Protein AF-A0A7C6X9T3-F1 (afdb_monomer_lite)

pLDDT: mean 78.81, std 21.97, range [22.09, 98.31]

Foldseek 3Di:
DDDDDPPCPVVVVVVVVPPPVPPPDDPPQPQPDDDVVAADEPVNDAFQFKKWWWADFAFFDIWIWIKTFQGKFACLQVRHIKTKIFGPGDPCVVVVFADAAQQFQTWIDTPNHTFFGFWKAFFLDPTNITIGQGVSVLCVQVRPVFDLDFDPVLLVVLPDPPPLQQPSDQDKDATPDWTDDPPATAGIEGEHSERDPPPPDDDDDGSYTYMYTRQFEWAKELFDPVLQVVVQVLCRSQSHHHDHADEEDEDPDDRDQARRGKKWWWFKHFSMTTITIHHWNHDDPQKTWTGQAFRRQSFFFWTFMFGKGFHRWDHDSRHIYTHIYTYDRQWTFTGGHGGTTMIGGPHHGQWAKEWEWEAEPVVRDIDITIMTGGPRLSSVLVVNLSSNLSRQCVVPVFFAWKKKWKKKWWAWDPQGIQIAIFIFIDGGDCSVGNCVLVSVVSCLQSVDPPDHIGTRYMYMYIYMYRDAFAKEFPEWDWPDQEDAAQDWIWIWTWIHTPPDDIDTDIWTFTHHLLAFWWKWKKKKFFLQPPQDHPVRQVVPDPPPPPPDRPDQPDAPDSNLSSVSSRPRGHQQKTKIKIFGPDKWKAANNDTRPSDFPLRVVLLPDVVDVRIDIDTDITMTIDGHSHRYGDMYMDMHTHDDDDPVVPPDDDDDDDDDDDDDDDDDDDDDDDDDDDDDDDDDDDDDDYDDDDDDDDDDDDDDDDDDDDDDDDDDDDDDDDDDDDDDDDDDDDDDDDDDDDDDDDDDDDDDDDDDDDPPDDDDPPFDDWDKDKDFAQVQQVLFDWFQWWAKRRQKIWRFQDWFFLDFDPALWFQEWEDDPQFIWTFGFDQGFIWTHHHNDTHTLDGPSAGTFNEWDAAPQGWIWTAGAQQRWIWIAHPVSDIDGLETDPHGTQQEWDADNQGWIWTQGFQFQWIWTAHPNRDIDTLEGDSARGQNYWDDAPQWIWTWHRHQIAIWIAHNNSDIDGQEHPDDPKGFRYWEAAPVRWIKTFIPAFGWIWTADPNNDIQTQGGGDPGGWQEWYAANVGWIWTFGAQWIWIWDDDSVDIIIIIGHDPDGGRWRYWYADNVGWIWTIHSGSTIITRHLFPPQKIKIKGQKDFPVAFKQWFWKFWDKDADPQKAKWKWKKAAADNDDDPRIDDTHPTHRDGGDTHPYDTHRIMIMMMMIGGPGSVGMMITRMIMIIMGHDDDPDD

Structure (mmCIF, N/CA/C/O backbone):
data_AF-A0A7C6X9T3-F1
#
_entry.id   AF-A0A7C6X9T3-F1
#
loop_
_atom_site.group_PDB
_atom_site.id
_atom_site.type_symbol
_atom_site.label_atom_id
_atom_site.label_alt_id
_atom_site.label_comp_id
_atom_site.label_asym_id
_atom_site.label_entity_id
_atom_site.label_seq_id
_atom_site.pdbx_PDB_ins_code
_atom_site.Cartn_x
_atom_site.Cartn_y
_atom_site.Cartn_z
_atom_site.occupancy
_atom_site.B_iso_or_equiv
_atom_site.auth_seq_id
_atom_site.auth_comp_id
_atom_site.auth_asym_id
_atom_site.auth_atom_id
_atom_site.pdbx_PDB_model_num
ATOM 1 N N . MET A 1 1 ? 21.124 -14.397 39.366 1.00 37.47 1 MET A N 1
ATOM 2 C CA . MET A 1 1 ? 20.935 -15.820 39.734 1.00 37.47 1 MET A CA 1
ATOM 3 C C . MET A 1 1 ? 19.451 -16.144 39.727 1.00 37.47 1 MET A C 1
ATOM 5 O O . MET A 1 1 ? 18.722 -15.409 40.372 1.00 37.47 1 MET A O 1
ATOM 9 N N . ILE A 1 2 ? 19.035 -17.207 39.030 1.00 24.42 2 ILE A N 1
ATOM 10 C CA . ILE A 1 2 ? 17.889 -18.097 39.329 1.00 24.42 2 ILE A CA 1
ATOM 11 C C . ILE A 1 2 ? 17.949 -19.259 38.314 1.00 24.42 2 ILE A C 1
ATOM 13 O O . ILE A 1 2 ? 18.332 -19.046 37.165 1.00 24.42 2 ILE A O 1
ATOM 17 N N . HIS A 1 3 ? 17.640 -20.487 38.740 1.00 34.50 3 HIS A N 1
ATOM 18 C CA . HIS A 1 3 ? 17.719 -21.693 37.902 1.00 34.50 3 HIS A CA 1
ATOM 19 C C . HIS A 1 3 ? 16.406 -21.992 37.165 1.00 34.50 3 HIS A C 1
ATOM 21 O O . HIS A 1 3 ? 15.387 -22.193 37.814 1.00 34.50 3 HIS A O 1
ATOM 27 N N . LEU A 1 4 ? 16.471 -22.189 35.845 1.00 25.55 4 LEU A N 1
ATOM 28 C CA . LEU A 1 4 ? 15.533 -22.978 35.027 1.00 25.55 4 LEU A CA 1
ATOM 29 C C . LEU A 1 4 ? 16.275 -23.375 33.727 1.00 25.55 4 LEU A C 1
ATOM 31 O O . LEU A 1 4 ? 16.999 -22.553 33.183 1.00 25.55 4 LEU A O 1
ATOM 35 N N . SER A 1 5 ? 16.168 -24.573 33.144 1.00 28.72 5 SER A N 1
ATOM 36 C CA . SER A 1 5 ? 15.685 -25.870 33.643 1.00 28.72 5 SER A CA 1
ATOM 37 C C . SER A 1 5 ? 16.402 -26.991 32.862 1.00 28.72 5 SER A C 1
ATOM 39 O O . SER A 1 5 ? 16.480 -26.950 31.633 1.00 28.72 5 SER A O 1
ATOM 41 N N . TRP A 1 6 ? 16.957 -27.992 33.552 1.00 28.02 6 TRP A N 1
ATOM 42 C CA . TRP A 1 6 ? 17.929 -28.955 32.996 1.00 28.02 6 TRP A CA 1
ATOM 43 C C . TRP A 1 6 ? 17.277 -30.129 32.221 1.00 28.02 6 TRP A C 1
ATOM 45 O O . TRP A 1 6 ? 17.536 -31.298 32.503 1.00 28.02 6 TRP A O 1
ATOM 55 N N . ARG A 1 7 ? 16.384 -29.841 31.256 1.00 30.86 7 ARG A N 1
ATOM 56 C CA . ARG A 1 7 ? 15.609 -30.886 30.538 1.00 30.86 7 ARG A CA 1
ATOM 57 C C . ARG A 1 7 ? 15.587 -30.861 29.002 1.00 30.86 7 ARG A C 1
ATOM 59 O O . ARG A 1 7 ? 15.277 -31.899 28.425 1.00 30.86 7 ARG A O 1
ATOM 66 N N . ASN A 1 8 ? 15.977 -29.776 28.324 1.00 31.20 8 ASN A N 1
ATOM 67 C CA . ASN A 1 8 ? 15.923 -29.721 26.846 1.00 31.20 8 ASN A CA 1
ATOM 68 C C . ASN A 1 8 ? 17.229 -30.117 26.123 1.00 31.20 8 ASN A C 1
ATOM 70 O O . ASN A 1 8 ? 17.196 -30.441 24.934 1.00 31.20 8 ASN A O 1
ATOM 74 N N . THR A 1 9 ? 18.370 -30.175 26.816 1.00 34.12 9 THR A N 1
ATOM 75 C CA . THR A 1 9 ? 19.698 -30.390 26.202 1.00 34.12 9 THR A CA 1
ATOM 76 C C . THR A 1 9 ? 19.836 -31.729 25.460 1.00 34.12 9 THR A C 1
ATOM 78 O O . THR A 1 9 ? 20.600 -31.827 24.502 1.00 34.12 9 THR A O 1
ATOM 81 N N . ARG A 1 10 ? 19.058 -32.757 25.837 1.00 31.66 10 ARG A N 1
ATOM 82 C CA . ARG A 1 10 ? 19.070 -34.077 25.172 1.00 31.66 10 ARG A CA 1
ATOM 83 C C . ARG A 1 10 ? 18.304 -34.149 23.842 1.00 31.66 10 ARG A C 1
ATOM 85 O O . ARG A 1 10 ? 18.486 -35.129 23.130 1.00 31.66 10 ARG A O 1
ATOM 92 N N . ARG A 1 11 ? 17.500 -33.142 23.462 1.00 34.78 11 ARG A N 1
ATOM 93 C CA . ARG A 1 11 ? 16.894 -33.083 22.110 1.00 34.78 11 ARG A CA 1
ATOM 94 C C . ARG A 1 11 ? 17.725 -32.289 21.098 1.00 34.78 11 ARG A C 1
ATOM 96 O O . ARG A 1 11 ? 17.656 -32.599 19.917 1.00 34.78 11 ARG A O 1
ATOM 103 N N . PHE A 1 12 ? 18.560 -31.346 21.541 1.00 33.19 12 PHE A N 1
ATOM 104 C CA . PHE A 1 12 ? 19.438 -30.589 20.635 1.00 33.19 12 PHE A CA 1
ATOM 105 C C . PHE A 1 12 ? 20.653 -31.397 20.146 1.00 33.19 12 PHE A C 1
ATOM 107 O O . PHE A 1 12 ? 21.012 -31.312 18.976 1.00 33.19 12 PHE A O 1
ATOM 114 N N . LEU A 1 13 ? 21.247 -32.241 20.998 1.00 33.00 13 LEU A N 1
ATOM 115 C CA . LEU A 1 13 ? 22.399 -33.073 20.613 1.00 33.00 13 LEU A CA 1
ATOM 116 C C . LEU A 1 13 ? 22.033 -34.286 19.733 1.00 33.00 13 LEU A C 1
ATOM 118 O O . LEU A 1 13 ? 22.874 -34.760 18.974 1.00 33.00 13 LEU A O 1
ATOM 122 N N . ALA A 1 14 ? 20.781 -34.754 19.770 1.00 32.44 14 ALA A N 1
ATOM 123 C CA . ALA A 1 14 ? 20.310 -35.854 18.921 1.00 32.44 14 ALA A CA 1
ATOM 124 C C . ALA A 1 14 ? 20.206 -35.479 17.427 1.00 32.44 14 ALA A C 1
ATOM 126 O O . ALA A 1 14 ? 20.376 -36.342 16.572 1.00 32.44 14 ALA A O 1
ATOM 127 N N . ILE A 1 15 ? 19.967 -34.202 17.102 1.00 38.25 15 ILE A N 1
ATOM 128 C CA . ILE A 1 15 ? 19.846 -33.736 15.707 1.00 38.25 15 ILE A CA 1
ATOM 129 C C . ILE A 1 15 ? 21.229 -33.568 15.052 1.00 38.25 15 ILE A C 1
ATOM 131 O O . ILE A 1 15 ? 21.379 -33.802 13.857 1.00 38.25 15 ILE A O 1
ATOM 135 N N . ILE A 1 16 ? 22.261 -33.241 15.836 1.00 40.09 16 ILE A N 1
ATOM 136 C CA . ILE A 1 16 ? 23.638 -33.065 15.342 1.00 40.09 16 ILE A CA 1
ATOM 137 C C . ILE A 1 16 ? 24.306 -34.420 15.027 1.00 40.09 16 ILE A C 1
ATOM 139 O O . ILE A 1 16 ? 25.123 -34.505 14.116 1.00 40.09 16 ILE A O 1
ATOM 143 N N . ALA A 1 17 ? 23.922 -35.499 15.719 1.00 39.16 17 ALA A N 1
ATOM 144 C CA . ALA A 1 17 ? 24.487 -36.839 15.516 1.00 39.16 17 ALA A CA 1
ATOM 145 C C . ALA A 1 17 ? 23.869 -37.638 14.344 1.00 39.16 17 ALA A C 1
ATOM 147 O O . ALA A 1 17 ? 24.432 -38.651 13.937 1.00 39.16 17 ALA A O 1
ATOM 148 N N . ALA A 1 18 ? 22.729 -37.203 13.793 1.00 35.31 18 ALA A N 1
ATOM 149 C CA . ALA A 1 18 ? 21.997 -37.922 12.740 1.00 35.31 18 ALA A CA 1
ATOM 150 C C . ALA A 1 18 ? 22.284 -37.419 11.306 1.00 35.31 18 ALA A C 1
ATOM 152 O O . ALA A 1 18 ? 21.714 -37.932 10.345 1.00 35.31 18 ALA A O 1
ATOM 153 N N . LEU A 1 19 ? 23.164 -36.423 11.147 1.00 33.22 19 LEU A N 1
ATOM 154 C CA . LEU A 1 19 ? 23.389 -35.717 9.879 1.00 33.22 19 LEU A CA 1
ATOM 155 C C . LEU A 1 19 ? 24.524 -36.191 8.931 1.00 33.22 19 LEU A C 1
ATOM 157 O O . LEU A 1 19 ? 24.615 -35.603 7.854 1.00 33.22 19 LEU A O 1
ATOM 161 N N . PRO A 1 20 ? 25.339 -37.242 9.187 1.00 35.22 20 PRO A N 1
ATOM 162 C CA . PRO A 1 20 ? 26.249 -37.765 8.157 1.00 35.22 20 PRO A CA 1
ATOM 163 C C . PRO A 1 20 ? 25.567 -38.747 7.180 1.00 35.22 20 PRO A C 1
ATOM 165 O O . PRO A 1 20 ? 26.128 -39.057 6.135 1.00 35.22 20 PRO A O 1
ATOM 168 N N . ALA A 1 21 ? 24.363 -39.245 7.495 1.00 36.28 21 ALA A N 1
ATOM 169 C CA . ALA A 1 21 ? 23.744 -40.380 6.796 1.00 36.28 21 ALA A CA 1
ATOM 170 C C . ALA A 1 21 ? 22.861 -40.019 5.580 1.00 36.28 21 ALA A C 1
ATOM 172 O O . ALA A 1 21 ? 22.471 -40.917 4.839 1.00 36.28 21 ALA A O 1
ATOM 173 N N . LEU A 1 22 ? 22.556 -38.734 5.347 1.00 34.53 22 LEU A N 1
ATOM 174 C CA . LEU A 1 22 ? 21.835 -38.264 4.147 1.00 34.53 22 LEU A CA 1
ATOM 175 C C . LEU A 1 22 ? 22.702 -37.409 3.199 1.00 34.53 22 LEU A C 1
ATOM 177 O O . LEU A 1 22 ? 22.199 -36.854 2.228 1.00 34.53 22 LEU A O 1
ATOM 181 N N . ALA A 1 23 ? 24.015 -37.346 3.439 1.00 38.06 23 ALA A N 1
ATOM 182 C CA . ALA A 1 23 ? 24.992 -36.643 2.601 1.00 38.06 23 ALA A CA 1
ATOM 183 C C . ALA A 1 23 ? 25.675 -37.573 1.568 1.00 38.06 23 ALA A C 1
ATOM 185 O O . ALA A 1 23 ? 26.838 -37.381 1.224 1.00 38.06 23 ALA A O 1
ATOM 186 N N . ALA A 1 24 ? 24.961 -38.601 1.092 1.00 36.75 24 ALA A N 1
ATOM 187 C CA . ALA A 1 24 ? 25.487 -39.656 0.213 1.00 36.75 24 ALA A CA 1
ATOM 188 C C . ALA A 1 24 ? 24.600 -39.924 -1.023 1.00 36.75 24 ALA A C 1
ATOM 190 O O . ALA A 1 24 ? 24.601 -41.019 -1.579 1.00 36.75 24 ALA A O 1
ATOM 191 N N . ALA A 1 25 ? 23.837 -38.916 -1.456 1.00 33.06 25 ALA A N 1
ATOM 192 C CA . ALA A 1 25 ? 23.031 -38.949 -2.677 1.00 33.06 25 ALA A CA 1
ATOM 193 C C . ALA A 1 25 ? 23.130 -37.619 -3.445 1.00 33.06 25 ALA A C 1
ATOM 195 O O . ALA A 1 25 ? 22.125 -37.054 -3.873 1.00 33.06 25 ALA A O 1
ATOM 196 N N . SER A 1 26 ? 24.354 -37.107 -3.621 1.00 30.89 26 SER A N 1
ATOM 197 C CA . SER A 1 26 ? 24.606 -36.093 -4.649 1.00 30.89 26 SER A CA 1
ATOM 198 C C . SER A 1 26 ? 24.112 -36.645 -5.990 1.00 30.89 26 SER A C 1
ATOM 200 O O . SER A 1 26 ? 24.543 -37.744 -6.357 1.00 30.89 26 SER A O 1
ATOM 202 N N . PRO A 1 27 ? 23.248 -35.938 -6.744 1.00 32.28 27 PRO A N 1
ATOM 203 C CA . PRO A 1 27 ? 22.988 -36.323 -8.121 1.00 32.28 27 PRO A CA 1
ATOM 204 C C . PRO A 1 27 ? 24.330 -36.264 -8.847 1.00 32.28 27 PRO A C 1
ATOM 206 O O . PRO A 1 27 ? 24.961 -35.208 -8.890 1.00 32.28 27 PRO A O 1
ATOM 209 N N . ALA A 1 28 ? 24.809 -37.408 -9.336 1.00 30.17 28 ALA A N 1
ATOM 210 C CA . ALA A 1 28 ? 26.098 -37.477 -10.004 1.00 30.17 28 ALA A CA 1
ATOM 211 C C . ALA A 1 28 ? 26.044 -36.567 -11.233 1.00 30.17 28 ALA A C 1
ATOM 213 O O . ALA A 1 28 ? 25.337 -36.875 -12.195 1.00 30.17 28 ALA A O 1
ATOM 214 N N . THR A 1 29 ? 26.749 -35.433 -11.177 1.00 36.72 29 THR A N 1
ATOM 215 C CA . THR A 1 29 ? 26.784 -34.456 -12.265 1.00 36.72 29 THR A CA 1
ATOM 216 C C . THR A 1 29 ? 27.199 -35.201 -13.521 1.00 36.72 29 THR A C 1
ATOM 218 O O . THR A 1 29 ? 28.261 -35.828 -13.545 1.00 36.72 29 THR A O 1
ATOM 221 N N . ALA A 1 30 ? 26.338 -35.198 -14.540 1.00 39.47 30 ALA A N 1
ATOM 222 C CA . ALA A 1 30 ? 26.537 -35.976 -15.755 1.00 39.47 30 ALA A CA 1
ATOM 223 C C . ALA A 1 30 ? 27.613 -35.305 -16.618 1.00 39.47 30 ALA A C 1
ATOM 225 O O . ALA A 1 30 ? 27.309 -34.687 -17.638 1.00 39.47 30 ALA A O 1
ATOM 226 N N . ALA A 1 31 ? 28.866 -35.402 -16.157 1.00 51.22 31 ALA A N 1
ATOM 227 C CA . ALA A 1 31 ? 30.029 -34.718 -16.697 1.00 51.22 31 ALA A CA 1
ATOM 228 C C . ALA A 1 31 ? 30.037 -34.846 -18.218 1.00 51.22 31 ALA A C 1
ATOM 230 O O . ALA A 1 31 ? 30.021 -35.957 -18.763 1.00 51.22 31 ALA A O 1
ATOM 231 N N . ILE A 1 32 ? 29.990 -33.694 -18.890 1.00 62.97 32 ILE A N 1
ATOM 232 C CA . ILE A 1 32 ? 29.745 -33.621 -20.326 1.00 62.97 32 ILE A CA 1
ATOM 233 C C . ILE A 1 32 ? 30.852 -34.404 -21.026 1.00 62.97 32 ILE A C 1
ATOM 235 O O . ILE A 1 32 ? 32.020 -34.022 -20.984 1.00 62.97 32 ILE A O 1
ATOM 239 N N . LYS A 1 33 ? 30.482 -35.540 -21.628 1.00 67.50 33 LYS A N 1
ATOM 240 C CA . LYS A 1 33 ? 31.435 -36.460 -22.253 1.00 67.50 33 LYS A CA 1
ATOM 241 C C . LYS A 1 33 ? 32.127 -35.767 -23.424 1.00 67.50 33 LYS A C 1
ATOM 243 O O . LYS A 1 33 ? 31.554 -35.653 -24.505 1.00 67.50 33 LYS A O 1
ATOM 248 N N . ILE A 1 34 ? 33.354 -35.321 -23.179 1.00 76.38 34 ILE A N 1
ATOM 249 C CA . ILE A 1 34 ? 34.287 -34.836 -24.192 1.00 76.38 34 ILE A CA 1
ATOM 250 C C . ILE A 1 34 ? 34.716 -36.043 -25.034 1.00 76.38 34 ILE A C 1
ATOM 252 O O . ILE A 1 34 ? 35.292 -36.984 -24.488 1.00 76.38 34 ILE A O 1
ATOM 256 N N . ASP A 1 35 ? 34.451 -36.027 -26.342 1.00 82.62 35 ASP A N 1
ATOM 257 C CA . ASP A 1 35 ? 35.047 -37.002 -27.261 1.00 82.62 35 ASP A CA 1
ATOM 258 C C . ASP A 1 35 ? 36.475 -36.539 -27.616 1.00 82.62 35 ASP A C 1
ATOM 260 O O . ASP A 1 35 ? 36.626 -35.488 -28.250 1.00 82.62 35 ASP A O 1
ATOM 264 N N . PRO A 1 36 ? 37.532 -37.288 -27.241 1.00 79.44 36 PRO A N 1
ATOM 265 C CA . PRO A 1 36 ? 38.916 -36.912 -27.530 1.00 79.44 36 PRO A CA 1
ATOM 266 C C . PRO A 1 36 ? 39.268 -36.950 -29.027 1.00 79.44 36 PRO A C 1
ATOM 268 O O . PRO A 1 36 ? 40.367 -36.539 -29.393 1.00 79.44 36 PRO A O 1
ATOM 271 N N . LYS A 1 37 ? 38.373 -37.436 -29.903 1.00 84.50 37 LYS A N 1
ATOM 272 C CA . LYS A 1 37 ? 38.506 -37.359 -31.367 1.00 84.50 37 LYS A CA 1
ATOM 273 C C . LYS A 1 37 ? 37.967 -36.054 -31.950 1.00 84.50 37 LYS A C 1
ATOM 275 O O . LYS A 1 37 ? 38.460 -35.628 -32.988 1.00 84.50 37 LYS A O 1
ATOM 280 N N . GLU A 1 38 ? 36.975 -35.430 -31.312 1.00 87.56 38 GLU A N 1
ATOM 281 C CA . GLU A 1 38 ? 36.412 -34.143 -31.755 1.00 87.56 38 GLU A CA 1
ATOM 282 C C . GLU A 1 38 ? 37.070 -32.952 -31.052 1.00 87.56 38 GLU A C 1
ATOM 284 O O . GLU A 1 38 ? 37.218 -31.885 -31.651 1.00 87.56 38 GLU A O 1
ATOM 289 N N . ILE A 1 39 ? 37.472 -33.129 -29.791 1.00 93.38 39 ILE A N 1
ATOM 290 C CA . ILE A 1 39 ? 37.970 -32.072 -28.909 1.00 93.38 39 ILE A CA 1
ATOM 291 C C . ILE A 1 39 ? 39.413 -32.354 -28.475 1.00 93.38 39 ILE A C 1
ATOM 293 O O . ILE A 1 39 ? 39.796 -33.489 -28.185 1.00 93.38 39 ILE A O 1
ATOM 297 N N . MET A 1 40 ? 40.215 -31.290 -28.431 1.00 94.62 40 MET A N 1
ATOM 298 C CA . MET A 1 40 ? 41.521 -31.248 -27.782 1.00 94.62 40 MET A CA 1
ATOM 299 C C . MET A 1 40 ? 41.365 -30.544 -26.439 1.00 94.62 40 MET A C 1
ATOM 301 O O . MET A 1 40 ? 40.822 -29.440 -26.385 1.00 94.62 40 MET A O 1
ATOM 305 N N . ARG A 1 41 ? 41.850 -31.172 -25.367 1.00 92.31 41 ARG A N 1
ATOM 306 C CA . ARG A 1 41 ? 41.853 -30.558 -24.038 1.00 92.31 41 ARG A CA 1
ATOM 307 C C . ARG A 1 41 ? 42.961 -29.524 -23.909 1.00 92.31 41 ARG A C 1
ATOM 309 O O . ARG A 1 41 ? 44.028 -29.671 -24.506 1.00 92.31 41 ARG A O 1
ATOM 316 N N . VAL A 1 42 ? 42.763 -28.527 -23.053 1.00 91.31 42 VAL A N 1
ATOM 317 C CA . VAL A 1 42 ? 43.761 -27.478 -22.793 1.00 91.31 42 VAL A CA 1
ATOM 318 C C . VAL A 1 42 ? 45.081 -28.038 -22.240 1.00 91.31 42 VAL A C 1
ATOM 320 O O . VAL A 1 42 ? 46.151 -27.516 -22.547 1.00 91.31 42 VAL A O 1
ATOM 323 N N . GLU A 1 43 ? 45.035 -29.159 -21.512 1.00 90.69 43 GLU A N 1
ATOM 324 C CA . GLU A 1 43 ? 46.220 -29.861 -20.995 1.00 90.69 43 GLU A CA 1
ATOM 325 C C . GLU A 1 43 ? 47.120 -30.465 -22.092 1.00 90.69 43 GLU A C 1
ATOM 327 O O . GLU A 1 43 ? 48.304 -30.711 -21.847 1.00 90.69 43 GLU A O 1
ATOM 332 N N . GLU A 1 44 ? 46.607 -30.649 -23.313 1.00 92.94 44 GLU A N 1
ATOM 333 C CA . GLU A 1 44 ? 47.366 -31.127 -24.479 1.00 92.94 44 GLU A CA 1
ATOM 334 C C . GLU A 1 44 ? 48.098 -29.988 -25.216 1.00 92.94 44 GLU A C 1
ATOM 336 O O . GLU A 1 44 ? 49.048 -30.234 -25.959 1.00 92.94 44 GLU A O 1
ATOM 341 N N . VAL A 1 45 ? 47.674 -28.736 -25.013 1.00 94.31 45 VAL A N 1
ATOM 342 C CA . VAL A 1 45 ? 48.094 -27.574 -25.812 1.00 94.31 45 VAL A CA 1
ATOM 343 C C . VAL A 1 45 ? 49.497 -27.101 -25.432 1.00 94.31 45 VAL A C 1
ATOM 345 O O . VAL A 1 45 ? 49.813 -26.929 -24.254 1.00 94.31 45 VAL A O 1
ATOM 348 N N . ARG A 1 46 ? 50.360 -26.849 -26.422 1.00 92.44 46 ARG A N 1
ATOM 349 C CA . ARG A 1 46 ? 51.742 -26.376 -26.216 1.00 92.44 46 ARG A CA 1
ATOM 350 C C . ARG A 1 46 ? 52.070 -25.166 -27.107 1.00 92.44 46 ARG A C 1
ATOM 352 O O . ARG A 1 46 ? 51.514 -25.065 -28.204 1.00 92.44 46 ARG A O 1
ATOM 359 N N . PRO A 1 47 ? 52.981 -24.267 -26.679 1.00 91.62 47 PRO A N 1
ATOM 360 C CA . PRO A 1 47 ? 53.519 -23.210 -27.536 1.00 91.62 47 PRO A CA 1
ATOM 361 C C . PRO A 1 47 ? 54.055 -23.755 -28.867 1.00 91.62 47 PRO A C 1
ATOM 363 O O . PRO A 1 47 ? 54.592 -24.860 -28.924 1.00 91.62 47 PRO A O 1
ATOM 366 N N . GLY A 1 48 ? 53.908 -22.983 -29.943 1.00 90.81 48 GLY A N 1
ATOM 367 C CA . GLY A 1 48 ? 54.348 -23.351 -31.291 1.00 90.81 48 GLY A CA 1
ATOM 368 C C . GLY A 1 48 ? 53.411 -24.299 -32.052 1.00 90.81 48 GLY A C 1
ATOM 369 O O . GLY A 1 48 ? 53.601 -24.484 -33.255 1.00 90.81 48 GLY A O 1
ATOM 370 N N . MET A 1 49 ? 52.377 -24.864 -31.413 1.00 96.75 49 MET A N 1
ATOM 371 C CA . MET A 1 49 ? 51.335 -25.614 -32.125 1.00 96.75 49 MET A CA 1
ATOM 372 C C . MET A 1 49 ? 50.601 -24.711 -33.123 1.00 96.75 49 MET A C 1
ATOM 374 O O . MET A 1 49 ? 50.198 -23.598 -32.782 1.00 96.75 49 MET A O 1
ATOM 378 N N . LYS A 1 50 ? 50.391 -25.213 -34.343 1.00 96.62 50 LYS A N 1
ATOM 379 C CA . LYS A 1 50 ? 49.617 -24.535 -35.390 1.00 96.62 50 LYS A CA 1
ATOM 380 C C . LYS A 1 50 ? 48.200 -25.088 -35.478 1.00 96.62 50 LYS A C 1
ATOM 382 O O . LYS A 1 50 ? 47.977 -26.282 -35.282 1.00 96.62 50 LYS A O 1
ATOM 387 N N . GLY A 1 51 ? 47.254 -24.222 -35.813 1.00 96.25 51 GLY A N 1
ATOM 388 C CA . GLY A 1 51 ? 45.848 -24.561 -35.973 1.00 96.25 51 GLY A CA 1
ATOM 389 C C . GLY A 1 51 ? 45.146 -23.687 -37.005 1.00 96.25 51 GLY A C 1
ATOM 390 O O . GLY A 1 51 ? 45.741 -22.790 -37.599 1.00 96.25 51 GLY A O 1
ATOM 391 N N . VAL A 1 52 ? 43.855 -23.950 -37.197 1.00 97.44 52 VAL A N 1
ATOM 392 C CA . VAL A 1 52 ? 42.983 -23.209 -38.114 1.00 97.44 52 VAL A CA 1
ATOM 393 C C . VAL A 1 52 ? 41.738 -22.756 -37.361 1.00 97.44 52 VAL A C 1
ATOM 395 O O . VAL A 1 52 ? 40.982 -23.578 -36.840 1.00 97.44 52 VAL A O 1
ATOM 398 N N . GLY A 1 53 ? 41.515 -21.447 -37.313 1.00 97.06 53 GLY A N 1
ATOM 399 C CA . GLY A 1 53 ? 40.252 -20.841 -36.907 1.00 97.06 53 GLY A CA 1
ATOM 400 C C . GLY A 1 53 ? 39.259 -20.750 -38.067 1.00 97.06 53 GLY A C 1
ATOM 401 O O . GLY A 1 53 ? 39.653 -20.787 -39.232 1.00 97.06 53 GLY A O 1
ATOM 402 N N . ARG A 1 54 ? 37.959 -20.633 -37.775 1.00 97.44 54 ARG A N 1
ATOM 403 C CA . ARG A 1 54 ? 36.901 -20.460 -38.793 1.00 97.44 54 ARG A CA 1
ATOM 404 C C . ARG A 1 54 ? 35.937 -19.339 -38.424 1.00 97.44 54 ARG A C 1
ATOM 406 O O . ARG A 1 54 ? 35.454 -19.295 -37.297 1.00 97.44 54 ARG A O 1
ATOM 413 N N . THR A 1 55 ? 35.618 -18.451 -39.365 1.00 95.88 55 THR A N 1
ATOM 414 C CA . THR A 1 55 ? 34.606 -17.397 -39.162 1.00 95.88 55 THR A CA 1
ATOM 415 C C . THR A 1 55 ? 34.047 -16.885 -40.492 1.00 95.88 55 THR A C 1
ATOM 417 O O . THR A 1 55 ? 34.665 -17.067 -41.540 1.00 95.88 55 THR A O 1
ATOM 420 N N . VAL A 1 56 ? 32.889 -16.222 -40.472 1.00 96.19 56 VAL A N 1
ATOM 421 C CA . VAL A 1 56 ? 32.375 -15.476 -41.636 1.00 96.19 56 VAL A CA 1
ATOM 422 C C . VAL A 1 56 ? 32.982 -14.072 -41.663 1.00 96.19 56 VAL A C 1
ATOM 424 O O . VAL A 1 56 ? 32.769 -13.304 -40.720 1.00 96.19 56 VAL A O 1
ATOM 427 N N . PHE A 1 57 ? 33.689 -13.733 -42.745 1.00 94.44 57 PHE A N 1
ATOM 428 C CA . PHE A 1 57 ? 34.168 -12.370 -43.033 1.00 94.44 57 PHE A CA 1
ATOM 429 C C . PHE A 1 57 ? 33.203 -11.588 -43.936 1.00 94.44 57 PHE A C 1
ATOM 431 O O . PHE A 1 57 ? 33.092 -10.376 -43.785 1.00 94.44 57 PHE A O 1
ATOM 438 N N . GLN A 1 58 ? 32.491 -12.269 -44.843 1.00 94.62 58 GLN A N 1
ATOM 439 C CA . GLN A 1 58 ? 31.534 -11.656 -45.768 1.00 94.62 58 GLN A CA 1
ATOM 440 C C . GLN A 1 58 ? 30.426 -12.638 -46.190 1.00 94.62 58 GLN A C 1
ATOM 442 O O . GLN A 1 58 ? 30.636 -13.849 -46.317 1.00 94.62 58 GLN A O 1
ATOM 447 N N . GLY A 1 59 ? 29.226 -12.103 -46.401 1.00 95.25 59 GLY A N 1
ATOM 448 C CA . GLY A 1 59 ? 27.998 -12.837 -46.671 1.00 95.25 59 GLY A CA 1
ATOM 449 C C . GLY A 1 59 ? 27.664 -13.823 -45.555 1.00 95.25 59 GLY A C 1
ATOM 450 O O . GLY A 1 59 ? 27.475 -13.451 -44.398 1.00 95.25 59 GLY A O 1
ATOM 451 N N . VAL A 1 60 ? 27.611 -15.102 -45.926 1.00 95.19 60 VAL A N 1
ATOM 452 C CA . VAL A 1 60 ? 27.427 -16.255 -45.023 1.00 95.19 60 VAL A CA 1
ATOM 453 C C . VAL A 1 60 ? 28.525 -17.309 -45.214 1.00 95.19 60 VAL A C 1
ATOM 455 O O . VAL A 1 60 ? 28.410 -18.435 -44.733 1.00 95.19 60 VAL A O 1
ATOM 458 N N . LYS A 1 61 ? 29.589 -16.969 -45.954 1.00 95.44 61 LYS A N 1
ATOM 459 C CA . LYS A 1 61 ? 30.678 -17.889 -46.289 1.00 95.44 61 LYS A CA 1
ATOM 460 C C . LYS A 1 61 ? 31.611 -18.025 -45.087 1.00 95.44 61 LYS A C 1
ATOM 462 O O . LYS A 1 61 ? 32.240 -17.053 -44.680 1.00 95.44 61 LYS A O 1
ATOM 467 N N . ILE A 1 62 ? 31.716 -19.233 -44.541 1.00 96.81 62 ILE A N 1
ATOM 468 C CA . ILE A 1 62 ? 32.708 -19.553 -43.509 1.00 96.81 62 ILE A CA 1
ATOM 469 C C . ILE A 1 62 ? 34.073 -19.677 -44.190 1.00 96.81 62 ILE A C 1
ATOM 471 O O . ILE A 1 62 ? 34.223 -20.453 -45.134 1.00 96.81 62 ILE A O 1
ATOM 475 N N . GLU A 1 63 ? 35.065 -18.933 -43.709 1.00 96.38 63 GLU A N 1
ATOM 476 C CA . GLU A 1 63 ? 36.433 -18.957 -44.227 1.00 96.38 63 GLU A CA 1
ATOM 477 C C . GLU A 1 63 ? 37.442 -19.284 -43.110 1.00 96.38 63 GLU A C 1
ATOM 479 O O . GLU A 1 63 ? 37.216 -18.925 -41.946 1.00 96.38 63 GLU A O 1
ATOM 484 N N . PRO A 1 64 ? 38.543 -19.990 -43.430 1.00 96.31 64 PRO A N 1
ATOM 485 C CA . PRO A 1 64 ? 39.588 -20.310 -42.467 1.00 96.31 64 PRO A CA 1
ATOM 486 C C . PRO A 1 64 ? 40.531 -19.123 -42.228 1.00 96.31 64 PRO A C 1
ATOM 488 O O . PRO A 1 64 ? 40.776 -18.325 -43.131 1.00 96.31 64 PRO A O 1
ATOM 491 N N . PHE A 1 65 ? 41.118 -19.053 -41.036 1.00 95.69 65 PHE A N 1
ATOM 492 C CA . PHE A 1 65 ? 42.282 -18.220 -40.728 1.00 95.69 65 PHE A CA 1
ATOM 493 C C . PHE A 1 65 ? 43.308 -19.037 -39.938 1.00 95.69 65 PHE A C 1
ATOM 495 O O . PHE A 1 65 ? 42.937 -19.874 -39.116 1.00 95.69 65 PHE A O 1
ATOM 502 N N . ASP A 1 66 ? 44.592 -18.824 -40.200 1.00 96.25 66 ASP A N 1
ATOM 503 C CA . ASP A 1 66 ? 45.668 -19.628 -39.611 1.00 96.25 66 ASP A CA 1
ATOM 504 C C . ASP A 1 66 ? 46.054 -19.075 -38.236 1.00 96.25 66 ASP A C 1
ATOM 506 O O . ASP A 1 66 ? 46.073 -17.856 -38.046 1.00 96.25 66 ASP A O 1
ATOM 510 N N . VAL A 1 67 ? 46.373 -19.948 -37.275 1.00 96.06 67 VAL A N 1
ATOM 511 C CA . VAL A 1 67 ? 46.810 -19.540 -35.930 1.00 96.06 67 VAL A CA 1
ATOM 512 C C . VAL A 1 67 ? 48.024 -20.319 -35.432 1.00 96.06 67 VAL A C 1
ATOM 514 O O . VAL A 1 67 ? 48.158 -21.515 -35.698 1.00 96.06 67 VAL A O 1
ATOM 517 N N . THR A 1 68 ? 48.853 -19.663 -34.621 1.00 95.75 68 THR A N 1
ATOM 518 C CA . THR A 1 68 ? 49.914 -20.292 -33.821 1.00 95.75 68 THR A CA 1
ATOM 519 C C . THR A 1 68 ? 49.670 -20.026 -32.338 1.00 95.75 68 THR A C 1
ATOM 521 O O . THR A 1 68 ? 49.409 -18.892 -31.928 1.00 95.75 68 THR A O 1
ATOM 524 N N . VAL A 1 69 ? 49.777 -21.072 -31.518 1.00 95.12 69 VAL A N 1
ATOM 525 C CA . VAL A 1 69 ? 49.727 -20.983 -30.054 1.00 95.12 69 VAL A CA 1
ATOM 526 C C . VAL A 1 69 ? 50.998 -20.314 -29.539 1.00 95.12 69 VAL A C 1
ATOM 528 O O . VAL A 1 69 ? 52.102 -20.814 -29.751 1.00 95.12 69 VAL A O 1
ATOM 531 N N . LEU A 1 70 ? 50.839 -19.202 -28.823 1.00 91.00 70 LEU A N 1
ATOM 532 C CA . LEU A 1 70 ? 51.925 -18.514 -28.122 1.00 91.00 70 LEU A CA 1
ATOM 533 C C . LEU A 1 70 ? 52.127 -19.085 -26.711 1.00 91.00 70 LEU A C 1
ATOM 535 O O . LEU A 1 70 ? 53.255 -19.167 -26.236 1.00 91.00 70 LEU A O 1
ATOM 539 N N . GLY A 1 71 ? 51.048 -19.521 -26.053 1.00 88.44 71 GLY A N 1
ATOM 540 C CA . GLY A 1 71 ? 51.111 -20.157 -24.738 1.00 88.44 71 GLY A CA 1
ATOM 541 C C . GLY A 1 71 ? 49.746 -20.522 -24.162 1.00 88.44 71 GLY A C 1
ATOM 542 O O . GLY A 1 71 ? 48.707 -20.248 -24.760 1.00 88.44 71 GLY A O 1
ATOM 543 N N . VAL A 1 72 ? 49.762 -21.130 -22.978 1.00 88.44 72 VAL A N 1
ATOM 544 C CA . VAL A 1 72 ? 48.577 -21.366 -22.143 1.00 88.44 72 VAL A CA 1
ATOM 545 C C . VAL A 1 72 ? 48.795 -20.614 -20.836 1.00 88.44 72 VAL A C 1
ATOM 547 O O . VAL A 1 72 ? 49.844 -20.763 -20.215 1.00 88.44 72 VAL A O 1
ATOM 550 N N . LEU A 1 73 ? 47.829 -19.788 -20.442 1.00 83.38 73 LEU A N 1
ATOM 551 C CA . LEU A 1 73 ? 47.878 -18.970 -19.234 1.00 83.38 73 LEU A CA 1
ATOM 552 C C . LEU A 1 73 ? 47.045 -19.667 -18.147 1.00 83.38 73 LEU A C 1
ATOM 554 O O . LEU A 1 73 ? 45.816 -19.682 -18.261 1.00 83.38 73 LEU A O 1
ATOM 558 N N . PRO A 1 74 ? 47.664 -20.306 -17.138 1.00 77.75 74 PRO A N 1
ATOM 559 C CA . PRO A 1 74 ? 46.942 -21.043 -16.106 1.00 77.75 74 PRO A CA 1
ATOM 560 C C . PRO A 1 74 ? 46.204 -20.093 -15.158 1.00 77.75 74 PRO A C 1
ATOM 562 O O . PRO A 1 74 ? 46.680 -19.004 -14.864 1.00 77.75 74 PRO A O 1
ATOM 565 N N . LYS A 1 75 ? 45.043 -20.524 -14.649 1.00 72.19 75 LYS A N 1
ATOM 566 C CA . LYS A 1 75 ? 44.219 -19.839 -13.628 1.00 72.19 75 LYS A CA 1
ATOM 567 C C . LYS A 1 75 ? 43.684 -18.439 -13.972 1.00 72.19 75 LYS A C 1
ATOM 569 O O . LYS A 1 75 ? 42.846 -17.920 -13.230 1.00 72.19 75 LYS A O 1
ATOM 574 N N . GLU A 1 76 ? 44.099 -17.840 -15.084 1.00 67.69 76 GLU A N 1
ATOM 575 C CA . GLU A 1 76 ? 43.759 -16.459 -15.429 1.00 67.69 76 GLU A CA 1
ATOM 576 C C . GLU A 1 76 ? 42.272 -16.199 -15.706 1.00 67.69 76 GLU A C 1
ATOM 578 O O . GLU A 1 76 ? 41.856 -15.045 -15.711 1.00 67.69 76 GLU A O 1
ATOM 583 N N . ASN A 1 77 ? 41.446 -17.240 -15.833 1.00 66.19 77 ASN A N 1
ATOM 584 C CA . ASN A 1 77 ? 40.018 -17.147 -16.121 1.00 66.19 77 ASN A CA 1
ATOM 585 C C . ASN A 1 77 ? 39.162 -17.719 -14.973 1.00 66.19 77 ASN A C 1
ATOM 587 O O . ASN A 1 77 ? 38.711 -18.859 -15.027 1.00 66.19 77 ASN A O 1
ATOM 591 N N . LEU A 1 78 ? 38.996 -16.967 -13.876 1.00 65.62 78 LEU A N 1
ATOM 592 C CA . LEU A 1 78 ? 38.391 -17.447 -12.610 1.00 65.62 78 LEU A CA 1
ATOM 593 C C . LEU A 1 78 ? 38.997 -18.766 -12.076 1.00 65.62 78 LEU A C 1
ATOM 595 O O . LEU A 1 78 ? 38.286 -19.624 -11.555 1.00 65.62 78 LEU A O 1
ATOM 599 N N . GLY A 1 79 ? 40.311 -18.958 -12.208 1.00 69.12 79 GLY A N 1
ATOM 600 C CA . GLY A 1 79 ? 40.974 -20.213 -11.836 1.00 69.12 79 GLY A CA 1
ATOM 601 C C . GLY A 1 79 ? 41.044 -21.249 -12.963 1.00 69.12 79 GLY A C 1
ATOM 602 O O . GLY A 1 79 ? 41.717 -22.264 -12.796 1.00 69.12 79 GLY A O 1
ATOM 603 N N . ARG A 1 80 ? 40.448 -20.974 -14.130 1.00 80.56 80 ARG A N 1
ATOM 604 C CA . ARG A 1 80 ? 40.567 -21.777 -15.359 1.00 80.56 80 ARG A CA 1
ATOM 605 C C . ARG A 1 80 ? 41.598 -21.181 -16.333 1.00 80.56 80 ARG A C 1
ATOM 607 O O . ARG A 1 80 ? 41.979 -20.020 -16.159 1.00 80.56 80 ARG A O 1
ATOM 614 N N . PRO A 1 81 ? 42.123 -21.949 -17.304 1.00 86.62 81 PRO A N 1
ATOM 615 C CA . PRO A 1 81 ? 43.160 -21.466 -18.213 1.00 86.62 81 PRO A CA 1
ATOM 616 C C . PRO A 1 81 ? 42.616 -20.702 -19.433 1.00 86.62 81 PRO A C 1
ATOM 618 O O . PRO A 1 81 ? 41.451 -20.820 -19.800 1.00 86.62 81 PRO A O 1
ATOM 621 N N . LEU A 1 82 ? 43.494 -19.956 -20.109 1.00 88.56 82 LEU A N 1
ATOM 622 C CA . LEU A 1 82 ? 43.250 -19.354 -21.429 1.00 88.56 82 LEU A CA 1
ATOM 623 C C . LEU A 1 82 ? 44.360 -19.735 -22.406 1.00 88.56 82 LEU A C 1
ATOM 625 O O . LEU A 1 82 ? 45.519 -19.852 -22.014 1.00 88.56 82 LEU A O 1
ATOM 629 N N . ILE A 1 83 ? 44.030 -19.895 -23.688 1.00 92.81 83 ILE A N 1
ATOM 630 C CA . ILE A 1 83 ? 45.021 -20.221 -24.726 1.00 92.81 83 ILE A CA 1
ATOM 631 C C . ILE A 1 83 ? 45.351 -18.947 -25.499 1.00 92.81 83 ILE A C 1
ATOM 633 O O . ILE A 1 83 ? 44.496 -18.414 -26.201 1.00 92.81 83 ILE A O 1
ATOM 637 N N . LEU A 1 84 ? 46.582 -18.456 -25.391 1.00 91.94 84 LEU A N 1
ATOM 638 C CA . LEU A 1 84 ? 47.049 -17.280 -26.121 1.00 91.94 84 LEU A CA 1
ATOM 639 C C . LEU A 1 84 ? 47.504 -17.685 -27.529 1.00 91.94 84 LEU A C 1
ATOM 641 O O . LEU A 1 84 ? 48.341 -18.576 -27.686 1.00 91.94 84 LEU A O 1
ATOM 645 N N . VAL A 1 85 ? 46.982 -17.010 -28.553 1.00 93.75 85 VAL A N 1
ATOM 646 C CA . VAL A 1 85 ? 47.279 -17.271 -29.969 1.00 93.75 85 VAL A CA 1
ATOM 647 C C . VAL A 1 85 ? 47.569 -15.982 -30.734 1.00 93.75 85 VAL A C 1
ATOM 649 O O . VAL A 1 85 ? 47.062 -14.911 -30.396 1.00 93.75 85 VAL A O 1
ATOM 652 N N . ARG A 1 86 ? 48.322 -16.103 -31.828 1.00 92.12 86 ARG A N 1
ATOM 653 C CA . ARG A 1 86 ? 48.370 -15.101 -32.901 1.00 92.12 86 ARG A CA 1
ATOM 654 C C . ARG A 1 86 ? 47.709 -15.664 -34.154 1.00 92.12 86 ARG A C 1
ATOM 656 O O . ARG A 1 86 ? 47.752 -16.871 -34.376 1.00 92.12 86 ARG A O 1
ATOM 663 N N . MET A 1 87 ? 47.100 -14.794 -34.955 1.00 92.19 87 MET A N 1
ATOM 664 C CA . MET A 1 87 ? 46.504 -15.147 -36.246 1.00 92.19 87 MET A CA 1
ATOM 665 C C . MET A 1 87 ? 47.494 -14.832 -37.374 1.00 92.19 87 MET A C 1
ATOM 667 O O . MET A 1 87 ? 47.688 -13.674 -37.729 1.00 92.19 87 MET A O 1
ATOM 671 N N . ASP A 1 88 ? 48.163 -15.854 -37.905 1.00 87.94 88 ASP A N 1
ATOM 672 C CA . ASP A 1 88 ? 49.294 -15.696 -38.833 1.00 87.94 88 ASP A CA 1
ATOM 673 C C . ASP A 1 88 ? 48.879 -15.628 -40.316 1.00 87.94 88 ASP A C 1
ATOM 675 O O . ASP A 1 88 ? 49.706 -15.304 -41.167 1.00 87.94 88 ASP A O 1
ATOM 679 N N . GLY A 1 89 ? 47.620 -15.934 -40.655 1.00 87.25 89 GLY A N 1
ATOM 680 C CA . GLY A 1 89 ? 47.192 -16.035 -42.054 1.00 87.25 89 GLY A CA 1
ATOM 681 C C . GLY A 1 89 ? 45.682 -15.986 -42.295 1.00 87.25 89 GLY A C 1
ATOM 682 O O . GLY A 1 89 ? 44.869 -15.861 -41.379 1.00 87.25 89 GLY A O 1
ATOM 683 N N . GLY A 1 90 ? 45.298 -16.060 -43.571 1.00 90.31 90 GLY A N 1
ATOM 684 C CA . GLY A 1 90 ? 43.902 -16.014 -44.019 1.00 90.31 90 GLY A CA 1
ATOM 685 C C . GLY A 1 90 ? 43.310 -14.601 -44.216 1.00 90.31 90 GLY A C 1
ATOM 686 O O . GLY A 1 90 ? 44.047 -13.619 -44.352 1.00 90.31 90 GLY A O 1
ATOM 687 N N . PRO A 1 91 ? 41.967 -14.477 -44.286 1.00 90.06 91 PRO A N 1
ATOM 688 C CA . PRO A 1 91 ? 41.270 -13.240 -44.659 1.00 90.06 91 PRO A CA 1
ATOM 689 C C . PRO A 1 91 ? 41.382 -12.078 -43.662 1.00 90.06 91 PRO A C 1
ATOM 691 O O . PRO A 1 91 ? 41.015 -10.961 -44.028 1.00 90.06 91 PRO A O 1
ATOM 694 N N . ILE A 1 92 ? 41.865 -12.329 -42.436 1.00 87.88 92 ILE A N 1
ATOM 695 C CA . ILE A 1 92 ? 42.132 -11.302 -41.416 1.00 87.88 92 ILE A CA 1
ATOM 696 C C . ILE A 1 92 ? 43.418 -10.526 -41.734 1.00 87.88 92 ILE A C 1
ATOM 698 O O . ILE A 1 92 ? 43.369 -9.314 -41.932 1.00 87.88 92 ILE A O 1
ATOM 702 N N . VAL A 1 93 ? 44.542 -11.232 -41.904 1.00 87.06 93 VAL A N 1
ATOM 703 C CA . VAL A 1 93 ? 45.846 -10.629 -42.239 1.00 87.06 93 VAL A CA 1
ATOM 704 C C . VAL A 1 93 ? 45.787 -9.924 -43.597 1.00 87.06 93 VAL A C 1
ATOM 706 O O . VAL A 1 93 ? 46.264 -8.804 -43.733 1.00 87.06 93 VAL A O 1
ATOM 709 N N . LYS A 1 94 ? 45.099 -10.520 -44.583 1.00 86.81 94 LYS A N 1
ATOM 710 C CA . LYS A 1 94 ? 44.880 -9.924 -45.918 1.00 86.81 94 LYS A CA 1
ATOM 711 C C . LYS A 1 94 ? 44.051 -8.629 -45.930 1.00 86.81 94 LYS A C 1
ATOM 713 O O . LYS A 1 94 ? 43.989 -7.984 -46.970 1.00 86.81 94 LYS A O 1
ATOM 718 N N . ARG A 1 95 ? 43.383 -8.279 -44.826 1.00 84.25 95 ARG A N 1
ATOM 719 C CA . ARG A 1 95 ? 42.619 -7.029 -44.652 1.00 84.25 95 ARG A CA 1
ATOM 720 C C . ARG A 1 95 ? 43.338 -6.014 -43.753 1.00 84.25 95 ARG A C 1
ATOM 722 O O . ARG A 1 95 ? 42.731 -5.009 -43.401 1.00 84.25 95 ARG A O 1
ATOM 729 N N . GLU A 1 96 ? 44.565 -6.316 -43.315 1.00 85.62 96 GLU A N 1
ATOM 730 C CA . GLU A 1 96 ? 45.289 -5.566 -42.271 1.00 85.62 96 GLU A CA 1
ATOM 731 C C . GLU A 1 96 ? 44.448 -5.379 -40.987 1.00 85.62 96 GLU A C 1
ATOM 733 O O . GLU A 1 96 ? 44.602 -4.424 -40.225 1.00 85.62 96 GLU A O 1
ATOM 738 N N . ALA A 1 97 ? 43.524 -6.314 -40.742 1.00 81.81 97 ALA A N 1
ATOM 739 C CA . ALA A 1 97 ? 42.587 -6.241 -39.638 1.00 81.81 97 ALA A CA 1
ATOM 740 C C . ALA A 1 97 ? 43.214 -6.814 -38.361 1.00 81.81 97 ALA A C 1
ATOM 742 O O . ALA A 1 97 ? 43.647 -7.966 -38.310 1.00 81.81 97 ALA A O 1
ATOM 743 N N . ASN A 1 98 ? 43.187 -6.013 -37.298 1.00 84.81 98 ASN A N 1
ATOM 744 C CA . ASN A 1 98 ? 43.359 -6.495 -35.930 1.00 84.81 98 ASN A CA 1
ATOM 745 C C . ASN A 1 98 ? 42.138 -7.339 -35.501 1.00 84.81 98 ASN A C 1
ATOM 747 O O . ASN A 1 98 ? 41.188 -7.512 -36.265 1.00 84.81 98 ASN A O 1
ATOM 751 N N . ILE A 1 99 ? 42.143 -7.858 -34.267 1.00 87.12 99 ILE A N 1
ATOM 752 C CA . ILE A 1 99 ? 41.038 -8.668 -33.721 1.00 87.12 99 ILE A CA 1
ATOM 753 C C . ILE A 1 99 ? 39.679 -7.977 -33.925 1.00 87.12 99 ILE A C 1
ATOM 755 O O . ILE A 1 99 ? 39.501 -6.801 -33.607 1.00 87.12 99 ILE A O 1
ATOM 759 N N . ILE A 1 100 ? 38.728 -8.728 -34.487 1.00 86.88 100 ILE A N 1
ATOM 760 C CA . ILE A 1 100 ? 37.512 -8.192 -35.100 1.00 86.88 100 ILE A CA 1
ATOM 761 C C . ILE A 1 100 ? 36.314 -8.349 -34.151 1.00 86.88 100 ILE A C 1
ATOM 763 O O . ILE A 1 100 ? 35.897 -9.468 -33.843 1.00 86.88 100 ILE A O 1
ATOM 767 N N . GLY A 1 101 ? 35.685 -7.241 -33.753 1.00 85.44 101 GLY A N 1
ATOM 768 C CA . GLY A 1 101 ? 34.385 -7.241 -33.071 1.00 85.44 101 GLY A CA 1
ATOM 769 C C . GLY A 1 101 ? 33.346 -8.058 -33.851 1.00 85.44 101 GLY A C 1
ATOM 770 O O . GLY A 1 101 ? 33.135 -7.827 -35.042 1.00 85.44 101 GLY A O 1
ATOM 771 N N . GLY A 1 102 ? 32.734 -9.051 -33.201 1.00 84.00 102 GLY A N 1
ATOM 772 C CA . GLY A 1 102 ? 31.848 -10.036 -33.843 1.00 84.00 102 GLY A CA 1
ATOM 773 C C . GLY A 1 102 ? 32.534 -11.294 -34.410 1.00 84.00 102 GLY A C 1
ATOM 774 O O . GLY A 1 102 ? 31.867 -12.159 -34.983 1.00 84.00 102 GLY A O 1
ATOM 775 N N . MET A 1 103 ? 33.852 -11.461 -34.229 1.00 90.88 103 MET A N 1
ATOM 776 C CA . MET A 1 103 ? 34.515 -12.775 -34.353 1.00 90.88 103 MET A CA 1
ATOM 777 C C . MET A 1 103 ? 34.501 -13.586 -33.045 1.00 90.88 103 MET A C 1
ATOM 779 O O . MET A 1 103 ? 34.972 -14.722 -33.033 1.00 90.88 103 MET A O 1
ATOM 783 N N . SER A 1 104 ? 33.950 -13.036 -31.958 1.00 91.75 104 SER A N 1
ATOM 784 C CA . SER A 1 104 ? 33.756 -13.758 -30.695 1.00 91.75 104 SER A CA 1
ATOM 785 C C . SER A 1 104 ? 33.004 -15.073 -30.926 1.00 91.75 104 SER A C 1
ATOM 787 O O . SER A 1 104 ? 31.968 -15.085 -31.592 1.00 91.75 104 SER A O 1
ATOM 789 N N . GLY A 1 105 ? 33.536 -16.181 -30.409 1.00 93.88 105 GLY A N 1
ATOM 790 C CA . GLY A 1 105 ? 33.004 -17.527 -30.639 1.00 93.88 105 GLY A CA 1
ATOM 791 C C . GLY A 1 105 ? 33.512 -18.207 -31.919 1.00 93.88 105 GLY A C 1
ATOM 792 O O . GLY A 1 105 ? 32.995 -19.250 -32.297 1.00 93.88 105 GLY A O 1
ATOM 793 N N . SER A 1 106 ? 34.507 -17.646 -32.618 1.00 97.06 106 SER A N 1
ATOM 794 C CA . SER A 1 106 ? 35.105 -18.318 -33.786 1.00 97.06 106 SER A CA 1
ATOM 795 C C . SER A 1 106 ? 35.900 -19.552 -33.335 1.00 97.06 106 SER A C 1
ATOM 797 O O . SER A 1 106 ? 36.883 -19.373 -32.609 1.00 97.06 106 SER A O 1
ATOM 799 N N . PRO A 1 107 ? 35.510 -20.781 -33.726 1.00 97.88 107 PRO A N 1
ATOM 800 C CA . PRO A 1 107 ? 36.153 -22.005 -33.261 1.00 97.88 107 PRO A CA 1
ATOM 801 C C . PRO A 1 107 ? 37.540 -22.178 -33.874 1.00 97.88 107 PRO A C 1
ATOM 803 O O . PRO A 1 107 ? 37.743 -21.894 -35.058 1.00 97.88 107 PRO A O 1
ATOM 806 N N . VAL A 1 108 ? 38.471 -22.686 -33.068 1.00 98.00 108 VAL A N 1
ATOM 807 C CA . VAL A 1 108 ? 39.856 -22.982 -33.448 1.00 98.00 108 VAL A CA 1
ATOM 808 C C . VAL A 1 108 ? 40.135 -24.474 -33.317 1.00 98.00 108 VAL A C 1
ATOM 810 O O . VAL A 1 108 ? 39.821 -25.091 -32.299 1.00 98.00 108 VAL A O 1
ATOM 813 N N . TYR A 1 109 ? 40.766 -25.036 -34.346 1.00 97.69 109 TYR A N 1
ATOM 814 C CA . TYR A 1 109 ? 41.095 -26.452 -34.442 1.00 97.69 109 TYR A CA 1
ATOM 815 C C . TYR A 1 109 ? 42.610 -26.662 -34.496 1.00 97.69 109 TYR A C 1
ATOM 817 O O . TYR A 1 109 ? 43.282 -26.054 -35.328 1.00 97.69 109 TYR A O 1
ATOM 825 N N . ILE A 1 110 ? 43.140 -27.563 -33.668 1.00 97.00 110 ILE A N 1
ATOM 826 C CA . ILE A 1 110 ? 44.539 -28.022 -33.703 1.00 97.00 110 ILE A CA 1
ATOM 827 C C . ILE A 1 110 ? 44.517 -29.523 -33.999 1.00 97.00 110 ILE A C 1
ATOM 829 O O . ILE A 1 110 ? 43.776 -30.276 -33.370 1.00 97.00 110 ILE A O 1
ATOM 833 N N . ASN A 1 111 ? 45.289 -29.971 -34.995 1.00 93.88 111 ASN A N 1
ATOM 834 C CA . ASN A 1 111 ? 45.278 -31.361 -35.484 1.00 93.88 111 ASN A CA 1
ATOM 835 C C . ASN A 1 111 ? 43.855 -31.890 -35.791 1.00 93.88 111 ASN A C 1
ATOM 837 O O . ASN A 1 111 ? 43.530 -33.039 -35.507 1.00 93.88 111 ASN A O 1
ATOM 841 N N . GLY A 1 112 ? 42.986 -31.023 -36.327 1.00 93.62 112 GLY A N 1
ATOM 842 C CA . GLY A 1 112 ? 41.582 -31.325 -36.640 1.00 93.62 112 GLY A CA 1
ATOM 843 C C . GLY A 1 112 ? 40.610 -31.281 -35.452 1.00 93.62 112 GLY A C 1
ATOM 844 O O . GLY A 1 112 ? 39.404 -31.249 -35.680 1.00 93.62 112 GLY A O 1
ATOM 845 N N . ARG A 1 113 ? 41.103 -31.216 -34.210 1.00 96.50 113 ARG A N 1
ATOM 846 C CA . ARG A 1 113 ? 40.292 -31.226 -32.984 1.00 96.50 113 ARG A CA 1
ATOM 847 C C . ARG A 1 113 ? 40.013 -29.815 -32.473 1.00 96.50 113 ARG A C 1
ATOM 849 O O . ARG A 1 113 ? 40.911 -28.976 -32.459 1.00 96.50 113 ARG A O 1
ATOM 856 N N . LEU A 1 114 ? 38.777 -29.552 -32.056 1.00 97.19 114 LEU A N 1
ATOM 857 C CA . LEU A 1 114 ? 38.339 -28.269 -31.501 1.00 97.19 114 LEU A CA 1
ATOM 858 C C . LEU A 1 114 ? 39.008 -28.037 -30.141 1.00 97.19 114 LEU A C 1
ATOM 860 O O . LEU A 1 114 ? 38.881 -28.877 -29.257 1.00 97.19 114 LEU A O 1
ATOM 864 N N . VAL A 1 115 ? 39.699 -26.909 -29.972 1.00 96.81 115 VAL A N 1
ATOM 865 C CA . VAL A 1 115 ? 40.425 -26.583 -28.727 1.00 96.81 115 VAL A CA 1
ATOM 866 C C . VAL A 1 115 ? 39.760 -25.459 -27.922 1.00 96.81 115 VAL A C 1
ATOM 868 O O . VAL A 1 115 ? 39.866 -25.395 -26.699 1.00 96.81 115 VAL A O 1
ATOM 871 N N . GLY A 1 116 ? 39.032 -24.568 -28.594 1.00 96.25 116 GLY A N 1
ATOM 872 C CA . GLY A 1 116 ? 38.403 -23.406 -27.975 1.00 96.25 116 GLY A CA 1
ATOM 873 C C . GLY A 1 116 ? 37.890 -22.405 -29.001 1.00 96.25 116 GLY A C 1
ATOM 874 O O . GLY A 1 116 ? 37.895 -22.678 -30.206 1.00 96.25 116 GLY A O 1
ATOM 875 N N . ALA A 1 117 ? 37.460 -21.238 -28.524 1.00 96.75 117 ALA A N 1
ATOM 876 C CA . ALA A 1 117 ? 36.931 -20.169 -29.364 1.00 96.75 117 ALA A CA 1
ATOM 877 C C . ALA A 1 117 ? 37.564 -18.813 -29.067 1.00 96.75 117 ALA A C 1
ATOM 879 O O . ALA A 1 117 ? 37.796 -18.472 -27.909 1.00 96.75 117 ALA A O 1
ATOM 880 N N . VAL A 1 118 ? 37.782 -18.014 -30.115 1.00 94.94 118 VAL A N 1
ATOM 881 C CA . VAL A 1 118 ? 38.295 -16.639 -30.007 1.00 94.94 118 VAL A CA 1
ATOM 882 C C . VAL A 1 118 ? 37.375 -15.803 -29.110 1.00 94.94 118 VAL A C 1
ATOM 884 O O . VAL A 1 118 ? 36.176 -15.712 -29.378 1.00 94.94 118 VAL A O 1
ATOM 887 N N . ALA A 1 119 ? 37.935 -15.206 -28.052 1.00 88.81 119 ALA A N 1
ATOM 888 C CA . ALA A 1 119 ? 37.166 -14.599 -26.962 1.00 88.81 119 ALA A CA 1
ATOM 889 C C . ALA A 1 119 ? 37.697 -13.231 -26.496 1.00 88.81 119 ALA A C 1
ATOM 891 O O . ALA A 1 119 ? 36.915 -12.300 -26.308 1.00 88.81 119 ALA A O 1
ATOM 892 N N . TYR A 1 120 ? 39.016 -13.085 -26.348 1.00 86.44 120 TYR A N 1
ATOM 893 C CA . TYR A 1 120 ? 39.653 -11.856 -25.855 1.00 86.44 120 TYR A CA 1
ATOM 894 C C . TYR A 1 120 ? 40.639 -11.314 -26.889 1.00 86.44 120 TYR A C 1
ATOM 896 O O . TYR A 1 120 ? 41.270 -12.092 -27.603 1.00 86.44 120 TYR A O 1
ATOM 904 N N . GLY A 1 121 ? 40.802 -9.994 -26.942 1.00 84.75 121 GLY A N 1
ATOM 905 C CA . GLY A 1 121 ? 41.761 -9.306 -27.808 1.00 84.75 121 GLY A CA 1
ATOM 906 C C . GLY A 1 121 ? 42.608 -8.300 -27.031 1.00 84.75 121 GLY A C 1
ATOM 907 O O . GLY A 1 121 ? 42.228 -7.865 -25.942 1.00 84.75 121 GLY A O 1
ATOM 908 N N . GLN A 1 122 ? 43.760 -7.938 -27.593 1.00 76.38 122 GLN A N 1
ATOM 909 C CA . GLN A 1 122 ? 44.612 -6.877 -27.055 1.00 76.38 122 GLN A CA 1
ATOM 910 C C . GLN A 1 122 ? 44.016 -5.485 -27.340 1.00 76.38 122 GLN A C 1
ATOM 912 O O . GLN A 1 122 ? 43.449 -5.250 -28.408 1.00 76.38 122 GLN A O 1
ATOM 917 N N . THR A 1 123 ? 44.188 -4.535 -26.418 1.00 67.62 123 THR A N 1
ATOM 918 C CA . THR A 1 123 ? 43.854 -3.119 -26.660 1.00 67.62 123 THR A CA 1
ATOM 919 C C . THR A 1 123 ? 45.009 -2.425 -27.402 1.00 67.62 123 THR A C 1
ATOM 921 O O . THR A 1 123 ? 46.151 -2.475 -26.951 1.00 67.62 123 THR A O 1
ATOM 924 N N . PHE A 1 124 ? 44.721 -1.784 -28.543 1.00 69.56 124 PHE A N 1
ATOM 925 C CA . PHE A 1 124 ? 45.703 -1.220 -29.497 1.00 69.56 124 PHE A CA 1
ATOM 926 C C . PHE A 1 124 ? 46.827 -2.196 -29.952 1.00 69.56 124 PHE A C 1
ATOM 928 O O . PHE A 1 124 ? 48.012 -1.901 -29.764 1.00 69.56 124 PHE A O 1
ATOM 935 N N . PRO A 1 125 ? 46.500 -3.354 -30.570 1.00 70.81 125 PRO A N 1
ATOM 936 C CA . PRO A 1 125 ? 47.507 -4.306 -31.042 1.00 70.81 125 PRO A CA 1
ATOM 937 C C . PRO A 1 125 ? 48.299 -3.804 -32.260 1.00 70.81 125 PRO A C 1
ATOM 939 O O . PRO A 1 125 ? 47.782 -3.066 -33.101 1.00 70.81 125 PRO A O 1
ATOM 942 N N . ARG A 1 126 ? 49.537 -4.301 -32.399 1.00 71.38 126 ARG A N 1
ATOM 943 C CA . ARG A 1 126 ? 50.315 -4.271 -33.659 1.00 71.38 126 ARG A CA 1
ATOM 944 C C . ARG A 1 126 ? 50.266 -5.590 -34.441 1.00 71.38 126 ARG A C 1
ATOM 946 O O . ARG A 1 126 ? 50.600 -5.603 -35.618 1.00 71.38 126 ARG A O 1
ATOM 953 N N . GLU A 1 127 ? 49.883 -6.679 -33.782 1.00 78.50 127 GLU A N 1
ATOM 954 C CA . GLU A 1 127 ? 49.715 -8.020 -34.349 1.00 78.50 127 GLU A CA 1
ATOM 955 C C . GLU A 1 127 ? 48.339 -8.551 -33.901 1.00 78.50 127 GLU A C 1
ATOM 957 O O . GLU A 1 127 ? 47.920 -8.246 -32.779 1.00 78.50 127 GLU A O 1
ATOM 962 N N . PRO A 1 128 ? 47.633 -9.365 -34.709 1.00 86.88 128 PRO A N 1
ATOM 963 C CA . PRO A 1 128 ? 46.333 -9.935 -34.347 1.00 86.88 128 PRO A CA 1
ATOM 964 C C . PRO A 1 128 ? 46.488 -11.049 -33.293 1.00 86.88 128 PRO A C 1
ATOM 966 O O . PRO A 1 128 ? 46.455 -12.245 -33.593 1.00 86.88 128 PRO A O 1
ATOM 969 N N . ILE A 1 129 ? 46.675 -10.632 -32.040 1.00 88.50 129 ILE A N 1
ATOM 970 C CA . ILE A 1 129 ? 46.846 -11.477 -30.854 1.00 88.50 129 ILE A CA 1
ATOM 971 C C . ILE A 1 129 ? 45.514 -11.581 -30.106 1.00 88.50 129 ILE A C 1
ATOM 973 O O . ILE A 1 129 ? 44.888 -10.569 -29.777 1.00 88.50 129 ILE A O 1
ATOM 977 N N . ALA A 1 130 ? 45.099 -12.809 -29.805 1.00 90.81 130 ALA A N 1
ATOM 978 C CA . ALA A 1 130 ? 43.865 -13.112 -29.090 1.00 90.81 130 ALA A CA 1
ATOM 979 C C . ALA A 1 130 ? 44.087 -14.179 -28.014 1.00 90.81 130 ALA A C 1
ATOM 981 O O . ALA A 1 130 ? 45.050 -14.942 -28.070 1.00 90.81 130 ALA A O 1
ATOM 982 N N . MET A 1 131 ? 43.150 -14.287 -27.072 1.00 90.88 131 MET A N 1
ATOM 983 C CA . MET A 1 131 ? 43.006 -15.502 -26.266 1.00 90.88 131 MET A CA 1
ATOM 984 C C . MET A 1 131 ? 41.735 -16.252 -26.636 1.00 90.88 131 MET A C 1
ATOM 986 O O . MET A 1 131 ? 40.694 -15.652 -26.935 1.00 90.88 131 MET A O 1
ATOM 990 N N . LEU A 1 132 ? 41.847 -17.576 -26.592 1.00 94.81 132 LEU A N 1
ATOM 991 C CA . LEU A 1 132 ? 40.746 -18.509 -26.726 1.00 94.81 132 LEU A CA 1
ATOM 992 C C . LEU A 1 132 ? 40.250 -18.922 -25.342 1.00 94.81 132 LEU A C 1
ATOM 994 O O . LEU A 1 132 ? 41.057 -19.289 -24.483 1.00 94.81 132 LEU A O 1
ATOM 998 N N . THR A 1 133 ? 38.932 -18.954 -25.182 1.00 93.06 133 THR A N 1
ATOM 999 C CA . THR A 1 133 ? 38.283 -19.699 -24.099 1.00 93.06 133 THR A CA 1
ATOM 1000 C C . THR A 1 133 ? 38.301 -21.187 -24.468 1.00 93.06 133 THR A C 1
ATOM 1002 O O . THR A 1 133 ? 37.875 -21.516 -25.585 1.00 93.06 133 THR A O 1
ATOM 1005 N N . PRO A 1 134 ? 38.808 -22.090 -23.605 1.00 95.00 134 PRO A N 1
ATOM 1006 C CA . PRO A 1 134 ? 38.832 -23.527 -23.876 1.00 95.00 134 PRO A CA 1
ATOM 1007 C C . PRO A 1 134 ? 37.431 -24.096 -24.131 1.00 95.00 134 PRO A C 1
ATOM 1009 O O . PRO A 1 134 ? 36.469 -23.727 -23.460 1.00 95.00 134 PRO A O 1
ATOM 1012 N N . ILE A 1 135 ? 37.293 -25.029 -25.078 1.00 94.31 135 ILE A N 1
ATOM 1013 C CA . ILE A 1 135 ? 35.978 -25.623 -25.397 1.00 94.31 135 ILE A CA 1
ATOM 1014 C C . ILE A 1 135 ? 35.390 -26.397 -24.207 1.00 94.31 135 ILE A C 1
ATOM 1016 O O . ILE A 1 135 ? 34.180 -26.378 -24.002 1.00 94.31 135 ILE A O 1
ATOM 1020 N N . GLU A 1 136 ? 36.246 -27.016 -23.392 1.00 90.44 136 GLU A N 1
ATOM 1021 C CA . GLU A 1 136 ? 35.882 -27.681 -22.135 1.00 90.44 136 GLU A CA 1
ATOM 1022 C C . GLU A 1 136 ? 35.162 -26.753 -21.141 1.00 90.44 136 GLU A C 1
ATOM 1024 O O . GLU A 1 136 ? 34.238 -27.202 -20.465 1.00 90.44 136 GLU A O 1
ATOM 1029 N N . ASP A 1 137 ? 35.486 -25.456 -21.136 1.00 90.69 137 ASP A N 1
ATOM 1030 C CA . ASP A 1 137 ? 34.792 -24.448 -20.331 1.00 90.69 137 ASP A CA 1
ATOM 1031 C C . ASP A 1 137 ? 33.473 -24.015 -20.968 1.00 90.69 137 ASP A C 1
ATOM 1033 O O . ASP A 1 137 ? 32.439 -23.955 -20.302 1.00 90.69 137 ASP A O 1
ATOM 1037 N N . MET A 1 138 ? 33.474 -23.764 -22.280 1.00 92.50 138 MET A N 1
ATOM 1038 C CA . MET A 1 138 ? 32.263 -23.355 -23.001 1.00 92.50 138 MET A CA 1
ATOM 1039 C C . MET A 1 138 ? 31.153 -24.416 -22.935 1.00 92.50 138 MET A C 1
ATOM 1041 O O . MET A 1 138 ? 29.970 -24.068 -22.923 1.00 92.50 138 MET A O 1
ATOM 1045 N N . LEU A 1 139 ? 31.518 -25.704 -22.867 1.00 92.75 139 LEU A N 1
ATOM 1046 C CA . LEU A 1 139 ? 30.576 -26.818 -22.726 1.00 92.75 139 LEU A CA 1
ATOM 1047 C C . LEU A 1 139 ? 29.696 -26.719 -21.473 1.00 92.75 139 LEU A C 1
ATOM 1049 O O . LEU A 1 139 ? 28.573 -27.211 -21.519 1.00 92.75 139 LEU A O 1
ATOM 1053 N N . GLU A 1 140 ? 30.131 -26.043 -20.405 1.00 90.00 140 GLU A N 1
ATOM 1054 C CA . GLU A 1 140 ? 29.339 -25.835 -19.181 1.00 90.00 140 GLU A CA 1
ATOM 1055 C C . GLU A 1 140 ? 27.959 -25.222 -19.468 1.00 90.00 140 GLU A C 1
ATOM 1057 O O . GLU A 1 140 ? 26.966 -25.613 -18.860 1.00 90.00 140 GLU A O 1
ATOM 1062 N N . ALA A 1 141 ? 27.849 -24.331 -20.460 1.00 90.88 141 ALA A N 1
ATOM 1063 C CA . ALA A 1 141 ? 26.573 -23.727 -20.845 1.00 90.88 141 ALA A CA 1
ATOM 1064 C C . ALA A 1 141 ? 25.587 -24.712 -21.524 1.00 90.88 141 ALA A C 1
ATOM 1066 O O . ALA A 1 141 ? 24.457 -24.324 -21.825 1.00 90.88 141 ALA A O 1
ATOM 1067 N N . LEU A 1 142 ? 25.987 -25.970 -21.763 1.00 91.56 142 LEU A N 1
ATOM 1068 C CA . LEU A 1 142 ? 25.135 -27.078 -22.221 1.00 91.56 142 LEU A CA 1
ATOM 1069 C C . LEU A 1 142 ? 24.778 -28.088 -21.113 1.00 91.56 142 LEU A C 1
ATOM 1071 O O . LEU A 1 142 ? 24.147 -29.100 -21.423 1.00 91.56 142 LEU A O 1
ATOM 1075 N N . ASP A 1 143 ? 25.176 -27.865 -19.855 1.00 89.25 143 ASP A N 1
ATOM 1076 C CA . ASP A 1 143 ? 24.826 -28.765 -18.748 1.00 89.25 143 ASP A CA 1
ATOM 1077 C C . ASP A 1 143 ? 23.300 -28.737 -18.487 1.00 89.25 143 ASP A C 1
ATOM 1079 O O . ASP A 1 143 ? 22.757 -27.679 -18.149 1.00 89.25 143 ASP A O 1
ATOM 1083 N N . PRO A 1 144 ? 22.581 -29.874 -18.623 1.00 84.81 144 PRO A N 1
ATOM 1084 C CA . PRO A 1 144 ? 21.138 -29.947 -18.382 1.00 84.81 144 PRO A CA 1
ATOM 1085 C C . PRO A 1 144 ? 20.735 -29.760 -16.908 1.00 84.81 144 PRO A C 1
ATOM 1087 O O . PRO A 1 144 ? 19.543 -29.715 -16.616 1.00 84.81 144 PRO A O 1
ATOM 1090 N N . ALA A 1 145 ? 21.687 -29.657 -15.973 1.00 87.44 145 ALA A N 1
ATOM 1091 C CA . ALA A 1 145 ? 21.425 -29.255 -14.591 1.00 87.44 145 ALA A CA 1
ATOM 1092 C C . ALA A 1 145 ? 21.294 -27.725 -14.408 1.00 87.44 145 ALA A C 1
ATOM 1094 O O . ALA A 1 145 ? 20.911 -27.270 -13.326 1.00 87.44 145 ALA A O 1
ATOM 1095 N N . LEU A 1 146 ? 21.603 -26.910 -15.428 1.00 87.00 146 LEU A N 1
ATOM 1096 C CA . LEU A 1 146 ? 21.435 -25.456 -15.352 1.00 87.00 146 LEU A CA 1
ATOM 1097 C C . LEU A 1 146 ? 19.947 -25.044 -15.371 1.00 87.00 146 LEU A C 1
ATOM 1099 O O . LEU A 1 146 ? 19.162 -25.612 -16.125 1.00 87.00 146 LEU A O 1
ATOM 1103 N N . PRO A 1 147 ? 19.538 -23.999 -14.621 1.00 85.75 147 PRO A N 1
ATOM 1104 C CA . PRO A 1 147 ? 18.168 -23.489 -14.683 1.00 85.75 147 PRO A CA 1
ATOM 1105 C C . PRO A 1 147 ? 17.793 -22.960 -16.076 1.00 85.75 147 PRO A C 1
ATOM 1107 O O . PRO A 1 147 ? 18.494 -22.109 -16.620 1.00 85.75 147 PRO A O 1
ATOM 1110 N N . ASP A 1 148 ? 16.644 -23.377 -16.614 1.00 80.75 148 ASP A N 1
ATOM 1111 C CA . ASP A 1 148 ? 16.108 -22.911 -17.911 1.00 80.75 148 ASP A CA 1
ATOM 1112 C C . ASP A 1 148 ? 15.469 -21.508 -17.884 1.00 80.75 148 ASP A C 1
ATOM 1114 O O . ASP A 1 148 ? 15.070 -20.974 -18.928 1.00 80.75 148 ASP A O 1
ATOM 1118 N N . LYS A 1 149 ? 15.309 -20.918 -16.692 1.00 75.56 149 LYS A N 1
ATOM 1119 C CA . LYS A 1 149 ? 14.657 -19.617 -16.471 1.00 75.56 149 LYS A CA 1
ATOM 1120 C C . LYS A 1 149 ? 15.421 -18.784 -15.432 1.00 75.56 149 LYS A C 1
ATOM 1122 O O . LYS A 1 149 ? 15.940 -19.363 -14.473 1.00 75.56 149 LYS A O 1
ATOM 1127 N N . PRO A 1 150 ? 15.477 -17.445 -15.579 1.00 69.75 150 PRO A N 1
ATOM 1128 C CA . PRO A 1 150 ? 16.107 -16.564 -14.598 1.00 69.75 150 PRO A CA 1
ATOM 1129 C C . PRO A 1 150 ? 15.423 -16.658 -13.229 1.00 69.75 150 PRO A C 1
ATOM 1131 O O . PRO A 1 150 ? 14.205 -16.815 -13.128 1.00 69.75 150 PRO A O 1
ATOM 1134 N N . SER A 1 151 ? 16.212 -16.532 -12.160 1.00 64.62 151 SER A N 1
ATOM 1135 C CA . SER A 1 151 ? 15.696 -16.518 -10.789 1.00 64.62 151 SER A CA 1
ATOM 1136 C C . SER A 1 151 ? 15.406 -15.092 -10.309 1.00 64.62 151 SER A C 1
ATOM 1138 O O . SER A 1 151 ? 16.137 -14.151 -10.626 1.00 64.62 151 SER A O 1
ATOM 1140 N N . TRP A 1 152 ? 14.396 -14.944 -9.447 1.00 58.88 152 TRP A N 1
ATOM 1141 C CA . TRP A 1 152 ? 14.044 -13.671 -8.799 1.00 58.88 152 TRP A CA 1
ATOM 1142 C C . TRP A 1 152 ? 15.232 -12.990 -8.095 1.00 58.88 152 TRP A C 1
ATOM 1144 O O . TRP A 1 152 ? 15.306 -11.760 -8.045 1.00 58.88 152 TRP A O 1
ATOM 1154 N N . ALA A 1 153 ? 16.160 -13.786 -7.552 1.00 54.44 153 ALA A N 1
ATOM 1155 C CA . ALA A 1 153 ? 17.356 -13.296 -6.878 1.00 54.44 153 ALA A CA 1
ATOM 1156 C C . ALA A 1 153 ? 18.459 -12.883 -7.866 1.00 54.44 153 ALA A C 1
ATOM 1158 O O . ALA A 1 153 ? 19.047 -11.817 -7.688 1.00 54.44 153 ALA A O 1
ATOM 1159 N N . SER A 1 154 ? 18.733 -13.672 -8.912 1.00 55.09 154 SER A N 1
ATOM 1160 C CA . SER A 1 154 ? 19.785 -13.357 -9.893 1.00 55.09 154 SER A CA 1
ATOM 1161 C C . SER A 1 154 ? 19.478 -12.074 -10.671 1.00 55.09 154 SER A C 1
ATOM 1163 O O . SER A 1 154 ? 20.355 -11.225 -10.808 1.00 55.09 154 SER A O 1
ATOM 1165 N N . GLU A 1 155 ? 18.216 -11.863 -11.069 1.00 54.75 155 GLU A N 1
ATOM 1166 C CA . GLU A 1 155 ? 17.780 -10.617 -11.723 1.00 54.75 155 GLU A CA 1
ATOM 1167 C C . GLU A 1 155 ? 17.991 -9.365 -10.843 1.00 54.75 155 GLU A C 1
ATOM 1169 O O . GLU A 1 155 ? 18.233 -8.282 -11.368 1.00 54.75 155 GLU A O 1
ATOM 1174 N N . ARG A 1 156 ? 17.924 -9.494 -9.506 1.00 51.22 156 ARG A N 1
ATOM 1175 C CA . ARG A 1 156 ? 18.157 -8.384 -8.559 1.00 51.22 156 ARG A CA 1
ATOM 1176 C C . ARG A 1 156 ? 19.636 -8.114 -8.258 1.00 51.22 156 ARG A C 1
ATOM 1178 O O . ARG A 1 156 ? 19.958 -7.010 -7.836 1.00 51.22 156 ARG A O 1
ATOM 1185 N N . HIS A 1 157 ? 20.535 -9.079 -8.459 1.00 48.53 157 HIS A N 1
ATOM 1186 C CA . HIS A 1 157 ? 21.975 -8.864 -8.245 1.00 48.53 157 HIS A CA 1
ATOM 1187 C C . HIS A 1 157 ? 22.661 -8.239 -9.467 1.00 48.53 157 HIS A C 1
ATOM 1189 O O . HIS A 1 157 ? 23.633 -7.503 -9.306 1.00 48.53 157 HIS A O 1
ATOM 1195 N N . ALA A 1 158 ? 22.104 -8.429 -10.669 1.00 47.50 158 ALA A N 1
ATOM 1196 C CA . ALA A 1 158 ? 22.559 -7.765 -11.893 1.00 47.50 158 ALA A CA 1
ATOM 1197 C C . ALA A 1 158 ? 22.473 -6.222 -11.840 1.00 47.50 158 ALA A C 1
ATOM 1199 O O . ALA A 1 158 ? 23.081 -5.549 -12.663 1.00 47.50 158 ALA A O 1
ATOM 1200 N N . THR A 1 159 ? 21.749 -5.637 -10.877 1.00 42.97 159 THR A N 1
ATOM 1201 C CA . THR A 1 159 ? 21.606 -4.176 -10.733 1.00 42.97 159 THR A CA 1
ATOM 1202 C C . THR A 1 159 ? 22.542 -3.550 -9.694 1.00 42.97 159 THR A C 1
ATOM 1204 O O . THR A 1 159 ? 22.381 -2.375 -9.372 1.00 42.97 159 THR A O 1
ATOM 1207 N N . ALA A 1 160 ? 23.486 -4.307 -9.124 1.00 40.06 160 ALA A N 1
ATOM 1208 C CA . ALA A 1 160 ? 24.398 -3.821 -8.089 1.00 40.06 160 ALA A CA 1
ATOM 1209 C C . ALA A 1 160 ? 25.675 -3.192 -8.699 1.00 40.06 160 ALA A C 1
ATOM 1211 O O . ALA A 1 160 ? 26.472 -3.911 -9.313 1.00 40.06 160 ALA A O 1
ATOM 1212 N N . PRO A 1 161 ? 25.930 -1.877 -8.519 1.00 33.00 161 PRO A N 1
ATOM 1213 C CA . PRO A 1 161 ? 27.136 -1.238 -9.044 1.00 33.00 161 PRO A CA 1
ATOM 1214 C C . PRO A 1 161 ? 28.408 -1.876 -8.466 1.00 33.00 161 PRO A C 1
ATOM 1216 O O . PRO A 1 161 ? 28.592 -1.913 -7.252 1.00 33.00 161 PRO A O 1
ATOM 1219 N N . GLY A 1 162 ? 29.282 -2.376 -9.343 1.00 37.81 162 GLY A N 1
ATOM 1220 C CA . GLY A 1 162 ? 30.545 -3.041 -8.990 1.00 37.81 162 GLY A CA 1
ATOM 1221 C C . GLY A 1 162 ? 30.555 -4.565 -9.183 1.00 37.81 162 GLY A C 1
ATOM 1222 O O . GLY A 1 162 ? 31.613 -5.116 -9.484 1.00 37.81 162 GLY A O 1
ATOM 1223 N N . LEU A 1 163 ? 29.399 -5.239 -9.110 1.00 36.75 163 LEU A N 1
ATOM 1224 C CA . LEU A 1 163 ? 29.297 -6.698 -9.313 1.00 36.75 163 LEU A CA 1
ATOM 1225 C C . LEU A 1 163 ? 29.329 -7.124 -10.791 1.00 36.75 163 LEU A C 1
ATOM 1227 O O . LEU A 1 163 ? 29.654 -8.269 -11.080 1.00 36.75 163 LEU A O 1
ATOM 1231 N N . LEU A 1 164 ? 29.054 -6.198 -11.716 1.00 41.56 164 LEU A N 1
ATOM 1232 C CA . LEU A 1 164 ? 29.236 -6.376 -13.166 1.00 41.56 164 LEU A CA 1
ATOM 1233 C C . LEU A 1 164 ? 30.650 -6.002 -13.658 1.00 41.56 164 LEU A C 1
ATOM 1235 O O . LEU A 1 164 ? 30.856 -5.746 -14.840 1.00 41.56 164 LEU A O 1
ATOM 1239 N N . THR A 1 165 ? 31.651 -5.932 -12.775 1.00 42.53 165 THR A N 1
ATOM 1240 C CA . THR A 1 165 ? 33.040 -5.879 -13.257 1.00 42.53 165 THR A CA 1
ATOM 1241 C C . THR A 1 165 ? 33.414 -7.223 -13.889 1.00 42.53 165 THR A C 1
ATOM 1243 O O . THR A 1 165 ? 32.928 -8.267 -13.453 1.00 42.53 165 THR A O 1
ATOM 1246 N N . SER A 1 166 ? 34.265 -7.213 -14.927 1.00 45.09 166 SER A N 1
ATOM 1247 C CA . SER A 1 166 ? 34.774 -8.459 -15.526 1.00 45.09 166 SER A CA 1
ATOM 1248 C C . SER A 1 166 ? 35.304 -9.375 -14.418 1.00 45.09 166 SER A C 1
ATOM 1250 O O . SER A 1 166 ? 36.043 -8.870 -13.563 1.00 45.09 166 SER A O 1
ATOM 1252 N N . PRO A 1 167 ? 34.987 -10.687 -14.415 1.00 43.47 167 PRO A N 1
ATOM 1253 C CA . PRO A 1 167 ? 35.220 -11.551 -13.252 1.00 43.47 167 PRO A CA 1
ATOM 1254 C C . PRO A 1 167 ? 36.689 -11.676 -12.817 1.00 43.47 167 PRO A C 1
ATOM 1256 O O . PRO A 1 167 ? 36.995 -12.210 -11.755 1.00 43.47 167 PRO A O 1
ATOM 1259 N N . LEU A 1 168 ? 37.611 -11.194 -13.648 1.00 48.81 168 LEU A N 1
ATOM 1260 C CA . LEU A 1 168 ? 39.057 -11.258 -13.457 1.00 48.81 168 LEU A CA 1
ATOM 1261 C C . LEU A 1 168 ? 39.590 -10.054 -12.650 1.00 48.81 168 LEU A C 1
ATOM 1263 O O . LEU A 1 168 ? 40.693 -10.119 -12.100 1.00 48.81 168 LEU A O 1
ATOM 1267 N N . GLY A 1 169 ? 38.769 -9.007 -12.507 1.00 46.97 169 GLY A N 1
ATOM 1268 C CA . GLY A 1 169 ? 39.042 -7.791 -11.743 1.00 46.97 169 GLY A CA 1
ATOM 1269 C C . GLY A 1 169 ? 39.990 -6.808 -12.452 1.00 46.97 169 GLY A C 1
ATOM 1270 O O . GLY A 1 169 ? 40.816 -7.216 -13.268 1.00 46.97 169 GLY A O 1
ATOM 1271 N N . PRO A 1 170 ? 39.914 -5.497 -12.146 1.00 48.69 170 PRO A N 1
ATOM 1272 C CA . PRO A 1 170 ? 40.827 -4.492 -12.691 1.00 48.69 170 PRO A CA 1
ATOM 1273 C C . PRO A 1 170 ? 42.193 -4.549 -11.979 1.00 48.69 170 PRO A C 1
ATOM 1275 O O . PRO A 1 170 ? 42.519 -3.684 -11.165 1.00 48.69 170 PRO A O 1
ATOM 1278 N N . GLY A 1 171 ? 42.987 -5.581 -12.269 1.00 56.94 171 GLY A N 1
ATOM 1279 C CA . GLY A 1 171 ? 44.300 -5.808 -11.661 1.00 56.94 171 GLY A CA 1
ATOM 1280 C C . GLY A 1 171 ? 45.340 -6.337 -12.648 1.00 56.94 171 GLY A C 1
ATOM 1281 O O . GLY A 1 171 ? 45.034 -7.155 -13.512 1.00 56.94 171 GLY A O 1
ATOM 1282 N N . GLU A 1 172 ? 46.582 -5.875 -12.495 1.00 68.31 172 GLU A N 1
ATOM 1283 C CA . GLU A 1 172 ? 47.751 -6.516 -13.104 1.00 68.31 172 GLU A CA 1
ATOM 1284 C C . GLU A 1 172 ? 48.156 -7.743 -12.276 1.00 68.31 172 GLU A C 1
ATOM 1286 O O . GLU A 1 172 ? 48.300 -7.640 -11.055 1.00 68.31 172 GLU A O 1
ATOM 1291 N N . ARG A 1 173 ? 48.413 -8.868 -12.939 1.00 71.56 173 ARG A N 1
ATOM 1292 C CA . ARG A 1 173 ? 48.915 -10.116 -12.349 1.00 71.56 173 ARG A CA 1
ATOM 1293 C C . ARG A 1 173 ? 50.254 -10.489 -12.972 1.00 71.56 173 ARG A C 1
ATOM 1295 O O . ARG A 1 173 ? 50.539 -10.083 -14.096 1.00 71.56 173 ARG A O 1
ATOM 1302 N N . GLU A 1 174 ? 51.067 -11.245 -12.247 1.00 77.25 174 GLU A N 1
ATOM 1303 C CA . GLU A 1 174 ? 52.317 -11.823 -12.758 1.00 77.25 174 GLU A CA 1
ATOM 1304 C C . GLU A 1 174 ? 52.024 -13.184 -13.389 1.00 77.25 174 GLU A C 1
ATOM 1306 O O . GLU A 1 174 ? 51.240 -13.964 -12.853 1.00 77.25 174 GLU A O 1
ATOM 1311 N N . LEU A 1 175 ? 52.619 -13.445 -14.551 1.00 74.00 175 LEU A N 1
ATOM 1312 C CA . LEU A 1 175 ? 52.425 -14.693 -15.280 1.00 74.00 175 LEU A CA 1
ATOM 1313 C C . LEU A 1 175 ? 53.298 -15.800 -14.676 1.00 74.00 175 LEU A C 1
ATOM 1315 O O . LEU A 1 175 ? 54.488 -15.590 -14.459 1.00 74.00 175 LEU A O 1
ATOM 1319 N N . GLU A 1 176 ? 52.743 -17.007 -14.501 1.00 70.88 176 GLU A N 1
ATOM 1320 C CA . GLU A 1 176 ? 53.503 -18.189 -14.034 1.00 70.88 176 GLU A CA 1
ATOM 1321 C C . GLU A 1 176 ? 54.687 -18.552 -14.962 1.00 70.88 176 GLU A C 1
ATOM 1323 O O . GLU A 1 176 ? 55.581 -19.304 -14.578 1.00 70.88 176 GLU A O 1
ATOM 1328 N N . SER A 1 177 ? 54.725 -18.017 -16.187 1.00 74.50 177 SER A N 1
ATOM 1329 C CA . SER A 1 177 ? 55.905 -17.995 -17.060 1.00 74.50 177 SER A CA 1
ATOM 1330 C C . SER A 1 177 ? 55.831 -16.804 -18.032 1.00 74.50 177 SER A C 1
ATOM 1332 O O . SER A 1 177 ? 54.762 -16.580 -18.607 1.00 74.50 177 SER A O 1
ATOM 1334 N N . PRO A 1 178 ? 56.925 -16.049 -18.265 1.00 80.81 178 PRO A N 1
ATOM 1335 C CA . PRO A 1 178 ? 56.916 -14.930 -19.205 1.00 80.81 178 PRO A CA 1
ATOM 1336 C C . PRO A 1 178 ? 56.644 -15.362 -20.652 1.00 80.81 178 PRO A C 1
ATOM 1338 O O . PRO A 1 178 ? 57.205 -16.342 -21.143 1.00 80.81 178 PRO A O 1
ATOM 1341 N N . VAL A 1 179 ? 55.825 -14.590 -21.364 1.00 80.88 179 VAL A N 1
ATOM 1342 C CA . VAL A 1 179 ? 55.457 -14.840 -22.765 1.00 80.88 179 VAL A CA 1
ATOM 1343 C C . VAL A 1 179 ? 56.246 -13.910 -23.681 1.00 80.88 179 VAL A C 1
ATOM 1345 O O . VAL A 1 179 ? 56.188 -12.692 -23.526 1.00 80.88 179 VAL A O 1
ATOM 1348 N N . ARG A 1 180 ? 56.939 -14.454 -24.688 1.00 80.44 180 ARG A N 1
ATOM 1349 C CA . ARG A 1 180 ? 57.574 -13.644 -25.739 1.00 80.44 180 ARG A CA 1
ATOM 1350 C C . ARG A 1 180 ? 56.639 -13.466 -26.937 1.00 80.44 180 ARG A C 1
ATOM 1352 O O . ARG A 1 180 ? 56.140 -14.446 -27.483 1.00 80.44 180 ARG A O 1
ATOM 1359 N N . ILE A 1 181 ? 56.461 -12.222 -27.380 1.00 76.94 181 ILE A N 1
ATOM 1360 C CA . ILE A 1 181 ? 55.740 -11.863 -28.606 1.00 76.94 181 ILE A CA 1
ATOM 1361 C C . ILE A 1 181 ? 56.615 -10.888 -29.403 1.00 76.94 181 ILE A C 1
ATOM 1363 O O . ILE A 1 181 ? 56.936 -9.795 -28.930 1.00 76.94 181 ILE A O 1
ATOM 1367 N N . GLY A 1 182 ? 57.063 -11.316 -30.587 1.00 76.56 182 GLY A N 1
ATOM 1368 C CA . GLY A 1 182 ? 58.089 -10.608 -31.357 1.00 76.56 182 GLY A CA 1
ATOM 1369 C C . GLY A 1 182 ? 59.364 -10.404 -30.529 1.00 76.56 182 GLY A C 1
ATOM 1370 O O . GLY A 1 182 ? 59.905 -11.351 -29.951 1.00 76.56 182 GLY A O 1
ATOM 1371 N N . ASP A 1 183 ? 59.810 -9.153 -30.421 1.00 77.81 183 ASP A N 1
ATOM 1372 C CA . ASP A 1 183 ? 60.981 -8.757 -29.625 1.00 77.81 183 ASP A CA 1
ATOM 1373 C C . ASP A 1 183 ? 60.675 -8.376 -28.173 1.00 77.81 183 ASP A C 1
ATOM 1375 O O . ASP A 1 183 ? 61.556 -7.903 -27.455 1.00 77.81 183 ASP A O 1
ATOM 1379 N N . ARG A 1 184 ? 59.434 -8.572 -27.713 1.00 80.56 184 ARG A N 1
ATOM 1380 C CA . ARG A 1 184 ? 59.000 -8.180 -26.369 1.00 80.56 184 ARG A CA 1
ATOM 1381 C C . ARG A 1 184 ? 58.679 -9.393 -25.511 1.00 80.56 184 ARG A C 1
ATOM 1383 O O . ARG A 1 184 ? 57.908 -10.261 -25.911 1.00 80.56 184 ARG A O 1
ATOM 1390 N N . THR A 1 185 ? 59.232 -9.407 -24.305 1.00 84.38 185 THR A N 1
ATOM 1391 C CA . THR A 1 185 ? 58.808 -10.306 -23.230 1.00 84.38 185 THR A CA 1
ATOM 1392 C C . THR A 1 185 ? 57.721 -9.621 -22.406 1.00 84.38 185 THR A C 1
ATOM 1394 O O . THR A 1 185 ? 57.819 -8.432 -22.095 1.00 84.38 185 THR A O 1
ATOM 1397 N N . TYR A 1 186 ? 56.687 -10.380 -22.064 1.00 84.25 186 TYR A N 1
ATOM 1398 C CA . TYR A 1 186 ? 55.585 -9.981 -21.206 1.00 84.25 186 TYR A CA 1
ATOM 1399 C C . TYR A 1 186 ? 55.601 -10.857 -19.954 1.00 84.25 186 TYR A C 1
ATOM 1401 O O . TYR A 1 186 ? 55.482 -12.076 -20.037 1.00 84.25 186 TYR A O 1
ATOM 1409 N N . GLU A 1 187 ? 55.772 -10.226 -18.799 1.00 86.31 187 GLU A N 1
ATOM 1410 C CA . GLU A 1 187 ? 55.882 -10.876 -17.482 1.00 86.31 187 GLU A CA 1
ATOM 1411 C C . GLU A 1 187 ? 54.585 -10.730 -16.674 1.00 86.31 187 GLU A C 1
ATOM 1413 O O . GLU A 1 187 ? 54.387 -11.389 -15.654 1.00 86.31 187 GLU A O 1
ATOM 1418 N N . ARG A 1 188 ? 53.686 -9.851 -17.132 1.00 83.62 188 ARG A N 1
ATOM 1419 C CA . ARG A 1 188 ? 52.429 -9.505 -16.468 1.00 83.62 188 ARG A CA 1
ATOM 1420 C C . ARG A 1 188 ? 51.269 -9.541 -17.456 1.00 83.62 188 ARG A C 1
ATOM 1422 O O . ARG A 1 188 ? 51.454 -9.274 -18.643 1.00 83.62 188 ARG A O 1
ATOM 1429 N N . ILE A 1 189 ? 50.062 -9.784 -16.960 1.00 79.44 189 ILE A N 1
ATOM 1430 C CA . ILE A 1 189 ? 48.807 -9.634 -17.709 1.00 79.44 189 ILE A CA 1
ATOM 1431 C C . ILE A 1 189 ? 47.845 -8.722 -16.946 1.00 79.44 189 ILE A C 1
ATOM 1433 O O . ILE A 1 189 ? 47.836 -8.707 -15.716 1.00 79.44 189 ILE A O 1
ATOM 1437 N N . ALA A 1 190 ? 47.045 -7.942 -17.667 1.00 76.88 190 ALA A N 1
ATOM 1438 C CA . ALA A 1 190 ? 45.994 -7.110 -17.095 1.00 76.88 190 ALA A CA 1
ATOM 1439 C C . ALA A 1 190 ? 44.697 -7.282 -17.887 1.00 76.88 190 ALA A C 1
ATOM 1441 O O . ALA A 1 190 ? 44.651 -7.010 -19.090 1.00 76.88 190 ALA A O 1
ATOM 1442 N N . PHE A 1 191 ? 43.635 -7.697 -17.198 1.00 72.81 191 PHE A N 1
ATOM 1443 C CA . PHE A 1 191 ? 42.304 -7.818 -17.784 1.00 72.81 191 PHE A CA 1
ATOM 1444 C C . PHE A 1 191 ? 41.509 -6.530 -17.574 1.00 72.81 191 PHE A C 1
ATOM 1446 O O . PHE A 1 191 ? 41.163 -6.159 -16.452 1.00 72.81 191 PHE A O 1
ATOM 1453 N N . ARG A 1 192 ? 41.189 -5.836 -18.668 1.00 66.19 192 ARG A N 1
ATOM 1454 C CA . ARG A 1 192 ? 40.313 -4.661 -18.632 1.00 66.19 192 ARG A CA 1
ATOM 1455 C C . ARG A 1 192 ? 38.853 -5.105 -18.698 1.00 66.19 192 ARG A C 1
ATOM 1457 O O . ARG A 1 192 ? 38.456 -5.830 -19.606 1.00 66.19 192 ARG A O 1
ATOM 1464 N N . ALA A 1 193 ? 38.040 -4.635 -17.749 1.00 54.53 193 ALA A N 1
ATOM 1465 C CA . ALA A 1 193 ? 36.604 -4.927 -17.718 1.00 54.53 193 ALA A CA 1
ATOM 1466 C C . ALA A 1 193 ? 35.822 -4.284 -18.876 1.00 54.53 193 ALA A C 1
ATOM 1468 O O . ALA A 1 193 ? 34.782 -4.793 -19.274 1.00 54.53 193 ALA A O 1
ATOM 1469 N N . GLN A 1 194 ? 36.343 -3.187 -19.426 1.00 56.81 194 GLN A N 1
ATOM 1470 C CA . GLN A 1 194 ? 35.836 -2.501 -20.611 1.00 56.81 194 GLN A CA 1
ATOM 1471 C C . GLN A 1 194 ? 37.037 -2.080 -21.469 1.00 56.81 194 GLN A C 1
ATOM 1473 O O . GLN A 1 194 ? 38.033 -1.610 -20.906 1.00 56.81 194 GLN A O 1
ATOM 1478 N N . PRO A 1 195 ? 36.978 -2.193 -22.805 1.00 49.66 195 PRO A N 1
ATOM 1479 C CA . PRO A 1 195 ? 38.165 -1.990 -23.633 1.00 49.66 195 PRO A CA 1
ATOM 1480 C C . PRO A 1 195 ? 38.607 -0.522 -23.814 1.00 49.66 195 PRO A C 1
ATOM 1482 O O . PRO A 1 195 ? 39.777 -0.314 -24.128 1.00 49.66 195 PRO A O 1
ATOM 1485 N N . TYR A 1 196 ? 37.742 0.490 -23.592 1.00 52.47 196 TYR A N 1
ATOM 1486 C CA . TYR A 1 196 ? 38.032 1.892 -23.988 1.00 52.47 196 TYR A CA 1
ATOM 1487 C C . TYR A 1 196 ? 37.716 3.025 -22.979 1.00 52.47 196 TYR A C 1
ATOM 1489 O O . TYR A 1 196 ? 37.859 4.192 -23.340 1.00 52.47 196 TYR A O 1
ATOM 1497 N N . HIS A 1 197 ? 37.347 2.770 -21.717 1.00 51.16 197 HIS A N 1
ATOM 1498 C CA . HIS A 1 197 ? 37.247 3.862 -20.723 1.00 51.16 197 HIS A CA 1
ATOM 1499 C C . HIS A 1 197 ? 38.637 4.270 -20.195 1.00 51.16 197 HIS A C 1
ATOM 1501 O O . HIS A 1 197 ? 39.156 3.718 -19.225 1.00 51.16 197 HIS A O 1
ATOM 1507 N N . VAL A 1 198 ? 39.252 5.249 -20.870 1.00 43.12 198 VAL A N 1
ATOM 1508 C CA . VAL A 1 198 ? 40.628 5.715 -20.607 1.00 43.12 198 VAL A CA 1
ATOM 1509 C C . VAL A 1 198 ? 40.730 6.627 -19.375 1.00 43.12 198 VAL A C 1
ATOM 1511 O O . VAL A 1 198 ? 41.714 6.551 -18.643 1.00 43.12 198 VAL A O 1
ATOM 1514 N N . GLU A 1 199 ? 39.722 7.462 -19.106 1.00 41.72 199 GLU A N 1
ATOM 1515 C CA . GLU A 1 199 ? 39.846 8.673 -18.265 1.00 41.72 199 GLU A CA 1
ATOM 1516 C C . GLU A 1 199 ? 40.212 8.465 -16.783 1.00 41.72 199 GLU A C 1
ATOM 1518 O O . GLU A 1 199 ? 40.598 9.420 -16.111 1.00 41.72 199 GLU A O 1
ATOM 1523 N N . LYS A 1 200 ? 40.091 7.245 -16.243 1.00 42.91 200 LYS A N 1
ATOM 1524 C CA . LYS A 1 200 ? 40.410 6.941 -14.829 1.00 42.91 200 LYS A CA 1
ATOM 1525 C C . LYS A 1 200 ? 41.326 5.732 -14.630 1.00 42.91 200 LYS A C 1
ATOM 1527 O O . LYS A 1 200 ? 41.626 5.376 -13.491 1.00 42.91 200 LYS A O 1
ATOM 1532 N N . ALA A 1 201 ? 41.789 5.096 -15.705 1.00 49.97 201 ALA A N 1
ATOM 1533 C CA . ALA A 1 201 ? 42.690 3.955 -15.598 1.00 49.97 201 ALA A CA 1
ATOM 1534 C C . ALA A 1 201 ? 44.149 4.417 -15.452 1.00 49.97 201 ALA A C 1
ATOM 1536 O O . ALA A 1 201 ? 44.623 5.261 -16.212 1.00 49.97 201 ALA A O 1
ATOM 1537 N N . ARG A 1 202 ? 44.904 3.806 -14.528 1.00 55.44 202 ARG A N 1
ATOM 1538 C CA . ARG A 1 202 ? 46.372 3.900 -14.573 1.00 55.44 202 ARG A CA 1
ATOM 1539 C C . ARG A 1 202 ? 46.872 3.323 -15.905 1.00 55.44 202 ARG A C 1
ATOM 1541 O O . ARG A 1 202 ? 46.306 2.354 -16.417 1.00 55.44 202 ARG A O 1
ATOM 1548 N N . ARG A 1 203 ? 47.948 3.903 -16.447 1.00 61.78 203 ARG A N 1
ATOM 1549 C CA . ARG A 1 203 ? 48.731 3.246 -17.505 1.00 61.78 203 ARG A CA 1
ATOM 1550 C C . ARG A 1 203 ? 49.336 1.953 -16.930 1.00 61.78 203 ARG A C 1
ATOM 1552 O O . ARG A 1 203 ? 49.780 1.997 -15.779 1.00 61.78 203 ARG A O 1
ATOM 1559 N N . PRO A 1 204 ? 49.360 0.847 -17.690 1.00 66.75 204 PRO A N 1
ATOM 1560 C CA . PRO A 1 204 ? 49.969 -0.399 -17.236 1.00 66.75 204 PRO A CA 1
ATOM 1561 C C . PRO A 1 204 ? 51.477 -0.238 -17.040 1.00 66.75 204 PRO A C 1
ATOM 1563 O O . PRO A 1 204 ? 52.119 0.603 -17.680 1.00 66.75 204 PRO A O 1
ATOM 1566 N N . ARG A 1 205 ? 52.067 -1.091 -16.200 1.00 77.12 205 ARG A N 1
ATOM 1567 C CA . ARG A 1 205 ? 53.525 -1.239 -16.126 1.00 77.12 205 ARG A CA 1
ATOM 1568 C C . ARG A 1 205 ? 54.093 -1.746 -17.464 1.00 77.12 205 ARG A C 1
ATOM 1570 O O . ARG A 1 205 ? 53.453 -2.580 -18.114 1.00 77.12 205 ARG A O 1
ATOM 1577 N N . PRO A 1 206 ? 55.306 -1.320 -17.870 1.00 78.44 206 PRO A N 1
ATOM 1578 C CA . PRO A 1 206 ? 56.054 -1.980 -18.942 1.00 78.44 206 PRO A CA 1
ATOM 1579 C C . PRO A 1 206 ? 56.133 -3.499 -18.715 1.00 78.44 206 PRO A C 1
ATOM 1581 O O . PRO A 1 206 ? 56.176 -3.946 -17.572 1.00 78.44 206 PRO A O 1
ATOM 1584 N N . GLY A 1 207 ? 56.111 -4.290 -19.792 1.00 82.31 207 GLY A N 1
ATOM 1585 C CA . GLY A 1 207 ? 56.061 -5.758 -19.705 1.00 82.31 207 GLY A CA 1
ATOM 1586 C C . GLY A 1 207 ? 54.675 -6.349 -19.393 1.00 82.31 207 GLY A C 1
ATOM 1587 O O . GLY A 1 207 ? 54.562 -7.564 -19.244 1.00 82.31 207 GLY A O 1
ATOM 1588 N N . THR A 1 208 ? 53.615 -5.532 -19.325 1.00 82.62 208 THR A N 1
ATOM 1589 C CA . THR A 1 208 ? 52.231 -6.008 -19.132 1.00 82.62 208 THR A CA 1
ATOM 1590 C C . THR A 1 208 ? 51.497 -6.190 -20.460 1.00 82.62 208 THR A C 1
ATOM 1592 O O . THR A 1 208 ? 51.464 -5.281 -21.292 1.00 82.62 208 THR A O 1
ATOM 1595 N N . LEU A 1 209 ? 50.881 -7.357 -20.652 1.00 80.69 209 LEU A N 1
ATOM 1596 C CA . LEU A 1 209 ? 49.959 -7.645 -21.746 1.00 80.69 209 LEU A CA 1
ATOM 1597 C C . LEU A 1 209 ? 48.545 -7.206 -21.333 1.00 80.69 209 LEU A C 1
ATOM 1599 O O . LEU A 1 209 ? 47.952 -7.792 -20.430 1.00 80.69 209 LEU A O 1
ATOM 1603 N N . GLU A 1 210 ? 48.000 -6.167 -21.967 1.00 79.88 210 GLU A N 1
ATOM 1604 C CA . GLU A 1 210 ? 46.618 -5.735 -21.717 1.00 79.88 210 GLU A CA 1
ATOM 1605 C C . GLU A 1 210 ? 45.634 -6.454 -22.638 1.00 79.88 210 GLU A C 1
ATOM 1607 O O . GLU A 1 210 ? 45.730 -6.336 -23.860 1.00 79.88 210 GLU A O 1
ATOM 1612 N N . MET A 1 211 ? 44.661 -7.147 -22.044 1.00 79.50 211 MET A N 1
ATOM 1613 C CA . MET A 1 211 ? 43.625 -7.893 -22.757 1.00 79.50 211 MET A CA 1
ATOM 1614 C C . MET A 1 211 ? 42.230 -7.486 -22.272 1.00 79.50 211 MET A C 1
ATOM 1616 O O . MET A 1 211 ? 42.023 -7.177 -21.097 1.00 79.50 211 MET A O 1
ATOM 1620 N N . ALA A 1 212 ? 41.251 -7.528 -23.169 1.00 76.38 212 ALA A N 1
ATOM 1621 C CA . ALA A 1 212 ? 39.840 -7.306 -22.864 1.00 76.38 212 ALA A CA 1
ATOM 1622 C C . ALA A 1 212 ? 38.969 -8.346 -23.592 1.00 76.38 212 ALA A C 1
ATOM 1624 O O . ALA A 1 212 ? 39.402 -8.883 -24.619 1.00 76.38 212 ALA A O 1
ATOM 1625 N N . PRO A 1 213 ? 37.743 -8.638 -23.113 1.00 76.19 213 PRO A N 1
ATOM 1626 C CA . PRO A 1 213 ? 36.747 -9.335 -23.922 1.00 76.19 213 PRO A CA 1
ATOM 1627 C C . PRO A 1 213 ? 36.570 -8.610 -25.260 1.00 76.19 213 PRO A C 1
ATOM 1629 O O . PRO A 1 213 ? 36.599 -7.376 -25.309 1.00 76.19 213 PRO A O 1
ATOM 1632 N N . ILE A 1 214 ? 36.406 -9.357 -26.352 1.00 77.38 214 ILE A N 1
ATOM 1633 C CA . ILE A 1 214 ? 36.182 -8.749 -27.666 1.00 77.38 214 ILE A CA 1
ATOM 1634 C C . ILE A 1 214 ? 34.855 -7.991 -27.618 1.00 77.38 214 ILE A C 1
ATOM 1636 O O . ILE A 1 214 ? 33.796 -8.596 -27.451 1.00 77.38 214 ILE A O 1
ATOM 1640 N N . ALA A 1 215 ? 34.922 -6.664 -27.773 1.00 70.31 215 ALA A N 1
ATOM 1641 C CA . ALA A 1 215 ? 33.746 -5.800 -27.770 1.00 70.31 215 ALA A CA 1
ATOM 1642 C C . ALA A 1 215 ? 32.678 -6.381 -28.701 1.00 70.31 215 ALA A C 1
ATOM 1644 O O . ALA A 1 215 ? 32.947 -6.670 -29.873 1.00 70.31 215 ALA A O 1
ATOM 1645 N N . THR A 1 216 ? 31.481 -6.586 -28.158 1.00 76.00 216 THR A N 1
ATOM 1646 C CA . THR A 1 216 ? 30.357 -7.157 -28.894 1.00 76.00 216 THR A CA 1
ATOM 1647 C C . THR A 1 216 ? 29.544 -6.015 -29.486 1.00 76.00 216 THR A C 1
ATOM 1649 O O . THR A 1 216 ? 28.830 -5.343 -28.735 1.00 76.00 216 THR A O 1
ATOM 1652 N N . PRO A 1 217 ? 29.648 -5.755 -30.805 1.00 80.56 217 PRO A N 1
ATOM 1653 C CA . PRO A 1 217 ? 28.870 -4.702 -31.422 1.00 80.56 217 PRO A CA 1
ATOM 1654 C C . PRO A 1 217 ? 27.407 -5.148 -31.487 1.00 80.56 217 PRO A C 1
ATOM 1656 O O . PRO A 1 217 ? 27.059 -6.110 -32.179 1.00 80.56 217 PRO A O 1
ATOM 1659 N N . ALA A 1 218 ? 26.547 -4.447 -30.756 1.00 89.38 218 ALA A N 1
ATOM 1660 C CA . ALA A 1 218 ? 25.110 -4.538 -30.933 1.00 89.38 218 ALA A CA 1
ATOM 1661 C C . ALA A 1 218 ? 24.731 -3.603 -32.081 1.00 89.38 218 ALA A C 1
ATOM 1663 O O . ALA A 1 218 ? 24.737 -2.385 -31.923 1.00 89.38 218 ALA A O 1
ATOM 1664 N N . MET A 1 219 ? 24.429 -4.178 -33.243 1.00 90.94 219 MET A N 1
ATOM 1665 C CA . MET A 1 219 ? 23.948 -3.437 -34.405 1.00 90.94 219 MET A CA 1
ATOM 1666 C C . MET A 1 219 ? 22.567 -2.884 -34.075 1.00 90.94 219 MET A C 1
ATOM 1668 O O . MET A 1 219 ? 21.630 -3.658 -33.854 1.00 90.94 219 MET A O 1
ATOM 1672 N N . VAL A 1 220 ? 22.462 -1.558 -34.011 1.00 93.44 220 VAL A N 1
ATOM 1673 C CA . VAL A 1 220 ? 21.212 -0.842 -33.765 1.00 93.44 220 VAL A CA 1
ATOM 1674 C C . VAL A 1 220 ? 20.799 -0.105 -35.026 1.00 93.44 220 VAL A C 1
ATOM 1676 O O . VAL A 1 220 ? 21.585 0.646 -35.604 1.00 93.44 220 VAL A O 1
ATOM 1679 N N . SER A 1 221 ? 19.548 -0.290 -35.431 1.00 92.94 221 SER A N 1
ATOM 1680 C CA . SER A 1 221 ? 18.949 0.423 -36.558 1.00 92.94 221 SER A CA 1
ATOM 1681 C C . SER A 1 221 ? 17.635 1.078 -36.137 1.00 92.94 221 SER A C 1
ATOM 1683 O O . SER A 1 221 ? 16.948 0.597 -35.234 1.00 92.94 221 SER A O 1
ATOM 1685 N N . GLY A 1 222 ? 17.280 2.193 -36.781 1.00 89.00 222 GLY A N 1
ATOM 1686 C CA . GLY A 1 222 ? 16.068 2.936 -36.435 1.00 89.00 222 GLY A CA 1
ATOM 1687 C C . GLY A 1 222 ? 16.182 3.753 -35.141 1.00 89.00 222 GLY A C 1
ATOM 1688 O O . GLY A 1 222 ? 15.161 4.062 -34.533 1.00 89.00 222 GLY A O 1
ATOM 1689 N N . VAL A 1 223 ? 17.389 4.123 -34.717 1.00 89.19 223 VAL A N 1
ATOM 1690 C CA . VAL A 1 223 ? 17.599 5.042 -33.589 1.00 89.19 223 VAL A CA 1
ATOM 1691 C C . VAL A 1 223 ? 18.327 6.304 -34.038 1.00 89.19 223 VAL A C 1
ATOM 1693 O O . VAL A 1 223 ? 19.171 6.264 -34.932 1.00 89.19 223 VAL A O 1
ATOM 1696 N N . SER A 1 224 ? 18.011 7.425 -33.400 1.00 86.38 224 SER A N 1
ATOM 1697 C CA . SER A 1 224 ? 18.788 8.662 -33.478 1.00 86.38 224 SER A CA 1
ATOM 1698 C C . SER A 1 224 ? 20.106 8.553 -32.698 1.00 86.38 224 SER A C 1
ATOM 1700 O O . SER A 1 224 ? 20.220 7.747 -31.773 1.00 86.38 224 SER A O 1
ATOM 1702 N N . SER A 1 225 ? 21.097 9.398 -33.010 1.00 83.81 225 SER A N 1
ATOM 1703 C CA . SER A 1 225 ? 22.392 9.412 -32.300 1.00 83.81 225 SER A CA 1
ATOM 1704 C C . SER A 1 225 ? 22.233 9.609 -30.788 1.00 83.81 225 SER A C 1
ATOM 1706 O O . SER A 1 225 ? 22.842 8.886 -30.012 1.00 83.81 225 SER A O 1
ATOM 1708 N N . ARG A 1 226 ? 21.315 10.491 -30.366 1.00 80.19 226 ARG A N 1
ATOM 1709 C CA . ARG A 1 226 ? 20.983 10.750 -28.952 1.00 80.19 226 ARG A CA 1
ATOM 1710 C C . ARG A 1 226 ? 20.395 9.518 -28.250 1.00 80.19 226 ARG A C 1
ATOM 1712 O O . ARG A 1 226 ? 20.642 9.299 -27.066 1.00 80.19 226 ARG A O 1
ATOM 1719 N N . SER A 1 227 ? 19.614 8.707 -28.967 1.00 82.88 227 SER A N 1
ATOM 1720 C CA . SER A 1 227 ? 19.117 7.416 -28.471 1.00 82.88 227 SER A CA 1
ATOM 1721 C C . SER A 1 227 ? 20.234 6.365 -28.412 1.00 82.88 227 SER A C 1
ATOM 1723 O O . SER A 1 227 ? 20.276 5.575 -27.470 1.00 82.88 227 SER A O 1
ATOM 1725 N N . LEU A 1 228 ? 21.161 6.374 -29.378 1.00 86.75 228 LEU A N 1
ATOM 1726 C CA . LEU A 1 228 ? 22.316 5.472 -29.430 1.00 86.75 228 LEU A CA 1
ATOM 1727 C C . LEU A 1 228 ? 23.354 5.768 -28.331 1.00 86.75 228 LEU A C 1
ATOM 1729 O O . LEU A 1 228 ? 23.877 4.839 -27.726 1.00 86.75 228 LEU A O 1
ATOM 1733 N N . GLU A 1 229 ? 23.606 7.040 -28.023 1.00 83.94 229 GLU A N 1
ATOM 1734 C CA . GLU A 1 229 ? 24.470 7.489 -26.921 1.00 83.94 229 GLU A CA 1
ATOM 1735 C C . GLU A 1 229 ? 23.931 7.001 -25.567 1.00 83.94 229 GLU A C 1
ATOM 1737 O O . GLU A 1 229 ? 24.637 6.317 -24.828 1.00 83.94 229 GLU A O 1
ATOM 1742 N N . ARG A 1 230 ? 22.641 7.239 -25.288 1.00 80.31 230 ARG A N 1
ATOM 1743 C CA . ARG A 1 230 ? 21.955 6.730 -24.082 1.00 80.31 230 ARG A CA 1
ATOM 1744 C C . ARG A 1 230 ? 21.979 5.201 -23.986 1.00 80.31 230 ARG A C 1
ATOM 1746 O O . ARG A 1 230 ? 22.101 4.646 -22.893 1.00 80.31 230 ARG A O 1
ATOM 1753 N N . LEU A 1 231 ? 21.859 4.503 -25.119 1.00 83.31 231 LEU A N 1
ATOM 1754 C CA . LEU A 1 231 ? 22.047 3.052 -25.181 1.00 83.31 231 LEU A CA 1
ATOM 1755 C C . LEU A 1 231 ? 23.481 2.661 -24.809 1.00 83.31 231 LEU A C 1
ATOM 1757 O O . LEU A 1 231 ? 23.658 1.747 -24.009 1.00 83.31 231 LEU A O 1
ATOM 1761 N N . ALA A 1 232 ? 24.494 3.336 -25.355 1.00 83.62 232 ALA A N 1
ATOM 1762 C CA . ALA A 1 232 ? 25.893 3.049 -25.056 1.00 83.62 232 ALA A CA 1
ATOM 1763 C C . ALA A 1 232 ? 26.210 3.253 -23.565 1.00 83.62 232 ALA A C 1
ATOM 1765 O O . ALA A 1 232 ? 26.810 2.371 -22.958 1.00 83.62 232 ALA A O 1
ATOM 1766 N N . GLU A 1 233 ? 25.718 4.329 -22.942 1.00 79.69 233 GLU A N 1
ATOM 1767 C CA . GLU A 1 233 ? 25.792 4.531 -21.484 1.00 79.69 233 GLU A CA 1
ATOM 1768 C C . GLU A 1 233 ? 25.127 3.383 -20.698 1.00 79.69 233 GLU A C 1
ATOM 1770 O O . GLU A 1 233 ? 25.677 2.895 -19.711 1.00 79.69 233 GLU A O 1
ATOM 1775 N N . THR A 1 234 ? 23.953 2.927 -21.152 1.00 78.25 234 THR A N 1
ATOM 1776 C CA . THR A 1 234 ? 23.157 1.876 -20.491 1.00 78.25 234 THR A CA 1
ATOM 1777 C C . THR A 1 234 ? 23.804 0.488 -20.597 1.00 78.25 234 THR A C 1
ATOM 1779 O O . THR A 1 234 ? 23.750 -0.292 -19.646 1.00 78.25 234 THR A O 1
ATOM 1782 N N . PHE A 1 235 ? 24.426 0.175 -21.738 1.00 79.12 235 PHE A N 1
ATOM 1783 C CA . PHE A 1 235 ? 25.010 -1.139 -22.034 1.00 79.12 235 PHE A CA 1
ATOM 1784 C C . PHE A 1 235 ? 26.515 -1.247 -21.739 1.00 79.12 235 PHE A C 1
ATOM 1786 O O . PHE A 1 235 ? 27.012 -2.364 -21.576 1.00 79.12 235 PHE A O 1
ATOM 1793 N N . ALA A 1 236 ? 27.230 -0.129 -21.566 1.00 74.06 236 ALA A N 1
ATOM 1794 C CA . ALA A 1 236 ? 28.648 -0.118 -21.200 1.00 74.06 236 ALA A CA 1
ATOM 1795 C C . ALA A 1 236 ? 29.010 -1.012 -19.990 1.00 74.06 236 ALA A C 1
ATOM 1797 O O . ALA A 1 236 ? 30.053 -1.672 -20.062 1.00 74.06 236 ALA A O 1
ATOM 1798 N N . PRO A 1 237 ? 28.208 -1.120 -18.903 1.00 71.12 237 PRO A N 1
ATOM 1799 C CA . PRO A 1 237 ? 28.502 -2.028 -17.786 1.00 71.12 237 PRO A CA 1
ATOM 1800 C C . PRO A 1 237 ? 28.598 -3.514 -18.165 1.00 71.12 237 PRO A C 1
ATOM 1802 O O . P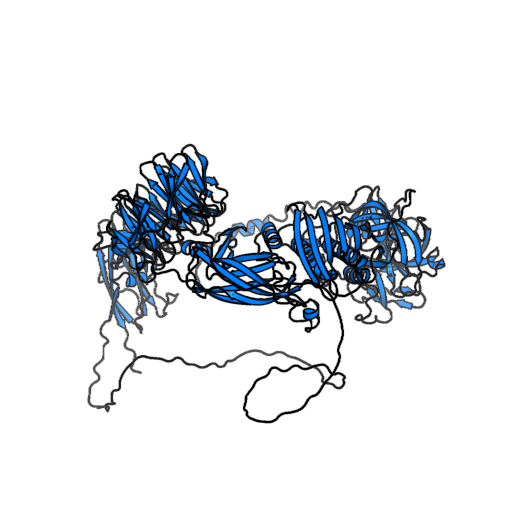RO A 1 237 ? 29.173 -4.284 -17.407 1.00 71.12 237 PRO A O 1
ATOM 1805 N N . PHE A 1 238 ? 28.064 -3.913 -19.322 1.00 72.88 238 PHE A N 1
ATOM 1806 C CA . PHE A 1 238 ? 28.041 -5.298 -19.806 1.00 72.88 238 PHE A CA 1
ATOM 1807 C C . PHE A 1 238 ? 29.102 -5.582 -20.884 1.00 72.88 238 PHE A C 1
ATOM 1809 O O . PHE A 1 238 ? 29.186 -6.700 -21.379 1.00 72.88 238 PHE A O 1
ATOM 1816 N N . GLY A 1 239 ? 29.893 -4.583 -21.299 1.00 70.88 239 GLY A N 1
ATOM 1817 C CA . GLY A 1 239 ? 30.850 -4.723 -22.410 1.00 70.88 239 GLY A CA 1
ATOM 1818 C C . GLY A 1 239 ? 30.204 -4.846 -23.802 1.00 70.88 239 GLY A C 1
ATOM 1819 O O . GLY A 1 239 ? 30.901 -5.081 -24.793 1.00 70.88 239 GLY A O 1
ATOM 1820 N N . VAL A 1 240 ? 28.883 -4.665 -23.886 1.00 79.62 240 VAL A N 1
ATOM 1821 C CA . VAL A 1 240 ? 28.124 -4.578 -25.137 1.00 79.62 240 VAL A CA 1
ATOM 1822 C C . VAL A 1 240 ? 28.201 -3.153 -25.661 1.00 79.62 240 VAL A C 1
ATOM 1824 O O . VAL A 1 240 ? 28.006 -2.200 -24.909 1.00 79.62 240 VAL A O 1
ATOM 1827 N N . GLU A 1 241 ? 28.459 -3.005 -26.958 1.00 80.25 241 GLU A N 1
ATOM 1828 C CA . GLU A 1 241 ? 28.635 -1.702 -27.593 1.00 80.25 241 GLU A CA 1
ATOM 1829 C C . GLU A 1 241 ? 27.562 -1.472 -28.670 1.00 80.25 241 GLU A C 1
ATOM 1831 O O . GLU A 1 241 ? 27.679 -1.991 -29.783 1.00 80.25 241 GLU A O 1
ATOM 1836 N N . PRO A 1 242 ? 26.494 -0.722 -28.351 1.00 88.06 242 PRO A N 1
ATOM 1837 C CA . PRO A 1 242 ? 25.526 -0.229 -29.323 1.00 88.06 242 PRO A CA 1
ATOM 1838 C C . PRO A 1 242 ? 26.213 0.611 -30.405 1.00 88.06 242 PRO A C 1
ATOM 1840 O O . PRO A 1 242 ? 26.782 1.664 -30.122 1.00 88.06 242 PRO A O 1
ATOM 1843 N N . VAL A 1 243 ? 26.139 0.157 -31.655 1.00 86.44 243 VAL A N 1
ATOM 1844 C CA . VAL A 1 243 ? 26.677 0.857 -32.829 1.00 86.44 243 VAL A CA 1
ATOM 1845 C C . VAL A 1 243 ? 25.589 1.030 -33.882 1.00 86.44 243 VAL A C 1
ATOM 1847 O O . VAL A 1 243 ? 24.744 0.153 -34.062 1.00 86.44 243 VAL A O 1
ATOM 1850 N N . SER A 1 244 ? 25.615 2.154 -34.601 1.00 86.31 244 SER A N 1
ATOM 1851 C CA . SER A 1 244 ? 24.722 2.363 -35.745 1.00 86.31 244 SER A CA 1
ATOM 1852 C C . SER A 1 244 ? 25.042 1.332 -36.828 1.00 86.31 244 SER A C 1
ATOM 1854 O O . SER A 1 244 ? 26.193 1.213 -37.251 1.00 86.31 244 SER A O 1
ATOM 1856 N N . GLY A 1 245 ? 24.038 0.564 -37.246 1.00 85.69 245 GLY A N 1
ATOM 1857 C CA . GLY A 1 245 ? 24.213 -0.566 -38.150 1.00 85.69 245 GLY A CA 1
ATOM 1858 C C . GLY A 1 245 ? 22.970 -0.868 -38.989 1.00 85.69 245 GLY A C 1
ATOM 1859 O O . GLY A 1 245 ? 21.893 -0.316 -38.749 1.00 85.69 245 GLY A O 1
ATOM 1860 N N . PRO A 1 246 ? 23.102 -1.738 -40.003 1.00 85.88 246 PRO A N 1
ATOM 1861 C CA . PRO A 1 246 ? 21.980 -2.137 -40.837 1.00 85.88 246 PRO A CA 1
ATOM 1862 C C . PRO A 1 246 ? 21.015 -3.029 -40.042 1.00 85.88 246 PRO A C 1
ATOM 1864 O O . PRO A 1 246 ? 21.433 -3.940 -39.327 1.00 85.88 246 PRO A O 1
ATOM 1867 N N . GLY A 1 247 ? 19.714 -2.769 -40.182 1.00 88.56 247 GLY A N 1
ATOM 1868 C CA . GLY A 1 247 ? 18.657 -3.541 -39.521 1.00 88.56 247 GLY A CA 1
ATOM 1869 C C . GLY A 1 247 ? 18.476 -4.948 -40.090 1.00 88.56 247 GLY A C 1
ATOM 1870 O O . GLY A 1 247 ? 19.309 -5.451 -40.854 1.00 88.56 247 GLY A O 1
ATOM 1871 N N . ALA A 1 248 ? 17.365 -5.585 -39.730 1.00 89.81 248 ALA A N 1
ATOM 1872 C CA . ALA A 1 248 ? 16.991 -6.892 -40.244 1.00 89.81 248 ALA A CA 1
ATOM 1873 C C . ALA A 1 248 ? 16.814 -6.873 -41.771 1.00 89.81 248 ALA A C 1
ATOM 1875 O O . ALA A 1 248 ? 16.128 -6.014 -42.328 1.00 89.81 248 ALA A O 1
ATOM 1876 N N . MET A 1 249 ? 17.413 -7.850 -42.454 1.00 91.69 249 MET A N 1
ATOM 1877 C CA . MET A 1 249 ? 17.355 -7.969 -43.913 1.00 91.69 249 MET A CA 1
ATOM 1878 C C . MET A 1 249 ? 16.683 -9.267 -44.359 1.00 91.69 249 MET A C 1
ATOM 1880 O O . MET A 1 249 ? 16.804 -10.309 -43.715 1.00 91.69 249 MET A O 1
ATOM 1884 N N . LYS A 1 250 ? 16.004 -9.226 -45.508 1.00 89.31 250 LYS A N 1
ATOM 1885 C CA . LYS A 1 250 ? 15.463 -10.432 -46.146 1.00 89.31 250 LYS A CA 1
ATOM 1886 C C . LYS A 1 250 ? 16.571 -11.171 -46.894 1.00 89.31 250 LYS A C 1
ATOM 1888 O O . LYS A 1 250 ? 17.321 -10.561 -47.652 1.00 89.31 250 LYS A O 1
ATOM 1893 N N . TYR A 1 251 ? 16.643 -12.482 -46.693 1.00 89.00 251 TYR A N 1
ATOM 1894 C CA . TYR A 1 251 ? 17.501 -13.387 -47.450 1.00 89.00 251 TYR A CA 1
ATOM 1895 C C . TYR A 1 251 ? 16.883 -14.789 -47.420 1.00 89.00 251 TYR A C 1
ATOM 1897 O O . TYR A 1 251 ? 16.809 -15.421 -46.367 1.00 89.00 251 TYR A O 1
ATOM 1905 N N . ASP A 1 252 ? 16.391 -15.257 -48.567 1.00 85.12 252 ASP A N 1
ATOM 1906 C CA . ASP A 1 252 ? 15.450 -16.388 -48.615 1.00 85.12 252 ASP A CA 1
ATOM 1907 C C . ASP A 1 252 ? 16.124 -17.772 -48.608 1.00 85.12 252 ASP A C 1
ATOM 1909 O O . ASP A 1 252 ? 15.463 -18.792 -48.403 1.00 85.12 252 ASP A O 1
ATOM 1913 N N . LYS A 1 253 ? 17.448 -17.834 -48.806 1.00 88.94 253 LYS A N 1
ATOM 1914 C CA . LYS A 1 253 ? 18.205 -19.094 -48.753 1.00 88.94 253 LYS A CA 1
ATOM 1915 C C . LYS A 1 253 ? 18.492 -19.485 -47.292 1.00 88.94 253 LYS A C 1
ATOM 1917 O O . LYS A 1 253 ? 18.930 -18.630 -46.520 1.00 88.94 253 LYS A O 1
ATOM 1922 N N . PRO A 1 254 ? 18.315 -20.761 -46.893 1.00 87.44 254 PRO A N 1
ATOM 1923 C CA . PRO A 1 254 ? 18.641 -21.211 -45.541 1.00 87.44 254 PRO A CA 1
ATOM 1924 C C . PRO A 1 254 ? 20.109 -20.954 -45.171 1.00 87.44 254 PRO A C 1
ATOM 1926 O O . PRO A 1 254 ? 21.017 -21.387 -45.877 1.00 87.44 254 PRO A O 1
ATOM 1929 N N . ILE A 1 255 ? 20.335 -20.292 -44.034 1.00 93.06 255 ILE A N 1
ATOM 1930 C CA . ILE A 1 255 ? 21.667 -20.068 -43.459 1.00 93.06 255 ILE A CA 1
ATOM 1931 C C . ILE A 1 255 ? 21.876 -21.110 -42.346 1.00 93.06 255 ILE A C 1
ATOM 1933 O O . ILE A 1 255 ? 21.219 -21.013 -41.306 1.00 93.06 255 ILE A O 1
ATOM 1937 N N . PRO A 1 256 ? 22.740 -22.125 -42.527 1.00 91.75 256 PRO A N 1
ATOM 1938 C CA . PRO A 1 256 ? 22.972 -23.132 -41.500 1.00 91.75 256 PRO A CA 1
ATOM 1939 C C . PRO A 1 256 ? 23.826 -22.563 -40.361 1.00 91.75 256 PRO A C 1
ATOM 1941 O O . PRO A 1 256 ? 24.913 -22.029 -40.582 1.00 91.75 256 PRO A O 1
ATOM 1944 N N . LEU A 1 257 ? 23.369 -22.734 -39.119 1.00 95.56 257 LEU A N 1
ATOM 1945 C CA . LEU A 1 257 ? 24.201 -22.510 -37.936 1.00 95.56 257 LEU A CA 1
ATOM 1946 C C . LEU A 1 257 ? 25.052 -23.761 -37.682 1.00 95.56 257 LEU A C 1
ATOM 1948 O O . LEU A 1 257 ? 24.533 -24.813 -37.302 1.00 95.56 257 LEU A O 1
ATOM 1952 N N . VAL A 1 258 ? 26.351 -23.652 -37.952 1.00 96.38 258 VAL A N 1
ATOM 1953 C CA . VAL A 1 258 ? 27.391 -24.679 -37.777 1.00 96.38 258 VAL A CA 1
ATOM 1954 C C . VAL A 1 258 ? 28.685 -23.993 -37.301 1.00 96.38 258 VAL A C 1
ATOM 1956 O O . VAL A 1 258 ? 28.770 -22.769 -37.402 1.00 96.38 258 VAL A O 1
ATOM 1959 N N . PRO A 1 259 ? 29.691 -24.718 -36.776 1.00 97.25 259 PRO A N 1
ATOM 1960 C CA . PRO A 1 259 ? 30.953 -24.122 -36.330 1.00 97.25 259 PRO A CA 1
ATOM 1961 C C . PRO A 1 259 ? 31.600 -23.186 -37.370 1.00 97.25 259 PRO A C 1
ATOM 1963 O O . PRO A 1 259 ? 31.957 -23.610 -38.470 1.00 97.25 259 PRO A O 1
ATOM 1966 N N . GLY A 1 260 ? 31.741 -21.908 -37.010 1.00 96.62 260 GLY A N 1
ATOM 1967 C CA . GLY A 1 260 ? 32.225 -20.818 -37.865 1.00 96.62 260 GLY A CA 1
ATOM 1968 C C . GLY A 1 260 ? 31.138 -19.925 -38.490 1.00 96.62 260 GLY A C 1
ATOM 1969 O O . GLY A 1 260 ? 31.484 -18.865 -39.012 1.00 96.62 260 GLY A O 1
ATOM 1970 N N . SER A 1 261 ? 29.849 -20.289 -38.427 1.00 97.50 261 SER A N 1
ATOM 1971 C CA . SER A 1 261 ? 28.732 -19.452 -38.913 1.00 97.50 261 SER A CA 1
ATOM 1972 C C . SER A 1 261 ? 28.546 -18.186 -38.072 1.00 97.50 261 SER A C 1
ATOM 1974 O O . SER A 1 261 ? 28.705 -18.221 -36.853 1.00 97.50 261 SER A O 1
ATOM 1976 N N . ALA A 1 262 ? 28.109 -17.090 -38.699 1.00 95.69 262 ALA A N 1
ATOM 1977 C CA . ALA A 1 262 ? 27.638 -15.906 -37.980 1.00 95.69 262 ALA A CA 1
ATOM 1978 C C . ALA A 1 262 ? 26.240 -16.146 -37.374 1.00 95.69 262 ALA A C 1
ATOM 1980 O O . ALA A 1 262 ? 25.333 -16.634 -38.054 1.00 95.69 262 ALA A O 1
ATOM 1981 N N . ALA A 1 263 ? 26.063 -15.777 -36.105 1.00 95.56 263 ALA A N 1
ATOM 1982 C CA . ALA A 1 263 ? 24.804 -15.891 -35.368 1.00 95.56 263 ALA A CA 1
ATOM 1983 C C . ALA A 1 263 ? 24.565 -14.635 -34.524 1.00 95.56 263 ALA A C 1
ATOM 1985 O O . ALA A 1 263 ? 25.513 -14.055 -33.994 1.00 95.56 263 ALA A O 1
ATOM 1986 N N . GLY A 1 264 ? 23.307 -14.221 -34.392 1.00 94.12 264 GLY A N 1
ATOM 1987 C CA . GLY A 1 264 ? 22.920 -13.051 -33.613 1.00 94.12 264 GLY A CA 1
ATOM 1988 C C . GLY A 1 264 ? 22.089 -13.385 -32.375 1.00 94.12 264 GLY A C 1
ATOM 1989 O O . GLY A 1 264 ? 21.322 -14.347 -32.372 1.00 94.12 264 GLY A O 1
ATOM 1990 N N . ALA A 1 265 ? 22.218 -12.554 -31.344 1.00 94.94 265 ALA A N 1
ATOM 1991 C CA . ALA A 1 265 ? 21.332 -12.494 -30.188 1.00 94.94 265 ALA A CA 1
ATOM 1992 C C . ALA A 1 265 ? 20.614 -11.135 -30.206 1.00 94.94 265 ALA A C 1
ATOM 1994 O O . ALA A 1 265 ? 21.246 -10.082 -30.072 1.00 94.94 265 ALA A O 1
ATOM 1995 N N . SER A 1 266 ? 19.301 -11.147 -30.440 1.00 94.94 266 SER A N 1
ATOM 1996 C CA . SER A 1 266 ? 18.499 -9.922 -30.565 1.00 94.94 266 SER A CA 1
ATOM 1997 C C . SER A 1 266 ? 17.888 -9.504 -29.226 1.00 94.94 266 SER A C 1
ATOM 1999 O O . SER A 1 266 ? 17.443 -10.347 -28.453 1.00 94.94 266 SER A O 1
ATOM 2001 N N . LEU A 1 267 ? 17.832 -8.196 -28.966 1.00 94.44 267 LEU A N 1
ATOM 2002 C CA . LEU A 1 267 ? 17.210 -7.603 -27.771 1.00 94.44 267 LEU A CA 1
ATOM 2003 C C . LEU A 1 267 ? 15.917 -6.841 -28.104 1.00 94.44 267 LEU A C 1
ATOM 2005 O O . LEU A 1 267 ? 14.968 -6.834 -27.317 1.00 94.44 267 LEU A O 1
ATOM 2009 N N . VAL A 1 268 ? 15.872 -6.233 -29.293 1.00 96.06 268 VAL A N 1
ATOM 2010 C CA . VAL A 1 268 ? 14.698 -5.564 -29.870 1.00 96.06 268 VAL A CA 1
ATOM 2011 C C . VAL A 1 268 ? 14.612 -5.940 -31.348 1.00 96.06 268 VAL A C 1
ATOM 2013 O O . VAL A 1 268 ? 15.651 -6.011 -32.008 1.00 96.06 268 VAL A O 1
ATOM 2016 N N . VAL A 1 269 ? 13.403 -6.187 -31.864 1.00 94.81 269 VAL A N 1
ATOM 2017 C CA . VAL A 1 269 ? 13.159 -6.425 -33.300 1.00 94.81 269 VAL A CA 1
ATOM 2018 C C . VAL A 1 269 ? 11.908 -5.697 -33.815 1.00 94.81 269 VAL A C 1
ATOM 2020 O O . VAL A 1 269 ? 10.866 -5.735 -33.152 1.00 94.81 269 VAL A O 1
ATOM 2023 N N . GLY A 1 270 ? 11.961 -5.093 -35.010 1.00 93.56 270 GLY A N 1
ATOM 2024 C CA . GLY A 1 270 ? 10.822 -4.399 -35.641 1.00 93.56 270 GLY A CA 1
ATOM 2025 C C . GLY A 1 270 ? 11.197 -3.104 -36.377 1.00 93.56 270 GLY A C 1
ATOM 2026 O O . GLY A 1 270 ? 12.181 -3.060 -37.100 1.00 93.56 270 GLY A O 1
ATOM 2027 N N . ASP A 1 271 ? 10.423 -2.027 -36.181 1.00 93.19 271 ASP A N 1
ATOM 2028 C CA . ASP A 1 271 ? 10.748 -0.662 -36.662 1.00 93.19 271 ASP A CA 1
ATOM 2029 C C . ASP A 1 271 ? 12.020 -0.067 -36.004 1.00 93.19 271 ASP A C 1
ATOM 2031 O O . ASP A 1 271 ? 12.490 1.016 -36.386 1.00 93.19 271 ASP A O 1
ATOM 2035 N N . ILE A 1 272 ? 12.520 -0.758 -34.976 1.00 93.44 272 ILE A N 1
ATOM 2036 C CA . ILE A 1 272 ? 13.817 -0.608 -34.320 1.00 93.44 272 ILE A CA 1
ATOM 2037 C C . ILE A 1 272 ? 14.352 -2.029 -34.122 1.00 93.44 272 ILE A C 1
ATOM 2039 O O . ILE A 1 272 ? 13.667 -2.861 -33.526 1.00 93.44 272 ILE A O 1
ATOM 2043 N N . ASP A 1 273 ? 15.572 -2.288 -34.586 1.00 93.69 273 ASP A N 1
ATOM 2044 C CA . ASP A 1 273 ? 16.282 -3.548 -34.350 1.00 93.69 273 ASP A CA 1
ATOM 2045 C C . ASP A 1 273 ? 17.519 -3.280 -33.491 1.00 93.69 273 ASP A C 1
ATOM 2047 O O . ASP A 1 273 ? 18.238 -2.311 -33.731 1.00 93.69 273 ASP A O 1
ATOM 2051 N N . MET A 1 274 ? 17.795 -4.167 -32.534 1.00 94.44 274 MET A N 1
ATOM 2052 C CA . MET A 1 274 ? 19.035 -4.203 -31.756 1.00 94.44 274 MET A CA 1
ATOM 2053 C C . MET A 1 274 ? 19.512 -5.654 -31.657 1.00 94.44 274 MET A C 1
ATOM 2055 O O . MET A 1 274 ? 18.881 -6.465 -30.975 1.00 94.44 274 MET A O 1
ATOM 2059 N N . THR A 1 275 ? 20.607 -5.997 -32.342 1.00 94.12 275 THR A N 1
ATOM 2060 C CA . THR A 1 275 ? 21.155 -7.367 -32.366 1.00 94.12 275 THR A CA 1
ATOM 2061 C C . THR A 1 275 ? 22.672 -7.382 -32.226 1.00 94.12 275 THR A C 1
ATOM 2063 O O . THR A 1 275 ? 23.387 -6.808 -33.043 1.00 94.12 275 THR A O 1
ATOM 2066 N N . ALA A 1 276 ? 23.170 -8.100 -31.222 1.00 92.44 276 ALA A N 1
ATOM 2067 C CA . ALA A 1 276 ? 24.580 -8.456 -31.117 1.00 92.44 276 ALA A CA 1
ATOM 2068 C C . ALA A 1 276 ? 24.897 -9.621 -32.056 1.00 92.44 276 ALA A C 1
ATOM 2070 O O . ALA A 1 276 ? 24.166 -10.609 -32.054 1.00 92.44 276 ALA A O 1
ATOM 2071 N N . VAL A 1 277 ? 25.979 -9.535 -32.834 1.00 91.75 277 VAL A N 1
ATOM 2072 C CA . VAL A 1 277 ? 26.394 -10.605 -33.760 1.00 91.75 277 VAL A CA 1
ATOM 2073 C C . VAL A 1 277 ? 27.737 -11.189 -33.335 1.00 91.75 277 VAL A C 1
ATOM 2075 O O . VAL A 1 277 ? 28.722 -10.469 -33.189 1.00 91.75 277 VAL A O 1
ATOM 2078 N N . GLY A 1 278 ? 27.768 -12.510 -33.172 1.00 93.06 278 GLY A N 1
ATOM 2079 C CA . GLY A 1 278 ? 28.949 -13.312 -32.871 1.00 93.06 278 GLY A CA 1
ATOM 2080 C C . GLY A 1 278 ? 29.098 -14.479 -33.849 1.00 93.06 278 GLY A C 1
ATOM 2081 O O . GLY A 1 278 ? 28.506 -14.508 -34.930 1.00 93.06 278 GLY A O 1
ATOM 2082 N N . THR A 1 279 ? 29.917 -15.458 -33.471 1.00 95.69 279 THR A N 1
ATOM 2083 C CA . THR A 1 279 ? 30.206 -16.662 -34.261 1.00 95.69 279 THR A CA 1
ATOM 2084 C C . THR A 1 279 ? 29.849 -17.922 -33.461 1.00 95.69 279 THR A C 1
ATOM 2086 O O . THR A 1 279 ? 29.990 -17.950 -32.238 1.00 95.69 279 THR A O 1
ATOM 2089 N N . VAL A 1 280 ? 29.349 -18.952 -34.149 1.00 97.88 280 VAL A N 1
ATOM 2090 C CA . VAL A 1 280 ? 29.029 -20.269 -33.576 1.00 97.88 280 VAL A CA 1
ATOM 2091 C C . VAL A 1 280 ? 30.313 -21.071 -33.365 1.00 97.88 280 VAL A C 1
ATOM 2093 O O . VAL A 1 280 ? 31.021 -21.355 -34.331 1.00 97.88 280 VAL A O 1
ATOM 2096 N N . THR A 1 281 ? 30.567 -21.502 -32.132 1.00 97.56 281 THR A N 1
ATOM 2097 C CA . THR A 1 281 ? 31.716 -22.340 -31.760 1.00 97.56 281 THR A CA 1
ATOM 2098 C C . THR A 1 281 ? 31.456 -23.815 -32.049 1.00 97.56 281 THR A C 1
ATOM 2100 O O . THR A 1 281 ? 32.243 -24.485 -32.710 1.00 97.56 281 THR A O 1
ATOM 2103 N N . TYR A 1 282 ? 30.356 -24.345 -31.514 1.00 96.06 282 TYR A N 1
ATOM 2104 C CA . TYR A 1 282 ? 30.088 -25.781 -31.433 1.00 96.06 282 TYR A CA 1
ATOM 2105 C C . TYR A 1 282 ? 28.593 -26.050 -31.609 1.00 96.06 282 TYR A C 1
ATOM 2107 O O . TYR A 1 282 ? 27.762 -25.183 -31.331 1.00 96.06 282 TYR A O 1
ATOM 2115 N N . ARG A 1 283 ? 28.243 -27.249 -32.081 1.00 94.12 283 ARG A N 1
ATOM 2116 C CA . ARG A 1 283 ? 26.856 -27.662 -32.305 1.00 94.12 283 ARG A CA 1
ATOM 2117 C C . ARG A 1 283 ? 26.657 -29.136 -31.968 1.00 94.12 283 ARG A C 1
ATOM 2119 O O . ARG A 1 283 ? 27.356 -29.989 -32.500 1.00 94.12 283 ARG A O 1
ATOM 2126 N N . LYS A 1 284 ? 25.631 -29.418 -31.166 1.00 91.56 284 LYS A N 1
ATOM 2127 C CA . LYS A 1 284 ? 25.194 -30.754 -30.752 1.00 91.56 284 LYS A CA 1
ATOM 2128 C C . LYS A 1 284 ? 23.699 -30.900 -31.045 1.00 91.56 284 LYS A C 1
ATOM 2130 O O . LYS A 1 284 ? 22.847 -30.452 -30.281 1.00 91.56 284 LYS A O 1
ATOM 2135 N N . GLY A 1 285 ? 23.368 -31.468 -32.206 1.00 91.88 285 GLY A N 1
ATOM 2136 C CA . GLY A 1 285 ? 21.983 -31.561 -32.684 1.00 91.88 285 GLY A CA 1
ATOM 2137 C C . GLY A 1 285 ? 21.357 -30.178 -32.910 1.00 91.88 285 GLY A C 1
ATOM 2138 O O . GLY A 1 285 ? 21.753 -29.464 -33.835 1.00 91.88 285 GLY A O 1
ATOM 2139 N N . ASN A 1 286 ? 20.395 -29.797 -32.064 1.00 94.25 286 ASN A N 1
ATOM 2140 C CA . ASN A 1 286 ? 19.765 -28.469 -32.074 1.00 94.25 286 ASN A CA 1
ATOM 2141 C C . ASN A 1 286 ? 20.370 -27.489 -31.056 1.00 94.25 286 ASN A C 1
ATOM 2143 O O . ASN A 1 286 ? 20.040 -26.306 -31.102 1.00 94.25 286 ASN A O 1
ATOM 2147 N N . GLN A 1 287 ? 21.251 -27.944 -30.163 1.00 94.88 287 GLN A N 1
ATOM 2148 C CA . GLN A 1 287 ? 21.978 -27.072 -29.243 1.00 94.88 287 GLN A CA 1
ATOM 2149 C C . GLN A 1 287 ? 23.216 -26.493 -29.930 1.00 94.88 287 GLN A C 1
ATOM 2151 O O . GLN A 1 287 ? 23.934 -27.215 -30.629 1.00 94.88 287 GLN A O 1
ATOM 2156 N N . ILE A 1 288 ? 23.496 -25.211 -29.706 1.00 96.06 288 ILE A N 1
ATOM 2157 C CA . ILE A 1 288 ? 24.735 -24.556 -30.134 1.00 96.06 288 ILE A CA 1
ATOM 2158 C C . ILE A 1 288 ? 25.394 -23.798 -28.984 1.00 96.06 288 ILE A C 1
ATOM 2160 O O . ILE A 1 288 ? 24.715 -23.306 -28.083 1.00 96.06 288 ILE A O 1
ATOM 2164 N N . LEU A 1 289 ? 26.714 -23.664 -29.078 1.00 97.19 289 LEU A N 1
ATOM 2165 C CA . LEU A 1 289 ? 27.506 -22.677 -28.350 1.00 97.19 289 LEU A CA 1
ATOM 2166 C C . LEU A 1 289 ? 27.950 -21.590 -29.322 1.00 97.19 289 LEU A C 1
ATOM 2168 O O . LEU A 1 289 ? 28.366 -21.891 -30.444 1.00 97.19 289 LEU A O 1
ATOM 2172 N N . ALA A 1 290 ? 27.884 -20.340 -28.887 1.00 95.12 290 ALA A N 1
ATOM 2173 C CA . ALA A 1 290 ? 28.343 -19.172 -29.628 1.00 95.12 290 ALA A CA 1
ATOM 2174 C C . ALA A 1 290 ? 28.877 -18.126 -28.641 1.00 95.12 290 ALA A C 1
ATOM 2176 O O . ALA A 1 290 ? 28.539 -18.189 -27.462 1.00 95.12 290 ALA A O 1
ATOM 2177 N N . PHE A 1 291 ? 29.647 -17.151 -29.141 1.00 92.06 291 PHE A N 1
ATOM 2178 C CA . PHE A 1 291 ? 30.374 -16.147 -28.342 1.00 92.06 291 PHE A CA 1
ATOM 2179 C C . PHE A 1 291 ? 31.419 -16.793 -27.405 1.00 92.06 291 PHE A C 1
ATOM 2181 O O . PHE A 1 291 ? 31.143 -17.752 -26.697 1.00 92.06 291 PHE A O 1
ATOM 2188 N N . GLY A 1 292 ? 32.655 -16.291 -27.399 1.00 86.25 292 GLY A N 1
ATOM 2189 C CA . GLY A 1 292 ? 33.749 -16.863 -26.593 1.00 86.25 292 GLY A CA 1
ATOM 2190 C C . GLY A 1 292 ? 33.764 -16.403 -25.128 1.00 86.25 292 GLY A C 1
ATOM 2191 O O . GLY A 1 292 ? 34.630 -16.805 -24.362 1.00 86.25 292 GLY A O 1
ATOM 2192 N N . HIS A 1 293 ? 32.856 -15.505 -24.761 1.00 85.38 293 HIS A N 1
ATOM 2193 C CA . HIS A 1 293 ? 32.770 -14.795 -23.485 1.00 85.38 293 HIS A CA 1
ATOM 2194 C C . HIS A 1 293 ? 31.286 -14.422 -23.249 1.00 85.38 293 HIS A C 1
ATOM 2196 O O . HIS A 1 293 ? 30.472 -14.629 -24.159 1.00 85.38 293 HIS A O 1
ATOM 2202 N N . PRO A 1 294 ? 30.896 -13.849 -22.095 1.00 84.62 294 PRO A N 1
ATOM 2203 C CA . PRO A 1 294 ? 29.497 -13.522 -21.815 1.00 84.62 294 PRO A CA 1
ATOM 2204 C C . PRO A 1 294 ? 28.954 -12.486 -22.796 1.00 84.62 294 PRO A C 1
ATOM 2206 O O . PRO A 1 294 ? 29.705 -11.618 -23.248 1.00 84.62 294 PRO A O 1
ATOM 2209 N N . PHE A 1 295 ? 27.651 -12.524 -23.071 1.00 85.88 295 PHE A N 1
ATOM 2210 C CA . PHE A 1 295 ? 26.979 -11.428 -23.767 1.00 85.88 295 PHE A CA 1
ATOM 2211 C C . PHE A 1 295 ? 26.511 -10.361 -22.770 1.00 85.88 295 PHE A C 1
ATOM 2213 O O . PHE A 1 295 ? 26.849 -9.194 -22.930 1.00 85.88 295 PHE A O 1
ATOM 2220 N N . LEU A 1 296 ? 25.779 -10.762 -21.726 1.00 81.62 296 LEU A N 1
ATOM 2221 C CA . LEU A 1 296 ? 25.343 -9.897 -20.619 1.00 81.62 296 LEU A CA 1
ATOM 2222 C C . LEU A 1 296 ? 25.631 -10.530 -19.238 1.00 81.62 296 LEU A C 1
ATOM 2224 O O . LEU A 1 296 ? 25.364 -9.915 -18.206 1.00 81.62 296 LEU A O 1
ATOM 2228 N N . GLN A 1 297 ? 26.171 -11.756 -19.210 1.00 82.00 297 GLN A N 1
ATOM 2229 C CA . GLN A 1 297 ? 26.429 -12.581 -18.024 1.00 82.00 297 GLN A CA 1
ATOM 2230 C C . GLN A 1 297 ? 25.195 -12.807 -17.120 1.00 82.00 297 GLN A C 1
ATOM 2232 O O . GLN A 1 297 ? 25.320 -12.983 -15.906 1.00 82.00 297 GLN A O 1
ATOM 2237 N N . MET A 1 298 ? 23.989 -12.818 -17.697 1.00 80.00 298 MET A N 1
ATOM 2238 C CA . MET A 1 298 ? 22.722 -12.867 -16.949 1.00 80.00 298 MET A CA 1
ATOM 2239 C C . MET A 1 298 ? 22.324 -14.260 -16.426 1.00 80.00 298 MET A C 1
ATOM 2241 O O . MET A 1 298 ? 21.346 -14.391 -15.685 1.00 80.00 298 MET A O 1
ATOM 2245 N N . GLY A 1 299 ? 23.074 -15.311 -16.765 1.00 87.19 299 GLY A N 1
ATOM 2246 C CA . GLY A 1 299 ? 22.797 -16.681 -16.347 1.00 87.19 299 GLY A CA 1
ATOM 2247 C C . GLY A 1 299 ? 21.784 -17.352 -17.268 1.00 87.19 299 GLY A C 1
ATOM 2248 O O . GLY A 1 299 ? 22.132 -17.739 -18.377 1.00 87.19 299 GLY A O 1
ATOM 2249 N N . ALA A 1 300 ? 20.550 -17.532 -16.802 1.00 89.19 300 ALA A N 1
ATOM 2250 C CA . ALA A 1 300 ? 19.466 -18.097 -17.605 1.00 89.19 300 ALA A CA 1
ATOM 2251 C C . ALA A 1 300 ? 18.674 -16.971 -18.284 1.00 89.19 300 ALA A C 1
ATOM 2253 O O . ALA A 1 300 ? 18.257 -16.023 -17.618 1.00 89.19 300 ALA A O 1
ATOM 2254 N N . VAL A 1 301 ? 18.468 -17.067 -19.597 1.00 89.81 301 VAL A N 1
ATOM 2255 C CA . VAL A 1 301 ? 17.907 -15.996 -20.442 1.00 89.81 301 VAL A CA 1
ATOM 2256 C C . VAL A 1 301 ? 16.902 -16.542 -21.462 1.00 89.81 301 VAL A C 1
ATOM 2258 O O . VAL A 1 301 ? 16.738 -17.753 -21.601 1.00 89.81 301 VAL A O 1
ATOM 2261 N N . ASP A 1 302 ? 16.220 -15.643 -22.173 1.00 91.38 302 ASP A N 1
ATOM 2262 C CA . ASP A 1 302 ? 15.360 -15.986 -23.308 1.00 91.38 302 ASP A CA 1
ATOM 2263 C C . ASP A 1 302 ? 15.463 -14.904 -24.398 1.00 91.38 302 ASP A C 1
ATOM 2265 O O . ASP A 1 302 ? 14.695 -13.943 -24.425 1.00 91.38 302 ASP A O 1
ATOM 2269 N N . LEU A 1 303 ? 16.491 -15.007 -25.247 1.00 93.50 303 LEU A N 1
ATOM 2270 C CA . LEU A 1 303 ? 16.796 -14.011 -26.288 1.00 93.50 303 LEU A CA 1
ATOM 2271 C C . LEU A 1 303 ? 16.669 -14.651 -27.682 1.00 93.50 303 LEU A C 1
ATOM 2273 O O . LEU A 1 303 ? 17.246 -15.720 -27.886 1.00 93.50 303 LEU A O 1
ATOM 2277 N N . PRO A 1 304 ? 16.008 -14.027 -28.674 1.00 96.19 304 PRO A N 1
ATOM 2278 C CA . PRO A 1 304 ? 15.929 -14.572 -30.027 1.00 96.19 304 PRO A CA 1
ATOM 2279 C C . PRO A 1 304 ? 17.306 -14.859 -30.640 1.00 96.19 304 PRO A C 1
ATOM 2281 O O . PRO A 1 304 ? 18.118 -13.951 -30.842 1.00 96.19 304 PRO A O 1
ATOM 2284 N N . LEU A 1 305 ? 17.536 -16.125 -30.997 1.00 96.81 305 LEU A N 1
ATOM 2285 C CA . LEU A 1 305 ? 18.677 -16.550 -31.803 1.00 96.81 305 LEU A CA 1
ATOM 2286 C C . LEU A 1 305 ? 18.367 -16.271 -33.274 1.00 96.81 305 LEU A C 1
ATOM 2288 O O . LEU A 1 305 ? 17.426 -16.841 -33.837 1.00 96.81 305 LEU A O 1
ATOM 2292 N N . THR A 1 306 ? 19.188 -15.445 -33.913 1.00 95.81 306 THR A N 1
ATOM 2293 C CA . THR A 1 306 ? 19.084 -15.121 -35.339 1.00 95.81 306 THR A CA 1
ATOM 2294 C C . THR A 1 306 ? 20.224 -15.721 -36.158 1.00 95.81 306 THR A C 1
ATOM 2296 O O . THR A 1 306 ? 21.358 -15.852 -35.697 1.00 95.81 306 THR A O 1
ATOM 2299 N N . THR A 1 307 ? 19.941 -16.065 -37.413 1.00 95.81 307 THR A N 1
ATOM 2300 C CA . THR A 1 307 ? 20.980 -16.146 -38.448 1.00 95.81 307 THR A CA 1
ATOM 2301 C C . THR A 1 307 ? 21.399 -14.733 -38.852 1.00 95.81 307 THR A C 1
ATOM 2303 O O . THR A 1 307 ? 20.564 -13.827 -38.859 1.00 95.81 307 THR A O 1
ATOM 2306 N N . ALA A 1 308 ? 22.673 -14.536 -39.196 1.00 94.75 308 ALA A N 1
ATOM 2307 C CA . ALA A 1 308 ? 23.209 -13.229 -39.572 1.00 94.75 308 ALA A CA 1
ATOM 2308 C C . ALA A 1 308 ? 23.912 -13.256 -40.939 1.00 94.75 308 ALA A C 1
ATOM 2310 O O . ALA A 1 308 ? 24.523 -14.256 -41.319 1.00 94.75 308 ALA A O 1
ATOM 2311 N N . TRP A 1 309 ? 23.838 -12.132 -41.649 1.00 95.56 309 TRP A N 1
ATOM 2312 C CA . TRP A 1 309 ? 24.581 -11.839 -42.874 1.00 95.56 309 TRP A CA 1
ATOM 2313 C C . TRP A 1 309 ? 25.643 -10.783 -42.565 1.00 95.56 309 TRP A C 1
ATOM 2315 O O . TRP A 1 309 ? 25.311 -9.718 -42.045 1.00 95.56 309 TRP A O 1
ATOM 2325 N N . VAL A 1 310 ? 26.909 -11.058 -42.876 1.00 95.06 310 VAL A N 1
ATOM 2326 C CA . VAL A 1 310 ? 28.012 -10.099 -42.711 1.00 95.06 310 VAL A CA 1
ATOM 2327 C C . VAL A 1 310 ? 28.174 -9.309 -44.008 1.00 95.06 310 VAL A C 1
ATOM 2329 O O . VAL A 1 310 ? 28.393 -9.897 -45.061 1.00 95.06 310 VAL A O 1
ATOM 2332 N N . HIS A 1 311 ? 28.082 -7.984 -43.957 1.00 93.75 311 HIS A N 1
ATOM 2333 C CA . HIS A 1 311 ? 28.251 -7.136 -45.140 1.00 93.75 311 HIS A CA 1
ATOM 2334 C C . HIS A 1 311 ? 29.733 -7.021 -45.518 1.00 93.75 311 HIS A C 1
ATOM 2336 O O . HIS A 1 311 ? 30.104 -7.376 -46.635 1.00 93.75 311 HIS A O 1
ATOM 2342 N N . ASP A 1 312 ? 30.585 -6.633 -44.565 1.00 91.50 312 ASP A N 1
ATOM 2343 C CA . ASP A 1 312 ? 32.043 -6.838 -44.600 1.00 91.50 312 ASP A CA 1
ATOM 2344 C C . ASP A 1 312 ? 32.637 -6.633 -43.190 1.00 91.50 312 ASP A C 1
ATOM 2346 O O . ASP A 1 312 ? 31.925 -6.366 -42.212 1.00 91.50 312 ASP A O 1
ATOM 2350 N N . VAL A 1 313 ? 33.959 -6.726 -43.096 1.00 89.44 313 VAL A N 1
ATOM 2351 C CA . VAL A 1 313 ? 34.764 -6.291 -41.952 1.00 89.44 313 VAL A CA 1
ATOM 2352 C C . VAL A 1 313 ? 35.294 -4.886 -42.213 1.00 89.44 313 VAL A C 1
ATOM 2354 O O . VAL A 1 313 ? 35.860 -4.628 -43.269 1.00 89.44 313 VAL A O 1
ATOM 2357 N N . PHE A 1 314 ? 35.172 -4.003 -41.225 1.00 85.44 314 PHE A N 1
ATOM 2358 C CA . PHE A 1 314 ? 35.780 -2.675 -41.219 1.00 85.44 314 PHE A CA 1
ATOM 2359 C C . PHE A 1 314 ? 37.079 -2.724 -40.397 1.00 85.44 314 PHE A C 1
ATOM 2361 O O . PHE A 1 314 ? 37.008 -2.888 -39.172 1.00 85.44 314 PHE A O 1
ATOM 2368 N N . PRO A 1 315 ? 38.266 -2.613 -41.030 1.00 83.88 315 PRO A N 1
ATOM 2369 C CA . PRO A 1 315 ? 39.534 -2.487 -40.321 1.00 83.88 315 PRO A CA 1
ATOM 2370 C C . PRO A 1 315 ? 39.628 -1.126 -39.627 1.00 83.88 315 PRO A C 1
ATOM 2372 O O . PRO A 1 315 ? 39.206 -0.103 -40.164 1.00 83.88 315 PRO A O 1
ATOM 2375 N N . SER A 1 316 ? 40.195 -1.098 -38.425 1.00 78.50 316 SER A N 1
ATOM 2376 C CA . SER A 1 316 ? 40.499 0.144 -37.710 1.00 78.50 316 SER A CA 1
ATOM 2377 C C . SER A 1 316 ? 41.561 -0.086 -36.637 1.00 78.50 316 SER A C 1
ATOM 2379 O O . SER A 1 316 ? 41.548 -1.099 -35.931 1.00 78.50 316 SER A O 1
ATOM 2381 N N . ILE A 1 317 ? 42.458 0.898 -36.518 1.00 68.75 317 ILE A N 1
ATOM 2382 C CA . ILE A 1 317 ? 43.565 0.955 -35.551 1.00 68.75 317 ILE A CA 1
ATOM 2383 C C . ILE A 1 317 ? 43.034 1.009 -34.109 1.00 68.75 317 ILE A C 1
ATOM 2385 O O . ILE A 1 317 ? 43.643 0.445 -33.202 1.00 68.75 317 ILE A O 1
ATOM 2389 N N . GLN A 1 318 ? 41.886 1.661 -33.893 1.00 68.12 318 GLN A N 1
ATOM 2390 C CA . GLN A 1 318 ? 41.234 1.708 -32.585 1.00 68.12 318 GLN A CA 1
ATOM 2391 C C . GLN A 1 318 ? 40.500 0.395 -32.291 1.00 68.12 318 GLN A C 1
ATOM 2393 O O . GLN A 1 318 ? 40.707 -0.187 -31.226 1.00 68.12 318 GLN A O 1
ATOM 2398 N N . ARG A 1 319 ? 39.659 -0.070 -33.228 1.00 74.44 319 ARG A N 1
ATOM 2399 C CA . ARG A 1 319 ? 38.920 -1.339 -33.145 1.00 74.44 319 ARG A CA 1
ATOM 2400 C C . ARG A 1 319 ? 38.391 -1.768 -34.514 1.00 74.44 319 ARG A C 1
ATOM 2402 O O . ARG A 1 319 ? 37.529 -1.094 -35.069 1.00 74.44 319 ARG A O 1
ATOM 2409 N N . SER A 1 320 ? 38.811 -2.932 -35.003 1.00 86.12 320 SER A N 1
ATOM 2410 C CA . SER A 1 320 ? 38.216 -3.555 -36.197 1.00 86.12 320 SER A CA 1
ATOM 2411 C C . SER A 1 320 ? 36.906 -4.277 -35.835 1.00 86.12 320 SER A C 1
ATOM 2413 O O . SER A 1 320 ? 36.810 -4.842 -34.745 1.00 86.12 320 SER A O 1
ATOM 2415 N N . PHE A 1 321 ? 35.883 -4.284 -36.698 1.00 87.75 321 PHE A N 1
ATOM 2416 C CA . PHE A 1 321 ? 34.609 -4.981 -36.426 1.00 87.75 321 PHE A CA 1
ATOM 2417 C C . PHE A 1 321 ? 33.859 -5.419 -37.695 1.00 87.75 321 PHE A C 1
ATOM 2419 O O . PHE A 1 321 ? 34.053 -4.860 -38.771 1.00 87.75 321 PHE A O 1
ATOM 2426 N N . LYS A 1 322 ? 33.000 -6.438 -37.576 1.00 91.00 322 LYS A N 1
ATOM 2427 C CA . LYS A 1 322 ? 32.066 -6.859 -38.634 1.00 91.00 322 LYS A CA 1
ATOM 2428 C C . LYS A 1 322 ? 30.867 -5.915 -38.668 1.00 91.00 322 LYS A C 1
ATOM 2430 O O . LYS A 1 322 ? 30.292 -5.665 -37.613 1.00 91.00 322 LYS A O 1
ATOM 2435 N N . ILE A 1 323 ? 30.424 -5.481 -39.848 1.00 90.69 323 ILE A N 1
ATOM 2436 C CA . ILE A 1 323 ? 29.074 -4.922 -40.033 1.00 90.69 323 ILE A CA 1
ATOM 2437 C C . ILE A 1 323 ? 28.158 -6.049 -40.506 1.00 90.69 323 ILE A C 1
ATOM 2439 O O . ILE A 1 323 ? 28.464 -6.723 -41.488 1.00 90.69 323 ILE A O 1
ATOM 2443 N N . ALA A 1 324 ? 27.044 -6.283 -39.810 1.00 92.19 324 ALA A N 1
ATOM 2444 C CA . ALA A 1 324 ? 26.177 -7.432 -40.063 1.00 92.19 324 ALA A CA 1
ATOM 2445 C C . ALA A 1 324 ? 24.697 -7.118 -39.805 1.00 92.19 324 ALA A C 1
ATOM 2447 O O . ALA A 1 324 ? 24.376 -6.341 -38.913 1.00 92.19 324 ALA A O 1
ATOM 2448 N N . SER A 1 325 ? 23.810 -7.767 -40.558 1.00 93.94 325 SER A N 1
ATOM 2449 C CA . SER A 1 325 ? 22.356 -7.722 -40.363 1.00 93.94 325 SER A CA 1
ATOM 2450 C C . SER A 1 325 ? 21.839 -9.054 -39.815 1.00 93.94 325 SER A C 1
ATOM 2452 O O . SER A 1 325 ? 22.261 -10.108 -40.306 1.00 93.94 325 SER A O 1
ATOM 2454 N N . PRO A 1 326 ? 20.876 -9.061 -38.874 1.00 94.44 326 PRO A N 1
ATOM 2455 C CA . PRO A 1 326 ? 20.070 -10.248 -38.619 1.00 94.44 326 PRO A CA 1
ATOM 2456 C C . PRO A 1 326 ? 19.201 -10.573 -39.844 1.00 94.44 326 PRO A C 1
ATOM 2458 O O . PRO A 1 326 ? 18.765 -9.682 -40.574 1.00 94.44 326 PRO A O 1
ATOM 2461 N N . VAL A 1 327 ? 18.946 -11.861 -40.072 1.00 94.62 327 VAL A N 1
ATOM 2462 C CA . VAL A 1 327 ? 18.181 -12.364 -41.226 1.00 94.62 327 VAL A CA 1
ATOM 2463 C C . VAL A 1 327 ? 16.883 -13.031 -40.782 1.00 94.62 327 VAL A C 1
ATOM 2465 O O . VAL A 1 327 ? 15.796 -12.637 -41.199 1.00 94.62 327 VAL A O 1
ATOM 2468 N N . LYS A 1 328 ? 16.969 -14.058 -39.928 1.00 93.12 328 LYS A N 1
ATOM 2469 C CA . LYS A 1 328 ? 15.798 -14.821 -39.475 1.00 93.12 328 LYS A CA 1
ATOM 2470 C C . LYS A 1 328 ? 15.983 -15.313 -38.047 1.00 93.12 328 LYS A C 1
ATOM 2472 O O . LYS A 1 328 ? 17.032 -15.860 -37.722 1.00 93.12 328 LYS A O 1
ATOM 2477 N N . ILE A 1 329 ? 14.948 -15.173 -37.216 1.00 95.06 329 ILE A N 1
ATOM 2478 C CA . ILE A 1 329 ? 14.885 -15.831 -35.903 1.00 95.06 329 ILE A CA 1
ATOM 2479 C C . ILE A 1 329 ? 14.699 -17.336 -36.137 1.00 95.06 329 ILE A C 1
ATOM 2481 O O . ILE A 1 329 ? 13.739 -17.760 -36.782 1.00 95.06 329 ILE A O 1
ATOM 2485 N N . VAL A 1 330 ? 15.636 -18.138 -35.637 1.00 95.31 330 VAL A N 1
ATOM 2486 C CA . VAL A 1 330 ? 15.690 -19.600 -35.822 1.00 95.31 330 VAL A CA 1
ATOM 2487 C C . VAL A 1 330 ? 15.685 -20.376 -34.505 1.00 95.31 330 VAL A C 1
ATOM 2489 O O . VAL A 1 330 ? 15.654 -21.604 -34.527 1.00 95.31 330 VAL A O 1
ATOM 2492 N N . GLY A 1 331 ? 15.712 -19.689 -33.364 1.00 95.56 331 GLY A N 1
ATOM 2493 C CA . GLY A 1 331 ? 15.753 -20.315 -32.048 1.00 95.56 331 GLY A CA 1
ATOM 2494 C C . GLY A 1 331 ? 15.758 -19.299 -30.902 1.00 95.56 331 GLY A C 1
ATOM 2495 O O . GLY A 1 331 ? 15.450 -18.123 -31.106 1.00 95.56 331 GLY A O 1
ATOM 2496 N N . SER A 1 332 ? 16.212 -19.747 -29.732 1.00 95.38 332 SER A N 1
ATOM 2497 C CA . SER A 1 332 ? 16.339 -18.946 -28.509 1.00 95.38 332 SER A CA 1
ATOM 2498 C C . SER A 1 332 ? 17.663 -19.231 -27.800 1.00 95.38 332 SER A C 1
ATOM 2500 O O . SER A 1 332 ? 17.999 -20.395 -27.560 1.00 95.38 332 SER A O 1
ATOM 2502 N N . VAL A 1 333 ? 18.391 -18.186 -27.415 1.00 95.44 333 VAL A N 1
ATOM 2503 C CA . VAL A 1 333 ? 19.469 -18.237 -26.420 1.00 95.44 333 VAL A CA 1
ATOM 2504 C C . VAL A 1 333 ? 18.842 -18.542 -25.062 1.00 95.44 333 VAL A C 1
ATOM 2506 O O . VAL A 1 333 ? 17.906 -17.852 -24.662 1.00 95.44 333 VAL A O 1
ATOM 2509 N N . ARG A 1 334 ? 19.336 -19.579 -24.375 1.00 93.19 334 ARG A N 1
ATOM 2510 C CA . ARG A 1 334 ? 18.828 -20.032 -23.065 1.00 93.19 334 ARG A CA 1
ATOM 2511 C C . ARG A 1 334 ? 19.801 -19.769 -21.921 1.00 93.19 334 ARG A C 1
ATOM 2513 O O . ARG A 1 334 ? 19.364 -19.571 -20.791 1.00 93.19 334 ARG A O 1
ATOM 2520 N N . GLN A 1 335 ? 21.103 -19.772 -22.202 1.00 93.25 335 GLN A N 1
ATOM 2521 C CA . GLN A 1 335 ? 22.150 -19.538 -21.209 1.00 93.25 335 GLN A CA 1
ATOM 2522 C C . GLN A 1 335 ? 23.116 -18.459 -21.706 1.00 93.25 335 GLN A C 1
ATOM 2524 O O . GLN A 1 335 ? 23.504 -18.460 -22.871 1.00 93.25 335 GLN A O 1
ATOM 2529 N N . ASP A 1 336 ? 23.518 -17.571 -20.805 1.00 90.25 336 ASP A N 1
ATOM 2530 C CA . ASP A 1 336 ? 24.486 -16.491 -20.994 1.00 90.25 336 ASP A CA 1
ATOM 2531 C C . ASP A 1 336 ? 25.426 -16.493 -19.781 1.00 90.25 336 ASP A C 1
ATOM 2533 O O . ASP A 1 336 ? 25.064 -16.090 -18.672 1.00 90.25 336 ASP A O 1
ATOM 2537 N N . ARG A 1 337 ? 26.597 -17.103 -19.967 1.00 87.25 337 ARG A N 1
ATOM 2538 C CA . ARG A 1 337 ? 27.460 -17.633 -18.903 1.00 87.25 337 ARG A CA 1
ATOM 2539 C C . ARG A 1 337 ? 28.875 -17.049 -19.016 1.00 87.25 337 ARG A C 1
ATOM 2541 O O . ARG A 1 337 ? 29.211 -16.502 -20.065 1.00 87.25 337 ARG A O 1
ATOM 2548 N N . PRO A 1 338 ? 29.726 -17.182 -17.974 1.00 81.25 338 PRO A N 1
ATOM 2549 C CA . PRO A 1 338 ? 31.106 -16.684 -17.986 1.00 81.25 338 PRO A CA 1
ATOM 2550 C C . PRO A 1 338 ? 31.898 -17.002 -19.269 1.00 81.25 338 PRO A C 1
ATOM 2552 O O . PRO A 1 338 ? 32.700 -16.186 -19.712 1.00 81.25 338 PRO A O 1
ATOM 2555 N N . TRP A 1 339 ? 31.641 -18.158 -19.891 1.00 86.50 339 TRP A N 1
ATOM 2556 C CA . TRP A 1 339 ? 32.431 -18.711 -20.999 1.00 86.50 339 TRP A CA 1
ATOM 2557 C C . TRP A 1 339 ? 31.771 -18.612 -22.382 1.00 86.50 339 TRP A C 1
ATOM 2559 O O . TRP A 1 339 ? 32.327 -19.124 -23.348 1.00 86.50 339 TRP A O 1
ATOM 2569 N N . GLY A 1 340 ? 30.598 -17.983 -22.499 1.00 89.62 340 GLY A N 1
ATOM 2570 C CA . GLY A 1 340 ? 29.842 -17.924 -23.755 1.00 89.62 340 GLY A CA 1
ATOM 2571 C C . GLY A 1 340 ? 28.332 -18.019 -23.560 1.00 89.62 340 GLY A C 1
ATOM 2572 O O . GLY A 1 340 ? 27.833 -18.101 -22.434 1.00 89.62 340 GLY A O 1
ATOM 2573 N N . ILE A 1 341 ? 27.598 -18.054 -24.674 1.00 94.38 341 ILE A N 1
ATOM 2574 C CA . ILE A 1 341 ? 26.152 -18.299 -24.680 1.00 94.38 341 ILE A CA 1
ATOM 2575 C C . ILE A 1 341 ? 25.825 -19.697 -25.220 1.00 94.38 341 ILE A C 1
ATOM 2577 O O . ILE A 1 341 ? 26.521 -20.220 -26.096 1.00 94.38 341 ILE A O 1
ATOM 2581 N N . SER A 1 342 ? 24.717 -20.281 -24.755 1.00 95.88 342 SER A N 1
ATOM 2582 C CA . SER A 1 342 ? 24.114 -21.460 -25.385 1.00 95.88 342 SER A CA 1
ATOM 2583 C C . SER A 1 342 ? 22.691 -21.196 -25.857 1.00 95.88 342 SER A C 1
ATOM 2585 O O . SER A 1 342 ? 21.915 -20.464 -25.232 1.00 95.88 342 SER A O 1
ATOM 2587 N N . ALA A 1 343 ? 22.348 -21.782 -27.001 1.00 95.81 343 ALA A N 1
ATOM 2588 C CA . ALA A 1 343 ? 21.080 -21.546 -27.673 1.00 95.81 343 ALA A CA 1
ATOM 2589 C C . ALA A 1 343 ? 20.500 -22.824 -28.289 1.00 95.81 343 ALA A C 1
ATOM 2591 O O . ALA A 1 343 ? 21.229 -23.728 -28.697 1.00 95.81 343 ALA A O 1
ATOM 2592 N N . HIS A 1 344 ? 19.171 -22.869 -28.369 1.00 95.44 344 HIS A N 1
ATOM 2593 C CA . HIS A 1 344 ? 18.396 -23.982 -28.908 1.00 95.44 344 HIS A CA 1
ATOM 2594 C C . HIS A 1 344 ? 17.729 -23.564 -30.222 1.00 95.44 344 HIS A C 1
ATOM 2596 O O . HIS A 1 344 ? 16.915 -22.642 -30.257 1.00 95.44 344 HIS A O 1
ATOM 2602 N N . ILE A 1 345 ? 18.072 -24.254 -31.310 1.00 95.62 345 ILE A N 1
ATOM 2603 C CA . ILE A 1 345 ? 17.453 -24.096 -32.631 1.00 95.62 345 ILE A CA 1
ATOM 2604 C C . ILE A 1 345 ? 16.051 -24.728 -32.602 1.00 95.62 345 ILE A C 1
ATOM 2606 O O . ILE A 1 345 ? 15.867 -25.834 -32.097 1.00 95.62 345 ILE A O 1
ATOM 2610 N N . GLY A 1 346 ? 15.062 -24.028 -33.161 1.00 93.25 346 GLY A N 1
ATOM 2611 C CA . GLY A 1 346 ? 13.655 -24.441 -33.231 1.00 93.25 346 GLY A CA 1
ATOM 2612 C C . GLY A 1 346 ? 12.770 -23.891 -32.105 1.00 93.25 346 GLY A C 1
ATOM 2613 O O . GLY A 1 346 ? 11.613 -23.564 -32.357 1.00 93.25 346 GLY A O 1
ATOM 2614 N N . GLN A 1 347 ? 13.308 -23.711 -30.897 1.00 91.12 347 GLN A N 1
ATOM 2615 C CA . GLN A 1 347 ? 12.592 -23.111 -29.764 1.00 91.12 347 GLN A CA 1
ATOM 2616 C C . GLN A 1 347 ? 12.536 -21.584 -29.917 1.00 91.12 347 GLN A C 1
ATOM 2618 O O . GLN A 1 347 ? 13.575 -20.947 -29.985 1.00 91.12 347 GLN A O 1
ATOM 2623 N N . GLN A 1 348 ? 11.348 -20.984 -29.998 1.00 91.00 348 GLN A N 1
ATOM 2624 C CA . GLN A 1 348 ? 11.200 -19.521 -30.083 1.00 91.00 348 GLN A CA 1
ATOM 2625 C C . GLN A 1 348 ? 11.231 -18.870 -28.689 1.00 91.00 348 GLN A C 1
ATOM 2627 O O . GLN A 1 348 ? 10.851 -19.504 -27.706 1.00 91.00 348 GLN A O 1
ATOM 2632 N N . SER A 1 349 ? 11.637 -17.598 -28.629 1.00 91.19 349 SER A N 1
ATOM 2633 C CA . SER A 1 349 ? 11.541 -16.753 -27.429 1.00 91.19 349 SER A CA 1
ATOM 2634 C C . SER A 1 349 ? 10.207 -16.007 -27.362 1.00 91.19 349 SER A C 1
ATOM 2636 O O . SER A 1 349 ? 9.770 -15.434 -28.365 1.00 91.19 349 SER A O 1
ATOM 2638 N N . ASP A 1 350 ? 9.610 -15.938 -26.170 1.00 89.06 350 ASP A N 1
ATOM 2639 C CA . ASP A 1 350 ? 8.497 -15.027 -25.877 1.00 89.06 350 ASP A CA 1
ATOM 2640 C C . ASP A 1 350 ? 9.008 -13.573 -25.907 1.00 89.06 350 ASP A C 1
ATOM 2642 O O . ASP A 1 350 ? 9.917 -13.205 -25.163 1.00 89.06 350 ASP A O 1
ATOM 2646 N N . LEU A 1 351 ? 8.416 -12.728 -26.758 1.00 93.69 351 LEU A N 1
ATOM 2647 C CA . LEU A 1 351 ? 8.738 -11.300 -26.841 1.00 93.69 351 LEU A CA 1
ATO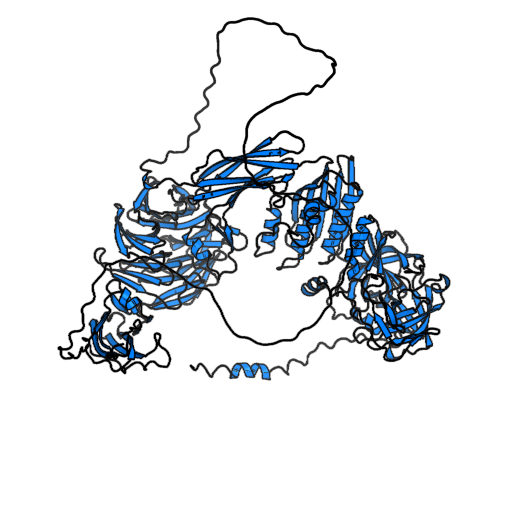M 2648 C C . LEU A 1 351 ? 7.524 -10.431 -26.521 1.00 93.69 351 LEU A C 1
ATOM 2650 O O . LEU A 1 351 ? 6.411 -10.695 -26.974 1.00 93.69 351 LEU A O 1
ATOM 2654 N N . ILE A 1 352 ? 7.774 -9.335 -25.813 1.00 96.75 352 ILE A N 1
ATOM 2655 C CA . ILE A 1 352 ? 6.783 -8.345 -25.405 1.00 96.75 352 ILE A CA 1
ATOM 2656 C C . ILE A 1 352 ? 6.519 -7.394 -26.583 1.00 96.75 352 ILE A C 1
ATOM 2658 O O . ILE A 1 352 ? 7.439 -6.679 -26.994 1.00 96.75 352 ILE A O 1
ATOM 2662 N N . PRO A 1 353 ? 5.297 -7.346 -27.146 1.00 97.62 353 PRO A N 1
ATOM 2663 C CA . PRO A 1 353 ? 4.948 -6.384 -28.183 1.00 97.62 353 PRO A CA 1
ATOM 2664 C C . PRO A 1 353 ? 4.818 -4.972 -27.601 1.00 97.62 353 PRO A C 1
ATOM 2666 O O . PRO A 1 353 ? 4.187 -4.765 -26.561 1.00 97.62 353 PRO A O 1
ATOM 2669 N N . LEU A 1 354 ? 5.385 -3.997 -28.307 1.00 97.94 354 LEU A N 1
ATOM 2670 C CA . LEU A 1 354 ? 5.304 -2.575 -27.998 1.00 97.94 354 LEU A CA 1
ATOM 2671 C C . LEU A 1 354 ? 4.843 -1.799 -29.234 1.00 97.94 354 LEU A C 1
ATOM 2673 O O . LEU A 1 354 ? 5.467 -1.875 -30.293 1.00 97.94 354 LEU A O 1
ATOM 2677 N N . GLU A 1 355 ? 3.777 -1.019 -29.077 1.00 97.94 355 GLU A N 1
ATOM 2678 C CA . GLU A 1 355 ? 3.263 -0.106 -30.097 1.00 97.94 355 GLU A CA 1
ATOM 2679 C C . GLU A 1 355 ? 3.185 1.323 -29.544 1.00 97.94 355 GLU A C 1
ATOM 2681 O O . GLU A 1 355 ? 2.444 1.600 -28.601 1.00 97.94 355 GLU A O 1
ATOM 2686 N N . ALA A 1 356 ? 3.947 2.240 -30.142 1.00 96.38 356 ALA A N 1
ATOM 2687 C CA . ALA A 1 356 ? 3.953 3.656 -29.788 1.00 96.38 356 ALA A CA 1
ATOM 2688 C C . ALA A 1 356 ? 3.407 4.481 -30.962 1.00 96.38 356 ALA A C 1
ATOM 2690 O O . ALA A 1 356 ? 4.022 4.522 -32.030 1.00 96.38 356 ALA A O 1
ATOM 2691 N N . THR A 1 357 ? 2.253 5.130 -30.784 1.00 96.19 357 THR A N 1
ATOM 2692 C CA . THR A 1 357 ? 1.622 6.005 -31.786 1.00 96.19 357 THR A CA 1
ATOM 2693 C C . THR A 1 357 ? 1.705 7.460 -31.349 1.00 96.19 357 THR A C 1
ATOM 2695 O O . THR A 1 357 ? 1.093 7.872 -30.368 1.00 96.19 357 THR A O 1
ATOM 2698 N N . ILE A 1 358 ? 2.453 8.254 -32.110 1.00 94.69 358 ILE A N 1
ATOM 2699 C CA . ILE A 1 358 ? 2.685 9.674 -31.862 1.00 94.69 358 ILE A CA 1
ATOM 2700 C C . ILE A 1 358 ? 1.976 10.473 -32.958 1.00 94.69 358 ILE A C 1
ATOM 2702 O O . ILE A 1 358 ? 2.101 10.173 -34.151 1.00 94.69 358 ILE A O 1
ATOM 2706 N N . LYS A 1 359 ? 1.234 11.502 -32.548 1.00 94.25 359 LYS A N 1
ATOM 2707 C CA . LYS A 1 359 ? 0.604 12.504 -33.415 1.00 94.25 359 LYS A CA 1
ATOM 2708 C C . LYS A 1 359 ? 1.063 13.888 -32.971 1.00 94.25 359 LYS A C 1
ATOM 2710 O O . LYS A 1 359 ? 0.988 14.186 -31.785 1.00 94.25 359 LYS A O 1
ATOM 2715 N N . ASP A 1 360 ? 1.493 14.722 -33.906 1.00 89.81 360 ASP A N 1
ATOM 2716 C CA . ASP A 1 360 ? 1.784 16.143 -33.696 1.00 89.81 360 ASP A CA 1
ATOM 2717 C C . ASP A 1 360 ? 0.811 16.951 -34.557 1.00 89.81 360 ASP A C 1
ATOM 2719 O O . ASP A 1 360 ? 0.866 16.898 -35.789 1.00 89.81 360 ASP A O 1
ATOM 2723 N N . TYR A 1 361 ? -0.113 17.660 -33.903 1.00 85.75 361 TYR A N 1
ATOM 2724 C CA . TYR A 1 361 ? -1.139 18.448 -34.585 1.00 85.75 361 TYR A CA 1
ATOM 2725 C C . TYR A 1 361 ? -0.614 19.784 -35.124 1.00 85.75 361 TYR A C 1
ATOM 2727 O O . TYR A 1 361 ? -1.197 20.315 -36.067 1.00 85.75 361 TYR A O 1
ATOM 2735 N N . GLY A 1 362 ? 0.485 20.320 -34.585 1.00 78.06 362 GLY A N 1
ATOM 2736 C CA . GLY A 1 362 ? 1.097 21.541 -35.114 1.00 78.06 362 GLY A CA 1
ATOM 2737 C C . GLY A 1 362 ? 1.889 21.277 -36.396 1.00 78.06 362 GLY A C 1
ATOM 2738 O O . GLY A 1 362 ? 1.859 22.083 -37.318 1.00 78.06 362 GLY A O 1
ATOM 2739 N N . ALA A 1 363 ? 2.541 20.116 -36.491 1.00 80.88 363 ALA A N 1
ATOM 2740 C CA . ALA A 1 363 ? 3.250 19.669 -37.689 1.00 80.88 363 ALA A CA 1
ATOM 2741 C C . ALA A 1 363 ? 2.375 18.855 -38.669 1.00 80.88 363 ALA A C 1
ATOM 2743 O O . ALA A 1 363 ? 2.851 18.506 -39.748 1.00 80.88 363 ALA A O 1
ATOM 2744 N N . GLN A 1 364 ? 1.136 18.510 -38.286 1.00 86.44 364 GLN A N 1
ATOM 2745 C CA . GLN A 1 364 ? 0.241 17.578 -38.998 1.00 86.44 364 GLN A CA 1
ATOM 2746 C C . GLN A 1 364 ? 0.899 16.215 -39.307 1.00 86.44 364 GLN A C 1
ATOM 2748 O O . GLN A 1 364 ? 0.710 15.622 -40.369 1.00 86.44 364 GLN A O 1
ATOM 2753 N N . ARG A 1 365 ? 1.692 15.694 -38.360 1.00 89.19 365 ARG A N 1
ATOM 2754 C CA . ARG A 1 365 ? 2.438 14.432 -38.510 1.00 89.19 365 ARG A CA 1
ATOM 2755 C C . ARG A 1 365 ? 1.850 13.323 -37.649 1.00 89.19 365 ARG A C 1
ATOM 2757 O O . ARG A 1 365 ? 1.465 13.544 -36.504 1.00 89.19 365 ARG A O 1
ATOM 2764 N N . ARG A 1 366 ? 1.883 12.093 -38.162 1.00 92.56 366 ARG A N 1
ATOM 2765 C CA . ARG A 1 366 ? 1.600 10.869 -37.401 1.00 92.56 366 ARG A CA 1
ATOM 2766 C C . ARG A 1 366 ? 2.640 9.805 -37.721 1.00 92.56 366 ARG A C 1
ATOM 2768 O O . ARG A 1 366 ? 2.913 9.544 -38.890 1.00 92.56 366 ARG A O 1
ATOM 2775 N N . LYS A 1 367 ? 3.150 9.129 -36.694 1.00 90.81 367 LYS A N 1
ATOM 2776 C CA . LYS A 1 367 ? 3.957 7.915 -36.838 1.00 90.81 367 LYS A CA 1
ATOM 2777 C C . LYS A 1 367 ? 3.527 6.899 -35.793 1.00 90.81 367 LYS A C 1
ATOM 2779 O O . LYS A 1 367 ? 3.291 7.242 -34.640 1.00 90.81 367 LYS A O 1
ATOM 2784 N N . THR A 1 368 ? 3.465 5.646 -36.213 1.00 94.25 368 THR A N 1
ATOM 2785 C CA . THR A 1 368 ? 3.471 4.503 -35.303 1.00 94.25 368 THR A CA 1
ATOM 2786 C C . THR A 1 368 ? 4.821 3.801 -35.436 1.00 94.25 368 THR A C 1
ATOM 2788 O O . THR A 1 368 ? 5.338 3.680 -36.551 1.00 94.25 368 THR A O 1
ATOM 2791 N N . ILE A 1 369 ? 5.393 3.396 -34.304 1.00 94.12 369 ILE A N 1
ATOM 2792 C CA . ILE A 1 369 ? 6.549 2.502 -34.201 1.00 94.12 369 ILE A CA 1
ATOM 2793 C C . ILE A 1 369 ? 6.084 1.214 -33.522 1.00 94.12 369 ILE A C 1
ATOM 2795 O O . ILE A 1 369 ? 5.428 1.262 -32.479 1.00 94.12 369 ILE A O 1
ATOM 2799 N N . ARG A 1 370 ? 6.426 0.071 -34.118 1.00 96.69 370 ARG A N 1
ATOM 2800 C CA . ARG A 1 370 ? 6.162 -1.270 -33.593 1.00 96.69 370 ARG A CA 1
ATOM 2801 C C . ARG A 1 370 ? 7.468 -2.014 -33.374 1.00 96.69 370 ARG A C 1
ATOM 2803 O O . ARG A 1 370 ? 8.244 -2.218 -34.305 1.00 96.69 370 ARG A O 1
ATOM 2810 N N . ALA A 1 371 ? 7.679 -2.460 -32.146 1.00 97.19 371 ALA A N 1
ATOM 2811 C CA . ALA A 1 371 ? 8.826 -3.264 -31.757 1.00 97.19 371 ALA A CA 1
ATOM 2812 C C . ALA A 1 371 ? 8.375 -4.477 -30.939 1.00 97.19 371 ALA A C 1
ATOM 2814 O O . ALA A 1 371 ? 7.269 -4.519 -30.397 1.00 97.19 371 ALA A O 1
ATOM 2815 N N . ARG A 1 372 ? 9.251 -5.470 -30.828 1.00 97.06 372 ARG A N 1
ATOM 2816 C CA . ARG A 1 372 ? 9.128 -6.572 -29.875 1.00 97.06 372 ARG A CA 1
ATOM 2817 C C . ARG A 1 372 ? 10.406 -6.638 -29.049 1.00 97.06 372 ARG A C 1
ATOM 2819 O O . ARG A 1 372 ? 11.496 -6.640 -29.618 1.00 97.06 372 ARG A O 1
ATOM 2826 N N . VAL A 1 373 ? 10.255 -6.650 -27.730 1.00 96.19 373 VAL A N 1
ATOM 2827 C CA . VAL A 1 373 ? 11.331 -6.520 -26.735 1.00 96.19 373 VAL A CA 1
ATOM 2828 C C . VAL A 1 373 ? 11.431 -7.815 -25.927 1.00 96.19 373 VAL A C 1
ATOM 2830 O O . VAL A 1 373 ? 10.410 -8.439 -25.648 1.00 96.19 373 VAL A O 1
ATOM 2833 N N . VAL A 1 374 ? 12.638 -8.235 -25.550 1.00 92.81 374 VAL A N 1
ATOM 2834 C CA . VAL A 1 374 ? 12.848 -9.409 -24.676 1.00 92.81 374 VAL A CA 1
ATOM 2835 C C . VAL A 1 374 ? 12.175 -9.252 -23.301 1.00 92.81 374 VAL A C 1
ATOM 2837 O O . VAL A 1 374 ? 12.169 -8.148 -22.754 1.00 92.81 374 VAL A O 1
ATOM 2840 N N . ASP A 1 375 ? 11.630 -10.336 -22.724 1.00 88.00 375 ASP A N 1
ATOM 2841 C CA . ASP A 1 375 ? 11.211 -10.372 -21.308 1.00 88.00 375 ASP A CA 1
ATOM 2842 C C . ASP A 1 375 ? 12.430 -10.614 -20.405 1.00 88.00 375 ASP A C 1
ATOM 2844 O O . ASP A 1 375 ? 12.934 -11.730 -20.269 1.00 88.00 375 ASP A O 1
ATOM 2848 N N . ASN A 1 376 ? 12.917 -9.545 -19.782 1.00 85.31 376 ASN A N 1
ATOM 2849 C CA . ASN A 1 376 ? 13.999 -9.567 -18.813 1.00 85.31 376 ASN A CA 1
ATOM 2850 C C . ASN A 1 376 ? 13.847 -8.384 -17.846 1.00 85.31 376 ASN A C 1
ATOM 2852 O O . ASN A 1 376 ? 13.792 -7.228 -18.265 1.00 85.31 376 ASN A O 1
ATOM 2856 N N . ARG A 1 377 ? 13.858 -8.659 -16.538 1.00 77.62 377 ARG A N 1
ATOM 2857 C CA . ARG A 1 377 ? 13.598 -7.668 -15.478 1.00 77.62 377 ARG A CA 1
ATOM 2858 C C . ARG A 1 377 ? 14.520 -6.435 -15.489 1.00 77.62 377 ARG A C 1
ATOM 2860 O O . ARG A 1 377 ? 14.160 -5.389 -14.958 1.00 77.62 377 ARG A O 1
ATOM 2867 N N . PHE A 1 378 ? 15.717 -6.523 -16.060 1.00 77.50 378 PHE A N 1
ATOM 2868 C CA . PHE A 1 378 ? 16.598 -5.361 -16.188 1.00 77.50 378 PHE A CA 1
ATOM 2869 C C . PHE A 1 378 ? 16.421 -4.647 -17.534 1.00 77.50 378 PHE A C 1
ATOM 2871 O O . PHE A 1 378 ? 16.276 -3.425 -17.570 1.00 77.50 378 PHE A O 1
ATOM 2878 N N . LEU A 1 379 ? 16.388 -5.406 -18.633 1.00 84.12 379 LEU A N 1
ATOM 2879 C CA . LEU A 1 379 ? 16.388 -4.853 -19.990 1.00 84.12 379 LEU A CA 1
ATOM 2880 C C . LEU A 1 379 ? 15.014 -4.325 -20.420 1.00 84.12 379 LEU A C 1
ATOM 2882 O O . LEU A 1 379 ? 14.939 -3.276 -21.055 1.00 84.12 379 LEU A O 1
ATOM 2886 N N . THR A 1 380 ? 13.918 -5.020 -20.086 1.00 89.25 380 THR A N 1
ATOM 2887 C CA . THR A 1 380 ? 12.569 -4.677 -20.567 1.00 89.25 380 THR A CA 1
ATOM 2888 C C . THR A 1 380 ? 12.181 -3.225 -20.255 1.00 89.25 380 THR A C 1
ATOM 2890 O O . THR A 1 380 ? 11.769 -2.535 -21.189 1.00 89.25 380 THR A O 1
ATOM 2893 N N . PRO A 1 381 ? 12.339 -2.694 -19.020 1.00 88.31 381 PRO A N 1
ATOM 2894 C CA . PRO A 1 381 ? 11.982 -1.303 -18.734 1.00 88.31 381 PRO A CA 1
ATOM 2895 C C . PRO A 1 381 ? 12.791 -0.291 -19.558 1.00 88.31 381 PRO A C 1
ATOM 2897 O O . PRO A 1 381 ? 12.237 0.697 -20.037 1.00 88.31 381 PRO A O 1
ATOM 2900 N N . GLN A 1 382 ? 14.087 -0.554 -19.752 1.00 85.75 382 GLN A N 1
ATOM 2901 C CA . GLN A 1 382 ? 15.012 0.324 -20.476 1.00 85.75 382 GLN A CA 1
ATOM 2902 C C . GLN A 1 382 ? 14.724 0.326 -21.980 1.00 85.75 382 GLN A C 1
ATOM 2904 O O . GLN A 1 382 ? 14.600 1.386 -22.591 1.00 85.75 382 GLN A O 1
ATOM 2909 N N . LEU A 1 383 ? 14.559 -0.858 -22.573 1.00 91.44 383 LEU A N 1
ATOM 2910 C CA . LEU A 1 383 ? 14.299 -1.026 -24.001 1.00 91.44 383 LEU A CA 1
ATOM 2911 C C . LEU A 1 383 ? 12.901 -0.520 -24.391 1.00 91.44 383 LEU A C 1
ATOM 2913 O O . LEU A 1 383 ? 12.761 0.120 -25.432 1.00 91.44 383 LEU A O 1
ATOM 2917 N N . ILE A 1 384 ? 11.879 -0.715 -23.546 1.00 93.50 384 ILE A N 1
ATOM 2918 C CA . ILE A 1 384 ? 10.546 -0.129 -23.770 1.00 93.50 384 ILE A CA 1
ATOM 2919 C C . ILE A 1 384 ? 10.608 1.405 -23.712 1.00 93.50 384 ILE A C 1
ATOM 2921 O O . ILE A 1 384 ? 10.074 2.070 -24.602 1.00 93.50 384 ILE A O 1
ATOM 2925 N N . ALA A 1 385 ? 11.299 1.975 -22.719 1.00 88.69 385 ALA A N 1
ATOM 2926 C CA . ALA A 1 385 ? 11.481 3.423 -22.613 1.00 88.69 385 ALA A CA 1
ATOM 2927 C C . ALA A 1 385 ? 12.260 4.012 -23.804 1.00 88.69 385 ALA A C 1
ATOM 2929 O O . ALA A 1 385 ? 11.882 5.063 -24.319 1.00 88.69 385 ALA A O 1
ATOM 2930 N N . MET A 1 386 ? 13.301 3.319 -24.280 1.00 88.62 386 MET A N 1
ATOM 2931 C CA . MET A 1 386 ? 14.073 3.697 -25.467 1.00 88.62 386 MET A CA 1
ATOM 2932 C C . MET A 1 386 ? 13.192 3.751 -26.723 1.00 88.62 386 MET A C 1
ATOM 2934 O O . MET A 1 386 ? 13.160 4.784 -27.390 1.00 88.62 386 MET A O 1
ATOM 2938 N N . VAL A 1 387 ? 12.454 2.676 -27.040 1.00 92.12 387 VAL A N 1
ATOM 2939 C CA . VAL A 1 387 ? 11.565 2.645 -28.219 1.00 92.12 387 VAL A CA 1
ATOM 2940 C C . VAL A 1 387 ? 10.517 3.760 -28.137 1.00 92.12 387 VAL A C 1
ATOM 2942 O O . VAL A 1 387 ? 10.258 4.432 -29.134 1.00 92.12 387 VAL A O 1
ATOM 2945 N N . ALA A 1 388 ? 9.939 3.992 -26.954 1.00 91.31 388 ALA A N 1
ATOM 2946 C CA . ALA A 1 388 ? 8.943 5.039 -26.745 1.00 91.31 388 ALA A CA 1
ATOM 2947 C C . ALA A 1 388 ? 9.515 6.460 -26.923 1.00 91.31 388 ALA A C 1
ATOM 2949 O O . ALA A 1 388 ? 8.876 7.304 -27.550 1.00 91.31 388 ALA A O 1
ATOM 2950 N N . ASN A 1 389 ? 10.726 6.728 -26.419 1.00 87.44 389 ASN A N 1
ATOM 2951 C CA . ASN A 1 389 ? 11.385 8.032 -26.549 1.00 87.44 389 ASN A CA 1
ATOM 2952 C C . ASN A 1 389 ? 11.814 8.315 -27.999 1.00 87.44 389 ASN A C 1
ATOM 2954 O O . ASN A 1 389 ? 11.542 9.397 -28.517 1.00 87.44 389 ASN A O 1
ATOM 2958 N N . GLU A 1 390 ? 12.385 7.323 -28.689 1.00 88.88 390 GLU A N 1
ATOM 2959 C CA . GLU A 1 390 ? 12.730 7.417 -30.113 1.00 88.88 390 GLU A CA 1
ATOM 2960 C C . GLU A 1 390 ? 11.481 7.663 -30.980 1.00 88.88 390 GLU A C 1
ATOM 2962 O O . GLU A 1 390 ? 11.512 8.485 -31.896 1.00 88.88 390 GLU A O 1
ATOM 2967 N N . ALA A 1 391 ? 10.348 7.027 -30.661 1.00 90.00 391 ALA A N 1
ATOM 2968 C CA . ALA A 1 391 ? 9.090 7.236 -31.376 1.00 90.00 391 ALA A CA 1
ATOM 2969 C C . ALA A 1 391 ? 8.547 8.675 -31.260 1.00 90.00 391 ALA A C 1
ATOM 2971 O O . ALA A 1 391 ? 7.976 9.183 -32.228 1.00 90.00 391 ALA A O 1
ATOM 2972 N N . ILE A 1 392 ? 8.772 9.354 -30.127 1.00 88.38 392 ILE A N 1
ATOM 2973 C CA . ILE A 1 392 ? 8.494 10.794 -29.964 1.00 88.38 392 ILE A CA 1
ATOM 2974 C C . ILE A 1 392 ? 9.503 11.622 -30.771 1.00 88.38 392 ILE A C 1
ATOM 2976 O O . ILE A 1 392 ? 9.105 12.481 -31.564 1.00 88.38 392 ILE A O 1
ATOM 2980 N N . PHE A 1 393 ? 10.799 11.331 -30.623 1.00 84.12 393 PHE A N 1
ATOM 2981 C CA . PHE A 1 393 ? 11.880 12.091 -31.253 1.00 84.12 393 PHE A CA 1
ATOM 2982 C C . PHE A 1 393 ? 11.802 12.099 -32.791 1.00 84.12 393 PHE A C 1
ATOM 2984 O O . PHE A 1 393 ? 12.004 13.146 -33.406 1.00 84.12 393 PHE A O 1
ATOM 2991 N N . ARG A 1 394 ? 11.428 10.975 -33.428 1.00 83.94 394 ARG A N 1
ATOM 2992 C CA . ARG A 1 394 ? 11.249 10.902 -34.895 1.00 83.94 394 ARG A CA 1
ATOM 2993 C C . ARG A 1 394 ? 10.130 11.804 -35.439 1.00 83.94 394 ARG A C 1
ATOM 2995 O O . ARG A 1 394 ? 10.127 12.086 -36.636 1.00 83.94 394 ARG A O 1
ATOM 3002 N N . ILE A 1 395 ? 9.173 12.232 -34.610 1.00 83.31 395 ILE A N 1
ATOM 3003 C CA . ILE A 1 395 ? 8.137 13.205 -34.999 1.00 83.31 395 ILE A CA 1
ATOM 3004 C C . ILE A 1 395 ? 8.579 14.634 -34.685 1.00 83.31 395 ILE A C 1
ATOM 3006 O O . ILE A 1 395 ? 8.506 15.501 -35.566 1.00 83.31 395 ILE A O 1
ATOM 3010 N N . ARG A 1 396 ? 9.048 14.858 -33.451 1.00 77.81 396 ARG A N 1
ATOM 3011 C CA . ARG A 1 396 ? 9.427 16.167 -32.916 1.00 77.81 396 ARG A CA 1
ATOM 3012 C C . ARG A 1 396 ? 10.865 16.131 -32.392 1.00 77.81 396 ARG A C 1
ATOM 3014 O O . ARG A 1 396 ? 11.116 15.839 -31.227 1.00 77.81 396 ARG A O 1
ATOM 3021 N N . SER A 1 397 ? 11.798 16.466 -33.279 1.00 68.62 397 SER A N 1
ATOM 3022 C CA . SER A 1 397 ? 13.243 16.517 -33.021 1.00 68.62 397 SER A CA 1
ATOM 3023 C C . SER A 1 397 ? 13.754 17.889 -32.551 1.00 68.62 397 SER A C 1
ATOM 3025 O O . SER A 1 397 ? 14.951 18.042 -32.314 1.00 68.62 397 SER A O 1
ATOM 3027 N N . VAL A 1 398 ? 12.871 18.890 -32.428 1.00 69.06 398 VAL A N 1
ATOM 3028 C CA . VAL A 1 398 ? 13.220 20.291 -32.129 1.00 69.06 398 VAL A CA 1
ATOM 3029 C C . VAL A 1 398 ? 12.667 20.710 -30.752 1.00 69.06 398 VAL A C 1
ATOM 3031 O O . VAL A 1 398 ? 11.478 20.475 -30.495 1.00 69.06 398 VAL A O 1
ATOM 3034 N N . PRO A 1 399 ? 13.491 21.330 -29.880 1.00 70.94 399 PRO A N 1
ATOM 3035 C CA . PRO A 1 399 ? 13.060 21.943 -28.618 1.00 70.94 399 PRO A CA 1
ATOM 3036 C C . PRO A 1 399 ? 11.984 23.030 -28.762 1.00 70.94 399 PRO A C 1
ATOM 3038 O O . PRO A 1 399 ? 11.804 23.603 -29.834 1.00 70.94 399 PRO A O 1
ATOM 3041 N N . GLY A 1 400 ? 11.307 23.348 -27.657 1.00 75.50 400 GLY A N 1
ATOM 3042 C CA . GLY A 1 400 ? 10.318 24.430 -27.554 1.00 75.50 400 GLY A CA 1
ATOM 3043 C C . GLY A 1 400 ? 9.012 23.980 -26.897 1.00 75.50 400 GLY A C 1
ATOM 3044 O O . GLY A 1 400 ? 8.808 22.782 -26.690 1.00 75.50 400 GLY A O 1
ATOM 3045 N N . ASP A 1 401 ? 8.118 24.933 -26.618 1.00 83.00 401 ASP A N 1
ATOM 3046 C CA . ASP A 1 401 ? 6.855 24.716 -25.901 1.00 83.00 401 ASP A CA 1
ATOM 3047 C C . ASP A 1 401 ? 6.017 23.564 -26.470 1.00 83.00 401 ASP A C 1
ATOM 3049 O O . ASP A 1 401 ? 5.688 23.503 -27.662 1.00 83.00 401 ASP A O 1
ATOM 3053 N N . ALA A 1 402 ? 5.668 22.621 -25.602 1.00 87.00 402 ALA A N 1
ATOM 3054 C CA . ALA A 1 402 ? 4.944 21.419 -25.973 1.00 87.00 402 ALA A CA 1
ATOM 3055 C C . ALA A 1 402 ? 3.933 21.048 -24.897 1.00 87.00 402 ALA A C 1
ATOM 3057 O O . ALA A 1 402 ? 4.292 20.956 -23.726 1.00 87.00 402 ALA A O 1
ATOM 3058 N N . THR A 1 403 ? 2.703 20.735 -25.300 1.00 90.75 403 THR A N 1
ATOM 3059 C CA . THR A 1 403 ? 1.753 20.010 -24.448 1.00 90.75 403 THR A CA 1
ATOM 3060 C C . THR A 1 403 ? 1.470 18.647 -25.076 1.00 90.75 403 THR A C 1
ATOM 3062 O O . THR A 1 403 ? 1.158 18.578 -26.259 1.00 90.75 403 THR A O 1
ATOM 3065 N N . ALA A 1 404 ? 1.538 17.555 -24.313 1.00 92.00 404 ALA A N 1
ATOM 3066 C CA . ALA A 1 404 ? 1.170 16.220 -24.786 1.00 92.00 404 ALA A CA 1
ATOM 3067 C C . ALA A 1 404 ? 0.124 15.559 -23.886 1.00 92.00 404 ALA A C 1
ATOM 3069 O O . ALA A 1 404 ? 0.325 15.430 -22.681 1.00 92.00 404 ALA A O 1
ATOM 3070 N N . ARG A 1 405 ? -0.971 15.078 -24.483 1.00 94.44 405 ARG A N 1
ATOM 3071 C CA . ARG A 1 405 ? -1.915 14.158 -23.833 1.00 94.44 405 ARG A CA 1
ATOM 3072 C C . ARG A 1 405 ? -1.482 12.729 -24.138 1.00 94.44 405 ARG A C 1
ATOM 3074 O O . ARG A 1 405 ? -1.457 12.331 -25.306 1.00 94.44 405 ARG A O 1
ATOM 3081 N N . VAL A 1 406 ? -1.114 11.989 -23.097 1.00 95.56 406 VAL A N 1
ATOM 3082 C CA . VAL A 1 406 ? -0.513 10.655 -23.195 1.00 95.56 406 VAL A CA 1
ATOM 3083 C C . VAL A 1 406 ? -1.427 9.628 -22.558 1.00 95.56 406 VAL A C 1
ATOM 3085 O O . VAL A 1 406 ? -1.807 9.784 -21.401 1.00 95.56 406 VAL A O 1
ATOM 3088 N N . ARG A 1 407 ? -1.714 8.548 -23.285 1.00 97.44 407 ARG A N 1
ATOM 3089 C CA . ARG A 1 407 ? -2.414 7.365 -22.781 1.00 97.44 407 ARG A CA 1
ATOM 3090 C C . ARG A 1 407 ? -1.462 6.176 -22.825 1.00 97.44 407 ARG A C 1
ATOM 3092 O O . ARG A 1 407 ? -0.982 5.808 -23.893 1.00 97.44 407 ARG A O 1
ATOM 3099 N N . THR A 1 408 ? -1.176 5.597 -21.664 1.00 96.69 408 THR A N 1
ATOM 3100 C CA . THR A 1 408 ? -0.316 4.417 -21.509 1.00 96.69 408 THR A CA 1
ATOM 3101 C C . THR A 1 408 ? -1.160 3.224 -21.089 1.00 96.69 408 THR A C 1
ATOM 3103 O O . THR A 1 408 ? -1.932 3.320 -20.135 1.00 96.69 408 THR A O 1
ATOM 3106 N N . ARG A 1 409 ? -0.978 2.090 -21.767 1.00 98.00 409 ARG A N 1
ATOM 3107 C CA . ARG A 1 409 ? -1.615 0.808 -21.460 1.00 98.00 409 ARG A CA 1
ATOM 3108 C C . ARG A 1 409 ? -0.552 -0.283 -21.349 1.00 98.00 409 ARG A C 1
ATOM 3110 O O . ARG A 1 409 ? 0.221 -0.484 -22.282 1.00 98.00 409 ARG A O 1
ATOM 3117 N N . ILE A 1 410 ? -0.534 -1.003 -20.232 1.00 97.56 410 ILE A N 1
ATOM 3118 C CA . ILE A 1 410 ? 0.358 -2.139 -19.971 1.00 97.56 410 ILE A CA 1
ATOM 3119 C C . ILE A 1 410 ? -0.505 -3.363 -19.666 1.00 97.56 410 ILE A C 1
ATOM 3121 O O . ILE A 1 410 ? -1.174 -3.424 -18.635 1.00 97.56 410 ILE A O 1
ATOM 3125 N N . THR A 1 411 ? -0.476 -4.354 -20.552 1.00 97.44 411 THR A N 1
ATOM 3126 C CA . THR A 1 411 ? -1.150 -5.640 -20.344 1.00 97.44 411 THR A CA 1
ATOM 3127 C C . THR A 1 411 ? -0.226 -6.571 -19.566 1.00 97.44 411 THR A C 1
ATOM 3129 O O . THR A 1 411 ? 0.945 -6.724 -19.918 1.00 97.44 411 THR A O 1
ATOM 3132 N N . THR A 1 412 ? -0.742 -7.216 -18.522 1.00 94.88 412 THR A N 1
ATOM 3133 C CA . THR A 1 412 ? 0.007 -8.133 -17.647 1.00 94.88 412 THR A CA 1
ATOM 3134 C C . THR A 1 412 ? -0.648 -9.511 -17.574 1.00 94.88 412 THR A C 1
ATOM 3136 O O . THR A 1 412 ? -1.812 -9.675 -17.934 1.00 94.88 412 THR A O 1
ATOM 3139 N N . ASP A 1 413 ? 0.085 -10.506 -17.078 1.00 88.81 413 ASP A N 1
ATOM 3140 C CA . ASP A 1 413 ? -0.404 -11.877 -16.896 1.00 88.81 413 ASP A CA 1
ATOM 3141 C C . ASP A 1 413 ? -1.273 -12.104 -15.641 1.00 88.81 413 ASP A C 1
ATOM 3143 O O . ASP A 1 413 ? -2.053 -13.054 -15.614 1.00 88.81 413 ASP A O 1
ATOM 3147 N N . ARG A 1 414 ? -1.164 -11.254 -14.606 1.00 83.06 414 ARG A N 1
ATOM 3148 C CA . ARG A 1 414 ? -1.837 -11.445 -13.295 1.00 83.06 414 ARG A CA 1
ATOM 3149 C C . ARG A 1 414 ? -2.695 -10.278 -12.807 1.00 83.06 414 ARG A C 1
ATOM 3151 O O . ARG A 1 414 ? -3.567 -10.469 -11.952 1.00 83.06 414 ARG A O 1
ATOM 3158 N N . LEU A 1 415 ? -2.436 -9.069 -13.299 1.00 88.50 415 LEU A N 1
ATOM 3159 C CA . LEU A 1 415 ? -3.106 -7.836 -12.868 1.00 88.50 415 LEU A CA 1
ATOM 3160 C C . LEU A 1 415 ? -4.111 -7.331 -13.916 1.00 88.50 415 LEU A C 1
ATOM 3162 O O . LEU A 1 415 ? -4.799 -6.347 -13.672 1.00 88.50 415 LEU A O 1
ATOM 3166 N N . GLY A 1 416 ? -4.207 -8.006 -15.066 1.00 92.12 416 GLY A N 1
ATOM 3167 C CA . GLY A 1 416 ? -4.980 -7.545 -16.214 1.00 92.12 416 GLY A CA 1
ATOM 3168 C C . GLY A 1 416 ? -4.287 -6.380 -16.921 1.00 92.12 416 GLY A C 1
ATOM 3169 O O . GLY A 1 416 ? -3.057 -6.349 -17.036 1.00 92.12 416 GLY A O 1
ATOM 3170 N N . THR A 1 417 ? -5.083 -5.431 -17.402 1.00 95.75 417 THR A N 1
ATOM 3171 C CA . THR A 1 417 ? -4.611 -4.250 -18.130 1.00 95.75 417 THR A CA 1
ATOM 3172 C C . THR A 1 417 ? -4.535 -3.049 -17.196 1.00 95.75 417 THR A C 1
ATOM 3174 O O . THR A 1 417 ? -5.556 -2.581 -16.702 1.00 95.75 417 THR A O 1
ATOM 3177 N N . ILE A 1 418 ? -3.328 -2.526 -16.986 1.00 96.12 418 ILE A N 1
ATOM 3178 C CA . ILE A 1 418 ? -3.093 -1.269 -16.272 1.00 96.12 418 ILE A CA 1
ATOM 3179 C C . ILE A 1 418 ? -3.141 -0.148 -17.307 1.00 96.12 418 ILE A C 1
ATOM 3181 O O . ILE A 1 418 ? -2.376 -0.168 -18.272 1.00 96.12 418 ILE A O 1
ATOM 3185 N N . GLU A 1 419 ? -4.021 0.831 -17.123 1.00 95.88 419 GLU A N 1
ATOM 3186 C CA . GLU A 1 419 ? -4.181 1.951 -18.051 1.00 95.88 419 GLU A CA 1
ATOM 3187 C C . GLU A 1 419 ? -4.199 3.285 -17.301 1.00 95.88 419 GLU A C 1
ATOM 3189 O O . GLU A 1 419 ? -4.759 3.384 -16.210 1.00 95.88 419 GLU A O 1
ATOM 3194 N N . ARG A 1 420 ? -3.564 4.310 -17.878 1.00 93.62 420 ARG A N 1
ATOM 3195 C CA . ARG A 1 420 ? -3.546 5.675 -17.342 1.00 93.62 420 ARG A CA 1
ATOM 3196 C C . ARG A 1 420 ? -3.460 6.689 -18.481 1.00 93.62 420 ARG A C 1
ATOM 3198 O O . ARG A 1 420 ? -2.669 6.509 -19.407 1.00 93.62 420 ARG A O 1
ATOM 3205 N N . GLU A 1 421 ? -4.252 7.755 -18.403 1.00 94.81 421 GLU A N 1
ATOM 3206 C CA . GLU A 1 421 ? -4.147 8.920 -19.287 1.00 94.81 421 GLU A CA 1
ATOM 3207 C C . GLU A 1 421 ? -3.784 10.163 -18.467 1.00 94.81 421 GLU A C 1
ATOM 3209 O O . GLU A 1 421 ? -4.294 10.343 -17.363 1.00 94.81 421 GLU A O 1
ATOM 3214 N N . ASN A 1 422 ? -2.888 11.006 -18.982 1.00 92.88 422 ASN A N 1
ATOM 3215 C CA . ASN A 1 422 ? -2.390 12.191 -18.286 1.00 92.88 422 ASN A CA 1
ATOM 3216 C C . ASN A 1 422 ? -1.991 13.295 -19.288 1.00 92.88 422 ASN A C 1
ATOM 3218 O O . ASN A 1 422 ? -1.782 13.029 -20.477 1.00 92.88 422 ASN A O 1
ATOM 3222 N N . LEU A 1 423 ? -1.884 14.538 -18.816 1.00 92.38 423 LEU A N 1
ATOM 3223 C CA . LEU A 1 423 ? -1.445 15.691 -19.607 1.00 92.38 423 LEU A CA 1
ATOM 3224 C C . LEU A 1 423 ? -0.040 16.121 -19.169 1.00 92.38 423 LEU A C 1
ATOM 3226 O O . LEU A 1 423 ? 0.247 16.220 -17.983 1.00 92.38 423 LEU A O 1
ATOM 3230 N N . TYR A 1 424 ? 0.849 16.412 -20.106 1.00 91.06 424 TYR A N 1
ATOM 3231 C CA . TYR A 1 424 ? 2.208 16.862 -19.815 1.00 91.06 424 TYR A CA 1
ATOM 3232 C C . TYR A 1 424 ? 2.515 18.147 -20.559 1.00 91.06 424 TYR A C 1
ATOM 3234 O O . TYR A 1 424 ? 1.998 18.372 -21.650 1.00 91.06 424 TYR A O 1
ATOM 3242 N N . TYR A 1 425 ? 3.390 18.958 -19.979 1.00 89.00 425 TYR A N 1
ATOM 3243 C CA . TYR A 1 425 ? 3.984 20.113 -20.629 1.00 89.00 425 TYR A CA 1
ATOM 3244 C C . TYR A 1 425 ? 5.477 20.153 -20.306 1.00 89.00 425 TYR A C 1
ATOM 3246 O O . TYR A 1 425 ? 5.863 19.881 -19.168 1.00 89.00 425 TYR A O 1
ATOM 3254 N N . ASP A 1 426 ? 6.289 20.515 -21.295 1.00 84.06 426 ASP A N 1
ATOM 3255 C CA . ASP A 1 426 ? 7.698 20.860 -21.118 1.00 84.06 426 ASP A CA 1
ATOM 3256 C C . ASP A 1 426 ? 8.083 21.977 -22.110 1.00 84.06 426 ASP A C 1
ATOM 3258 O O . ASP A 1 426 ? 7.509 22.075 -23.198 1.00 84.06 426 ASP A O 1
ATOM 3262 N N . ALA A 1 427 ? 9.034 22.831 -21.721 1.00 76.50 427 ALA A N 1
ATOM 3263 C CA . ALA A 1 427 ? 9.506 23.969 -22.519 1.00 76.50 427 ALA A CA 1
ATOM 3264 C C . ALA A 1 427 ? 10.722 23.630 -23.405 1.00 76.50 427 ALA A C 1
ATOM 3266 O O . ALA A 1 427 ? 11.017 24.337 -24.367 1.00 76.50 427 ALA A O 1
ATOM 3267 N N . LEU A 1 428 ? 11.462 22.574 -23.056 1.00 71.44 428 LEU A N 1
ATOM 3268 C CA . LEU A 1 428 ? 12.715 22.160 -23.688 1.00 71.44 428 LEU A CA 1
ATOM 3269 C C . LEU A 1 428 ? 12.540 20.864 -24.487 1.00 71.44 428 LEU A C 1
ATOM 3271 O O . LEU A 1 428 ? 13.116 20.732 -25.564 1.00 71.44 428 LEU A O 1
ATOM 3275 N N . GLY A 1 429 ? 11.752 19.912 -23.985 1.00 72.94 429 GLY A N 1
ATOM 3276 C CA . GLY A 1 429 ? 11.540 18.629 -24.649 1.00 72.94 429 GLY A CA 1
ATOM 3277 C C . GLY A 1 429 ? 10.449 17.785 -23.997 1.00 72.94 429 GLY A C 1
ATOM 3278 O O . GLY A 1 429 ? 10.588 17.299 -22.877 1.00 72.94 429 GLY A O 1
ATOM 3279 N N . ILE A 1 430 ? 9.367 17.538 -24.739 1.00 83.19 430 ILE A N 1
ATOM 3280 C CA . ILE A 1 430 ? 8.248 16.698 -24.282 1.00 83.19 430 ILE A CA 1
ATOM 3281 C C . ILE A 1 430 ? 8.619 15.208 -24.166 1.00 83.19 430 ILE A C 1
ATOM 3283 O O . ILE A 1 430 ? 7.867 14.427 -23.587 1.00 83.19 430 ILE A O 1
ATOM 3287 N N . ASP A 1 431 ? 9.782 14.812 -24.697 1.00 77.31 431 ASP A N 1
ATOM 3288 C CA . ASP A 1 431 ? 10.256 13.430 -24.812 1.00 77.31 431 ASP A CA 1
ATOM 3289 C C . ASP A 1 431 ? 10.538 12.759 -23.460 1.00 77.31 431 ASP A C 1
ATOM 3291 O O . ASP A 1 431 ? 10.382 11.543 -23.336 1.00 77.31 431 ASP A O 1
ATOM 3295 N N . ALA A 1 432 ? 10.924 13.542 -22.448 1.00 75.38 432 ALA A N 1
ATOM 3296 C CA . ALA A 1 432 ? 11.093 13.068 -21.077 1.00 75.38 432 ALA A CA 1
ATOM 3297 C C . ALA A 1 432 ? 9.767 13.092 -20.297 1.00 75.38 432 ALA A C 1
ATOM 3299 O O . ALA A 1 432 ? 9.376 12.085 -19.705 1.00 75.38 432 ALA A O 1
ATOM 3300 N N . ALA A 1 433 ? 9.054 14.224 -20.322 1.00 81.56 433 ALA A N 1
ATOM 3301 C CA . ALA A 1 433 ? 7.830 14.420 -19.545 1.00 81.56 433 ALA A CA 1
ATOM 3302 C C . ALA A 1 433 ? 6.711 13.441 -19.945 1.00 81.56 433 ALA A C 1
ATOM 3304 O O . ALA A 1 433 ? 6.104 12.820 -19.073 1.00 81.56 433 ALA A O 1
ATOM 3305 N N . ALA A 1 434 ? 6.491 13.230 -21.249 1.00 87.44 434 ALA A N 1
ATOM 3306 C CA . ALA A 1 434 ? 5.445 12.344 -21.766 1.00 87.44 434 ALA A CA 1
ATOM 3307 C C . ALA A 1 434 ? 5.576 10.877 -21.312 1.00 87.44 434 ALA A C 1
ATOM 3309 O O . ALA A 1 434 ? 4.587 10.149 -21.308 1.00 87.44 434 ALA A O 1
ATOM 3310 N N . LEU A 1 435 ? 6.775 10.428 -20.927 1.00 87.94 435 LEU A N 1
ATOM 3311 C CA . LEU A 1 435 ? 7.033 9.044 -20.515 1.00 87.94 435 LEU A CA 1
ATOM 3312 C C . LEU A 1 435 ? 7.001 8.849 -18.989 1.00 87.94 435 LEU A C 1
ATOM 3314 O O . LEU A 1 435 ? 7.263 7.744 -18.517 1.00 87.94 435 LEU A O 1
ATOM 3318 N N . GLY A 1 436 ? 6.666 9.886 -18.211 1.00 86.31 436 GLY A N 1
ATOM 3319 C CA . GLY A 1 436 ? 6.701 9.846 -16.745 1.00 86.31 436 GLY A CA 1
ATOM 3320 C C . GLY A 1 436 ? 5.861 8.720 -16.132 1.00 86.31 436 GLY A C 1
ATOM 3321 O O . GLY A 1 436 ? 6.377 7.934 -15.335 1.00 86.31 436 GLY A O 1
ATOM 3322 N N . ASP A 1 437 ? 4.594 8.591 -16.536 1.00 88.75 437 ASP A N 1
ATOM 3323 C CA . ASP A 1 437 ? 3.700 7.556 -15.996 1.00 88.75 437 ASP A CA 1
ATOM 3324 C C . ASP A 1 437 ? 4.084 6.146 -16.487 1.00 88.75 437 ASP A C 1
ATOM 3326 O O . ASP A 1 437 ? 4.065 5.205 -15.696 1.00 88.75 437 ASP A O 1
ATOM 3330 N N . LEU A 1 438 ? 4.556 5.999 -17.734 1.00 91.62 438 LEU A N 1
ATOM 3331 C CA . LEU A 1 438 ? 5.124 4.742 -18.247 1.00 91.62 438 LEU A CA 1
ATOM 3332 C C . LEU A 1 438 ? 6.324 4.281 -17.405 1.00 91.62 438 LEU A C 1
ATOM 3334 O O . LEU A 1 438 ? 6.371 3.131 -16.971 1.00 91.62 438 LEU A O 1
ATOM 3338 N N . LEU A 1 439 ? 7.290 5.170 -17.163 1.00 87.25 439 LEU A N 1
ATOM 3339 C CA . LEU A 1 439 ? 8.488 4.873 -16.373 1.00 87.25 439 LEU A CA 1
ATOM 3340 C C . LEU A 1 439 ? 8.136 4.548 -14.915 1.00 87.25 439 LEU A C 1
ATOM 3342 O O . LEU A 1 439 ? 8.702 3.617 -14.340 1.00 87.25 439 LEU A O 1
ATOM 3346 N N . MET A 1 440 ? 7.168 5.267 -14.336 1.00 86.81 440 MET A N 1
ATOM 3347 C CA . MET A 1 440 ? 6.644 4.993 -12.998 1.00 86.81 440 MET A CA 1
ATOM 3348 C C . MET A 1 440 ? 5.967 3.616 -12.932 1.00 86.81 440 MET A C 1
ATOM 3350 O O . MET A 1 440 ? 6.253 2.856 -12.009 1.00 86.81 440 MET A O 1
ATOM 3354 N N . ALA A 1 441 ? 5.145 3.249 -13.920 1.00 91.88 441 ALA A N 1
ATOM 3355 C CA . ALA A 1 441 ? 4.484 1.945 -13.984 1.00 91.88 441 ALA A CA 1
ATOM 3356 C C . ALA A 1 441 ? 5.477 0.789 -14.171 1.00 91.88 441 ALA A C 1
ATOM 3358 O O . ALA A 1 441 ? 5.430 -0.193 -13.430 1.00 91.88 441 ALA A O 1
ATOM 3359 N N . LEU A 1 442 ? 6.406 0.911 -15.125 1.00 90.62 442 LEU A N 1
ATOM 3360 C CA . LEU A 1 442 ? 7.442 -0.095 -15.367 1.00 90.62 442 LEU A CA 1
ATOM 3361 C C . LEU A 1 442 ? 8.321 -0.273 -14.123 1.00 90.62 442 LEU A C 1
ATOM 3363 O O . LEU A 1 442 ? 8.498 -1.397 -13.664 1.00 90.62 442 LEU A O 1
ATOM 3367 N N . GLY A 1 443 ? 8.803 0.819 -13.520 1.00 86.50 443 GLY A N 1
ATOM 3368 C CA . GLY A 1 443 ? 9.596 0.776 -12.288 1.00 86.50 443 GLY A CA 1
ATOM 3369 C C . GLY A 1 443 ? 8.837 0.176 -11.098 1.00 86.50 443 GLY A C 1
ATOM 3370 O O . GLY A 1 443 ? 9.403 -0.624 -10.353 1.00 86.50 443 GLY A O 1
ATOM 3371 N N . MET A 1 444 ? 7.550 0.504 -10.948 1.00 88.62 444 MET A N 1
ATOM 3372 C CA . MET A 1 444 ? 6.656 -0.056 -9.929 1.00 88.62 444 MET A CA 1
ATOM 3373 C C . MET A 1 444 ? 6.513 -1.575 -10.076 1.00 88.62 444 MET A C 1
ATOM 3375 O O . MET A 1 444 ? 6.775 -2.309 -9.122 1.00 88.62 444 MET A O 1
ATOM 3379 N N . LEU A 1 445 ? 6.132 -2.057 -11.265 1.00 89.81 445 LEU A N 1
ATOM 3380 C CA . LEU A 1 445 ? 5.988 -3.489 -11.543 1.00 89.81 445 LEU A CA 1
ATOM 3381 C C . LEU A 1 445 ? 7.317 -4.225 -11.326 1.00 89.81 445 LEU A C 1
ATOM 3383 O O . LEU A 1 445 ? 7.348 -5.286 -10.701 1.00 89.81 445 LEU A O 1
ATOM 3387 N N . ASN A 1 446 ? 8.421 -3.632 -11.778 1.00 83.69 446 ASN A N 1
ATOM 3388 C CA . ASN A 1 446 ? 9.736 -4.254 -11.755 1.00 83.69 446 ASN A CA 1
ATOM 3389 C C . ASN A 1 446 ? 10.338 -4.391 -10.351 1.00 83.69 446 ASN A C 1
ATOM 3391 O O . ASN A 1 446 ? 10.918 -5.426 -10.009 1.00 83.69 446 ASN A O 1
ATOM 3395 N N . ASN A 1 447 ? 10.212 -3.346 -9.532 1.00 80.25 447 ASN A N 1
ATOM 3396 C CA . ASN A 1 447 ? 10.958 -3.218 -8.278 1.00 80.25 447 ASN A CA 1
ATOM 3397 C C . ASN A 1 447 ? 10.147 -3.642 -7.043 1.00 80.25 447 ASN A C 1
ATOM 3399 O O . ASN A 1 447 ? 10.678 -3.631 -5.931 1.00 80.25 447 ASN A O 1
ATOM 3403 N N . ASN A 1 448 ? 8.889 -4.061 -7.226 1.00 86.12 448 ASN A N 1
ATOM 3404 C CA . ASN A 1 448 ? 8.017 -4.494 -6.136 1.00 86.12 448 ASN A CA 1
ATOM 3405 C C . ASN A 1 448 ? 8.632 -5.639 -5.281 1.00 86.12 448 ASN A C 1
ATOM 3407 O O . ASN A 1 448 ? 9.433 -6.438 -5.788 1.00 86.12 448 ASN A O 1
ATOM 3411 N N . PRO A 1 449 ? 8.289 -5.729 -3.980 1.00 81.38 449 PRO A N 1
ATOM 3412 C CA . PRO A 1 449 ? 8.804 -6.755 -3.072 1.00 81.38 449 PRO A CA 1
ATOM 3413 C C . PRO A 1 449 ? 8.023 -8.082 -3.059 1.00 81.38 449 PRO A C 1
ATOM 3415 O O . PRO A 1 449 ? 8.500 -9.014 -2.419 1.00 81.38 449 PRO A O 1
ATOM 3418 N N . TRP A 1 450 ? 6.863 -8.185 -3.718 1.00 84.62 450 TRP A N 1
ATOM 3419 C CA . TRP A 1 450 ? 5.917 -9.299 -3.549 1.00 84.62 450 TRP A CA 1
ATOM 3420 C C . TRP A 1 450 ? 6.044 -10.413 -4.599 1.00 84.62 450 TRP A C 1
ATOM 3422 O O . TRP A 1 450 ? 6.175 -11.576 -4.228 1.00 84.62 450 TRP A O 1
ATOM 3432 N N . GLU A 1 451 ? 5.982 -10.097 -5.898 1.00 85.19 451 GLU A N 1
ATOM 3433 C CA . GLU A 1 451 ? 5.928 -11.115 -6.967 1.00 85.19 451 GLU A CA 1
ATOM 3434 C C . GLU A 1 451 ? 6.499 -10.636 -8.316 1.00 85.19 451 GLU A C 1
ATOM 3436 O O . GLU A 1 451 ? 6.642 -9.437 -8.558 1.00 85.19 451 GLU A O 1
ATOM 3441 N N . ARG A 1 452 ? 6.827 -11.568 -9.228 1.00 83.12 452 ARG A N 1
ATOM 3442 C CA . ARG A 1 452 ? 7.158 -11.241 -10.630 1.00 83.12 452 ARG A CA 1
ATOM 3443 C C . ARG A 1 452 ? 5.863 -11.067 -11.419 1.00 83.12 452 ARG A C 1
ATOM 3445 O O . ARG A 1 452 ? 5.019 -11.957 -11.400 1.00 83.12 452 ARG A O 1
ATOM 3452 N N . VAL A 1 453 ? 5.758 -9.965 -12.156 1.00 88.25 453 VAL A N 1
ATOM 3453 C CA . VAL A 1 453 ? 4.682 -9.722 -13.127 1.00 88.25 453 VAL A CA 1
ATOM 3454 C C . VAL A 1 453 ? 5.223 -9.978 -14.527 1.00 88.25 453 VAL A C 1
ATOM 3456 O O . VAL A 1 453 ? 6.254 -9.413 -14.888 1.00 88.25 453 VAL A O 1
ATOM 3459 N N . GLY A 1 454 ? 4.542 -10.800 -15.321 1.00 88.19 454 GLY A N 1
ATOM 3460 C CA . GLY A 1 454 ? 4.825 -10.926 -16.746 1.00 88.19 454 GLY A CA 1
ATOM 3461 C C . GLY A 1 454 ? 4.126 -9.810 -17.517 1.00 88.19 454 GLY A C 1
ATOM 3462 O O . GLY A 1 454 ? 2.896 -9.771 -17.572 1.00 88.19 454 GLY A O 1
ATOM 3463 N N . ILE A 1 455 ? 4.890 -8.908 -18.134 1.00 92.94 455 ILE A N 1
ATOM 3464 C CA . ILE A 1 455 ? 4.337 -7.940 -19.090 1.00 92.94 455 ILE A CA 1
ATOM 3465 C C . ILE A 1 455 ? 4.037 -8.692 -20.394 1.00 92.94 455 ILE A C 1
ATOM 3467 O O . ILE A 1 455 ? 4.873 -9.435 -20.899 1.00 92.94 455 ILE A O 1
ATOM 3471 N N . ARG A 1 456 ? 2.827 -8.524 -20.932 1.00 95.06 456 ARG A N 1
ATOM 3472 C CA . ARG A 1 456 ? 2.336 -9.204 -22.146 1.00 95.06 456 ARG A CA 1
ATOM 3473 C C . ARG A 1 456 ? 2.105 -8.265 -23.328 1.00 95.06 456 ARG A C 1
ATOM 3475 O O . ARG A 1 456 ? 1.893 -8.733 -24.440 1.00 95.06 456 ARG A O 1
ATOM 3482 N N . GLY A 1 457 ? 2.194 -6.957 -23.108 1.00 97.00 457 GLY A N 1
ATOM 3483 C CA . GLY A 1 457 ? 2.234 -5.951 -24.165 1.00 97.00 457 GLY A CA 1
ATOM 3484 C C . GLY A 1 457 ? 2.158 -4.536 -23.605 1.00 97.00 457 GLY A C 1
ATOM 3485 O O . GLY A 1 457 ? 1.642 -4.331 -22.505 1.00 97.00 457 GLY A O 1
ATOM 3486 N N . VAL A 1 458 ? 2.667 -3.565 -24.360 1.00 98.19 458 VAL A N 1
ATOM 3487 C CA . VAL A 1 458 ? 2.599 -2.138 -24.018 1.00 98.19 458 VAL A CA 1
ATOM 3488 C C . VAL A 1 458 ? 2.108 -1.335 -25.222 1.00 98.19 458 VAL A C 1
ATOM 3490 O O . VAL A 1 458 ? 2.585 -1.518 -26.341 1.00 98.19 458 VAL A O 1
ATOM 3493 N N . GLN A 1 459 ? 1.159 -0.433 -24.990 1.00 98.31 459 GLN A N 1
ATOM 3494 C CA . GLN A 1 459 ? 0.674 0.532 -25.976 1.00 98.31 459 GLN A CA 1
ATOM 3495 C C . GLN A 1 459 ? 0.781 1.947 -25.408 1.00 98.31 459 GLN A C 1
ATOM 3497 O O . GLN A 1 459 ? 0.463 2.177 -24.238 1.00 98.31 459 GLN A O 1
ATOM 3502 N N . ILE A 1 460 ? 1.241 2.888 -26.232 1.00 97.00 460 ILE A N 1
ATOM 3503 C CA . ILE A 1 460 ? 1.421 4.292 -25.850 1.00 97.00 460 ILE A CA 1
ATOM 3504 C C . ILE A 1 460 ? 0.875 5.175 -26.973 1.00 97.00 460 ILE A C 1
ATOM 3506 O O . ILE A 1 460 ? 1.416 5.177 -28.079 1.00 97.00 460 ILE A O 1
ATOM 3510 N N . ASP A 1 461 ? -0.165 5.952 -26.685 1.00 97.06 461 ASP A N 1
ATOM 3511 C CA . ASP A 1 461 ? -0.691 6.986 -27.576 1.00 97.06 461 ASP A CA 1
ATOM 3512 C C . ASP A 1 461 ? -0.267 8.368 -27.061 1.00 97.06 461 ASP A C 1
ATOM 3514 O O . ASP A 1 461 ? -0.653 8.772 -25.963 1.00 97.06 461 ASP A O 1
ATOM 3518 N N . VAL A 1 462 ? 0.503 9.112 -27.859 1.00 95.50 462 VAL A N 1
ATOM 3519 C CA . VAL A 1 462 ? 0.985 10.466 -27.542 1.00 95.50 462 VAL A CA 1
ATOM 3520 C C . VAL A 1 462 ? 0.372 11.459 -28.528 1.00 95.50 462 VAL A C 1
ATOM 3522 O O . VAL A 1 462 ? 0.626 11.399 -29.731 1.00 95.50 462 VAL A O 1
ATOM 3525 N N . ASN A 1 463 ? -0.427 12.392 -28.018 1.00 94.75 463 ASN A N 1
ATOM 3526 C CA . ASN A 1 463 ? -1.074 13.442 -28.801 1.00 94.75 463 ASN A CA 1
ATOM 3527 C C . ASN A 1 463 ? -0.438 14.796 -28.437 1.00 94.75 463 ASN A C 1
ATOM 3529 O O . ASN A 1 463 ? -0.725 15.331 -27.366 1.00 94.75 463 ASN A O 1
ATOM 3533 N N . ILE A 1 464 ? 0.441 15.311 -29.301 1.00 92.06 464 ILE A N 1
ATOM 3534 C CA . ILE A 1 464 ? 1.255 16.520 -29.102 1.00 92.06 464 ILE A CA 1
ATOM 3535 C C . ILE A 1 464 ? 0.578 17.742 -29.736 1.00 92.06 464 ILE A C 1
ATOM 3537 O O . ILE A 1 464 ? 0.102 17.704 -30.873 1.00 92.06 464 ILE A O 1
ATOM 3541 N N . ASP A 1 465 ? 0.592 18.836 -28.986 1.00 88.56 465 ASP A N 1
ATOM 3542 C CA . ASP A 1 465 ? 0.182 20.183 -29.356 1.00 88.56 465 ASP A CA 1
ATOM 3543 C C . ASP A 1 465 ? 1.379 21.135 -29.150 1.00 88.56 465 ASP A C 1
ATOM 3545 O O . ASP A 1 465 ? 2.133 21.010 -28.178 1.00 88.56 465 ASP A O 1
ATOM 3549 N N . ASN A 1 466 ? 1.563 22.084 -30.070 1.00 84.12 466 ASN A N 1
ATOM 3550 C CA . ASN A 1 466 ? 2.701 23.012 -30.085 1.00 84.12 466 ASN A CA 1
ATOM 3551 C C . ASN A 1 466 ? 2.385 24.346 -29.374 1.00 84.12 466 ASN A C 1
ATOM 3553 O O . ASN A 1 466 ? 3.037 25.355 -29.620 1.00 84.12 466 ASN A O 1
ATOM 3557 N N . SER A 1 467 ? 1.382 24.345 -28.490 1.00 85.44 467 SER A N 1
ATOM 3558 C CA . SER A 1 467 ? 1.043 25.436 -27.576 1.00 85.44 467 SER A CA 1
ATOM 3559 C C . SER A 1 467 ? 1.350 25.084 -26.118 1.00 85.44 467 SER A C 1
ATOM 3561 O O . SER A 1 467 ? 1.258 23.930 -25.685 1.00 85.44 467 SER A O 1
ATOM 3563 N N . ARG A 1 468 ? 1.661 26.112 -25.324 1.00 89.12 468 ARG A N 1
ATOM 3564 C CA . ARG A 1 468 ? 1.818 26.020 -23.871 1.00 89.12 468 ARG A CA 1
ATOM 3565 C C . ARG A 1 468 ? 0.458 26.046 -23.171 1.00 89.12 468 ARG A C 1
ATOM 3567 O O . ARG A 1 468 ? -0.128 27.105 -22.957 1.00 89.12 468 ARG A O 1
ATOM 3574 N N . ARG A 1 469 ? -0.040 24.881 -22.752 1.00 91.00 469 ARG A N 1
ATOM 3575 C CA . ARG A 1 469 ? -1.293 24.758 -21.991 1.00 91.00 469 ARG A CA 1
ATOM 3576 C C . ARG A 1 469 ? -1.004 24.581 -20.499 1.00 91.00 469 ARG A C 1
ATOM 3578 O O . ARG A 1 469 ? -1.245 23.518 -19.941 1.00 91.00 469 ARG A O 1
ATOM 3585 N N . THR A 1 470 ? -0.489 25.621 -19.844 1.00 92.38 470 THR A N 1
ATOM 3586 C CA . THR A 1 470 ? -0.219 25.630 -18.388 1.00 92.38 470 THR A CA 1
ATOM 3587 C C . THR A 1 470 ? -1.044 26.685 -17.665 1.00 92.38 470 THR A C 1
ATOM 3589 O O . THR A 1 470 ? -1.195 27.785 -18.202 1.00 92.38 470 THR A O 1
ATOM 3592 N N . ALA A 1 471 ? -1.477 26.409 -16.433 1.00 93.56 471 ALA A N 1
ATOM 3593 C CA . ALA A 1 471 ? -2.057 27.413 -15.542 1.00 93.56 471 ALA A CA 1
ATOM 3594 C C . ALA A 1 471 ? -1.511 27.301 -14.110 1.00 93.56 471 ALA A C 1
ATOM 3596 O O . ALA A 1 471 ? -1.315 26.203 -13.591 1.00 93.56 471 ALA A O 1
ATOM 3597 N N . VAL A 1 472 ? -1.277 28.450 -13.474 1.00 92.81 472 VAL A N 1
ATOM 3598 C CA . VAL A 1 472 ? -0.786 28.556 -12.092 1.00 92.81 472 VAL A CA 1
ATOM 3599 C C . VAL A 1 472 ? -1.949 28.900 -11.164 1.00 92.81 472 VAL A C 1
ATOM 3601 O O . VAL A 1 472 ? -2.764 29.761 -11.490 1.00 92.81 472 VAL A O 1
ATOM 3604 N N . ILE A 1 473 ? -2.024 28.264 -9.996 1.00 93.69 473 ILE A N 1
ATOM 3605 C CA . ILE A 1 473 ? -2.944 28.664 -8.922 1.00 93.69 473 ILE A CA 1
ATOM 3606 C C . ILE A 1 473 ? -2.428 29.970 -8.298 1.00 93.69 473 ILE A C 1
ATOM 3608 O O . ILE A 1 473 ? -1.403 29.959 -7.622 1.00 93.69 473 ILE A O 1
ATOM 3612 N N . GLU A 1 474 ? -3.133 31.089 -8.503 1.00 93.62 474 GLU A N 1
ATOM 3613 C CA . GLU A 1 474 ? -2.808 32.370 -7.849 1.00 93.62 474 GLU A CA 1
ATOM 3614 C C . GLU A 1 474 ? -3.297 32.393 -6.395 1.00 93.62 474 GLU A C 1
ATOM 3616 O O . GLU A 1 474 ? -2.606 32.879 -5.503 1.00 93.62 474 GLU A O 1
ATOM 3621 N N . ARG A 1 475 ? -4.517 31.892 -6.157 1.00 92.94 475 ARG A N 1
ATOM 3622 C CA . ARG A 1 475 ? -5.173 31.852 -4.840 1.00 92.94 475 ARG A CA 1
ATOM 3623 C C . ARG A 1 475 ? -6.368 30.905 -4.833 1.00 92.94 475 ARG A C 1
ATOM 3625 O O . ARG A 1 475 ? -6.992 30.677 -5.868 1.00 92.94 475 ARG A O 1
ATOM 3632 N N . ALA A 1 476 ? -6.732 30.446 -3.642 1.00 95.69 476 ALA A N 1
ATOM 3633 C CA . ALA A 1 476 ? -8.027 29.846 -3.344 1.00 95.69 476 ALA A CA 1
ATOM 3634 C C . ALA A 1 476 ? -8.694 30.641 -2.213 1.00 95.69 476 ALA A C 1
ATOM 3636 O O . ALA A 1 476 ? -8.011 31.104 -1.300 1.00 95.69 476 ALA A O 1
ATOM 3637 N N . VAL A 1 477 ? -10.010 30.816 -2.294 1.00 95.69 477 VAL A N 1
ATOM 3638 C CA . VAL A 1 477 ? -10.850 31.513 -1.306 1.00 95.69 477 VAL A CA 1
ATOM 3639 C C . VAL A 1 477 ? -12.060 30.624 -1.004 1.00 95.69 477 VAL A C 1
ATOM 3641 O O . VAL A 1 477 ? -12.422 29.792 -1.830 1.00 95.69 477 VAL A O 1
ATOM 3644 N N . VAL A 1 478 ? -12.672 30.764 0.170 1.00 96.00 478 VAL A N 1
ATOM 3645 C CA . VAL A 1 478 ? -13.867 30.004 0.579 1.00 96.00 478 VAL A CA 1
ATOM 3646 C C . VAL A 1 478 ? -15.030 30.938 0.908 1.00 96.00 478 VAL A C 1
ATOM 3648 O O . VAL A 1 478 ? -14.805 32.114 1.190 1.00 96.00 478 VAL A O 1
ATOM 3651 N N . ASP A 1 479 ? -16.266 30.430 0.878 1.00 88.81 479 ASP A N 1
ATOM 3652 C CA . ASP A 1 479 ? -17.478 31.224 1.137 1.00 88.81 479 ASP A CA 1
ATOM 3653 C C . ASP A 1 479 ? -17.568 31.789 2.570 1.00 88.81 479 ASP A C 1
ATOM 3655 O O . ASP A 1 479 ? -18.188 32.832 2.780 1.00 88.81 479 ASP A O 1
ATOM 3659 N N . ARG A 1 480 ? -16.939 31.130 3.553 1.00 92.00 480 ARG A N 1
ATOM 3660 C CA . ARG A 1 480 ? -16.919 31.520 4.976 1.00 92.00 480 ARG A CA 1
ATOM 3661 C C . ARG A 1 480 ? -15.794 30.807 5.727 1.00 92.00 480 ARG A C 1
ATOM 3663 O O . ARG A 1 480 ? -15.243 29.829 5.245 1.00 92.00 480 ARG A O 1
ATOM 3670 N N . GLU A 1 481 ? -15.464 31.252 6.938 1.00 88.19 481 GLU A N 1
ATOM 3671 C CA . GLU A 1 481 ? -14.430 30.591 7.759 1.00 88.19 481 GLU A CA 1
ATOM 3672 C C . GLU A 1 481 ? -14.969 29.450 8.641 1.00 88.19 481 GLU A C 1
ATOM 3674 O O . GLU A 1 481 ? -14.192 28.612 9.104 1.00 88.19 481 GLU A O 1
ATOM 3679 N N . LYS A 1 482 ? -16.286 29.411 8.894 1.00 93.94 482 LYS A N 1
ATOM 3680 C CA . LYS A 1 482 ? -16.936 28.475 9.826 1.00 93.94 482 LYS A CA 1
ATOM 3681 C C . LYS A 1 482 ? -17.981 27.592 9.145 1.00 93.94 482 LYS A C 1
ATOM 3683 O O . LYS A 1 482 ? -18.900 28.088 8.484 1.00 93.94 482 LYS A O 1
ATOM 3688 N N . TYR A 1 483 ? -17.880 26.288 9.391 1.00 94.44 483 TYR A N 1
ATOM 3689 C CA . TYR A 1 483 ? -18.756 25.261 8.828 1.00 94.44 483 TYR A CA 1
ATOM 3690 C C . TYR A 1 483 ? -19.194 24.244 9.888 1.00 94.44 483 TYR A C 1
ATOM 3692 O O . TYR A 1 483 ? -18.513 24.037 10.891 1.00 94.44 483 TYR A O 1
ATOM 3700 N N . GLN A 1 484 ? -20.318 23.572 9.647 1.00 91.56 484 GLN A N 1
ATOM 3701 C CA . GLN A 1 484 ? -20.757 22.407 10.422 1.00 91.56 484 GLN A CA 1
ATOM 3702 C C . GLN A 1 484 ? -20.393 21.098 9.691 1.00 91.56 484 GLN A C 1
ATOM 3704 O O . GLN A 1 484 ? -20.290 21.091 8.463 1.00 91.56 484 GLN A O 1
ATOM 3709 N N . PRO A 1 485 ? -20.236 19.965 10.402 1.00 89.38 485 PRO A N 1
ATOM 3710 C CA . PRO A 1 485 ? -20.194 18.644 9.771 1.00 89.38 485 PRO A CA 1
ATOM 3711 C C . PRO A 1 485 ? -21.419 18.433 8.866 1.00 89.38 485 PRO A C 1
ATOM 3713 O O . PRO A 1 485 ? -22.544 18.703 9.284 1.00 89.38 485 PRO A O 1
ATOM 3716 N N . GLY A 1 486 ? -21.207 17.969 7.633 1.00 89.25 486 GLY A N 1
ATOM 3717 C CA . GLY A 1 486 ? -22.244 17.839 6.603 1.00 89.25 486 GLY A CA 1
ATOM 3718 C C . GLY A 1 486 ? -22.340 19.011 5.612 1.00 89.25 486 GLY A C 1
ATOM 3719 O O . GLY A 1 486 ? -22.838 18.792 4.502 1.00 89.25 486 GLY A O 1
ATOM 3720 N N . ASP A 1 487 ? -21.844 20.210 5.964 1.00 93.62 487 ASP A N 1
ATOM 3721 C CA . ASP A 1 487 ? -21.812 21.385 5.075 1.00 93.62 487 ASP A CA 1
ATOM 3722 C C . ASP A 1 487 ? -20.963 21.126 3.817 1.00 93.62 487 ASP A C 1
ATOM 3724 O O . ASP A 1 487 ? -20.030 20.324 3.817 1.00 93.62 487 ASP A O 1
ATOM 3728 N N . THR A 1 488 ? -21.227 21.874 2.743 1.00 95.25 488 THR A N 1
ATOM 3729 C CA . THR A 1 488 ? -20.329 21.949 1.579 1.00 95.25 488 THR A CA 1
ATOM 3730 C C . THR A 1 488 ? -19.554 23.262 1.599 1.00 95.25 488 THR A C 1
ATOM 3732 O O . THR A 1 488 ? -20.157 24.331 1.660 1.00 95.25 488 THR A O 1
ATOM 3735 N N . VAL A 1 489 ? -18.226 23.168 1.534 1.00 95.38 489 VAL A N 1
ATOM 3736 C CA . VAL A 1 489 ? -17.308 24.293 1.319 1.00 95.38 489 VAL A CA 1
ATOM 3737 C C . VAL A 1 489 ? -17.278 24.599 -0.173 1.00 95.38 489 VAL A C 1
ATOM 3739 O O . VAL A 1 489 ? -17.006 23.695 -0.967 1.00 95.38 489 VAL A O 1
ATOM 3742 N N . GLN A 1 490 ? -17.520 25.852 -0.561 1.00 96.19 490 GLN A N 1
ATOM 3743 C CA . GLN A 1 490 ? -17.306 26.297 -1.937 1.00 96.19 490 GLN A CA 1
ATOM 3744 C C . GLN A 1 490 ? -15.944 26.978 -2.042 1.00 96.19 490 GLN A C 1
ATOM 3746 O O . GLN A 1 490 ? -15.703 27.999 -1.402 1.00 96.19 490 GLN A O 1
ATOM 3751 N N . VAL A 1 491 ? -15.042 26.388 -2.826 1.00 96.31 491 VAL A N 1
ATOM 3752 C CA . VAL A 1 491 ? -13.644 26.816 -2.946 1.00 96.31 491 VAL A CA 1
ATOM 3753 C C . VAL A 1 491 ? -13.444 27.538 -4.274 1.00 96.31 491 VAL A C 1
ATOM 3755 O O . VAL A 1 491 ? -13.272 26.904 -5.313 1.00 96.31 491 VAL A O 1
ATOM 3758 N N . ASP A 1 492 ? -13.455 28.866 -4.234 1.00 96.62 492 ASP A N 1
ATOM 3759 C CA . ASP A 1 492 ? -13.259 29.753 -5.379 1.00 96.62 492 ASP A CA 1
ATOM 3760 C C . ASP A 1 492 ? -11.753 29.892 -5.678 1.00 96.62 492 ASP A C 1
ATOM 3762 O O . ASP A 1 492 ? -11.017 30.658 -5.047 1.00 96.62 492 ASP A O 1
ATOM 3766 N N . VAL A 1 493 ? -11.272 29.109 -6.642 1.00 97.12 493 VAL A N 1
ATOM 3767 C CA . VAL A 1 493 ? -9.877 29.075 -7.089 1.00 97.12 493 VAL A CA 1
ATOM 3768 C C . VAL A 1 493 ? -9.686 30.028 -8.263 1.00 97.12 493 VAL A C 1
ATOM 3770 O O . VAL A 1 493 ? -10.413 29.979 -9.254 1.00 97.12 493 VAL A O 1
ATOM 3773 N N . THR A 1 494 ? -8.678 30.892 -8.171 1.00 97.06 494 THR A N 1
ATOM 3774 C CA . THR A 1 494 ? -8.240 31.753 -9.275 1.00 97.06 494 THR A CA 1
ATOM 3775 C C . THR A 1 494 ? -7.018 31.125 -9.936 1.00 97.06 494 THR A C 1
ATOM 3777 O O . THR A 1 494 ? -5.960 31.007 -9.312 1.00 97.06 494 THR A O 1
ATOM 3780 N N . LEU A 1 495 ? -7.173 30.707 -11.192 1.00 96.56 495 LEU A N 1
ATOM 3781 C CA . LEU A 1 495 ? -6.095 30.199 -12.035 1.00 96.56 495 LEU A CA 1
ATOM 3782 C C . LEU A 1 495 ? -5.617 31.305 -12.978 1.00 96.56 495 LEU A C 1
ATOM 3784 O O . LEU A 1 495 ? -6.444 31.978 -13.588 1.00 96.56 495 LEU A O 1
ATOM 3788 N N . ARG A 1 496 ? -4.304 31.434 -13.173 1.00 96.12 496 ARG A N 1
ATOM 3789 C CA . ARG A 1 496 ? -3.693 32.216 -14.256 1.00 96.12 496 ARG A CA 1
ATOM 3790 C C . ARG A 1 496 ? -3.196 31.262 -15.343 1.00 96.12 496 ARG A C 1
ATOM 3792 O O . ARG A 1 496 ? -2.143 30.647 -15.151 1.00 96.12 496 ARG A O 1
ATOM 3799 N N . PRO A 1 497 ? -3.907 31.099 -16.472 1.00 95.81 497 PRO A N 1
ATOM 3800 C CA . PRO A 1 497 ? -3.344 30.439 -17.642 1.00 95.81 497 PRO A CA 1
ATOM 3801 C C . PRO A 1 497 ? -2.205 31.284 -18.225 1.00 95.81 497 PRO A C 1
ATOM 3803 O O . PRO A 1 497 ? -2.190 32.506 -18.077 1.00 95.81 497 PRO A O 1
ATOM 3806 N N . TRP A 1 498 ? -1.251 30.641 -18.898 1.00 91.00 498 TRP A N 1
ATOM 3807 C CA . TRP A 1 498 ? -0.162 31.352 -19.573 1.00 91.00 498 TRP A CA 1
ATOM 3808 C C . TRP A 1 498 ? -0.701 32.355 -20.608 1.00 91.00 498 TRP A C 1
ATOM 3810 O O . TRP A 1 498 ? -1.574 31.999 -21.399 1.00 91.00 498 TRP A O 1
ATOM 3820 N N . GLU A 1 499 ? -0.184 33.591 -20.570 1.00 90.88 499 GLU A N 1
ATOM 3821 C CA . GLU A 1 499 ? -0.539 34.709 -21.469 1.00 90.88 499 GLU A CA 1
ATOM 3822 C C . GLU A 1 499 ? -2.054 34.985 -21.593 1.00 90.88 499 GLU A C 1
ATOM 3824 O O . GLU A 1 499 ? -2.549 35.377 -22.649 1.00 90.88 499 GLU A O 1
ATOM 3829 N N . ARG A 1 500 ? -2.820 34.772 -20.511 1.00 92.75 500 ARG A N 1
ATOM 3830 C CA . ARG A 1 500 ? -4.269 35.037 -20.464 1.00 92.75 500 ARG A CA 1
ATOM 3831 C C . ARG A 1 500 ? -4.707 35.648 -19.133 1.00 92.75 500 ARG A C 1
ATOM 3833 O O . ARG A 1 500 ? -4.012 35.564 -18.118 1.00 92.75 500 ARG A O 1
ATOM 3840 N N . GLU A 1 501 ? -5.902 36.231 -19.144 1.00 94.50 501 GLU A N 1
ATOM 3841 C CA . GLU A 1 501 ? -6.568 36.717 -17.936 1.00 94.50 501 GLU A CA 1
ATOM 3842 C C . GLU A 1 501 ? -6.947 35.582 -16.966 1.00 94.50 501 GLU A C 1
ATOM 3844 O O . GLU A 1 501 ? -7.076 34.424 -17.389 1.00 94.50 501 GLU A O 1
ATOM 3849 N N . PRO A 1 502 ? -7.124 35.878 -15.660 1.00 96.38 502 PRO A N 1
ATOM 3850 C CA . PRO A 1 502 ? -7.467 34.873 -14.670 1.00 96.38 502 PRO A CA 1
ATOM 3851 C C . PRO A 1 502 ? -8.808 34.210 -14.961 1.00 96.38 502 PRO A C 1
ATOM 3853 O O . PRO A 1 502 ? -9.808 34.868 -15.247 1.00 96.38 502 PRO A O 1
ATOM 3856 N N . VAL A 1 503 ? -8.851 32.895 -14.783 1.00 96.81 503 VAL A N 1
ATOM 3857 C CA . VAL A 1 503 ? -10.072 32.100 -14.884 1.00 96.81 503 VAL A CA 1
ATOM 3858 C C . VAL A 1 503 ? -10.419 31.564 -13.502 1.00 96.81 503 VAL A C 1
ATOM 3860 O O . VAL A 1 503 ? -9.591 30.941 -12.834 1.00 96.81 503 VAL A O 1
ATOM 3863 N N . LYS A 1 504 ? -11.664 31.781 -13.070 1.00 95.62 504 LYS A N 1
ATOM 3864 C CA . LYS A 1 504 ? -12.191 31.162 -11.852 1.00 95.62 504 LYS A CA 1
ATOM 3865 C C . LYS A 1 504 ? -12.605 29.706 -12.086 1.00 95.62 504 LYS A C 1
ATOM 3867 O O . LYS A 1 504 ? -13.131 29.345 -13.146 1.00 95.62 504 LYS A O 1
ATOM 3872 N N . ARG A 1 505 ? -12.412 28.883 -11.058 1.00 95.94 505 ARG A N 1
ATOM 3873 C CA . ARG A 1 505 ? -12.989 27.543 -10.902 1.00 95.94 505 ARG A CA 1
ATOM 3874 C C . ARG A 1 505 ? -13.461 27.372 -9.468 1.00 95.94 505 ARG A C 1
ATOM 3876 O O . ARG A 1 505 ? -12.725 27.723 -8.554 1.00 95.94 505 ARG A O 1
ATOM 3883 N N . THR A 1 506 ? -14.654 26.823 -9.280 1.00 95.44 506 THR A N 1
ATOM 3884 C CA . THR A 1 506 ? -15.234 26.607 -7.951 1.00 95.44 506 THR A CA 1
ATOM 3885 C C . THR A 1 506 ? -15.298 25.107 -7.683 1.00 95.44 506 THR A C 1
ATOM 3887 O O . THR A 1 506 ? -15.944 24.380 -8.434 1.00 95.44 506 THR A O 1
ATOM 3890 N N . LEU A 1 507 ? -14.612 24.635 -6.640 1.00 95.69 507 LEU A N 1
ATOM 3891 C CA . LEU A 1 507 ? -14.660 23.235 -6.202 1.00 95.69 507 LEU A CA 1
ATOM 3892 C C . LEU A 1 507 ? -15.573 23.098 -4.981 1.00 95.69 507 LEU A C 1
ATOM 3894 O O . LEU A 1 507 ? -15.389 23.801 -3.989 1.00 95.69 507 LEU A O 1
ATOM 3898 N N . SER A 1 508 ? -16.521 22.163 -5.032 1.00 95.75 508 SER A N 1
ATOM 3899 C CA . SER A 1 508 ? -17.421 21.854 -3.916 1.00 95.75 508 SER A CA 1
ATOM 3900 C C . SER A 1 508 ? -16.867 20.698 -3.075 1.00 95.75 508 SER A C 1
ATOM 3902 O O . SER A 1 508 ? -16.886 19.549 -3.511 1.00 95.75 508 SER A O 1
ATOM 3904 N N . VAL A 1 509 ? -16.397 20.978 -1.856 1.00 95.44 509 VAL A N 1
ATOM 3905 C CA . VAL A 1 509 ? -15.888 19.956 -0.921 1.00 95.44 509 VAL A CA 1
ATOM 3906 C C . VAL A 1 509 ? -16.902 19.740 0.202 1.00 95.44 509 VAL A C 1
ATOM 3908 O O . VAL A 1 509 ? -17.080 20.608 1.056 1.00 95.44 509 VAL A O 1
ATOM 3911 N N . ARG A 1 510 ? -17.574 18.581 0.228 1.00 94.44 510 ARG A N 1
ATOM 3912 C CA . ARG A 1 510 ? -18.522 18.242 1.303 1.00 94.44 510 ARG A CA 1
ATOM 3913 C C . ARG A 1 510 ? -17.781 17.765 2.554 1.00 94.44 510 ARG A C 1
ATOM 3915 O O . ARG A 1 510 ? -17.100 16.744 2.524 1.00 94.44 510 ARG A O 1
ATOM 3922 N N . ILE A 1 511 ? -17.944 18.483 3.661 1.00 92.81 511 ILE A N 1
ATOM 3923 C CA . ILE A 1 511 ? -17.443 18.087 4.979 1.00 92.81 511 ILE A CA 1
ATOM 3924 C C . ILE A 1 511 ? -18.255 16.874 5.456 1.00 92.81 511 ILE A C 1
ATOM 3926 O O . ILE A 1 511 ? -19.486 16.941 5.443 1.00 92.81 511 ILE A O 1
ATOM 3930 N N . PRO A 1 512 ? -17.634 15.772 5.906 1.00 90.12 512 PRO A N 1
ATOM 3931 C CA . PRO A 1 512 ? -18.395 14.610 6.345 1.00 90.12 512 PRO A CA 1
ATOM 3932 C C . PRO A 1 512 ? -19.174 14.859 7.641 1.00 90.12 512 PRO A C 1
ATOM 3934 O O . PRO A 1 512 ? -18.733 15.610 8.509 1.00 90.12 512 PRO A O 1
ATOM 3937 N N . GLU A 1 513 ? -20.304 14.172 7.819 1.00 84.81 513 GLU A N 1
ATOM 3938 C CA . GLU A 1 513 ? -21.140 14.267 9.034 1.00 84.81 513 GLU A CA 1
ATOM 3939 C C . GLU A 1 513 ? -20.418 13.741 10.296 1.00 84.81 513 GLU A C 1
ATOM 3941 O O . GLU A 1 513 ? -20.738 14.143 11.418 1.00 84.81 513 GLU A O 1
ATOM 3946 N N . TYR A 1 514 ? -19.376 12.921 10.115 1.00 84.81 514 TYR A N 1
ATOM 3947 C CA . TYR A 1 514 ? -18.486 12.428 11.170 1.00 84.81 514 TYR A CA 1
ATOM 3948 C C . TYR A 1 514 ? -17.290 13.341 11.490 1.00 84.81 514 TYR A C 1
ATOM 3950 O O . TYR A 1 514 ? -16.492 13.007 12.368 1.00 84.81 514 TYR A O 1
ATOM 3958 N N . ALA A 1 515 ? -17.133 14.478 10.800 1.00 87.75 515 ALA A N 1
ATOM 3959 C CA . ALA A 1 515 ? -15.977 15.346 11.001 1.00 87.75 515 ALA A CA 1
ATOM 3960 C C . ALA A 1 515 ? -15.898 15.871 12.457 1.00 87.75 515 ALA A C 1
ATOM 3962 O O . ALA A 1 515 ? -16.917 16.312 13.009 1.00 87.75 515 ALA A O 1
ATOM 3963 N N . PRO A 1 516 ? -14.709 15.827 13.090 1.00 82.88 516 PRO A N 1
ATOM 3964 C CA . PRO A 1 516 ? -14.498 16.355 14.435 1.00 82.88 516 PRO A CA 1
ATOM 3965 C C . PRO A 1 516 ? -14.474 17.890 14.444 1.00 82.88 516 PRO A C 1
ATOM 3967 O O . PRO A 1 516 ? -14.156 18.528 13.440 1.00 82.88 516 PRO A O 1
ATOM 3970 N N . ASN A 1 517 ? -14.752 18.482 15.608 1.00 85.38 517 ASN A N 1
ATOM 3971 C CA . ASN A 1 517 ? -14.593 19.922 15.814 1.00 85.38 517 ASN A CA 1
ATOM 3972 C C . ASN A 1 517 ? -13.113 20.328 15.773 1.00 85.38 517 ASN A C 1
ATOM 3974 O O . ASN A 1 517 ? -12.254 19.610 16.288 1.00 85.38 517 ASN A O 1
ATOM 3978 N N . GLY A 1 518 ? -12.827 21.515 15.238 1.00 89.00 518 GLY A N 1
ATOM 3979 C CA . GLY A 1 518 ? -11.492 22.113 15.259 1.00 89.00 518 GLY A CA 1
ATOM 3980 C C . GLY A 1 518 ? -11.125 22.855 13.977 1.00 89.00 518 GLY A C 1
ATOM 3981 O O . GLY A 1 518 ? -11.902 22.933 13.026 1.00 89.00 518 GLY A O 1
ATOM 3982 N N . ARG A 1 519 ? -9.910 23.412 13.957 1.00 91.94 519 ARG A N 1
ATOM 3983 C CA . ARG A 1 519 ? -9.337 24.057 12.771 1.00 91.94 519 ARG A CA 1
ATOM 3984 C C . ARG A 1 519 ? -8.758 22.998 11.834 1.00 91.94 519 ARG A C 1
ATOM 3986 O O . ARG A 1 519 ? -8.012 22.129 12.280 1.00 91.94 519 ARG A O 1
ATOM 3993 N N . VAL A 1 520 ? -9.077 23.097 10.550 1.00 93.56 520 VAL A N 1
ATOM 3994 C CA . VAL A 1 520 ? -8.656 22.163 9.499 1.00 93.56 520 VAL A CA 1
ATOM 3995 C C . VAL A 1 520 ? -8.109 22.920 8.290 1.00 93.56 520 VAL A C 1
ATOM 3997 O O . VAL A 1 520 ? -8.391 24.107 8.105 1.00 93.56 520 VAL A O 1
ATOM 4000 N N . THR A 1 521 ? -7.325 22.229 7.463 1.00 92.50 521 THR A N 1
ATOM 4001 C CA . THR A 1 521 ? -6.669 22.820 6.290 1.00 92.50 521 THR A CA 1
ATOM 4002 C C . THR A 1 521 ? -7.248 22.235 5.011 1.00 92.50 521 THR A C 1
ATOM 4004 O O . THR A 1 521 ? -7.220 21.022 4.802 1.00 92.50 521 THR A O 1
ATOM 4007 N N . LEU A 1 522 ? -7.720 23.115 4.131 1.00 94.12 522 LEU A N 1
ATOM 4008 C CA . LEU A 1 522 ? -8.097 22.799 2.762 1.00 94.12 522 LEU A CA 1
ATOM 4009 C C . LEU A 1 522 ? -6.962 23.233 1.827 1.00 94.12 522 LEU A C 1
ATOM 4011 O O . LEU A 1 522 ? -6.618 24.411 1.747 1.00 94.12 522 LEU A O 1
ATOM 4015 N N . ARG A 1 523 ? -6.360 22.271 1.130 1.00 94.69 523 ARG A N 1
ATOM 4016 C CA . ARG A 1 523 ? -5.193 22.434 0.256 1.00 94.69 523 ARG A CA 1
ATOM 4017 C C . ARG A 1 523 ? -5.608 22.252 -1.202 1.00 94.69 523 ARG A C 1
ATOM 4019 O O . ARG A 1 523 ? -6.025 21.162 -1.586 1.00 94.69 523 ARG A O 1
ATOM 4026 N N . VAL A 1 524 ? -5.466 23.296 -2.013 1.00 93.38 524 VAL A N 1
ATOM 4027 C CA . VAL A 1 524 ? -5.730 23.280 -3.460 1.00 93.38 524 VAL A CA 1
ATOM 4028 C C . VAL A 1 524 ? -4.415 23.141 -4.220 1.00 93.38 524 VAL A C 1
ATOM 4030 O O . VAL A 1 524 ? -3.476 23.892 -3.960 1.00 93.38 524 VAL A O 1
ATOM 4033 N N . HIS A 1 525 ? -4.327 22.197 -5.154 1.00 90.38 525 HIS A N 1
ATOM 4034 C CA . HIS A 1 525 ? -3.126 21.926 -5.949 1.00 90.38 525 HIS A CA 1
ATOM 4035 C C . HIS A 1 525 ? -3.464 21.320 -7.320 1.00 90.38 525 HIS A C 1
ATOM 4037 O O . HIS A 1 525 ? -4.580 20.857 -7.538 1.00 90.38 525 HIS A O 1
ATOM 4043 N N . GLY A 1 526 ? -2.492 21.293 -8.235 1.00 85.00 526 GLY A N 1
ATOM 4044 C CA . GLY A 1 526 ? -2.539 20.405 -9.404 1.00 85.00 526 GLY A CA 1
ATOM 4045 C C . GLY A 1 526 ? -2.096 18.981 -9.050 1.00 85.00 526 GLY A C 1
ATOM 4046 O O . GLY A 1 526 ? -1.385 18.787 -8.057 1.00 85.00 526 GLY A O 1
ATOM 4047 N N . GLY A 1 527 ? -2.455 17.977 -9.857 1.00 72.19 527 GLY A N 1
ATOM 4048 C CA . GLY A 1 527 ? -2.010 16.591 -9.624 1.00 72.19 527 GLY A CA 1
ATOM 4049 C C . GLY A 1 527 ? -0.486 16.395 -9.679 1.00 72.19 527 GLY A C 1
ATOM 4050 O O . GLY A 1 527 ? 0.057 15.522 -8.999 1.00 72.19 527 GLY A O 1
ATOM 4051 N N . SER A 1 528 ? 0.240 17.280 -10.374 1.00 63.34 528 SER A N 1
ATOM 4052 C CA . SER A 1 528 ? 1.693 17.390 -10.213 1.00 63.34 528 SER A CA 1
ATOM 4053 C C . SER A 1 528 ? 2.038 18.077 -8.886 1.00 63.34 528 SER A C 1
ATOM 4055 O O . SER A 1 528 ? 2.275 19.285 -8.816 1.00 63.34 528 SER A O 1
ATOM 4057 N N . ALA A 1 529 ? 2.140 17.285 -7.816 1.00 44.75 529 ALA A N 1
ATOM 4058 C CA . ALA A 1 529 ? 2.610 17.711 -6.491 1.00 44.75 529 ALA A CA 1
ATOM 4059 C C . ALA A 1 529 ? 4.123 18.061 -6.451 1.00 44.75 529 ALA A C 1
ATOM 4061 O O . ALA A 1 529 ? 4.796 17.882 -5.437 1.00 44.75 529 ALA A O 1
ATOM 4062 N N . SER A 1 530 ? 4.702 18.495 -7.572 1.00 40.88 530 SER A N 1
ATOM 4063 C CA . SER A 1 530 ? 6.130 18.774 -7.761 1.00 40.88 530 SER A CA 1
ATOM 4064 C C . SER A 1 530 ? 6.309 19.836 -8.853 1.00 40.88 530 SER A C 1
ATOM 4066 O O . SER A 1 530 ? 6.895 19.583 -9.901 1.00 40.88 530 SER A O 1
ATOM 4068 N N . GLY A 1 531 ? 5.762 21.033 -8.616 1.00 35.34 531 GLY A N 1
ATOM 4069 C CA . GLY A 1 531 ? 5.697 22.151 -9.570 1.00 35.34 531 GLY A CA 1
ATOM 4070 C C . GLY A 1 531 ? 7.024 22.857 -9.891 1.00 35.34 531 GLY A C 1
ATOM 4071 O O . GLY A 1 531 ? 7.047 24.082 -9.961 1.00 35.34 531 GLY A O 1
ATOM 4072 N N . LEU A 1 532 ? 8.117 22.113 -10.081 1.00 37.03 532 LEU A N 1
ATOM 4073 C CA . LEU A 1 532 ? 9.404 22.611 -10.574 1.00 37.03 532 LEU A CA 1
ATOM 4074 C C . LEU A 1 532 ? 9.784 21.859 -11.863 1.00 37.03 532 LEU A C 1
ATOM 4076 O O . LEU A 1 532 ? 9.782 20.628 -11.848 1.00 37.03 532 LEU A O 1
ATOM 4080 N N . PRO A 1 533 ? 10.144 22.554 -12.961 1.00 39.12 533 PRO A N 1
ATOM 4081 C CA . PRO A 1 533 ? 10.649 21.906 -14.171 1.00 39.12 533 PRO A CA 1
ATOM 4082 C C . PRO A 1 533 ? 11.888 21.050 -13.887 1.00 39.12 533 PRO A C 1
ATOM 4084 O O . PRO A 1 533 ? 12.712 21.408 -13.044 1.00 39.12 533 PRO A O 1
ATOM 4087 N N . MET A 1 534 ? 12.086 19.966 -14.642 1.00 38.88 534 MET A N 1
ATOM 4088 C CA . MET A 1 534 ? 13.232 19.065 -14.439 1.00 38.88 534 MET A CA 1
ATOM 4089 C C . MET A 1 534 ? 14.586 19.793 -14.590 1.00 38.88 534 MET A C 1
ATOM 4091 O O . MET A 1 534 ? 15.537 19.509 -13.864 1.00 38.88 534 MET A O 1
ATOM 4095 N N . ALA A 1 535 ? 14.648 20.815 -15.453 1.00 38.12 535 ALA A N 1
ATOM 4096 C CA . ALA A 1 535 ? 15.806 21.701 -15.594 1.00 38.12 535 ALA A CA 1
ATOM 4097 C C . ALA A 1 535 ? 16.126 22.517 -14.321 1.00 38.12 535 ALA A C 1
ATOM 4099 O O . ALA A 1 535 ? 17.296 22.767 -14.034 1.00 38.12 535 ALA A O 1
ATOM 4100 N N . ALA A 1 536 ? 15.118 22.890 -13.522 1.00 35.97 536 ALA A N 1
ATOM 4101 C CA . ALA A 1 536 ? 15.325 23.607 -12.261 1.00 35.97 536 ALA A CA 1
ATOM 4102 C C . ALA A 1 536 ? 15.940 22.702 -11.177 1.00 35.97 536 ALA A C 1
ATOM 4104 O O . ALA A 1 536 ? 16.738 23.173 -10.370 1.00 35.97 536 ALA A O 1
ATOM 4105 N N . GLN A 1 537 ? 15.637 21.396 -11.195 1.00 37.97 537 GLN A N 1
ATOM 4106 C CA . GLN A 1 537 ? 16.324 20.412 -10.347 1.00 37.97 537 GLN A CA 1
ATOM 4107 C C . GLN A 1 537 ? 17.777 20.187 -10.799 1.00 37.97 537 GLN A C 1
ATOM 4109 O O . GLN A 1 537 ? 18.665 20.037 -9.966 1.00 37.97 537 GLN A O 1
ATOM 4114 N N . ALA A 1 538 ? 18.039 20.202 -12.111 1.00 35.88 538 ALA A N 1
ATOM 4115 C 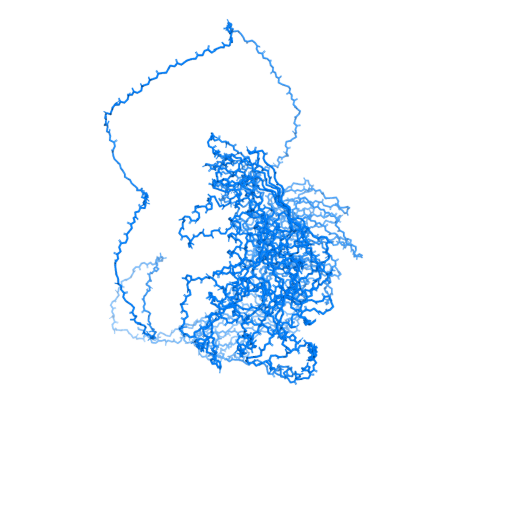CA . ALA A 1 538 ? 19.383 20.012 -12.660 1.00 35.88 538 ALA A CA 1
ATOM 4116 C C . ALA A 1 538 ? 20.333 21.192 -12.372 1.00 35.88 538 ALA A C 1
ATOM 4118 O O . ALA A 1 538 ? 21.507 20.972 -12.080 1.00 35.88 538 ALA A O 1
ATOM 4119 N N . GLY A 1 539 ? 19.838 22.435 -12.415 1.00 34.94 539 GLY A N 1
ATOM 4120 C CA . GLY A 1 539 ? 20.646 23.627 -12.122 1.00 34.94 539 GLY A CA 1
ATOM 4121 C C . GLY A 1 539 ? 21.065 23.769 -10.650 1.00 34.94 539 GLY A C 1
ATOM 4122 O O . GLY A 1 539 ? 22.064 24.419 -10.353 1.00 34.94 539 GLY A O 1
ATOM 4123 N N . ALA A 1 540 ? 20.338 23.141 -9.721 1.00 30.19 540 ALA A N 1
ATOM 4124 C CA . ALA A 1 540 ? 20.517 23.295 -8.276 1.00 30.19 540 ALA A CA 1
ATOM 4125 C C . ALA A 1 540 ? 21.536 22.309 -7.657 1.00 30.19 540 ALA A C 1
ATOM 4127 O O . ALA A 1 540 ? 21.256 21.636 -6.668 1.00 30.19 540 ALA A O 1
ATOM 4128 N N . GLY A 1 541 ? 22.750 22.232 -8.212 1.00 28.25 541 GLY A N 1
ATOM 4129 C CA . GLY A 1 541 ? 23.913 21.713 -7.473 1.00 28.25 541 GLY A CA 1
ATOM 4130 C C . GLY A 1 541 ? 23.935 20.213 -7.128 1.00 28.25 541 GLY A C 1
ATOM 4131 O O . GLY A 1 541 ? 24.647 19.824 -6.207 1.00 28.25 541 GLY A O 1
ATOM 4132 N N . GLY A 1 542 ? 23.194 19.361 -7.845 1.00 30.20 542 GLY A N 1
ATOM 4133 C CA . GLY A 1 542 ? 23.463 17.917 -8.007 1.00 30.20 542 GLY A CA 1
ATOM 4134 C C . GLY A 1 542 ? 23.339 16.964 -6.800 1.00 30.20 542 GLY A C 1
ATOM 4135 O O . GLY A 1 542 ? 23.242 15.757 -7.018 1.00 30.20 542 GLY A O 1
ATOM 4136 N N . ALA A 1 543 ? 23.327 17.453 -5.555 1.00 29.47 543 ALA A N 1
ATOM 4137 C CA . ALA A 1 543 ? 23.409 16.621 -4.342 1.00 29.47 543 ALA A CA 1
ATOM 4138 C C . ALA A 1 543 ? 22.211 16.748 -3.380 1.00 29.47 543 ALA A C 1
ATOM 4140 O O . ALA A 1 543 ? 22.021 15.884 -2.524 1.00 29.47 543 ALA A O 1
ATOM 4141 N N . MET A 1 544 ? 21.376 17.781 -3.521 1.00 30.92 544 MET A N 1
ATOM 4142 C CA . MET A 1 544 ? 20.124 17.935 -2.772 1.00 30.92 544 MET A CA 1
ATOM 4143 C C . MET A 1 544 ? 18.951 18.073 -3.748 1.00 30.92 544 MET A C 1
ATOM 4145 O O . MET A 1 544 ? 19.091 18.658 -4.813 1.00 30.92 544 MET A O 1
ATOM 4149 N N . MET A 1 545 ? 17.796 17.502 -3.393 1.00 31.28 545 MET A N 1
ATOM 4150 C CA . MET A 1 545 ? 16.578 17.490 -4.221 1.00 31.28 545 MET A CA 1
ATOM 4151 C C . MET A 1 545 ? 16.692 16.829 -5.614 1.00 31.28 545 MET A C 1
ATOM 4153 O O . MET A 1 545 ? 16.077 17.281 -6.576 1.00 31.28 545 MET A O 1
ATOM 4157 N N . ARG A 1 546 ? 17.267 15.615 -5.681 1.00 27.84 546 ARG A N 1
ATOM 4158 C CA . ARG A 1 546 ? 16.616 14.564 -6.496 1.00 27.84 546 ARG A CA 1
ATOM 4159 C C . ARG A 1 546 ? 15.307 14.179 -5.799 1.00 27.84 546 ARG A C 1
ATOM 4161 O O . ARG A 1 546 ? 15.246 13.154 -5.120 1.00 27.84 546 ARG A O 1
ATOM 4168 N N . THR A 1 547 ? 14.279 15.024 -5.891 1.00 30.19 547 THR A N 1
ATOM 4169 C CA . THR A 1 547 ? 12.949 14.671 -5.387 1.00 30.19 547 THR A CA 1
ATOM 4170 C C . THR A 1 547 ? 12.392 13.568 -6.276 1.00 30.19 547 THR A C 1
ATOM 4172 O O . THR A 1 547 ? 11.993 13.791 -7.417 1.00 30.19 547 THR A O 1
ATOM 4175 N N . ALA A 1 548 ? 12.407 12.339 -5.755 1.00 27.97 548 ALA A N 1
ATOM 4176 C CA . ALA A 1 548 ? 11.669 11.244 -6.363 1.00 27.97 548 ALA A CA 1
ATOM 4177 C C . ALA A 1 548 ? 10.196 11.668 -6.536 1.00 27.97 548 ALA A C 1
ATOM 4179 O O . ALA A 1 548 ? 9.686 12.404 -5.682 1.00 27.97 548 ALA A O 1
ATOM 4180 N N . PRO A 1 549 ? 9.500 11.224 -7.602 1.00 38.62 549 PRO A N 1
ATOM 4181 C CA . PRO A 1 549 ? 8.069 11.481 -7.735 1.00 38.62 549 PRO A CA 1
ATOM 4182 C C . PRO A 1 549 ? 7.367 11.013 -6.459 1.00 38.62 549 PRO A C 1
ATOM 4184 O O . PRO A 1 549 ? 7.679 9.913 -5.997 1.00 38.62 549 PRO A O 1
ATOM 4187 N N . SER A 1 550 ? 6.464 11.843 -5.903 1.00 42.44 550 SER A N 1
ATOM 4188 C CA . SER A 1 550 ? 5.818 11.609 -4.597 1.00 42.44 550 SER A CA 1
ATOM 4189 C C . SER A 1 550 ? 5.541 10.121 -4.383 1.00 42.44 550 SER A C 1
ATOM 4191 O O . SER A 1 550 ? 4.778 9.552 -5.178 1.00 42.44 550 SER A O 1
ATOM 4193 N N . PRO A 1 551 ? 6.203 9.482 -3.397 1.00 54.75 551 PRO A N 1
ATOM 4194 C CA . PRO A 1 551 ? 6.221 8.033 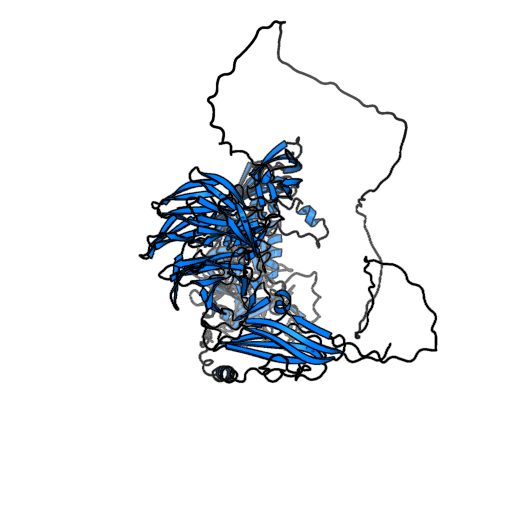-3.293 1.00 54.75 551 PRO A CA 1
ATOM 4195 C C . PRO A 1 551 ? 4.796 7.521 -3.117 1.00 54.75 551 PRO A C 1
ATOM 4197 O O . PRO A 1 551 ? 4.030 8.079 -2.329 1.00 54.75 551 PRO A O 1
ATOM 4200 N N . LEU A 1 552 ? 4.443 6.470 -3.866 1.00 62.78 552 LEU A N 1
ATOM 4201 C CA . LEU A 1 552 ? 3.126 5.843 -3.753 1.00 62.78 552 LEU A CA 1
ATOM 4202 C C . LEU A 1 552 ? 2.866 5.477 -2.279 1.00 62.78 552 LEU A C 1
ATOM 4204 O O . LEU A 1 552 ? 3.789 4.976 -1.625 1.00 62.78 552 LEU A O 1
ATOM 4208 N N . PRO A 1 553 ? 1.647 5.708 -1.749 1.00 65.38 553 PRO A N 1
ATOM 4209 C CA . PRO A 1 553 ? 1.346 5.447 -0.348 1.00 65.38 553 PRO A CA 1
ATOM 4210 C C . PRO A 1 553 ? 1.759 4.025 0.063 1.00 65.38 553 PRO A C 1
ATOM 4212 O O . PRO A 1 553 ? 1.526 3.083 -0.711 1.00 65.38 553 PRO A O 1
ATOM 4215 N N . PRO A 1 554 ? 2.375 3.837 1.252 1.00 65.19 554 PRO A N 1
ATOM 4216 C CA . PRO A 1 554 ? 2.926 2.553 1.669 1.00 65.19 554 PRO A CA 1
ATOM 4217 C C . PRO A 1 554 ? 1.909 1.421 1.526 1.00 65.19 554 PRO A C 1
ATOM 4219 O O . PRO A 1 554 ? 0.961 1.304 2.304 1.00 65.19 554 PRO A O 1
ATOM 4222 N N . SER A 1 555 ? 2.136 0.556 0.541 1.00 70.69 555 SER A N 1
ATOM 4223 C CA . SER A 1 555 ? 1.208 -0.514 0.166 1.00 70.69 555 SER A CA 1
ATOM 4224 C C . SER A 1 555 ? 1.550 -1.824 0.888 1.00 70.69 555 SER A C 1
ATOM 4226 O O . SER A 1 555 ? 2.704 -2.034 1.276 1.00 70.69 555 SER A O 1
ATOM 4228 N N . THR A 1 556 ? 0.564 -2.686 1.136 1.00 72.56 556 THR A N 1
ATOM 4229 C CA . THR A 1 556 ? 0.748 -4.030 1.728 1.00 72.56 556 THR A CA 1
ATOM 4230 C C . THR A 1 556 ? 0.714 -5.143 0.680 1.00 72.56 556 THR A C 1
ATOM 4232 O O . THR A 1 556 ? 1.228 -6.229 0.942 1.00 72.56 556 THR A O 1
ATOM 4235 N N . SER A 1 557 ? 0.186 -4.861 -0.516 1.00 79.50 557 SER A N 1
ATOM 4236 C CA . SER A 1 557 ? 0.168 -5.766 -1.668 1.00 79.50 557 SER A CA 1
ATOM 4237 C C . SER A 1 557 ? 0.474 -5.038 -2.983 1.00 79.50 557 SER A C 1
ATOM 4239 O O . SER A 1 557 ? 0.315 -3.820 -3.103 1.00 79.50 557 SER A O 1
ATOM 4241 N N . LEU A 1 558 ? 0.854 -5.808 -4.008 1.00 85.12 558 LEU A N 1
ATOM 4242 C CA . LEU A 1 558 ? 1.075 -5.296 -5.361 1.00 85.12 558 LEU A CA 1
ATOM 4243 C C . LEU A 1 558 ? -0.208 -4.726 -5.991 1.00 85.12 558 LEU A C 1
ATOM 4245 O O . LEU A 1 558 ? -0.147 -3.690 -6.649 1.00 85.12 558 LEU A O 1
ATOM 4249 N N . ARG A 1 559 ? -1.372 -5.353 -5.759 1.00 84.44 559 ARG A N 1
ATOM 4250 C CA . ARG A 1 559 ? -2.663 -4.850 -6.267 1.00 84.44 559 ARG A CA 1
ATOM 4251 C C . ARG A 1 559 ? -2.992 -3.474 -5.692 1.00 84.44 559 ARG A C 1
ATOM 4253 O O . ARG A 1 559 ? -3.361 -2.589 -6.454 1.00 84.44 559 ARG A O 1
ATOM 4260 N N . GLN A 1 560 ? -2.769 -3.264 -4.393 1.00 78.81 560 GLN A N 1
ATOM 4261 C CA . GLN A 1 560 ? -2.941 -1.949 -3.770 1.00 78.81 560 GLN A CA 1
ATOM 4262 C C . GLN A 1 560 ? -1.973 -0.908 -4.359 1.00 78.81 560 GLN A C 1
ATOM 4264 O O . GLN A 1 560 ? -2.376 0.212 -4.653 1.00 78.81 560 GLN A O 1
ATOM 4269 N N . MET A 1 561 ? -0.708 -1.276 -4.589 1.00 85.69 561 MET A N 1
ATOM 4270 C CA . MET A 1 561 ? 0.279 -0.360 -5.174 1.00 85.69 561 MET A CA 1
ATOM 4271 C C . MET A 1 561 ? -0.100 0.075 -6.602 1.00 85.69 561 MET A C 1
ATOM 4273 O O . MET A 1 561 ? 0.061 1.242 -6.955 1.00 85.69 561 MET A O 1
ATOM 4277 N N . VAL A 1 562 ? -0.655 -0.843 -7.401 1.00 89.31 562 VAL A N 1
ATOM 4278 C CA . VAL A 1 562 ? -1.200 -0.555 -8.739 1.00 89.31 562 VAL A CA 1
ATOM 4279 C C . VAL A 1 562 ? -2.448 0.324 -8.648 1.00 89.31 562 VAL A C 1
ATOM 4281 O O . VAL A 1 562 ? -2.565 1.275 -9.415 1.00 89.31 562 VAL A O 1
ATOM 4284 N N . GLN A 1 563 ? -3.341 0.061 -7.689 1.00 83.62 563 GLN A N 1
ATOM 4285 C CA . GLN A 1 563 ? -4.527 0.884 -7.449 1.00 83.62 563 GLN A CA 1
ATOM 4286 C C . GLN A 1 563 ? -4.132 2.331 -7.120 1.00 83.62 563 GLN A C 1
ATOM 4288 O O . GLN A 1 563 ? -4.569 3.247 -7.810 1.00 83.62 563 GLN A O 1
ATOM 4293 N N . HIS A 1 564 ? -3.195 2.539 -6.186 1.00 83.62 564 HIS A N 1
ATOM 4294 C CA . HIS A 1 564 ? -2.646 3.866 -5.879 1.00 83.62 564 HIS A CA 1
ATOM 4295 C C . HIS A 1 564 ? -1.995 4.556 -7.097 1.00 83.62 564 HIS A C 1
ATOM 4297 O O . HIS A 1 564 ? -2.011 5.780 -7.189 1.00 83.62 564 HIS A O 1
ATOM 4303 N N . TYR A 1 565 ? -1.396 3.802 -8.028 1.00 88.62 565 TYR A N 1
ATOM 4304 C CA . TYR A 1 565 ? -0.840 4.349 -9.273 1.00 88.62 565 TYR A CA 1
ATOM 4305 C C . TYR A 1 565 ? -1.938 4.806 -10.255 1.00 88.62 565 TYR A C 1
ATOM 4307 O O . TYR A 1 565 ? -1.774 5.826 -10.930 1.00 88.62 565 TYR A O 1
ATOM 4315 N N . VAL A 1 566 ? -3.059 4.083 -10.336 1.00 89.12 566 VAL A N 1
ATOM 4316 C CA . VAL A 1 566 ? -4.209 4.454 -11.180 1.00 89.12 566 VAL A CA 1
ATOM 4317 C C . VAL A 1 566 ? -4.969 5.638 -10.571 1.00 89.12 566 VAL A C 1
ATOM 4319 O O . VAL A 1 566 ? -5.233 6.605 -11.276 1.00 89.12 566 VAL A O 1
ATOM 4322 N N . GLU A 1 567 ? -5.243 5.606 -9.265 1.00 85.25 567 GLU A N 1
ATOM 4323 C CA . GLU A 1 567 ? -5.994 6.633 -8.520 1.00 85.25 567 GLU A CA 1
ATOM 4324 C C . GLU A 1 567 ? -5.240 7.956 -8.318 1.00 85.25 567 GLU A C 1
ATOM 4326 O O . GLU A 1 567 ? -5.852 8.962 -7.962 1.00 85.25 567 GLU A O 1
ATOM 4331 N N . LYS A 1 568 ? -3.917 7.974 -8.527 1.00 85.94 568 LYS A N 1
ATOM 4332 C CA . LYS A 1 568 ? -3.089 9.178 -8.386 1.00 85.94 568 LYS A CA 1
ATOM 4333 C C . LYS A 1 568 ? -3.604 10.317 -9.269 1.00 85.94 568 LYS A C 1
ATOM 4335 O O . LYS A 1 568 ? -3.844 10.126 -10.461 1.00 85.94 568 LYS A O 1
ATOM 4340 N N . GLU A 1 569 ? -3.665 11.514 -8.704 1.00 87.06 569 GLU A N 1
ATOM 4341 C CA . GLU A 1 569 ? -4.150 12.731 -9.352 1.00 87.06 569 GLU A CA 1
ATOM 4342 C C . GLU A 1 569 ? -3.449 12.987 -10.703 1.00 87.06 569 GLU A C 1
ATOM 4344 O O . GLU A 1 569 ? -2.247 12.736 -10.863 1.00 87.06 569 GLU A O 1
ATOM 4349 N N . ARG A 1 570 ? -4.191 13.476 -11.702 1.00 90.94 570 ARG A N 1
ATOM 4350 C CA . ARG A 1 570 ? -3.656 13.810 -13.031 1.00 90.94 570 ARG A CA 1
ATOM 4351 C C . ARG A 1 570 ? -3.206 15.267 -13.094 1.00 90.94 570 ARG A C 1
ATOM 4353 O O . ARG A 1 570 ? -3.708 16.138 -12.391 1.00 90.94 570 ARG A O 1
ATOM 4360 N N . ASN A 1 571 ? -2.248 15.557 -13.963 1.00 90.69 571 ASN A N 1
ATOM 4361 C CA . ASN A 1 571 ? -1.662 16.894 -14.089 1.00 90.69 571 ASN A CA 1
ATOM 4362 C C . ASN A 1 571 ? -2.656 17.942 -14.623 1.00 90.69 571 ASN A C 1
ATOM 4364 O O . ASN A 1 571 ? -2.441 19.135 -14.412 1.00 90.69 571 ASN A O 1
ATOM 4368 N N . ASP A 1 572 ? -3.709 17.506 -15.323 1.00 91.94 572 ASP A N 1
ATOM 4369 C CA . ASP A 1 572 ? -4.815 18.340 -15.800 1.00 91.94 572 ASP A CA 1
ATOM 4370 C C . ASP A 1 572 ? -5.943 18.537 -14.773 1.00 91.94 572 ASP A C 1
ATOM 4372 O O . ASP A 1 572 ? -6.869 19.313 -15.018 1.00 91.94 572 ASP A O 1
ATOM 4376 N N . GLU A 1 573 ? -5.860 17.894 -13.607 1.00 93.12 573 GLU A N 1
ATOM 4377 C CA . GLU A 1 573 ? -6.835 18.036 -12.525 1.00 93.12 573 GLU A CA 1
ATOM 4378 C C . GLU A 1 573 ? -6.440 19.143 -11.545 1.00 93.12 573 GLU A C 1
ATOM 4380 O O . GLU A 1 573 ? -5.310 19.203 -11.048 1.00 93.12 573 GLU A O 1
ATOM 4385 N N . LEU A 1 574 ? -7.416 19.993 -11.227 1.00 94.19 574 LEU A N 1
ATOM 4386 C CA . LEU A 1 574 ? -7.374 20.900 -10.090 1.00 94.19 574 LEU A CA 1
ATOM 4387 C C . LEU A 1 574 ? -8.019 20.192 -8.897 1.00 94.19 574 LEU A C 1
ATOM 4389 O O . LEU A 1 574 ? -9.189 19.825 -8.968 1.00 94.19 574 LEU A O 1
ATOM 4393 N N . VAL A 1 575 ? -7.272 20.005 -7.811 1.00 93.94 575 VAL A N 1
ATOM 4394 C CA . VAL A 1 575 ? -7.661 19.143 -6.687 1.00 93.94 575 VAL A CA 1
ATOM 4395 C C . VAL A 1 575 ? -7.689 19.936 -5.386 1.00 93.94 575 VAL A C 1
ATOM 4397 O O . VAL A 1 575 ? -6.680 20.514 -4.982 1.00 93.94 575 VAL A O 1
ATOM 4400 N N . ALA A 1 576 ? -8.833 19.928 -4.703 1.00 94.44 576 ALA A N 1
ATOM 4401 C CA . ALA A 1 576 ? -8.994 20.412 -3.337 1.00 94.44 576 ALA A CA 1
ATOM 4402 C C . ALA A 1 576 ? -9.015 19.221 -2.372 1.00 94.44 576 ALA A C 1
ATOM 4404 O O . ALA A 1 576 ? -9.908 18.378 -2.435 1.00 94.44 576 ALA A O 1
ATOM 4405 N N . THR A 1 577 ? -8.040 19.169 -1.466 1.00 93.31 577 THR A N 1
ATOM 4406 C CA . THR A 1 577 ? -7.938 18.167 -0.398 1.00 93.31 577 THR A CA 1
ATOM 4407 C C . THR A 1 577 ? -8.205 18.828 0.952 1.00 93.31 577 THR A C 1
ATOM 4409 O O . THR A 1 577 ? -7.445 19.701 1.367 1.00 93.31 577 THR A O 1
ATOM 4412 N N . LEU A 1 578 ? -9.264 18.417 1.646 1.00 93.06 578 LEU A N 1
ATOM 4413 C CA . LEU A 1 578 ? -9.551 18.786 3.031 1.00 93.06 578 LEU A CA 1
ATOM 4414 C C . LEU A 1 578 ? -8.989 17.703 3.956 1.00 93.06 578 LEU A C 1
ATOM 4416 O O . LEU A 1 578 ? -9.538 16.602 4.016 1.00 93.06 578 LEU A O 1
ATOM 4420 N N . SER A 1 579 ? -7.907 18.013 4.671 1.00 90.44 579 SER A N 1
ATOM 4421 C CA . SER A 1 579 ? -7.302 17.091 5.639 1.00 90.44 579 SER A CA 1
ATOM 4422 C C . SER A 1 579 ? -7.951 17.283 7.016 1.00 90.44 579 SER A C 1
ATOM 4424 O O . SER A 1 579 ? -7.901 18.373 7.593 1.00 90.44 579 SER A O 1
ATOM 4426 N N . LEU A 1 580 ? -8.568 16.225 7.543 1.00 88.44 580 LEU A N 1
ATOM 4427 C CA . LEU A 1 580 ? -9.210 16.194 8.859 1.00 88.44 580 LEU A CA 1
ATOM 4428 C C . LEU A 1 580 ? -8.197 15.777 9.949 1.00 88.44 580 LEU A C 1
ATOM 4430 O O . LEU A 1 580 ? -7.230 15.077 9.651 1.00 88.44 580 LEU A O 1
ATOM 4434 N N . PRO A 1 581 ? -8.413 16.140 11.231 1.00 81.44 581 PRO A N 1
ATOM 4435 C CA . PRO A 1 581 ? -7.568 15.705 12.347 1.00 81.44 581 PRO A CA 1
ATOM 4436 C C . PRO A 1 581 ? -7.960 14.308 12.879 1.00 81.44 581 PRO A C 1
ATOM 4438 O O . PRO A 1 581 ? -7.442 13.855 13.899 1.00 81.44 581 PRO A O 1
ATOM 4441 N N . SER A 1 582 ? -8.890 13.626 12.205 1.00 80.19 582 SER A N 1
ATOM 4442 C CA . SER A 1 582 ? -9.196 12.205 12.378 1.00 80.19 582 SER A CA 1
ATOM 4443 C C . SER A 1 582 ? -8.253 11.332 11.542 1.00 80.19 582 SER A C 1
ATOM 4445 O O . SER A 1 582 ? -7.701 11.777 10.538 1.00 80.19 582 SER A O 1
ATOM 4447 N N . PHE A 1 583 ? -8.109 10.061 11.925 1.00 78.88 583 PHE A N 1
ATOM 4448 C CA . PHE A 1 583 ? -7.368 9.066 11.147 1.00 78.88 583 PHE A CA 1
ATOM 4449 C C . PHE A 1 583 ? -8.318 8.031 10.551 1.00 78.88 583 PHE A C 1
ATOM 4451 O O . PHE A 1 583 ? -9.317 7.655 11.164 1.00 78.88 583 PHE A O 1
ATOM 4458 N N . THR A 1 584 ? -7.946 7.529 9.383 1.00 77.81 584 THR A N 1
ATOM 4459 C CA . THR A 1 584 ? -8.588 6.420 8.677 1.00 77.81 584 THR A CA 1
ATOM 4460 C C . THR A 1 584 ? -7.625 5.235 8.638 1.00 77.81 584 THR A C 1
ATOM 4462 O O . THR A 1 584 ? -6.407 5.416 8.549 1.00 77.81 584 THR A O 1
ATOM 4465 N N . ALA A 1 585 ? -8.163 4.021 8.767 1.00 77.19 585 ALA A N 1
ATOM 4466 C CA . ALA A 1 585 ? -7.377 2.794 8.815 1.00 77.19 585 ALA A CA 1
ATOM 4467 C C . ALA A 1 585 ? -7.451 2.059 7.471 1.00 77.19 585 ALA A C 1
ATOM 4469 O O . ALA A 1 585 ? -8.530 1.690 7.018 1.00 77.19 585 ALA A O 1
ATOM 4470 N N . ASN A 1 586 ? -6.304 1.807 6.847 1.00 72.69 586 ASN A N 1
ATOM 4471 C CA . ASN A 1 586 ? -6.199 0.871 5.734 1.00 72.69 586 ASN A CA 1
ATOM 4472 C C . ASN A 1 586 ? -5.927 -0.530 6.294 1.00 72.69 586 ASN A C 1
ATOM 4474 O O . ASN A 1 586 ? -4.967 -0.703 7.051 1.00 72.69 586 ASN A O 1
ATOM 4478 N N . ILE A 1 587 ? -6.735 -1.515 5.898 1.00 70.62 587 ILE A N 1
ATOM 4479 C CA . ILE A 1 587 ? -6.555 -2.941 6.219 1.00 70.62 587 ILE A CA 1
ATOM 4480 C C . ILE A 1 587 ? -6.657 -3.720 4.904 1.00 70.62 587 ILE A C 1
ATOM 4482 O O . ILE A 1 587 ? -7.574 -3.481 4.123 1.00 70.62 587 ILE A O 1
ATOM 4486 N N . ASP A 1 588 ? -5.663 -4.563 4.604 1.00 65.44 588 ASP A N 1
ATOM 4487 C CA . ASP A 1 588 ? -5.531 -5.345 3.355 1.00 65.44 588 ASP A CA 1
ATOM 4488 C C . ASP A 1 588 ? -5.699 -4.559 2.034 1.00 65.44 588 ASP A C 1
ATOM 4490 O O . ASP A 1 588 ? -5.917 -5.119 0.960 1.00 65.44 588 ASP A O 1
ATOM 4494 N N . GLY A 1 589 ? -5.511 -3.238 2.099 1.00 60.28 589 GLY A N 1
ATOM 4495 C CA . GLY A 1 589 ? -5.642 -2.308 0.977 1.00 60.28 589 GLY A CA 1
ATOM 4496 C C . GLY A 1 589 ? -6.999 -1.609 0.867 1.00 60.28 589 GLY A C 1
ATOM 4497 O O . GLY A 1 589 ? -7.136 -0.720 0.033 1.00 60.28 589 GLY A O 1
ATOM 4498 N N . GLN A 1 590 ? -7.973 -1.941 1.719 1.00 68.00 590 GLN A N 1
ATOM 4499 C CA . GLN A 1 590 ? -9.270 -1.268 1.787 1.00 68.00 590 GLN A CA 1
ATOM 4500 C C . GLN A 1 590 ? -9.254 -0.151 2.848 1.00 68.00 590 GLN A C 1
ATOM 4502 O O . GLN A 1 590 ? -8.850 -0.371 3.993 1.00 68.00 590 GLN A O 1
ATOM 4507 N N . LYS A 1 591 ? -9.701 1.056 2.471 1.00 73.31 591 LYS A N 1
ATOM 4508 C CA . LYS A 1 591 ? -9.768 2.236 3.351 1.00 73.31 591 LYS A CA 1
ATOM 4509 C C . LYS A 1 591 ? -11.033 2.208 4.219 1.00 73.31 591 LYS A C 1
ATOM 4511 O O . LYS A 1 591 ? -12.114 2.564 3.749 1.00 73.31 591 LYS A O 1
ATOM 4516 N N . MET A 1 592 ? -10.895 1.896 5.506 1.00 79.31 592 MET A N 1
ATOM 4517 C CA . MET A 1 592 ? -11.928 2.160 6.512 1.00 79.31 592 MET A CA 1
ATOM 4518 C C . MET A 1 592 ? -11.929 3.662 6.837 1.00 79.31 592 MET A C 1
ATOM 4520 O O . MET A 1 592 ? -11.171 4.140 7.686 1.00 79.31 592 MET A O 1
ATOM 4524 N N . SER A 1 593 ? -12.732 4.435 6.101 1.00 80.00 593 SER A N 1
ATOM 4525 C CA . SER A 1 593 ? -13.010 5.852 6.408 1.00 80.00 593 SER A CA 1
ATOM 4526 C C . SER A 1 593 ? -13.957 5.948 7.607 1.00 80.00 593 SER A C 1
ATOM 4528 O O . SER A 1 593 ? -14.639 4.970 7.899 1.00 80.00 593 SER A O 1
ATOM 4530 N N . ALA A 1 594 ? -14.041 7.099 8.282 1.00 81.19 594 ALA A N 1
ATOM 4531 C CA . ALA A 1 594 ? -15.043 7.309 9.338 1.00 81.19 594 ALA A CA 1
ATOM 4532 C C . ALA A 1 594 ? -15.047 6.232 10.451 1.00 81.19 594 ALA A C 1
ATOM 4534 O O . ALA A 1 594 ? -16.089 5.689 10.814 1.00 81.19 594 ALA A O 1
ATOM 4535 N N . VAL A 1 595 ? -13.870 5.867 10.965 1.00 83.50 595 VAL A N 1
ATOM 4536 C CA . VAL A 1 595 ? -13.759 4.862 12.035 1.00 83.50 595 VAL A CA 1
ATOM 4537 C C . VAL A 1 595 ? -14.196 5.483 13.374 1.00 83.50 595 VAL A C 1
ATOM 4539 O O . VAL A 1 595 ? -13.647 6.527 13.743 1.00 83.50 595 VAL A O 1
ATOM 4542 N N . PRO A 1 596 ? -15.110 4.856 14.147 1.00 81.50 596 PRO A N 1
ATOM 4543 C CA . PRO A 1 596 ? -15.438 5.298 15.503 1.00 81.50 596 PRO A CA 1
ATOM 4544 C C . PRO A 1 596 ? -14.174 5.432 16.374 1.00 81.50 596 PRO A C 1
ATOM 4546 O O . PRO A 1 596 ? -13.324 4.538 16.319 1.00 81.50 596 PRO A O 1
ATOM 4549 N N . PRO A 1 597 ? -14.028 6.475 17.218 1.00 79.06 597 PRO A N 1
ATOM 4550 C CA . PRO A 1 597 ? -12.812 6.680 18.013 1.00 79.06 597 PRO A CA 1
ATOM 4551 C C . PRO A 1 597 ? -12.430 5.476 18.888 1.00 79.06 597 PRO A C 1
ATOM 4553 O O . PRO A 1 597 ? -11.264 5.098 18.950 1.00 79.06 597 PRO A O 1
ATOM 4556 N N . THR A 1 598 ? -13.424 4.817 19.491 1.00 76.31 598 THR A N 1
ATOM 4557 C CA . THR A 1 598 ? -13.256 3.612 20.319 1.00 76.31 598 THR A CA 1
ATOM 4558 C C . THR A 1 598 ? -12.696 2.418 19.541 1.00 76.31 598 THR A C 1
ATOM 4560 O O . THR A 1 598 ? -11.841 1.700 20.057 1.00 76.31 598 THR A O 1
ATOM 4563 N N . LEU A 1 599 ? -13.131 2.227 18.290 1.00 81.31 599 LEU A N 1
ATOM 4564 C CA . LEU A 1 599 ? -12.604 1.207 17.379 1.00 81.31 599 LEU A CA 1
ATOM 4565 C C . LEU A 1 599 ? -11.190 1.585 16.905 1.00 81.31 599 LEU A C 1
ATOM 4567 O O . LEU A 1 599 ? -10.273 0.762 16.923 1.00 81.31 599 LEU A O 1
ATOM 4571 N N . LEU A 1 600 ? -10.990 2.856 16.552 1.00 79.12 600 LEU A N 1
ATOM 4572 C CA . LEU A 1 600 ? -9.712 3.394 16.098 1.00 79.12 600 LEU A CA 1
ATOM 4573 C C . LEU A 1 600 ? -8.604 3.221 17.151 1.00 79.12 600 LEU A C 1
ATOM 4575 O O . LEU A 1 600 ? -7.507 2.802 16.793 1.00 79.12 600 LEU A O 1
ATOM 4579 N N . ASP A 1 601 ? -8.888 3.473 18.433 1.00 78.06 601 ASP A N 1
ATOM 4580 C CA . ASP A 1 601 ? -7.948 3.298 19.555 1.00 78.06 601 ASP A CA 1
ATOM 4581 C C . ASP A 1 601 ? -7.432 1.858 19.711 1.00 78.06 601 ASP A C 1
ATOM 4583 O O . ASP A 1 601 ? -6.320 1.641 20.198 1.00 78.06 601 ASP A O 1
ATOM 4587 N N . VAL A 1 602 ? -8.215 0.863 19.290 1.00 79.12 602 VAL A N 1
ATOM 4588 C CA . VAL A 1 602 ? -7.805 -0.549 19.274 1.00 79.12 602 VAL A CA 1
ATOM 4589 C C . VAL A 1 602 ? -6.970 -0.853 18.026 1.00 79.12 602 VAL A C 1
ATOM 4591 O O . VAL A 1 602 ? -5.953 -1.546 18.112 1.00 79.12 602 VAL A O 1
ATOM 4594 N N . LEU A 1 603 ? -7.350 -0.285 16.877 1.00 78.44 603 LEU A N 1
ATOM 4595 C CA . LEU A 1 603 ? -6.627 -0.417 15.608 1.00 78.44 603 LEU A CA 1
ATOM 4596 C C . LEU A 1 603 ? -5.243 0.268 15.610 1.00 78.44 603 LEU A C 1
ATOM 4598 O O . LEU A 1 603 ? -4.395 -0.099 14.803 1.00 78.44 603 LEU A O 1
ATOM 4602 N N . ARG A 1 604 ? -4.963 1.214 16.524 1.00 70.62 604 ARG A N 1
ATOM 4603 C CA . ARG A 1 604 ? -3.637 1.870 16.636 1.00 70.62 604 ARG A CA 1
ATOM 4604 C C . ARG A 1 604 ? -2.521 0.988 17.221 1.00 70.62 604 ARG A C 1
ATOM 4606 O O . ARG A 1 604 ? -1.383 1.444 17.307 1.00 70.62 604 ARG A O 1
ATOM 4613 N N . ASN A 1 605 ? -2.820 -0.225 17.692 1.00 66.06 605 ASN A N 1
ATOM 4614 C CA . ASN A 1 605 ? -1.882 -1.028 18.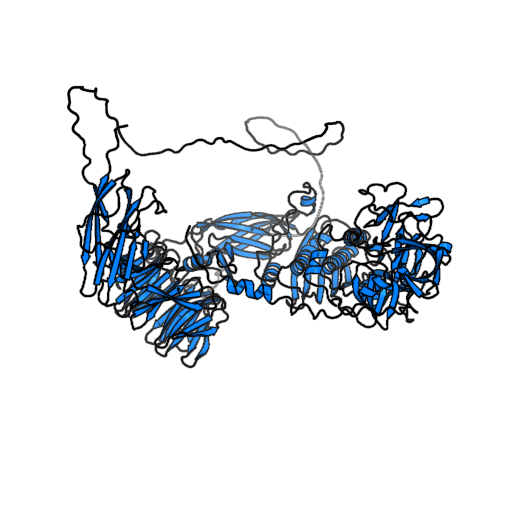481 1.00 66.06 605 ASN A CA 1
ATOM 4615 C C . ASN A 1 605 ? -0.712 -1.585 17.623 1.00 66.06 605 ASN A C 1
ATOM 4617 O O . ASN A 1 605 ? -0.952 -2.409 16.738 1.00 66.06 605 ASN A O 1
ATOM 4621 N N . PRO A 1 606 ? 0.561 -1.212 17.888 1.00 47.62 606 PRO A N 1
ATOM 4622 C CA . PRO A 1 606 ? 1.691 -1.452 16.977 1.00 47.62 606 PRO A CA 1
ATOM 4623 C C . PRO A 1 606 ? 2.144 -2.916 16.816 1.00 47.62 606 PRO A C 1
ATOM 4625 O O . PRO A 1 606 ? 3.146 -3.167 16.149 1.00 47.62 606 PRO A O 1
ATOM 4628 N N . ARG A 1 607 ? 1.442 -3.898 17.398 1.00 54.19 607 ARG A N 1
ATOM 4629 C CA . ARG A 1 607 ? 1.695 -5.328 17.130 1.00 54.19 607 ARG A CA 1
ATOM 4630 C C . ARG A 1 607 ? 1.099 -5.820 15.804 1.00 54.19 607 ARG A C 1
ATOM 4632 O O . ARG A 1 607 ? 1.525 -6.865 15.320 1.00 54.19 607 ARG A O 1
ATOM 4639 N N . ASN A 1 608 ? 0.169 -5.075 15.204 1.00 56.06 608 ASN A N 1
ATOM 4640 C CA . ASN A 1 608 ? -0.643 -5.561 14.085 1.00 56.06 608 ASN A CA 1
ATOM 4641 C C . ASN A 1 608 ? -0.161 -4.960 12.755 1.00 56.06 608 ASN A C 1
ATOM 4643 O O . ASN A 1 608 ? -0.602 -3.896 12.327 1.00 56.06 608 ASN A O 1
ATOM 4647 N N . SER A 1 609 ? 0.766 -5.655 12.093 1.00 53.53 609 SER A N 1
ATOM 4648 C CA . SER A 1 609 ? 1.521 -5.170 10.923 1.00 53.53 609 SER A CA 1
ATOM 4649 C C . SER A 1 609 ? 0.705 -4.921 9.642 1.00 53.53 609 SER A C 1
ATOM 4651 O O . SER A 1 609 ? 1.216 -4.275 8.722 1.00 53.53 609 SER A O 1
ATOM 4653 N N . GLY A 1 610 ? -0.537 -5.413 9.570 1.00 60.38 610 GLY A N 1
ATOM 4654 C CA . GLY A 1 610 ? -1.451 -5.208 8.438 1.00 60.38 610 GLY A CA 1
ATOM 4655 C C . GLY A 1 610 ? -2.232 -3.887 8.468 1.00 60.38 610 GLY A C 1
ATOM 4656 O O . GLY A 1 610 ? -2.675 -3.428 7.417 1.00 60.38 610 GLY A O 1
ATOM 4657 N N . VAL A 1 611 ? -2.375 -3.250 9.638 1.00 68.25 611 VAL A N 1
ATOM 4658 C CA . VAL A 1 611 ? -3.153 -2.010 9.793 1.00 68.25 611 VAL A CA 1
ATOM 4659 C C . VAL A 1 611 ? -2.254 -0.794 9.570 1.00 68.25 611 VAL A C 1
ATOM 4661 O O . VAL A 1 611 ? -1.204 -0.663 10.198 1.00 68.25 611 VAL A O 1
ATOM 4664 N N . ARG A 1 612 ? -2.668 0.136 8.700 1.00 71.50 612 ARG A N 1
ATOM 4665 C CA . ARG A 1 612 ? -1.968 1.417 8.499 1.00 71.50 612 ARG A CA 1
ATOM 4666 C C . ARG A 1 612 ? -2.902 2.596 8.700 1.00 71.50 612 ARG A C 1
ATOM 4668 O O . ARG A 1 612 ? -3.888 2.739 7.984 1.00 71.50 612 ARG A O 1
ATOM 4675 N N . LEU A 1 613 ? -2.556 3.456 9.654 1.00 73.50 613 LEU A N 1
ATOM 4676 C CA . LEU A 1 613 ? -3.229 4.732 9.861 1.00 73.50 613 LEU A CA 1
ATOM 4677 C C . LEU A 1 613 ? -2.687 5.774 8.881 1.00 73.50 613 LEU A C 1
ATOM 4679 O O . LEU A 1 613 ? -1.476 5.901 8.708 1.00 73.50 613 LEU A O 1
ATOM 4683 N N . GLN A 1 614 ? -3.590 6.551 8.302 1.00 75.19 614 GLN A N 1
ATOM 4684 C CA . GLN A 1 614 ? -3.292 7.779 7.568 1.00 75.19 614 GLN A CA 1
ATOM 4685 C C . GLN A 1 614 ? -4.260 8.875 8.036 1.00 75.19 614 GLN A C 1
ATOM 4687 O O . GLN A 1 614 ? -5.308 8.566 8.612 1.00 75.19 614 GLN A O 1
ATOM 4692 N N . ASN A 1 615 ? -3.917 10.146 7.821 1.00 79.69 615 ASN A N 1
ATOM 4693 C CA . ASN A 1 615 ? -4.853 11.250 8.060 1.00 79.69 615 ASN A CA 1
ATOM 4694 C C . ASN A 1 615 ? -6.102 11.026 7.198 1.00 79.69 615 ASN A C 1
ATOM 4696 O O . ASN A 1 615 ? -5.973 10.595 6.049 1.00 79.69 615 ASN A O 1
ATOM 4700 N N . ASP A 1 616 ? -7.297 11.292 7.726 1.00 83.75 616 ASP A N 1
ATOM 4701 C CA . ASP A 1 616 ? -8.495 11.208 6.894 1.00 83.75 616 ASP A CA 1
ATOM 4702 C C . ASP A 1 616 ? -8.603 12.450 6.004 1.00 83.75 616 ASP A C 1
ATOM 4704 O O . ASP A 1 616 ? -8.433 13.586 6.454 1.00 83.75 616 ASP A O 1
ATOM 4708 N N . GLU A 1 617 ? -8.858 12.224 4.721 1.00 87.81 617 GLU A N 1
ATOM 4709 C CA . GLU A 1 617 ? -8.885 13.259 3.695 1.00 87.81 617 GLU A CA 1
ATOM 4710 C C . GLU A 1 617 ? -10.148 13.132 2.852 1.00 87.81 617 GLU A C 1
ATOM 4712 O O . GLU A 1 617 ? -10.506 12.040 2.396 1.00 87.81 617 GLU A O 1
ATOM 4717 N N . VAL A 1 618 ? -10.780 14.275 2.591 1.00 89.06 618 VAL A N 1
ATOM 4718 C CA . VAL A 1 618 ? -11.828 14.412 1.578 1.00 89.06 618 VAL A CA 1
ATOM 4719 C C . VAL A 1 618 ? -11.253 15.164 0.392 1.00 89.06 618 VAL A C 1
ATOM 4721 O O . VAL A 1 618 ? -10.647 16.221 0.560 1.00 89.06 618 VAL A O 1
ATOM 4724 N N . LYS A 1 619 ? -11.451 14.626 -0.811 1.00 90.12 619 LYS A N 1
ATOM 4725 C CA . LYS A 1 619 ? -10.974 15.221 -2.059 1.00 90.12 619 LYS A CA 1
ATOM 4726 C C . LYS A 1 619 ? -12.149 15.573 -2.964 1.00 90.12 619 LYS A C 1
ATOM 4728 O O . LYS A 1 619 ? -13.084 14.788 -3.089 1.00 90.12 619 LYS A O 1
ATOM 4733 N N . ALA A 1 620 ? -12.064 16.728 -3.611 1.00 93.00 620 ALA A N 1
ATOM 4734 C CA . ALA A 1 620 ? -12.849 17.069 -4.792 1.00 93.00 620 ALA A CA 1
ATOM 4735 C C . ALA A 1 620 ? -11.890 17.523 -5.897 1.00 93.00 620 ALA A C 1
ATOM 4737 O O . ALA A 1 620 ? -10.885 18.180 -5.611 1.00 93.00 620 ALA A O 1
ATOM 4738 N N . SER A 1 621 ? -12.197 17.192 -7.147 1.00 93.44 621 SER A N 1
ATOM 4739 C CA . SER A 1 621 ? -11.395 17.583 -8.304 1.00 93.44 621 SER A CA 1
ATOM 4740 C C . SER A 1 621 ? -12.265 18.032 -9.476 1.00 93.44 621 SER A C 1
ATOM 4742 O O . SER A 1 621 ? -13.406 17.597 -9.619 1.00 93.44 621 SER A O 1
ATOM 4744 N N . ASP A 1 622 ? -11.709 18.913 -10.307 1.00 94.25 622 ASP A N 1
ATOM 4745 C CA . ASP A 1 622 ? -12.254 19.317 -11.608 1.00 94.25 622 ASP A CA 1
ATOM 4746 C C . ASP A 1 622 ? -11.183 19.127 -12.690 1.00 94.25 622 ASP A C 1
ATOM 4748 O O . ASP A 1 622 ? -9.984 19.264 -12.426 1.00 94.25 622 ASP A O 1
ATOM 4752 N N . VAL A 1 623 ? -11.611 18.804 -13.911 1.00 94.31 623 VAL A N 1
ATOM 4753 C CA . VAL A 1 623 ? -10.719 18.530 -15.043 1.00 94.31 623 VAL A CA 1
ATOM 4754 C C . VAL A 1 623 ? -10.572 19.785 -15.890 1.00 94.31 623 VAL A C 1
ATOM 4756 O O . VAL A 1 623 ? -11.531 20.305 -16.457 1.00 94.31 623 VAL A O 1
ATOM 4759 N N . THR A 1 624 ? -9.342 20.265 -16.018 1.00 93.81 624 THR A N 1
ATOM 4760 C CA . THR A 1 624 ? -9.032 21.521 -16.702 1.00 93.81 624 THR A CA 1
ATOM 4761 C C . THR A 1 624 ? -8.367 21.272 -18.065 1.00 93.81 624 THR A C 1
ATOM 4763 O O . THR A 1 624 ? -7.805 20.204 -18.307 1.00 93.81 624 THR A O 1
ATOM 4766 N N . PRO A 1 625 ? -8.374 22.247 -18.994 1.00 92.38 625 PRO A N 1
ATOM 4767 C CA . PRO A 1 625 ? -7.653 22.132 -20.264 1.00 92.38 625 PRO A CA 1
ATOM 4768 C C . PRO A 1 625 ? -6.142 22.433 -20.151 1.00 92.38 625 PRO A C 1
ATOM 4770 O O . PRO A 1 625 ? -5.482 22.575 -21.186 1.00 92.38 625 PRO A O 1
ATOM 4773 N N . TRP A 1 626 ? -5.595 22.559 -18.934 1.00 92.75 626 TRP A N 1
ATOM 4774 C CA . TRP A 1 626 ? -4.220 22.989 -18.661 1.00 92.75 626 TRP A CA 1
ATOM 4775 C C . TRP A 1 626 ? -3.496 22.023 -17.723 1.00 92.75 626 TRP A C 1
ATOM 4777 O O . TRP A 1 626 ? -4.104 21.444 -16.836 1.00 92.75 626 TRP A O 1
ATOM 4787 N N . VAL A 1 627 ? -2.173 21.929 -17.839 1.00 92.25 627 VAL A N 1
ATOM 4788 C CA . VAL A 1 627 ? -1.321 21.406 -16.765 1.00 92.25 627 VAL A CA 1
ATOM 4789 C C . VAL A 1 627 ? -1.325 22.415 -15.614 1.00 92.25 627 VAL A C 1
ATOM 4791 O O . VAL A 1 627 ? -0.899 23.562 -15.795 1.00 92.25 627 VAL A O 1
ATOM 4794 N N . ILE A 1 628 ? -1.819 21.999 -14.447 1.00 90.44 628 ILE A N 1
ATOM 4795 C CA . ILE A 1 628 ? -1.957 22.846 -13.256 1.00 90.44 628 ILE A CA 1
ATOM 4796 C C . ILE A 1 628 ? -0.683 22.802 -12.407 1.00 90.44 628 ILE A C 1
ATOM 4798 O O . ILE A 1 628 ? -0.157 21.730 -12.102 1.00 90.44 628 ILE A O 1
ATOM 4802 N N . SER A 1 629 ? -0.206 23.973 -11.981 1.00 86.50 629 SER A N 1
ATOM 4803 C CA . SER A 1 629 ? 0.931 24.116 -11.066 1.00 86.50 629 SER A CA 1
ATOM 4804 C C . SER A 1 629 ? 0.670 25.128 -9.942 1.00 86.50 629 SER A C 1
ATOM 4806 O O . SER A 1 629 ? -0.297 25.892 -9.958 1.00 86.50 629 SER A O 1
ATOM 4808 N N . GLY A 1 630 ? 1.541 25.111 -8.930 1.00 83.12 630 GLY A N 1
ATOM 4809 C CA . GLY A 1 630 ? 1.362 25.872 -7.694 1.00 83.12 630 GLY A CA 1
ATOM 4810 C C . GLY A 1 630 ? 0.492 25.149 -6.660 1.00 83.12 630 GLY A C 1
ATOM 4811 O O . GLY A 1 630 ? 0.082 24.000 -6.841 1.00 83.12 630 GLY A O 1
ATOM 4812 N N . MET A 1 631 ? 0.253 25.826 -5.538 1.00 88.00 631 MET A N 1
ATOM 4813 C CA . MET A 1 631 ? -0.566 25.342 -4.429 1.00 88.00 631 MET A CA 1
ATOM 4814 C C . MET A 1 631 ? -1.115 26.537 -3.646 1.00 88.00 631 MET A C 1
ATOM 4816 O O . MET A 1 631 ? -0.392 27.502 -3.415 1.00 88.00 631 MET A O 1
ATOM 4820 N N . ALA A 1 632 ? -2.359 26.441 -3.187 1.00 89.38 632 ALA A N 1
ATOM 4821 C CA . ALA A 1 632 ? -2.935 27.338 -2.191 1.00 89.38 632 ALA A CA 1
ATOM 4822 C C . ALA A 1 632 ? -3.424 26.527 -0.982 1.00 89.38 632 ALA A C 1
ATOM 4824 O O . ALA A 1 632 ? -3.790 25.358 -1.113 1.00 89.38 632 ALA A O 1
ATOM 4825 N N . ALA A 1 633 ? -3.446 27.140 0.199 1.00 91.12 633 ALA A N 1
ATOM 4826 C CA . ALA A 1 633 ? -3.986 26.532 1.409 1.00 91.12 633 ALA A CA 1
ATOM 4827 C C . ALA A 1 633 ? -4.879 27.533 2.143 1.00 91.12 633 ALA A C 1
ATOM 4829 O O . ALA A 1 633 ? -4.505 28.689 2.329 1.00 91.12 633 ALA A O 1
ATOM 4830 N N . VAL A 1 634 ? -6.052 27.069 2.564 1.00 92.62 634 VAL A N 1
ATOM 4831 C CA . VAL A 1 634 ? -7.048 27.833 3.315 1.00 92.62 634 VAL A CA 1
ATOM 4832 C C . VAL A 1 634 ? -7.290 27.118 4.640 1.00 92.62 634 VAL A C 1
ATOM 4834 O O . VAL A 1 634 ? -7.443 25.898 4.675 1.00 92.62 634 VAL A O 1
ATOM 4837 N N . SER A 1 635 ? -7.311 27.864 5.743 1.00 92.50 635 SER A N 1
ATOM 4838 C CA . SER A 1 635 ? -7.748 27.342 7.041 1.00 92.50 635 SER A CA 1
ATOM 4839 C C . SER A 1 635 ? -9.229 27.633 7.244 1.00 92.50 635 SER A C 1
ATOM 4841 O O . SER A 1 635 ? -9.644 28.772 7.062 1.00 92.50 635 SER A O 1
ATOM 4843 N N . LEU A 1 636 ? -9.994 26.639 7.685 1.00 94.50 636 LEU A N 1
ATOM 4844 C CA . LEU A 1 636 ? -11.392 26.795 8.099 1.00 94.50 636 LEU A CA 1
ATOM 4845 C C . LEU A 1 636 ? -11.632 26.063 9.424 1.00 94.50 636 LEU A C 1
ATOM 4847 O O . LEU A 1 636 ? -10.827 25.219 9.825 1.00 94.50 636 LEU A O 1
ATOM 4851 N N . THR A 1 637 ? -12.716 26.390 10.120 1.00 94.19 637 THR A N 1
ATOM 4852 C CA . THR A 1 637 ? -13.053 25.798 11.421 1.00 94.19 637 THR A CA 1
ATOM 4853 C C . THR A 1 637 ? -14.361 25.020 11.326 1.00 94.19 637 THR A C 1
ATOM 4855 O O . THR A 1 637 ? -15.380 25.547 10.875 1.00 94.19 637 THR A O 1
ATOM 4858 N N . ILE A 1 638 ? -14.325 23.762 11.763 1.00 92.38 638 ILE A N 1
ATOM 4859 C CA . ILE A 1 638 ? -15.494 22.893 11.890 1.00 92.38 638 ILE A CA 1
ATOM 4860 C C . ILE A 1 638 ? -16.039 23.034 13.314 1.00 92.38 638 ILE A C 1
ATOM 4862 O O . ILE A 1 638 ? -15.335 22.752 14.286 1.00 92.38 638 ILE A O 1
ATOM 4866 N N . GLU A 1 639 ? -17.293 23.466 13.437 1.00 87.62 639 GLU A N 1
ATOM 4867 C CA . GLU A 1 639 ? -17.979 23.703 14.711 1.00 87.62 639 GLU A CA 1
ATOM 4868 C C . GLU A 1 639 ? -19.360 23.028 14.708 1.00 87.62 639 GLU A C 1
ATOM 4870 O O . GLU A 1 639 ? -20.344 23.558 14.191 1.00 87.62 639 GLU A O 1
ATOM 4875 N N . ARG A 1 640 ? -19.455 21.832 15.304 1.00 78.75 640 ARG A N 1
ATOM 4876 C CA . ARG A 1 640 ? -20.734 21.192 15.643 1.00 78.75 640 ARG A CA 1
ATOM 4877 C C . ARG A 1 640 ? -21.411 21.982 16.768 1.00 78.75 640 ARG A C 1
ATOM 4879 O O . ARG A 1 640 ? -20.808 22.169 17.823 1.00 78.75 640 ARG A O 1
ATOM 4886 N N . LYS A 1 641 ? -22.660 22.407 16.546 1.00 69.12 641 LYS A N 1
ATOM 4887 C CA . LYS A 1 641 ? -23.487 23.114 17.542 1.00 69.12 641 LYS A CA 1
ATOM 4888 C C . LYS A 1 641 ? -23.701 22.287 18.813 1.00 69.12 641 LYS A C 1
ATOM 4890 O O . LYS A 1 641 ? -23.823 21.064 18.740 1.00 69.12 641 LYS A O 1
ATOM 4895 N N . SER A 1 642 ? -23.802 22.976 19.947 1.00 54.97 642 SER A N 1
ATOM 4896 C CA . SER A 1 642 ? -24.022 22.414 21.282 1.00 54.97 642 SER A CA 1
ATOM 4897 C C . SER A 1 642 ? -25.268 21.519 21.316 1.00 54.97 642 SER A C 1
ATOM 4899 O O . SER A 1 642 ? -26.357 21.956 20.943 1.00 54.97 642 SER A O 1
ATOM 4901 N N . TYR A 1 643 ? -25.156 20.277 21.804 1.00 50.94 643 TYR A N 1
ATOM 4902 C CA . TYR A 1 643 ? -26.317 19.373 21.882 1.00 50.94 643 TYR A CA 1
ATOM 4903 C C . TYR A 1 643 ? -27.416 19.877 22.842 1.00 50.94 643 TYR A C 1
ATOM 4905 O O . TYR A 1 643 ? -28.584 19.546 22.652 1.00 50.94 643 TYR A O 1
ATOM 4913 N N . SER A 1 644 ? -27.071 20.740 23.803 1.00 43.81 644 SER A N 1
ATOM 4914 C CA . SER A 1 644 ? -28.001 21.412 24.723 1.00 43.81 644 SER A CA 1
ATOM 4915 C C . SER A 1 644 ? -28.934 22.442 24.065 1.00 43.81 644 SER A C 1
ATOM 4917 O O . SER A 1 644 ? -29.939 22.810 24.664 1.00 43.81 644 SER A O 1
ATOM 4919 N N . GLU A 1 645 ? -28.644 22.908 22.845 1.00 40.28 645 GLU A N 1
ATOM 4920 C CA . GLU A 1 645 ? -29.424 23.964 22.172 1.00 40.28 645 GLU A CA 1
ATOM 4921 C C . GLU A 1 645 ? -30.614 23.427 21.351 1.00 40.28 645 GLU A C 1
ATOM 4923 O O . GLU A 1 645 ? -31.471 24.199 20.921 1.00 40.28 645 GLU A O 1
ATOM 4928 N N . LYS A 1 646 ? -30.707 22.109 21.115 1.00 42.22 646 LYS A N 1
ATOM 4929 C CA . LYS A 1 646 ? -31.754 21.509 20.264 1.00 42.22 646 LYS A CA 1
ATOM 4930 C C . LYS A 1 646 ? -32.991 21.045 21.038 1.00 42.22 646 LYS A C 1
ATOM 4932 O O . LYS A 1 646 ? -33.368 19.878 21.000 1.00 42.22 646 LYS A O 1
ATOM 4937 N N . GLY A 1 647 ? -33.704 22.003 21.625 1.00 33.09 647 GLY A N 1
ATOM 4938 C CA . GLY A 1 647 ? -35.095 21.835 22.076 1.00 33.09 647 GLY A CA 1
ATOM 4939 C C . GLY A 1 647 ? -36.140 21.897 20.946 1.00 33.09 647 GLY A C 1
ATOM 4940 O O . GLY A 1 647 ? -37.268 22.312 21.194 1.00 33.09 647 GLY A O 1
ATOM 4941 N N . GLY A 1 648 ? -35.773 21.563 19.701 1.00 31.02 648 GLY A N 1
ATOM 4942 C CA . GLY A 1 648 ? -36.605 21.759 18.507 1.00 31.02 648 GLY A CA 1
ATOM 4943 C C . GLY A 1 648 ? -36.695 20.511 17.627 1.00 31.02 648 GLY A C 1
ATOM 4944 O O . GLY A 1 648 ? -35.694 19.833 17.392 1.00 31.02 648 GLY A O 1
ATOM 4945 N N . THR A 1 649 ? -37.901 20.224 17.135 1.00 28.98 649 THR A N 1
ATOM 4946 C CA . THR A 1 649 ? -38.221 19.099 16.244 1.00 28.98 649 THR A CA 1
ATOM 4947 C C . THR A 1 649 ? -37.400 19.141 14.945 1.00 28.98 649 THR A C 1
ATOM 4949 O O . THR A 1 649 ? -37.182 20.224 14.396 1.00 28.98 649 THR A O 1
ATOM 4952 N N . PRO A 1 650 ? -36.964 17.988 14.401 1.00 34.12 650 PRO A N 1
ATOM 4953 C CA . PRO A 1 650 ? -36.325 17.954 13.091 1.00 34.12 650 PRO A CA 1
ATOM 4954 C C . PRO A 1 650 ? -37.333 18.343 12.002 1.00 34.12 650 PRO A C 1
ATOM 4956 O O . PRO A 1 650 ? -38.374 17.707 11.852 1.00 34.12 650 PRO A O 1
ATOM 4959 N N . SER A 1 651 ? -37.012 19.378 11.222 1.00 28.83 651 SER A N 1
ATOM 4960 C CA . SER A 1 651 ? -37.753 19.683 9.996 1.00 28.83 651 SER A CA 1
ATOM 4961 C C . SER A 1 651 ? -37.559 18.556 8.986 1.00 28.83 651 SER A C 1
ATOM 4963 O O . SER A 1 651 ? -36.428 18.137 8.734 1.00 28.83 651 SER A O 1
ATOM 4965 N N . ALA A 1 652 ? -38.649 18.131 8.350 1.00 28.77 652 ALA A N 1
ATOM 4966 C CA . ALA A 1 652 ? -38.577 17.342 7.126 1.00 28.77 652 ALA A CA 1
ATOM 4967 C C . ALA A 1 652 ? -37.839 18.129 6.016 1.00 28.77 652 ALA A C 1
ATOM 4969 O O . ALA A 1 652 ? -37.822 19.369 6.054 1.00 28.77 652 ALA A O 1
ATOM 4970 N N . PRO A 1 653 ? -37.230 17.447 5.026 1.00 30.95 653 PRO A N 1
ATOM 4971 C CA . PRO A 1 653 ? -36.690 18.109 3.841 1.00 30.95 653 PRO A CA 1
ATOM 4972 C C . PRO A 1 653 ? -37.814 18.779 3.022 1.00 30.95 653 PRO A C 1
ATOM 4974 O O . PRO A 1 653 ? -38.959 18.321 3.076 1.00 30.95 653 PRO A O 1
ATOM 4977 N N . PRO A 1 654 ? -37.526 19.842 2.244 1.00 28.25 654 PRO A N 1
ATOM 4978 C CA . PRO A 1 654 ? -38.558 20.548 1.490 1.00 28.25 654 PRO A CA 1
ATOM 4979 C C . PRO A 1 654 ? -39.194 19.666 0.410 1.00 28.25 654 PRO A C 1
ATOM 4981 O O . PRO A 1 654 ? -38.503 19.157 -0.474 1.00 28.25 654 PRO A O 1
ATOM 4984 N N . VAL A 1 655 ? -40.523 19.543 0.435 1.00 31.95 655 VAL A N 1
ATOM 4985 C CA . VAL A 1 655 ? -41.288 19.024 -0.707 1.00 31.95 655 VAL A CA 1
ATOM 4986 C C . VAL A 1 655 ? -41.223 20.063 -1.837 1.00 31.95 655 VAL A C 1
ATOM 4988 O O . VAL A 1 655 ? -41.507 21.236 -1.573 1.00 31.95 655 VAL A O 1
ATOM 4991 N N . PRO A 1 656 ? -40.879 19.690 -3.086 1.00 31.30 656 PRO A N 1
ATOM 4992 C CA . PRO A 1 656 ? -40.879 20.630 -4.203 1.00 31.30 656 PRO A CA 1
ATOM 4993 C C . PRO A 1 656 ? -42.289 21.174 -4.462 1.00 31.30 656 PRO A C 1
ATOM 4995 O O . PRO A 1 656 ? -43.195 20.418 -4.814 1.00 31.30 656 PRO A O 1
ATOM 4998 N N . GLN A 1 657 ? -42.485 22.484 -4.301 1.00 30.95 657 GLN A N 1
ATOM 4999 C CA . GLN A 1 657 ? -43.739 23.131 -4.690 1.00 30.95 657 GLN A CA 1
ATOM 5000 C C . GLN A 1 657 ? -43.783 23.356 -6.215 1.00 30.95 657 GLN A C 1
ATOM 5002 O O . GLN A 1 657 ? -42.739 23.631 -6.814 1.00 30.95 657 GLN A O 1
ATOM 5007 N N . PRO A 1 658 ? -44.962 23.258 -6.864 1.00 30.28 658 PRO A N 1
ATOM 5008 C CA . PRO A 1 658 ? -45.091 23.519 -8.296 1.00 30.28 658 PRO A CA 1
ATOM 5009 C C . PRO A 1 658 ? -44.710 24.958 -8.659 1.00 30.28 658 PRO A C 1
ATOM 5011 O O . PRO A 1 658 ? -45.048 25.901 -7.943 1.00 30.28 658 PRO A O 1
ATOM 5014 N N . GLN A 1 659 ? -44.053 25.141 -9.805 1.00 33.09 659 GLN A N 1
ATOM 5015 C CA . GLN A 1 659 ? -43.736 26.472 -10.323 1.00 33.09 659 GLN A CA 1
ATOM 5016 C C . GLN A 1 659 ? -45.022 27.212 -10.723 1.00 33.09 659 GLN A C 1
ATOM 5018 O O . GLN A 1 659 ? -45.744 26.764 -11.612 1.00 33.09 659 GLN A O 1
ATOM 5023 N N . GLN A 1 660 ? -45.283 28.367 -10.105 1.00 30.70 660 GLN A N 1
ATOM 5024 C CA . GLN A 1 660 ? -46.258 29.339 -10.607 1.00 30.70 660 GLN A CA 1
ATOM 5025 C C . GLN A 1 660 ? -45.570 30.363 -11.535 1.00 30.70 660 GLN A C 1
ATOM 5027 O O . GLN A 1 660 ? -44.372 30.625 -11.381 1.00 30.70 660 GLN A O 1
ATOM 5032 N N . PRO A 1 661 ? -46.281 30.899 -12.546 1.00 30.78 661 PRO A N 1
ATOM 5033 C CA . PRO A 1 661 ? -45.661 31.622 -13.656 1.00 30.78 661 PRO A CA 1
ATOM 5034 C C . PRO A 1 661 ? -45.221 33.053 -13.307 1.00 30.78 661 PRO A C 1
ATOM 5036 O O . PRO A 1 661 ? -45.781 33.708 -12.431 1.00 30.78 661 PRO A O 1
ATOM 5039 N N . LYS A 1 662 ? -44.244 33.567 -14.068 1.00 30.34 662 LYS A N 1
ATOM 5040 C CA . LYS A 1 662 ? -43.829 34.979 -14.031 1.00 30.34 662 LYS A CA 1
ATOM 5041 C C . LYS A 1 662 ? -44.957 35.913 -14.506 1.00 30.34 662 LYS A C 1
ATOM 5043 O O . LYS A 1 662 ? -45.492 35.677 -15.588 1.00 30.34 662 LYS A O 1
ATOM 5048 N N . PRO A 1 663 ? -45.214 37.029 -13.803 1.00 28.77 663 PRO A N 1
ATOM 5049 C CA . PRO A 1 663 ? -45.853 38.211 -14.379 1.00 28.77 663 PRO A CA 1
ATOM 5050 C C . PRO A 1 663 ? -44.884 39.011 -15.272 1.00 28.77 663 PRO A C 1
ATOM 5052 O O . PRO A 1 663 ? -43.672 39.021 -15.043 1.00 28.77 663 PRO A O 1
ATOM 5055 N N . THR A 1 664 ? -45.436 39.736 -16.246 1.00 27.78 664 THR A N 1
ATOM 5056 C CA . THR A 1 664 ? -44.739 40.657 -17.175 1.00 27.78 664 THR A CA 1
ATOM 5057 C C . THR A 1 664 ? -45.653 41.898 -17.424 1.00 27.78 664 THR A C 1
ATOM 5059 O O . THR A 1 664 ? -46.768 41.893 -16.906 1.00 27.78 664 THR A O 1
ATOM 5062 N N . PRO A 1 665 ? -45.219 43.020 -18.050 1.00 43.47 665 PRO A N 1
ATOM 5063 C CA . PRO A 1 665 ? -44.958 44.256 -17.289 1.00 43.47 665 PRO A CA 1
ATOM 5064 C C . PRO A 1 665 ? -45.648 45.538 -17.848 1.00 43.47 665 PRO A C 1
ATOM 5066 O O . PRO A 1 665 ? -46.513 45.447 -18.714 1.00 43.47 665 PRO A O 1
ATOM 5069 N N . SER A 1 666 ? -45.154 46.727 -17.435 1.00 32.22 666 SER A N 1
ATOM 5070 C CA . SER A 1 666 ? -45.372 48.072 -18.046 1.00 32.22 666 SER A CA 1
ATOM 5071 C C . SER A 1 666 ? -46.747 48.738 -17.787 1.00 32.22 666 SER A C 1
ATOM 5073 O O . SER A 1 666 ? -47.628 48.041 -17.284 1.00 32.22 666 SER A O 1
ATOM 5075 N N . PRO A 1 667 ? -46.963 50.070 -18.028 1.00 41.50 667 PRO A N 1
ATOM 5076 C CA . PRO A 1 667 ? -46.214 51.110 -18.802 1.00 41.50 667 PRO A CA 1
ATOM 5077 C C . PRO A 1 667 ? -45.320 52.056 -17.944 1.00 41.50 667 PRO A C 1
ATOM 5079 O O . PRO A 1 667 ? -45.466 52.057 -16.729 1.00 41.50 667 PRO A O 1
ATOM 5082 N N . ALA A 1 668 ? -44.282 52.776 -18.428 1.00 31.42 668 ALA A N 1
ATOM 5083 C CA . ALA A 1 668 ? -44.059 53.655 -19.619 1.00 31.42 668 ALA A CA 1
ATOM 5084 C C . ALA A 1 668 ? -44.631 55.095 -19.445 1.00 31.42 668 ALA A C 1
ATOM 5086 O O . ALA A 1 668 ? -45.528 55.228 -18.613 1.00 31.42 668 ALA A O 1
ATOM 5087 N N . PRO A 1 669 ? -44.188 56.168 -20.166 1.00 45.66 669 PRO A N 1
ATOM 5088 C CA . PRO A 1 669 ? -43.258 56.296 -21.324 1.00 45.66 669 PRO A CA 1
ATOM 5089 C C . PRO A 1 669 ? -42.036 57.238 -21.044 1.00 45.66 669 PRO A C 1
ATOM 5091 O O . PRO A 1 669 ? -41.866 57.662 -19.908 1.00 45.66 669 PRO A O 1
ATOM 5094 N N . GLY A 1 670 ? -41.141 57.643 -21.970 1.00 29.20 670 GLY A N 1
ATOM 5095 C CA . GLY A 1 670 ? -40.887 57.330 -23.398 1.00 29.20 670 GLY A CA 1
ATOM 5096 C C . GLY A 1 670 ? -39.842 58.293 -24.034 1.00 29.20 670 GLY A C 1
ATOM 5097 O O . GLY A 1 670 ? -39.463 59.268 -23.393 1.00 29.20 670 GLY A O 1
ATOM 5098 N N . GLY A 1 671 ? -39.390 58.040 -25.280 1.00 27.17 671 GLY A N 1
ATOM 5099 C CA . GLY A 1 671 ? -38.400 58.870 -26.020 1.00 27.17 671 GLY A CA 1
ATOM 5100 C C . GLY A 1 671 ? -37.281 58.052 -26.705 1.00 27.17 671 GLY A C 1
ATOM 5101 O O . GLY A 1 671 ? -36.247 57.833 -26.094 1.00 27.17 671 GLY A O 1
ATOM 5102 N N . VAL A 1 672 ? -37.533 57.369 -27.834 1.00 29.45 672 VAL A N 1
ATOM 5103 C CA . VAL A 1 672 ? -37.328 57.815 -29.246 1.00 29.45 672 VAL A CA 1
ATOM 5104 C C . VAL A 1 672 ? -35.898 57.557 -29.800 1.00 29.45 672 VAL A C 1
ATOM 5106 O O . VAL A 1 672 ? -34.898 57.845 -29.158 1.00 29.45 672 VAL A O 1
ATOM 5109 N N . GLN A 1 673 ? -35.855 56.949 -30.996 1.00 29.83 673 GLN A N 1
ATOM 5110 C CA . GLN A 1 673 ? -34.714 56.443 -31.807 1.00 29.83 673 GLN A CA 1
ATOM 5111 C C . GLN A 1 673 ? -34.201 57.504 -32.830 1.00 29.83 673 GLN A C 1
ATOM 5113 O O . GLN A 1 673 ? -34.805 58.580 -32.820 1.00 29.83 673 GLN A O 1
ATOM 5118 N N . PRO A 1 674 ? -33.172 57.299 -33.714 1.00 40.62 674 PRO A N 1
ATOM 5119 C CA . PRO A 1 674 ? -32.536 56.070 -34.282 1.00 40.62 674 PRO A CA 1
ATOM 5120 C C . PRO A 1 674 ? -31.000 55.960 -34.033 1.00 40.62 674 PRO A C 1
ATOM 5122 O O . PRO A 1 674 ? -30.399 56.904 -33.540 1.00 40.62 674 PRO A O 1
ATOM 5125 N N . ALA A 1 675 ? -30.277 54.834 -34.169 1.00 28.45 675 ALA A N 1
ATOM 5126 C CA . ALA A 1 675 ? -30.158 53.766 -35.186 1.00 28.45 675 ALA A CA 1
ATOM 5127 C C . ALA A 1 675 ? -29.324 54.131 -36.441 1.00 28.45 675 ALA A C 1
ATOM 5129 O O . ALA A 1 675 ? -29.777 54.937 -37.244 1.00 28.45 675 ALA A O 1
ATOM 5130 N N . PHE A 1 676 ? -28.146 53.502 -36.606 1.00 27.72 676 PHE A N 1
ATOM 5131 C CA . PHE A 1 676 ? -27.639 52.825 -37.824 1.00 27.72 676 PHE A CA 1
ATOM 5132 C C . PHE A 1 676 ? -26.325 52.062 -37.504 1.00 27.72 676 PHE A C 1
ATOM 5134 O O . PHE A 1 676 ? -25.926 52.027 -36.340 1.00 27.72 676 PHE A O 1
ATOM 5141 N N . ASP A 1 677 ? -25.727 51.388 -38.492 1.00 31.28 677 ASP A N 1
ATOM 5142 C CA . ASP A 1 677 ? -24.657 50.379 -38.354 1.00 31.28 677 ASP A CA 1
ATOM 5143 C C . ASP A 1 677 ? -23.565 50.571 -39.440 1.00 31.28 677 ASP A C 1
ATOM 5145 O O . ASP A 1 677 ? -23.828 51.248 -40.436 1.00 31.28 677 ASP A O 1
ATOM 5149 N N . LEU A 1 678 ? -22.418 49.900 -39.264 1.00 29.72 678 LEU A N 1
ATOM 5150 C CA . LEU A 1 678 ? -21.269 49.712 -40.178 1.00 29.72 678 LEU A CA 1
ATOM 5151 C C . LEU A 1 678 ? -20.170 50.799 -40.340 1.00 29.72 678 LEU A C 1
ATOM 5153 O O . LEU A 1 678 ? -20.388 52.004 -40.247 1.00 29.72 678 LEU A O 1
ATOM 5157 N N . ASP A 1 679 ? -18.997 50.243 -40.684 1.00 28.34 679 ASP A N 1
ATOM 5158 C CA . ASP A 1 679 ? -17.794 50.760 -41.363 1.00 28.34 679 ASP A CA 1
ATOM 5159 C C . ASP A 1 679 ? -16.629 51.481 -40.629 1.00 28.34 679 ASP A C 1
ATOM 5161 O O . ASP A 1 679 ? -16.742 52.137 -39.595 1.00 28.34 679 ASP A O 1
ATOM 5165 N N . GLU A 1 680 ? -15.454 51.216 -41.216 1.00 29.34 680 GLU A N 1
ATOM 5166 C CA . GLU A 1 680 ? -14.048 51.518 -40.880 1.00 29.34 680 GLU A CA 1
ATOM 5167 C C . GLU A 1 680 ? -13.574 52.866 -41.512 1.00 29.34 680 GLU A C 1
ATOM 5169 O O . GLU A 1 680 ? -14.373 53.494 -42.212 1.00 29.34 680 GLU A O 1
ATOM 5174 N N . PRO A 1 681 ? -12.291 53.314 -41.419 1.00 56.19 681 PRO A N 1
ATOM 5175 C CA . PRO A 1 681 ? -11.159 52.886 -40.573 1.00 56.19 681 PRO A CA 1
ATOM 5176 C C . PRO A 1 681 ? -10.365 54.073 -39.926 1.00 56.19 681 PRO A C 1
ATOM 5178 O O . PRO A 1 681 ? -10.742 55.239 -40.002 1.00 56.19 681 PRO A O 1
ATOM 5181 N N . ASP A 1 682 ? -9.174 53.746 -39.401 1.00 30.11 682 ASP A N 1
ATOM 5182 C CA . ASP A 1 682 ? -7.880 54.403 -39.722 1.00 30.11 682 ASP A CA 1
ATOM 5183 C C . ASP A 1 682 ? -7.113 55.277 -38.687 1.00 30.11 682 ASP A C 1
ATOM 5185 O O . ASP A 1 682 ? -7.614 55.787 -37.689 1.00 30.11 682 ASP A O 1
ATOM 5189 N N . ALA A 1 683 ? -5.805 55.339 -38.949 1.00 27.70 683 ALA A N 1
ATOM 5190 C CA . ALA A 1 683 ? -4.641 55.640 -38.120 1.00 27.70 683 ALA A CA 1
ATOM 5191 C C . ALA A 1 683 ? -4.467 57.045 -37.491 1.00 27.70 683 ALA A C 1
ATOM 5193 O O . ALA A 1 683 ? -4.864 58.071 -38.035 1.00 27.70 683 ALA A O 1
ATOM 5194 N N . GLY A 1 684 ? -3.656 57.101 -36.416 1.00 26.53 684 GLY A N 1
ATOM 5195 C CA . GLY A 1 684 ? -2.983 58.329 -35.946 1.00 26.53 684 GLY A CA 1
ATOM 5196 C C . GLY A 1 684 ? -2.356 58.206 -34.535 1.00 26.53 684 GLY A C 1
ATOM 5197 O O . GLY A 1 684 ? -3.079 58.279 -33.554 1.00 26.53 684 GLY A O 1
ATOM 5198 N N . ILE A 1 685 ? -1.082 57.842 -34.310 1.00 29.44 685 ILE A N 1
ATOM 5199 C CA . ILE A 1 685 ? 0.203 58.543 -34.577 1.00 29.44 685 ILE A CA 1
ATOM 5200 C C . ILE A 1 685 ? 0.653 59.526 -33.452 1.00 29.44 685 ILE A C 1
ATOM 5202 O O . ILE A 1 685 ? 0.248 60.678 -33.402 1.00 29.44 685 ILE A O 1
ATOM 5206 N N . LEU A 1 686 ? 1.640 59.049 -32.661 1.00 26.83 686 LEU A N 1
ATOM 5207 C CA . LEU A 1 686 ? 2.780 59.756 -32.015 1.00 26.83 686 LEU A CA 1
ATOM 5208 C C . LEU A 1 686 ? 2.709 60.473 -30.627 1.00 26.83 686 LEU A C 1
ATOM 5210 O O . LEU A 1 686 ? 2.078 61.504 -30.452 1.00 26.83 686 LEU A O 1
ATOM 5214 N N . ARG A 1 687 ? 3.680 60.046 -29.784 1.00 27.50 687 ARG A N 1
ATOM 5215 C CA . ARG A 1 687 ? 4.713 60.826 -29.030 1.00 27.50 687 ARG A CA 1
ATOM 5216 C C . ARG A 1 687 ? 4.498 61.344 -27.585 1.00 27.50 687 ARG A C 1
ATOM 5218 O O . ARG A 1 687 ? 3.915 62.388 -27.354 1.00 27.50 687 ARG A O 1
ATOM 5225 N N . ASN A 1 688 ? 5.242 60.686 -26.682 1.00 29.92 688 ASN A N 1
ATOM 5226 C CA . ASN A 1 688 ? 6.406 61.178 -25.900 1.00 29.92 688 ASN A CA 1
ATOM 5227 C C . ASN A 1 688 ? 6.356 62.481 -25.059 1.00 29.92 688 ASN A C 1
ATOM 5229 O O . ASN A 1 688 ? 6.096 63.557 -25.578 1.00 29.92 688 ASN A O 1
ATOM 5233 N N . GLY A 1 689 ? 6.912 62.391 -23.834 1.00 26.94 689 GLY A N 1
ATOM 5234 C CA . GLY A 1 689 ? 7.353 63.518 -22.977 1.00 26.94 689 GLY A CA 1
ATOM 5235 C C . GLY A 1 689 ? 6.625 63.522 -21.621 1.00 26.94 689 GLY A C 1
ATOM 5236 O O . GLY A 1 689 ? 5.448 63.839 -21.608 1.00 26.94 689 GLY A O 1
ATOM 5237 N N . VAL A 1 690 ? 7.134 63.060 -20.465 1.00 28.39 690 VAL A N 1
ATOM 5238 C CA . VAL A 1 690 ? 8.457 63.102 -19.778 1.00 28.39 690 VAL A CA 1
ATOM 5239 C C . VAL A 1 690 ? 8.701 64.421 -19.015 1.00 28.39 690 VAL A C 1
ATOM 5241 O O . VAL A 1 690 ? 8.497 65.499 -19.559 1.00 28.39 690 VAL A O 1
ATOM 5244 N N . THR A 1 691 ? 9.211 64.302 -17.774 1.00 26.72 691 THR A N 1
ATOM 5245 C CA . THR A 1 691 ? 9.360 65.332 -16.705 1.00 26.72 691 THR A CA 1
ATOM 5246 C C . THR A 1 691 ? 8.045 65.717 -15.994 1.00 26.72 691 THR A C 1
ATOM 5248 O O . THR A 1 691 ? 6.985 65.652 -16.601 1.00 26.72 691 THR A O 1
ATOM 5251 N N . GLY A 1 692 ? 8.017 66.050 -14.694 1.00 25.83 692 GLY A N 1
ATOM 5252 C CA . GLY A 1 692 ? 9.076 66.063 -13.666 1.00 25.83 692 GLY A CA 1
ATOM 5253 C C . GLY A 1 692 ? 8.488 66.128 -12.234 1.00 25.83 692 GLY A C 1
ATOM 5254 O O . GLY A 1 692 ? 7.308 66.418 -12.069 1.00 25.83 692 GLY A O 1
ATOM 5255 N N . ALA A 1 693 ? 9.286 65.820 -11.201 1.00 24.84 693 ALA A N 1
ATOM 5256 C CA . ALA A 1 693 ? 8.879 65.831 -9.776 1.00 24.84 693 ALA A CA 1
ATOM 5257 C C . ALA A 1 693 ? 9.182 67.200 -9.094 1.00 24.84 693 ALA A C 1
ATOM 5259 O O . ALA A 1 693 ? 9.823 68.021 -9.756 1.00 24.84 693 ALA A O 1
ATOM 5260 N N . PRO A 1 694 ? 8.794 67.481 -7.815 1.00 41.19 694 PRO A N 1
ATOM 5261 C CA . PRO A 1 694 ? 9.486 66.893 -6.638 1.00 41.19 694 PRO A CA 1
ATOM 5262 C C . PRO A 1 694 ? 8.699 66.759 -5.291 1.00 41.19 694 PRO A C 1
ATOM 5264 O O . PRO A 1 694 ? 7.679 67.401 -5.097 1.00 41.19 694 PRO A O 1
ATOM 5267 N N . ALA A 1 695 ? 9.313 66.034 -4.326 1.00 28.22 695 ALA A N 1
ATOM 5268 C CA . ALA A 1 695 ? 9.242 66.184 -2.841 1.00 28.22 695 ALA A CA 1
ATOM 5269 C C . ALA A 1 695 ? 7.887 66.014 -2.086 1.00 28.22 695 ALA A C 1
ATOM 5271 O O . ALA A 1 695 ? 6.841 66.351 -2.613 1.00 28.22 695 ALA A O 1
ATOM 5272 N N . LEU A 1 696 ? 7.779 65.572 -0.814 1.00 27.31 696 LEU A N 1
ATOM 5273 C CA . LEU A 1 696 ? 8.596 64.887 0.237 1.00 27.31 696 LEU A CA 1
ATOM 5274 C C . LEU A 1 696 ? 7.570 64.431 1.333 1.00 27.31 696 LEU A C 1
ATOM 5276 O O . LEU A 1 696 ? 6.478 64.986 1.359 1.00 27.31 696 LEU A O 1
ATOM 5280 N N . SER A 1 697 ? 7.727 63.488 2.280 1.00 27.86 697 SER A N 1
ATOM 5281 C CA . SER A 1 697 ? 8.782 62.585 2.815 1.00 27.86 697 SER A CA 1
ATOM 5282 C C . SER A 1 697 ? 8.181 61.154 2.983 1.00 27.86 697 SER A C 1
ATOM 5284 O O . SER A 1 697 ? 7.024 60.965 2.634 1.00 27.86 697 SER A O 1
ATOM 5286 N N . ARG A 1 698 ? 8.818 60.031 3.379 1.00 27.52 698 ARG A N 1
ATOM 5287 C CA . ARG A 1 698 ? 9.977 59.619 4.227 1.00 27.52 698 ARG A CA 1
ATOM 5288 C C . ARG A 1 698 ? 9.725 59.547 5.759 1.00 27.52 698 ARG A C 1
ATOM 5290 O O . ARG A 1 698 ? 9.116 60.487 6.257 1.00 27.52 698 ARG A O 1
ATOM 5297 N N . PRO A 1 699 ? 10.270 58.547 6.518 1.00 41.34 699 PRO A N 1
ATOM 5298 C CA . PRO A 1 699 ? 11.113 57.390 6.108 1.00 41.34 699 PRO A CA 1
ATOM 5299 C C . PRO A 1 699 ? 10.837 55.985 6.753 1.00 41.34 699 PRO A C 1
ATOM 5301 O O . PRO A 1 699 ? 10.438 55.905 7.902 1.00 41.34 699 PRO A O 1
ATOM 5304 N N . ALA A 1 700 ? 11.225 54.912 6.026 1.00 28.34 700 ALA A N 1
ATOM 5305 C CA . ALA A 1 700 ? 11.948 53.666 6.442 1.00 28.34 700 ALA A CA 1
ATOM 5306 C C . ALA A 1 700 ? 11.439 52.748 7.613 1.00 28.34 700 ALA A C 1
ATOM 5308 O O . ALA A 1 700 ? 10.644 53.168 8.434 1.00 28.34 700 ALA A O 1
ATOM 5309 N N . SER A 1 701 ? 11.846 51.466 7.760 1.00 29.56 701 SER A N 1
ATOM 5310 C CA . SER A 1 701 ? 12.958 50.682 7.159 1.00 29.56 701 SER A CA 1
ATOM 5311 C C . SER A 1 701 ? 12.715 49.146 7.045 1.00 29.56 701 SER A C 1
ATOM 5313 O O . SER A 1 701 ? 12.174 48.551 7.961 1.00 29.56 701 SER A O 1
ATOM 5315 N N . MET A 1 702 ? 13.208 48.548 5.934 1.00 25.66 702 MET A N 1
ATOM 5316 C CA . MET A 1 702 ? 13.928 47.244 5.708 1.00 25.66 702 MET A CA 1
ATOM 5317 C C . MET A 1 702 ? 13.483 45.922 6.413 1.00 25.66 702 MET A C 1
ATOM 5319 O O . MET A 1 702 ? 12.810 45.943 7.424 1.00 25.66 702 MET A O 1
ATOM 5323 N N . VAL A 1 703 ? 13.786 44.688 5.955 1.00 25.70 703 VAL A N 1
ATOM 5324 C CA . VAL A 1 703 ? 14.913 44.070 5.192 1.00 25.70 703 VAL A CA 1
ATOM 5325 C C . VAL A 1 703 ? 14.330 42.968 4.261 1.00 25.70 703 VAL A C 1
ATOM 5327 O O . VAL A 1 703 ? 13.522 42.176 4.722 1.00 25.70 703 VAL A O 1
ATOM 5330 N N . ARG A 1 704 ? 14.488 42.956 2.923 1.00 25.17 704 ARG A N 1
ATOM 5331 C CA . ARG A 1 704 ? 15.645 42.624 2.038 1.00 25.17 704 ARG A CA 1
ATOM 5332 C C . ARG A 1 704 ? 16.151 41.158 2.046 1.00 25.17 704 ARG A C 1
ATOM 5334 O O . ARG A 1 704 ? 16.962 40.784 2.880 1.00 25.17 704 ARG A O 1
ATOM 5341 N N . PHE A 1 705 ? 15.807 40.400 0.997 1.00 22.09 705 PHE A N 1
ATOM 5342 C CA . PHE A 1 705 ? 16.626 39.286 0.476 1.00 22.09 705 PHE A CA 1
ATOM 5343 C C . PHE A 1 705 ? 17.603 39.798 -0.603 1.00 22.09 705 PHE A C 1
ATOM 5345 O O . PHE A 1 705 ? 17.382 40.870 -1.170 1.00 22.09 705 PHE A O 1
ATOM 5352 N N . ALA A 1 706 ? 18.663 39.039 -0.900 1.00 24.75 706 ALA A N 1
ATOM 5353 C CA . ALA A 1 706 ? 19.668 39.371 -1.915 1.00 24.75 706 ALA A CA 1
ATOM 5354 C C . ALA A 1 706 ? 19.831 38.251 -2.960 1.00 24.75 706 ALA A C 1
ATOM 5356 O O . ALA A 1 706 ? 19.664 37.074 -2.649 1.00 24.75 706 ALA A O 1
ATOM 5357 N N . VAL A 1 707 ? 20.186 38.637 -4.188 1.00 23.77 707 VAL A N 1
ATOM 5358 C CA . VAL A 1 707 ? 20.481 37.757 -5.333 1.00 23.77 707 VAL A CA 1
ATOM 5359 C C . VAL A 1 707 ? 21.916 38.031 -5.785 1.00 23.77 707 VAL A C 1
ATOM 5361 O O . VAL A 1 707 ? 22.350 39.182 -5.753 1.00 23.77 707 VAL A O 1
ATOM 5364 N N . VAL A 1 708 ? 22.645 36.999 -6.218 1.00 24.16 708 VAL A N 1
ATOM 5365 C CA . VAL A 1 708 ? 24.010 37.113 -6.763 1.00 24.16 708 VAL A CA 1
ATOM 5366 C C . VAL A 1 708 ? 24.112 36.300 -8.058 1.00 24.16 708 VAL A C 1
ATOM 5368 O O . VAL A 1 708 ? 23.571 35.199 -8.143 1.00 24.16 708 VAL A O 1
ATOM 5371 N N . GLN A 1 709 ? 24.795 36.855 -9.062 1.00 24.83 709 GLN A N 1
ATOM 5372 C CA . GLN A 1 709 ? 25.094 36.218 -10.352 1.00 24.83 709 GLN A CA 1
ATOM 5373 C C . GLN A 1 709 ? 26.594 35.892 -10.498 1.00 24.83 709 GLN A C 1
ATOM 5375 O O . GLN A 1 709 ? 27.414 36.227 -9.647 1.00 24.83 709 GLN A O 1
ATOM 5380 N N . SER A 1 710 ? 26.928 35.183 -11.575 1.00 28.02 710 SER A N 1
ATOM 5381 C CA . SER A 1 710 ? 28.219 34.546 -11.866 1.00 28.02 710 SER A CA 1
ATOM 5382 C C . SER A 1 710 ? 29.400 35.485 -12.167 1.00 28.02 710 SER A C 1
ATOM 5384 O O . SER A 1 710 ? 29.242 36.487 -12.860 1.00 28.02 710 SER A O 1
ATOM 5386 N N . GLY A 1 711 ? 30.605 35.042 -11.790 1.00 23.69 711 GLY A N 1
ATOM 5387 C CA . GLY A 1 711 ? 31.927 35.523 -12.230 1.00 23.69 711 GLY A CA 1
ATOM 5388 C C . GLY A 1 711 ? 32.973 34.406 -12.029 1.00 23.69 711 GLY A C 1
ATOM 5389 O O . GLY A 1 711 ? 32.677 33.448 -11.314 1.00 23.69 711 GLY A O 1
ATOM 5390 N N . ALA A 1 712 ? 34.146 34.456 -12.677 1.00 24.06 712 ALA A N 1
ATOM 5391 C CA . ALA A 1 712 ? 35.021 33.276 -12.819 1.00 24.06 712 ALA A CA 1
ATOM 5392 C C . ALA A 1 712 ? 36.546 33.540 -12.719 1.00 24.06 712 ALA A C 1
ATOM 5394 O O . ALA A 1 712 ? 36.995 34.674 -12.844 1.00 24.06 712 ALA A O 1
ATOM 5395 N N . VAL A 1 713 ? 37.297 32.425 -12.641 1.00 24.08 713 VAL A N 1
ATOM 5396 C CA . VAL A 1 713 ? 38.755 32.219 -12.857 1.00 24.08 713 VAL A CA 1
ATOM 5397 C C . VAL A 1 713 ? 39.702 32.251 -11.628 1.00 24.08 713 VAL A C 1
ATOM 5399 O O . VAL A 1 713 ? 39.724 33.175 -10.827 1.00 24.08 713 VAL A O 1
ATOM 5402 N N . SER A 1 714 ? 40.484 31.163 -11.557 1.00 23.41 714 SER A N 1
ATOM 5403 C CA . SER A 1 714 ? 41.584 30.701 -10.675 1.00 23.41 714 SER A CA 1
ATOM 5404 C C . SER A 1 714 ? 42.877 31.574 -10.683 1.00 23.41 714 SER A C 1
ATOM 5406 O O . SER A 1 714 ? 42.867 32.585 -11.382 1.00 23.41 714 SER A O 1
ATOM 5408 N N . PRO A 1 715 ? 44.039 31.180 -10.071 1.00 41.62 715 PRO A N 1
ATOM 5409 C CA . PRO A 1 715 ? 44.381 29.998 -9.237 1.00 41.62 715 PRO A CA 1
ATOM 5410 C C . PRO A 1 715 ? 45.249 30.290 -7.963 1.00 41.62 715 PRO A C 1
ATOM 5412 O O . PRO A 1 715 ? 45.439 31.439 -7.583 1.00 41.62 715 PRO A O 1
ATOM 5415 N N . ASN A 1 716 ? 45.843 29.225 -7.384 1.00 25.61 716 ASN A N 1
ATOM 5416 C CA . ASN A 1 716 ? 46.854 29.151 -6.295 1.00 25.61 716 ASN A CA 1
ATOM 5417 C C . ASN A 1 716 ? 46.316 29.264 -4.842 1.00 25.61 716 ASN A C 1
ATOM 5419 O O . ASN A 1 716 ? 45.431 30.062 -4.572 1.00 25.61 716 ASN A O 1
ATOM 5423 N N . GLY A 1 717 ? 46.813 28.497 -3.853 1.00 24.39 717 GLY A N 1
ATOM 5424 C CA . GLY A 1 717 ? 47.812 27.412 -3.903 1.00 24.39 717 GLY A CA 1
ATOM 5425 C C . GLY A 1 717 ? 47.963 26.631 -2.573 1.00 24.39 717 GLY A C 1
ATOM 5426 O O . GLY A 1 717 ? 47.501 27.082 -1.536 1.00 24.39 717 GLY A O 1
ATOM 5427 N N . GLU A 1 718 ? 48.582 25.446 -2.670 1.00 26.95 718 GLU A N 1
ATOM 5428 C CA . GLU A 1 718 ? 49.115 24.507 -1.646 1.00 26.95 718 GLU A CA 1
ATOM 5429 C C . GLU A 1 718 ? 48.668 24.522 -0.157 1.00 26.95 718 GLU A C 1
ATOM 5431 O O . GLU A 1 718 ? 48.902 25.469 0.587 1.00 26.95 718 GLU A O 1
ATOM 5436 N N . ALA A 1 719 ? 48.277 23.336 0.343 1.00 27.08 719 ALA A N 1
ATOM 5437 C CA . ALA A 1 719 ? 48.524 22.879 1.722 1.00 27.08 719 ALA A CA 1
ATOM 5438 C C . ALA A 1 719 ? 48.683 21.336 1.763 1.00 27.08 719 ALA A C 1
ATOM 5440 O O . ALA A 1 719 ? 48.135 20.639 0.908 1.00 27.08 719 ALA A O 1
ATOM 5441 N N . LYS A 1 720 ? 49.452 20.790 2.723 1.00 27.34 720 LYS A N 1
ATOM 5442 C CA . LYS A 1 720 ? 49.861 19.364 2.779 1.00 27.34 720 LYS A CA 1
ATOM 5443 C C . LYS A 1 720 ? 49.160 18.543 3.881 1.00 27.34 720 LYS A C 1
ATOM 5445 O O . LYS A 1 720 ? 48.772 19.066 4.918 1.00 27.34 720 LYS A O 1
ATOM 5450 N N . LEU A 1 721 ? 49.072 17.234 3.632 1.00 26.00 721 LEU A N 1
ATOM 5451 C CA . LEU A 1 721 ? 48.764 16.111 4.548 1.00 26.00 721 LEU A CA 1
ATOM 5452 C C . LEU A 1 721 ? 50.071 15.543 5.173 1.00 26.00 721 LEU A C 1
ATOM 5454 O O . LEU A 1 721 ? 51.132 15.930 4.674 1.00 26.00 721 LEU A O 1
ATOM 5458 N N . PRO A 1 722 ? 50.084 14.517 6.072 1.00 43.38 722 PRO A N 1
ATOM 5459 C CA . PRO A 1 722 ? 49.131 1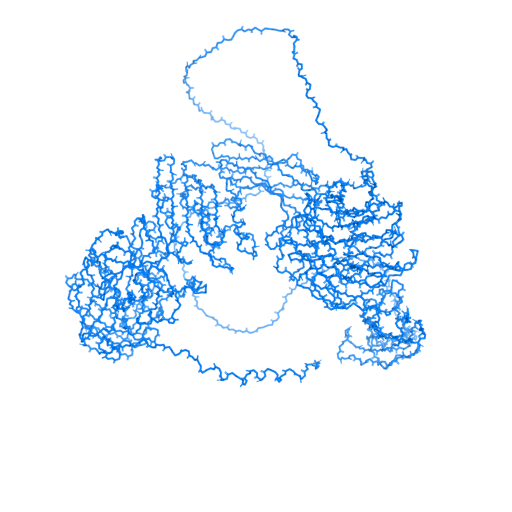3.968 7.081 1.00 43.38 722 PRO A CA 1
ATOM 5460 C C . PRO A 1 722 ? 49.867 13.875 8.479 1.00 43.38 722 PRO A C 1
ATOM 5462 O O . PRO A 1 722 ? 50.706 14.752 8.688 1.00 43.38 722 PRO A O 1
ATOM 5465 N N . PRO A 1 723 ? 49.725 12.888 9.422 1.00 47.75 723 PRO A N 1
ATOM 5466 C CA . PRO A 1 723 ? 48.743 11.805 9.671 1.00 47.75 723 PRO A CA 1
ATOM 5467 C C . PRO A 1 723 ? 48.232 11.651 11.145 1.00 47.75 723 PRO A C 1
ATOM 5469 O O . PRO A 1 723 ? 48.483 12.473 12.019 1.00 47.75 723 PRO A O 1
ATOM 5472 N N . THR A 1 724 ? 47.501 10.551 11.383 1.00 32.62 724 THR A N 1
ATOM 5473 C CA . THR A 1 724 ? 46.963 9.954 12.637 1.00 32.62 724 THR A CA 1
ATOM 5474 C C . THR A 1 724 ? 48.026 9.537 13.686 1.00 32.62 724 THR A C 1
ATOM 5476 O O . THR A 1 724 ? 49.176 9.324 13.295 1.00 32.62 724 THR A O 1
ATOM 5479 N N . PRO A 1 725 ? 47.682 9.368 14.996 1.00 39.97 725 PRO A N 1
ATOM 5480 C CA . PRO A 1 725 ? 47.091 8.110 15.523 1.00 39.97 725 PRO A CA 1
ATOM 5481 C C . PRO A 1 725 ? 46.070 8.257 16.695 1.00 39.97 725 PRO A C 1
ATOM 5483 O O . PRO A 1 725 ? 45.551 9.338 16.949 1.00 39.97 725 PRO A O 1
ATOM 5486 N N . ALA A 1 726 ? 45.719 7.132 17.342 1.00 29.58 726 ALA A N 1
ATOM 5487 C CA . ALA A 1 726 ? 44.599 6.946 18.284 1.00 29.58 726 ALA A CA 1
ATOM 5488 C C . ALA A 1 726 ? 44.916 7.195 19.784 1.00 29.58 726 ALA A C 1
ATOM 5490 O O . ALA A 1 726 ? 46.080 7.254 20.173 1.00 29.58 726 ALA A O 1
ATOM 5491 N N . GLY A 1 727 ? 43.870 7.259 20.628 1.00 26.34 727 GLY A N 1
ATOM 5492 C CA . GLY A 1 727 ? 43.932 7.326 22.103 1.00 26.34 727 GLY A CA 1
ATOM 5493 C C . GLY A 1 727 ? 42.534 7.311 22.760 1.00 26.34 727 GLY A C 1
ATOM 5494 O O . GLY A 1 727 ? 41.544 7.583 22.082 1.00 26.34 727 GLY A O 1
ATOM 5495 N N . GLU A 1 728 ? 42.432 6.969 24.053 1.00 27.77 728 GLU A N 1
ATOM 5496 C CA . GLU A 1 728 ? 41.160 6.665 24.747 1.00 27.77 728 GLU A CA 1
ATOM 5497 C C . GLU A 1 728 ? 40.665 7.741 25.752 1.00 27.77 728 GLU A C 1
ATOM 5499 O O . GLU A 1 728 ? 41.423 8.193 26.601 1.00 27.77 728 GLU A O 1
ATOM 5504 N N . ALA A 1 729 ? 39.344 7.995 25.719 1.00 26.22 729 ALA A N 1
ATOM 5505 C CA . ALA A 1 729 ? 38.405 8.159 26.855 1.00 26.22 729 ALA A CA 1
ATOM 5506 C C . ALA A 1 729 ? 38.427 9.359 27.861 1.00 26.22 729 ALA A C 1
ATOM 5508 O O . ALA A 1 729 ? 39.428 10.015 28.113 1.00 26.22 729 ALA A O 1
ATOM 5509 N N . VAL A 1 730 ? 37.259 9.491 28.536 1.00 26.09 730 VAL A N 1
ATOM 5510 C CA . VAL A 1 730 ? 36.932 10.163 29.831 1.00 26.09 730 VAL A CA 1
ATOM 5511 C C . VAL A 1 730 ? 36.483 11.653 29.833 1.00 26.09 730 VAL A C 1
ATOM 5513 O O . VAL A 1 730 ? 37.066 12.495 29.165 1.00 26.09 730 VAL A O 1
ATOM 5516 N N . ALA A 1 731 ? 35.468 11.933 30.684 1.00 25.25 731 ALA A N 1
ATOM 5517 C CA . ALA A 1 731 ? 34.867 13.222 31.115 1.00 25.25 731 ALA A CA 1
ATOM 5518 C C . ALA A 1 731 ? 34.084 14.029 30.039 1.00 25.25 731 ALA A C 1
ATOM 5520 O O . ALA A 1 731 ? 34.545 14.215 28.922 1.00 25.25 731 ALA A O 1
ATOM 5521 N N . GLU A 1 732 ? 32.814 14.431 30.228 1.00 25.44 732 GLU A N 1
ATOM 5522 C CA . GLU A 1 732 ? 32.230 15.335 31.255 1.00 25.44 732 GLU A CA 1
ATOM 5523 C C . GLU A 1 732 ? 32.866 16.741 31.215 1.00 25.44 732 GLU A C 1
ATOM 5525 O O . GLU A 1 732 ? 34.064 16.887 31.395 1.00 25.44 732 GLU A O 1
ATOM 5530 N N . SER A 1 733 ? 32.161 17.858 31.006 1.00 24.61 733 SER A N 1
ATOM 5531 C CA . SER A 1 733 ? 30.785 18.268 31.363 1.00 24.61 733 SER A CA 1
ATOM 5532 C C . SER A 1 733 ? 30.401 19.522 30.518 1.00 24.61 733 SER A C 1
ATOM 5534 O O . SER A 1 733 ? 31.180 19.910 29.654 1.00 24.61 733 SER A O 1
ATOM 5536 N N . LYS A 1 734 ? 29.263 20.230 30.618 1.00 24.81 734 LYS A N 1
ATOM 5537 C CA . LYS A 1 734 ? 28.136 20.309 31.573 1.00 24.81 734 LYS A CA 1
ATOM 5538 C C . LYS A 1 734 ? 26.837 20.622 30.809 1.00 24.81 734 LYS A C 1
ATOM 5540 O O . LYS A 1 734 ? 26.900 21.232 29.745 1.00 24.81 734 LYS A O 1
ATOM 5545 N N . GLN A 1 735 ? 25.679 20.444 31.451 1.00 27.20 735 GLN A N 1
ATOM 5546 C CA . GLN A 1 735 ? 24.642 21.480 31.361 1.00 27.20 735 GLN A CA 1
ATOM 5547 C C . GLN A 1 735 ? 23.885 21.636 32.687 1.00 27.20 735 GLN A C 1
ATOM 5549 O O . GLN A 1 735 ? 23.391 20.672 33.269 1.00 27.20 735 GLN A O 1
ATOM 5554 N N . GLU A 1 736 ? 23.855 22.869 33.186 1.00 25.72 736 GLU A N 1
ATOM 5555 C CA . GLU A 1 736 ? 23.097 23.293 34.366 1.00 25.72 736 GLU A CA 1
ATOM 5556 C C . GLU A 1 736 ? 21.602 23.425 33.995 1.00 25.72 736 GLU A C 1
ATOM 5558 O O . GLU A 1 736 ? 21.266 23.672 32.842 1.00 25.72 736 GLU A O 1
ATOM 5563 N N . GLN A 1 737 ? 20.676 22.986 34.855 1.00 25.14 737 GLN A N 1
ATOM 5564 C CA . GLN A 1 737 ? 19.891 23.822 35.790 1.00 25.14 737 GLN A CA 1
ATOM 5565 C C . GLN A 1 737 ? 19.175 25.034 35.130 1.00 25.14 737 GLN A C 1
ATOM 5567 O O . GLN A 1 737 ? 19.754 25.734 34.314 1.00 25.14 737 GLN A O 1
ATOM 5572 N N . LYS A 1 738 ? 17.932 25.388 35.491 1.00 25.48 738 LYS A N 1
ATOM 5573 C CA . LYS A 1 738 ? 17.167 25.023 36.701 1.00 25.48 738 LYS A CA 1
ATOM 5574 C C . LYS A 1 738 ? 15.650 25.147 36.508 1.00 25.48 738 LYS A C 1
ATOM 5576 O O . LYS A 1 738 ? 15.176 25.798 35.585 1.00 25.48 738 LYS A O 1
ATOM 5581 N N . SER A 1 739 ? 14.911 24.555 37.440 1.00 28.03 739 SER A N 1
ATOM 5582 C CA . SER A 1 739 ? 13.470 24.723 37.636 1.00 28.03 739 SER A CA 1
ATOM 5583 C C . SER A 1 739 ? 13.133 25.882 38.586 1.00 28.03 739 SER A C 1
ATOM 5585 O O . SER A 1 739 ? 13.953 26.272 39.418 1.00 28.03 739 SER A O 1
ATOM 5587 N N . GLY A 1 740 ? 11.882 26.347 38.528 1.00 26.91 740 GLY A N 1
ATOM 5588 C CA . GLY A 1 740 ? 11.226 27.121 39.588 1.00 26.91 740 GLY A CA 1
ATOM 5589 C C . GLY A 1 740 ? 10.031 27.930 39.066 1.00 26.91 740 GLY A C 1
ATOM 5590 O O . GLY A 1 740 ? 10.059 28.361 37.920 1.00 26.91 740 GLY A O 1
ATOM 5591 N N . ALA A 1 741 ? 8.965 28.166 39.831 1.00 31.52 741 ALA A N 1
ATOM 5592 C CA . ALA A 1 741 ? 8.490 27.537 41.073 1.00 31.52 741 ALA A CA 1
ATOM 5593 C C . ALA A 1 741 ? 7.006 27.943 41.277 1.00 31.52 741 ALA A C 1
ATOM 5595 O O . ALA A 1 741 ? 6.538 28.831 40.573 1.00 31.52 741 ALA A O 1
ATOM 5596 N N . ASP A 1 742 ? 6.277 27.346 42.232 1.00 28.55 742 ASP A N 1
ATOM 5597 C CA . ASP A 1 742 ? 5.908 28.110 43.442 1.00 28.55 742 ASP A CA 1
ATOM 5598 C C . ASP A 1 742 ? 5.139 27.312 44.509 1.00 28.55 742 ASP A C 1
ATOM 5600 O O . ASP A 1 742 ? 4.189 26.583 44.225 1.00 28.55 742 ASP A O 1
ATOM 5604 N N . ALA A 1 743 ? 5.512 27.539 45.772 1.00 26.84 743 ALA A N 1
ATOM 5605 C CA . ALA A 1 743 ? 4.697 27.265 46.953 1.00 26.84 743 ALA A CA 1
ATOM 5606 C C . ALA A 1 743 ? 5.151 28.168 48.119 1.00 26.84 743 ALA A C 1
ATOM 5608 O O . ALA A 1 743 ? 6.335 28.442 48.294 1.00 26.84 743 ALA A O 1
ATOM 5609 N N . LYS A 1 744 ? 4.186 28.633 48.920 1.00 30.39 744 LYS A N 1
ATOM 5610 C CA . LYS A 1 744 ? 4.356 29.574 50.053 1.00 30.39 744 LYS A CA 1
ATOM 5611 C C . LYS A 1 744 ? 5.132 28.886 51.221 1.00 30.39 744 LYS A C 1
ATOM 5613 O O . LYS A 1 744 ? 5.256 27.668 51.212 1.00 30.39 744 LYS A O 1
ATOM 5618 N N . LYS A 1 745 ? 5.610 29.537 52.299 1.00 28.06 745 LYS A N 1
ATOM 5619 C CA . LYS A 1 745 ? 5.142 30.762 52.987 1.00 28.06 745 LYS A CA 1
ATOM 5620 C C . LYS A 1 745 ? 6.122 31.209 54.109 1.00 28.06 745 LYS A C 1
ATOM 5622 O O . LYS A 1 745 ? 6.614 30.336 54.808 1.00 28.06 745 LYS A O 1
ATOM 5627 N N . ALA A 1 746 ? 6.212 32.524 54.362 1.00 30.02 746 ALA A N 1
ATOM 5628 C CA . ALA A 1 746 ? 6.514 33.220 55.642 1.00 30.02 746 ALA A CA 1
ATOM 5629 C C . ALA A 1 746 ? 7.812 32.941 56.455 1.00 30.02 746 ALA A C 1
ATOM 5631 O O . ALA A 1 746 ? 8.419 31.879 56.416 1.00 30.02 746 ALA A O 1
ATOM 5632 N N . GLU A 1 747 ? 8.201 33.953 57.240 1.00 34.59 747 GLU A N 1
ATOM 5633 C CA . GLU A 1 747 ? 9.420 34.029 58.062 1.00 34.59 747 GLU A CA 1
ATOM 5634 C C . GLU A 1 747 ? 9.243 33.511 59.506 1.00 34.59 747 GLU A C 1
ATOM 5636 O O . GLU A 1 747 ? 8.140 33.507 60.054 1.00 34.59 747 GLU A O 1
ATOM 5641 N N . ALA A 1 748 ? 10.365 33.207 60.173 1.00 28.67 748 ALA A N 1
ATOM 5642 C CA . ALA A 1 748 ? 10.482 33.176 61.635 1.00 28.67 748 ALA A CA 1
ATOM 5643 C C . ALA A 1 748 ? 11.910 33.570 62.080 1.00 28.67 748 ALA A C 1
ATOM 5645 O O . ALA A 1 748 ? 12.885 33.288 61.383 1.00 28.67 748 ALA A O 1
ATOM 5646 N N . LYS A 1 749 ? 12.044 34.230 63.240 1.00 32.62 749 LYS A N 1
ATOM 5647 C CA . LYS A 1 749 ? 13.330 34.727 63.777 1.00 32.62 749 LYS A CA 1
ATOM 5648 C C . LYS A 1 749 ? 14.191 33.616 64.401 1.00 32.62 749 LYS A C 1
ATOM 5650 O O . LYS A 1 749 ? 13.664 32.644 64.938 1.00 32.62 749 LYS A O 1
ATOM 5655 N N . LYS A 1 750 ? 15.515 33.830 64.438 1.00 37.41 750 LYS A N 1
ATOM 5656 C CA . LYS A 1 750 ? 16.434 33.117 65.349 1.00 37.41 750 LYS A CA 1
ATOM 5657 C C . LYS A 1 750 ? 16.050 33.357 66.822 1.00 37.41 750 LYS A C 1
ATOM 5659 O O . LYS A 1 750 ? 15.828 34.513 67.183 1.00 37.41 750 LYS A O 1
ATOM 5664 N N . PRO A 1 751 ? 16.118 32.326 67.677 1.00 32.72 751 PRO A N 1
ATOM 5665 C CA . PRO A 1 751 ? 16.447 32.442 69.095 1.00 32.72 751 PRO A CA 1
ATOM 5666 C C . PRO A 1 751 ? 17.940 32.148 69.346 1.00 32.72 751 PRO A C 1
ATOM 5668 O O . PRO A 1 751 ? 18.598 31.477 68.547 1.00 32.72 751 PRO A O 1
ATOM 5671 N N . GLU A 1 752 ? 18.465 32.621 70.474 1.00 34.56 752 GLU A N 1
ATOM 5672 C CA . GLU A 1 752 ? 19.790 32.245 70.990 1.00 34.56 752 GLU A CA 1
ATOM 5673 C C . GLU A 1 752 ? 19.769 30.877 71.697 1.00 34.56 752 GLU A C 1
ATOM 5675 O O . GLU A 1 752 ? 18.709 30.341 72.032 1.00 34.56 752 GLU A O 1
ATOM 5680 N N . VAL A 1 753 ? 20.954 30.298 71.925 1.00 36.91 753 VAL A N 1
ATOM 5681 C CA . VAL A 1 753 ? 21.110 28.998 72.595 1.00 36.91 753 VAL A CA 1
ATOM 5682 C C . VAL A 1 753 ? 21.317 29.199 74.096 1.00 36.91 753 VAL A C 1
ATOM 5684 O O . VAL A 1 753 ? 22.416 29.490 74.558 1.00 36.91 753 VAL A O 1
ATOM 5687 N N . ASP A 1 754 ? 20.248 28.988 74.859 1.00 36.78 754 ASP A N 1
ATOM 5688 C CA . ASP A 1 754 ? 20.285 28.839 76.315 1.00 36.78 754 ASP A CA 1
ATOM 5689 C C . ASP A 1 754 ? 20.912 27.483 76.699 1.00 36.78 754 ASP A C 1
ATOM 5691 O O . ASP A 1 754 ? 20.376 26.418 76.381 1.00 36.78 754 ASP A O 1
ATOM 5695 N N . ALA A 1 755 ? 22.049 27.526 77.397 1.00 41.03 755 ALA A N 1
ATOM 5696 C CA . ALA A 1 755 ? 22.855 26.359 77.760 1.00 41.03 755 ALA A CA 1
ATOM 5697 C C . ALA A 1 755 ? 22.391 25.618 79.040 1.00 41.03 755 ALA A C 1
ATOM 5699 O O . ALA A 1 755 ? 23.120 24.768 79.547 1.00 41.03 755 ALA A O 1
ATOM 5700 N N . SER A 1 756 ? 21.202 25.920 79.582 1.00 43.59 756 SER A N 1
ATOM 5701 C CA . SER A 1 756 ? 20.765 25.460 80.917 1.00 43.59 756 SER A CA 1
ATOM 5702 C C . SER A 1 756 ? 19.732 24.315 80.953 1.00 43.59 756 SER A C 1
ATOM 5704 O O . SER A 1 756 ? 19.156 24.038 82.006 1.00 43.59 756 SER A O 1
ATOM 5706 N N . LYS A 1 757 ? 19.470 23.614 79.836 1.00 34.06 757 LYS A N 1
ATOM 5707 C CA . LYS A 1 757 ? 18.399 22.592 79.753 1.00 34.06 757 LYS A CA 1
ATOM 5708 C C . LYS A 1 757 ? 18.920 21.161 79.528 1.00 34.06 757 LYS A C 1
ATOM 5710 O O . LYS A 1 757 ? 19.697 20.938 78.600 1.00 34.06 757 LYS A O 1
ATOM 5715 N N . PRO A 1 758 ? 18.467 20.163 80.318 1.00 38.34 758 PRO A N 1
ATOM 5716 C CA . PRO A 1 758 ? 18.911 18.780 80.172 1.00 38.34 758 PRO A CA 1
ATOM 5717 C C . PRO A 1 758 ? 18.372 18.148 78.884 1.00 38.34 758 PRO A C 1
ATOM 5719 O O . PRO A 1 758 ? 17.218 18.356 78.498 1.00 38.34 758 PRO A O 1
ATOM 5722 N N . VAL A 1 759 ? 19.195 17.311 78.246 1.00 40.72 759 VAL A N 1
ATOM 5723 C CA . VAL A 1 759 ? 18.828 16.579 77.027 1.00 40.72 759 VAL A CA 1
ATOM 5724 C C . VAL A 1 759 ? 17.751 15.540 77.347 1.00 40.72 759 VAL A C 1
ATOM 5726 O O . VAL A 1 759 ? 18.045 14.409 77.733 1.00 40.72 759 VAL A O 1
ATOM 5729 N N . LYS A 1 760 ? 16.476 15.900 77.150 1.00 38.62 760 LYS A N 1
ATOM 5730 C CA . LYS A 1 760 ? 15.394 14.911 77.082 1.00 38.62 760 LYS A CA 1
ATOM 5731 C C . LYS A 1 760 ? 15.669 13.973 75.910 1.00 38.62 760 LYS A C 1
ATOM 5733 O O . LYS A 1 760 ? 15.684 14.401 74.758 1.00 38.62 760 LYS A O 1
ATOM 5738 N N . ALA A 1 761 ? 15.854 12.689 76.207 1.00 41.75 761 ALA A N 1
ATOM 5739 C CA . ALA A 1 761 ? 15.991 11.652 75.196 1.00 41.75 761 ALA A CA 1
ATOM 5740 C C . ALA A 1 761 ? 14.706 11.576 74.353 1.00 41.75 761 ALA A C 1
ATOM 5742 O O . ALA A 1 761 ? 13.697 11.015 74.780 1.00 41.75 761 ALA A O 1
ATOM 5743 N N . ALA A 1 762 ? 14.744 12.155 73.152 1.00 45.47 762 ALA A N 1
ATOM 5744 C CA . ALA A 1 762 ? 13.644 12.124 72.198 1.00 45.47 762 ALA A CA 1
ATOM 5745 C C . ALA A 1 762 ? 13.515 10.722 71.579 1.00 45.47 762 ALA A C 1
ATOM 5747 O O . ALA A 1 762 ? 13.956 10.459 70.456 1.00 45.47 762 ALA A O 1
ATOM 5748 N N . GLY A 1 763 ? 12.921 9.794 72.330 1.00 51.25 763 GLY A N 1
ATOM 5749 C CA . GLY A 1 763 ? 12.397 8.558 71.766 1.00 51.25 763 GLY A CA 1
ATOM 5750 C C . GLY A 1 763 ? 11.313 8.907 70.750 1.00 51.25 763 GLY A C 1
ATOM 5751 O O . GLY A 1 763 ? 10.318 9.537 71.104 1.00 51.25 763 GLY A O 1
ATOM 5752 N N . ARG A 1 764 ? 11.505 8.528 69.482 1.00 62.88 764 ARG A N 1
ATOM 5753 C CA . ARG A 1 764 ? 10.443 8.636 68.476 1.00 62.88 764 ARG A CA 1
ATOM 5754 C C . ARG A 1 764 ? 9.252 7.791 68.927 1.00 62.88 764 ARG A C 1
ATOM 5756 O O . ARG A 1 764 ? 9.428 6.625 69.276 1.00 62.88 764 ARG A O 1
ATOM 5763 N N . SER A 1 765 ? 8.050 8.361 68.899 1.00 73.62 765 SER A N 1
ATOM 5764 C CA . SER A 1 765 ? 6.826 7.589 69.122 1.00 73.62 765 SER A CA 1
ATOM 5765 C C . SER A 1 765 ? 6.701 6.483 68.062 1.00 73.62 765 SER A C 1
ATOM 5767 O O . SER A 1 765 ? 7.062 6.725 66.904 1.00 73.62 765 SER A O 1
ATOM 5769 N N . PRO A 1 766 ? 6.182 5.290 68.408 1.00 82.06 766 PRO A N 1
ATOM 5770 C CA . PRO A 1 766 ? 5.887 4.259 67.422 1.00 82.06 766 PRO A CA 1
ATOM 5771 C C . PRO A 1 766 ? 4.943 4.793 66.341 1.00 82.06 766 PRO A C 1
ATOM 5773 O O . PRO A 1 766 ? 3.910 5.391 66.641 1.00 82.06 766 PRO A O 1
ATOM 5776 N N . MET A 1 767 ? 5.303 4.576 65.081 1.00 91.56 767 MET A N 1
ATOM 5777 C CA . MET A 1 767 ? 4.483 4.926 63.926 1.00 91.56 767 MET A CA 1
ATOM 5778 C C . MET A 1 767 ? 3.570 3.753 63.571 1.00 91.56 767 MET A C 1
ATOM 5780 O O . MET A 1 767 ? 3.930 2.599 63.793 1.00 91.56 767 MET A O 1
ATOM 5784 N N . VAL A 1 768 ? 2.414 4.033 62.971 1.00 93.12 768 VAL A N 1
ATOM 5785 C CA . VAL A 1 768 ? 1.530 3.005 62.407 1.00 93.12 768 VAL A CA 1
ATOM 5786 C C . VAL A 1 768 ? 1.458 3.209 60.900 1.00 93.12 768 VAL A C 1
ATOM 5788 O O . VAL A 1 768 ? 1.177 4.312 60.435 1.00 93.12 768 VAL A O 1
ATOM 5791 N N . TRP A 1 769 ? 1.712 2.154 60.128 1.00 94.75 769 TRP A N 1
ATOM 5792 C CA . TRP A 1 769 ? 1.322 2.098 58.722 1.00 94.75 769 TRP A CA 1
ATOM 5793 C C . TRP A 1 769 ? 0.064 1.244 58.613 1.00 94.75 769 TRP A C 1
ATOM 5795 O O . TRP A 1 769 ? 0.095 0.079 58.998 1.00 94.75 769 TRP A O 1
ATOM 5805 N N . ARG A 1 770 ? -1.026 1.829 58.113 1.00 94.88 770 ARG A N 1
ATOM 5806 C CA . ARG A 1 770 ? -2.317 1.175 57.886 1.00 94.88 770 ARG A CA 1
ATOM 5807 C C . ARG A 1 770 ? -2.668 1.195 56.400 1.00 94.88 770 ARG A C 1
ATOM 5809 O O . ARG A 1 770 ? -2.348 2.153 55.697 1.00 94.88 770 ARG A O 1
ATOM 5816 N N . GLN A 1 771 ? -3.346 0.147 55.950 1.00 95.56 771 GLN A N 1
ATOM 5817 C CA . GLN A 1 771 ? -4.046 0.062 54.676 1.00 95.56 771 GLN A CA 1
ATOM 5818 C C . GLN A 1 771 ? -5.473 -0.429 54.958 1.00 95.56 771 GLN A C 1
ATOM 5820 O O . GLN A 1 771 ? -5.653 -1.462 55.602 1.00 95.56 771 GLN A O 1
ATOM 5825 N N . GLU A 1 772 ? -6.464 0.347 54.517 1.00 92.81 772 GLU A N 1
ATOM 5826 C CA . GLU A 1 772 ? -7.903 0.114 54.756 1.00 92.81 772 GLU A CA 1
ATOM 5827 C C . GLU A 1 772 ? -8.788 0.573 53.575 1.00 92.81 772 GLU A C 1
ATOM 5829 O O . GLU A 1 772 ? -10.010 0.541 53.654 1.00 92.81 772 GLU A O 1
ATOM 5834 N N . SER A 1 773 ? -8.183 1.021 52.466 1.00 91.31 773 SER A N 1
ATOM 5835 C CA . SER A 1 773 ? -8.884 1.543 51.285 1.00 91.31 773 SER A CA 1
ATOM 5836 C C . SER A 1 773 ? -8.455 0.824 50.007 1.00 91.31 773 SER A C 1
ATOM 5838 O O . SER A 1 773 ? -7.357 0.264 49.939 1.00 91.31 773 SER A O 1
ATOM 5840 N N . ALA A 1 774 ? -9.301 0.873 48.972 1.00 86.94 774 ALA A N 1
ATOM 5841 C CA . ALA A 1 774 ? -9.034 0.231 47.684 1.00 86.94 774 ALA A CA 1
ATOM 5842 C C . ALA A 1 774 ? -7.672 0.651 47.104 1.00 86.94 774 ALA A C 1
ATOM 5844 O O . ALA A 1 774 ? -6.808 -0.193 46.873 1.00 86.94 774 ALA A O 1
ATOM 5845 N N . GLU A 1 775 ? -7.415 1.962 47.003 1.00 86.69 775 GLU A N 1
ATOM 5846 C CA . GLU A 1 775 ? -6.119 2.483 46.554 1.00 86.69 775 GLU A CA 1
ATOM 5847 C C . GLU A 1 775 ? -4.938 2.014 47.414 1.00 86.69 775 GLU A C 1
ATOM 5849 O O . GLU A 1 775 ? -3.804 1.932 46.939 1.00 86.69 775 GLU A O 1
ATOM 5854 N N . ALA A 1 776 ? -5.143 1.817 48.720 1.00 89.19 776 ALA A N 1
ATOM 5855 C CA . ALA A 1 776 ? -4.067 1.397 49.601 1.00 89.19 776 ALA A CA 1
ATOM 5856 C C . ALA A 1 776 ? -3.603 -0.010 49.212 1.00 89.19 776 ALA A C 1
ATOM 5858 O O . ALA A 1 776 ? -2.397 -0.229 49.106 1.00 89.19 776 ALA A O 1
ATOM 5859 N N . PHE A 1 777 ? -4.537 -0.925 48.945 1.00 91.81 777 PHE A N 1
ATOM 5860 C CA . PHE A 1 777 ? -4.242 -2.302 48.551 1.00 91.81 777 PHE A CA 1
ATOM 5861 C C . PHE A 1 777 ? -3.858 -2.446 47.069 1.00 91.81 777 PHE A C 1
ATOM 5863 O O . PHE A 1 777 ? -2.948 -3.212 46.764 1.00 91.81 777 PHE A O 1
ATOM 5870 N N . GLU A 1 778 ? -4.449 -1.662 46.159 1.00 87.12 778 GLU A N 1
ATOM 5871 C CA . GLU A 1 778 ? -4.130 -1.680 44.717 1.00 87.12 778 GLU A CA 1
ATOM 5872 C C . GLU A 1 778 ? -2.713 -1.193 44.365 1.00 87.12 778 GLU A C 1
ATOM 5874 O O . GLU A 1 778 ? -2.232 -1.448 43.265 1.00 87.12 778 GLU A O 1
ATOM 5879 N N . ARG A 1 779 ? -2.000 -0.542 45.295 1.00 89.44 779 ARG A N 1
ATOM 5880 C CA . ARG A 1 779 ? -0.556 -0.258 45.159 1.00 89.44 779 ARG A CA 1
ATOM 5881 C C . ARG A 1 779 ? 0.326 -1.508 45.365 1.00 89.44 779 ARG A C 1
ATOM 5883 O O . ARG A 1 779 ? 1.545 -1.416 45.240 1.00 89.44 779 ARG A O 1
ATOM 5890 N N . GLY A 1 780 ? -0.263 -2.646 45.740 1.00 87.62 780 GLY A N 1
ATOM 5891 C CA . GLY A 1 780 ? 0.387 -3.955 45.844 1.00 87.62 780 GLY A CA 1
ATOM 5892 C C . GLY A 1 780 ? 0.162 -4.851 44.618 1.00 87.62 780 GLY A C 1
ATOM 5893 O O . GLY A 1 780 ? -0.536 -4.487 43.675 1.00 87.62 780 GLY A O 1
ATOM 5894 N N . ARG A 1 781 ? 0.733 -6.060 44.639 1.00 89.44 781 ARG A N 1
ATOM 5895 C CA . ARG A 1 781 ? 0.491 -7.092 43.621 1.00 89.44 781 ARG A CA 1
ATOM 5896 C C . ARG A 1 781 ? -0.705 -7.952 44.025 1.00 89.44 781 ARG A C 1
ATOM 5898 O O . ARG A 1 781 ? -0.670 -8.594 45.075 1.00 89.44 781 ARG A O 1
ATOM 5905 N N . LEU A 1 782 ? -1.721 -7.998 43.169 1.00 86.44 782 LEU A N 1
ATOM 5906 C CA . LEU A 1 782 ? -2.899 -8.856 43.312 1.00 86.44 782 LEU A CA 1
ATOM 5907 C C . LEU A 1 782 ? -2.707 -10.146 42.500 1.00 86.44 782 LEU A C 1
ATOM 5909 O O . LEU A 1 782 ? -2.287 -10.096 41.345 1.00 86.44 782 LEU A O 1
ATOM 5913 N N . ASP A 1 783 ? -2.988 -11.298 43.106 1.00 86.25 783 ASP A N 1
ATOM 5914 C CA . ASP A 1 783 ? -2.769 -12.621 42.512 1.00 86.25 783 ASP A CA 1
ATOM 5915 C C . ASP A 1 783 ? -3.871 -13.587 42.989 1.00 86.25 783 ASP A C 1
ATOM 5917 O O . ASP A 1 783 ? -3.835 -14.098 44.107 1.00 86.25 783 ASP A O 1
ATOM 5921 N N . GLY A 1 784 ? -4.933 -13.757 42.195 1.00 83.38 784 GLY A N 1
ATOM 5922 C CA . GLY A 1 784 ? -6.127 -14.523 42.598 1.00 83.38 784 GLY A CA 1
ATOM 5923 C C . GLY A 1 784 ? -7.014 -13.843 43.657 1.00 83.38 784 GLY A C 1
ATOM 5924 O O . GLY A 1 784 ? -7.897 -14.484 44.228 1.00 83.38 784 GLY A O 1
ATOM 5925 N N . VAL A 1 785 ? -6.804 -12.551 43.923 1.00 88.50 785 VAL A N 1
ATOM 5926 C CA . VAL A 1 785 ? -7.644 -11.719 44.803 1.00 88.50 785 VAL A CA 1
ATOM 5927 C C . VAL A 1 785 ? -8.215 -10.524 44.050 1.00 88.50 785 VAL A C 1
ATOM 5929 O O . VAL A 1 785 ? -7.567 -9.988 43.151 1.00 88.50 785 VAL A O 1
ATOM 5932 N N . ALA A 1 786 ? -9.418 -10.106 44.435 1.00 88.31 786 ALA A N 1
ATOM 5933 C CA . ALA A 1 786 ? -10.043 -8.869 43.986 1.00 88.31 786 ALA A CA 1
ATOM 5934 C C . ALA A 1 786 ? -10.022 -7.849 45.128 1.00 88.31 786 ALA A C 1
ATOM 5936 O O . ALA A 1 786 ? -10.054 -8.219 46.304 1.00 88.31 786 ALA A O 1
ATOM 5937 N N . VAL A 1 787 ? -9.986 -6.565 44.778 1.00 89.00 787 VAL A N 1
ATOM 5938 C CA . VAL A 1 787 ? -10.174 -5.458 45.723 1.00 89.00 787 VAL A CA 1
ATOM 5939 C C . VAL A 1 787 ? -11.505 -4.795 45.397 1.00 89.00 787 VAL A C 1
ATOM 5941 O O . VAL A 1 787 ? -11.793 -4.534 44.226 1.00 89.00 787 VAL A O 1
ATOM 5944 N N . SER A 1 788 ? -12.330 -4.557 46.415 1.00 89.81 788 SER A N 1
ATOM 5945 C CA . SER A 1 788 ? -13.569 -3.798 46.264 1.00 89.81 788 SER A CA 1
ATOM 5946 C C . SER A 1 788 ? -13.342 -2.303 46.488 1.00 89.81 788 SER A C 1
ATOM 5948 O O . SER A 1 788 ? -12.451 -1.905 47.242 1.00 89.81 788 SER A O 1
ATOM 5950 N N . THR A 1 789 ? -14.213 -1.458 45.932 1.00 85.38 789 THR A N 1
ATOM 5951 C CA . THR A 1 789 ? -14.246 -0.007 46.213 1.00 85.38 789 THR A CA 1
ATOM 5952 C C . THR A 1 789 ? -14.363 0.356 47.699 1.00 85.38 789 THR A C 1
ATOM 5954 O O . THR A 1 789 ? -14.063 1.488 48.068 1.00 85.38 789 THR A O 1
ATOM 5957 N N . ARG A 1 790 ? -14.746 -0.588 48.571 1.00 85.62 790 ARG A N 1
ATOM 5958 C CA . ARG A 1 790 ? -14.810 -0.405 50.032 1.00 85.62 790 ARG A CA 1
ATOM 5959 C C . ARG A 1 790 ? -13.514 -0.779 50.767 1.00 85.62 790 ARG A C 1
ATOM 5961 O O . ARG A 1 790 ? -13.495 -0.734 51.990 1.00 85.62 790 ARG A O 1
ATOM 5968 N N . GLY A 1 791 ? -12.461 -1.187 50.054 1.00 87.69 791 GLY A N 1
ATOM 5969 C CA . GLY A 1 791 ? -11.232 -1.715 50.657 1.00 87.69 791 GLY A CA 1
ATOM 5970 C C . GLY A 1 791 ? -11.335 -3.171 51.132 1.00 87.69 791 GLY A C 1
ATOM 5971 O O . GLY A 1 791 ? -10.411 -3.666 51.766 1.00 87.69 791 GLY A O 1
ATOM 5972 N N . GLU A 1 792 ? -12.423 -3.884 50.822 1.00 91.69 792 GLU A N 1
ATOM 5973 C CA . GLU A 1 792 ? -12.535 -5.319 51.113 1.00 91.69 792 GLU A CA 1
ATOM 5974 C C . GLU A 1 792 ? -11.776 -6.133 50.050 1.00 91.69 792 GLU A C 1
ATOM 5976 O O . GLU A 1 792 ? -12.062 -6.027 48.857 1.00 91.69 792 GLU A O 1
ATOM 5981 N N . ILE A 1 793 ? -10.823 -6.962 50.481 1.00 91.62 793 ILE A N 1
ATOM 5982 C CA . ILE A 1 793 ? -10.096 -7.921 49.641 1.00 91.62 793 ILE A CA 1
ATOM 5983 C C . ILE A 1 793 ? -10.812 -9.272 49.707 1.00 91.62 793 ILE A C 1
ATOM 5985 O O . ILE A 1 793 ? -11.012 -9.811 50.800 1.00 91.62 793 ILE A O 1
ATOM 5989 N N . THR A 1 794 ? -11.154 -9.835 48.549 1.00 89.94 794 THR A N 1
ATOM 5990 C CA . THR A 1 794 ? -11.862 -11.118 48.394 1.00 89.94 794 THR A CA 1
ATOM 5991 C C . THR A 1 794 ? -11.083 -12.070 47.478 1.00 89.94 794 THR A C 1
ATOM 5993 O O . THR A 1 794 ? -10.142 -11.667 46.792 1.00 89.94 794 THR A O 1
ATOM 5996 N N . LEU A 1 795 ? -11.457 -13.354 47.446 1.00 87.56 795 LEU A N 1
ATOM 5997 C CA . LEU A 1 795 ? -11.001 -14.275 46.395 1.00 87.56 795 LEU A CA 1
ATOM 5998 C C . LEU A 1 795 ? -11.688 -13.912 45.067 1.00 87.56 795 LEU A C 1
ATOM 6000 O O . LEU A 1 795 ? -12.919 -13.868 44.995 1.00 87.56 795 LEU A O 1
ATOM 6004 N N . ALA A 1 796 ? -10.895 -13.653 44.025 1.00 83.00 796 ALA A N 1
ATOM 6005 C CA . ALA A 1 796 ? -11.405 -13.310 42.697 1.00 83.00 796 ALA A CA 1
ATOM 6006 C C . ALA A 1 796 ? -11.901 -14.555 41.930 1.00 83.00 796 ALA A C 1
ATOM 6008 O O . ALA A 1 796 ? -11.454 -15.667 42.210 1.00 83.00 796 ALA A O 1
ATOM 6009 N N . PRO A 1 797 ? -12.745 -14.396 40.896 1.00 80.44 797 PRO A N 1
ATOM 6010 C CA . PRO A 1 797 ? -12.803 -15.336 39.774 1.00 80.44 797 PRO A CA 1
ATOM 6011 C C . PRO A 1 797 ? -11.472 -15.322 39.000 1.00 80.44 797 PRO A C 1
ATOM 6013 O O . PRO A 1 797 ? -10.876 -14.256 38.834 1.00 80.44 797 PRO A O 1
ATOM 6016 N N . SER A 1 798 ? -11.007 -16.464 38.476 1.00 79.00 798 SER A N 1
ATOM 6017 C CA . SER A 1 798 ? -9.791 -16.476 37.641 1.00 79.00 798 SER A CA 1
ATOM 6018 C C . SER A 1 798 ? -10.118 -16.221 36.167 1.00 79.00 798 SER A C 1
ATOM 6020 O O . SER A 1 798 ? -10.945 -16.918 35.582 1.00 79.00 798 SER A O 1
ATOM 6022 N N . ILE A 1 799 ? -9.458 -15.238 35.544 1.00 86.00 799 ILE A N 1
ATOM 6023 C CA . ILE A 1 799 ? -9.545 -15.026 34.091 1.00 86.00 799 ILE A CA 1
ATOM 6024 C C . ILE A 1 799 ? -8.653 -16.072 33.410 1.00 86.00 799 ILE A C 1
ATOM 6026 O O . ILE A 1 799 ? -7.428 -15.967 33.428 1.00 86.00 799 ILE A O 1
ATOM 6030 N N . GLN A 1 800 ? -9.265 -17.095 32.816 1.00 85.75 800 GLN A N 1
ATOM 6031 C CA . GLN A 1 800 ? -8.580 -18.193 32.132 1.00 85.75 800 GLN A CA 1
ATOM 6032 C C . GLN A 1 800 ? -8.716 -18.033 30.620 1.00 85.75 800 GLN A C 1
ATOM 6034 O O . GLN A 1 800 ? -9.828 -17.832 30.132 1.00 85.75 800 GLN A O 1
ATOM 6039 N N . LYS A 1 801 ? -7.626 -18.188 29.853 1.00 88.50 801 LYS A N 1
ATOM 6040 C CA . LYS A 1 801 ? -7.741 -18.331 28.393 1.00 88.50 801 LYS A CA 1
ATOM 6041 C C . LYS A 1 801 ? -8.511 -19.620 28.098 1.00 88.50 801 LYS A C 1
ATOM 6043 O O . LYS A 1 801 ? -8.086 -20.691 28.519 1.00 88.50 801 LYS A O 1
ATOM 6048 N N . ALA A 1 802 ? -9.631 -19.499 27.396 1.00 88.00 802 ALA A N 1
ATOM 6049 C CA . ALA A 1 802 ? -10.445 -20.624 26.960 1.00 88.00 802 ALA A CA 1
ATOM 6050 C C . ALA A 1 802 ? -10.026 -21.082 25.556 1.00 88.00 802 ALA A C 1
ATOM 6052 O O . ALA A 1 802 ? -9.755 -22.261 25.360 1.00 88.00 802 ALA A O 1
ATOM 6053 N N . ARG A 1 803 ? -9.926 -20.161 24.586 1.00 90.62 803 ARG A N 1
ATOM 6054 C CA . ARG A 1 803 ? -9.547 -20.459 23.191 1.00 90.62 803 ARG A CA 1
ATOM 6055 C C . ARG A 1 803 ? -8.642 -19.374 22.603 1.00 90.62 803 ARG A C 1
ATOM 6057 O O . ARG A 1 803 ? -8.648 -18.237 23.069 1.00 90.62 803 ARG A O 1
ATOM 6064 N N . SER A 1 804 ? -7.938 -19.740 21.537 1.00 90.88 804 SER A N 1
ATOM 6065 C CA . SER A 1 804 ? -7.332 -18.831 20.558 1.00 90.88 804 SER A CA 1
ATOM 6066 C C . SER A 1 804 ? -7.960 -19.126 19.195 1.00 90.88 804 SER A C 1
ATOM 6068 O O . SER A 1 804 ? -8.191 -20.297 18.886 1.00 90.88 804 SER A O 1
ATOM 6070 N N . LEU A 1 805 ? -8.257 -18.096 18.405 1.00 90.50 805 LEU A N 1
ATOM 6071 C CA . LEU A 1 805 ? -8.882 -18.199 17.081 1.00 90.50 805 LEU A CA 1
ATOM 6072 C C . LEU A 1 805 ? -7.888 -17.793 15.975 1.00 90.50 805 LEU A C 1
ATOM 6074 O O . LEU A 1 805 ? -6.911 -17.099 16.244 1.00 90.50 805 LEU A O 1
ATOM 6078 N N . ASP A 1 806 ? -8.147 -18.189 14.723 1.00 88.81 806 ASP A N 1
ATOM 6079 C CA . ASP A 1 806 ? -7.394 -17.719 13.541 1.00 88.81 806 ASP A CA 1
ATOM 6080 C C . ASP A 1 806 ? -7.906 -16.335 13.083 1.00 88.81 806 ASP A C 1
ATOM 6082 O O . ASP A 1 806 ? -8.528 -16.187 12.029 1.00 88.81 806 ASP A O 1
ATOM 6086 N N . ALA A 1 807 ? -7.700 -15.331 13.942 1.00 86.31 807 ALA A N 1
ATOM 6087 C CA . ALA A 1 807 ? -8.039 -13.921 13.729 1.00 86.31 807 ALA A CA 1
ATOM 6088 C C . ALA A 1 807 ? -7.231 -13.011 14.678 1.00 86.31 807 ALA A C 1
ATOM 6090 O O . ALA A 1 807 ? -6.792 -13.454 15.735 1.00 86.31 807 ALA A O 1
ATOM 6091 N N . THR A 1 808 ? -7.082 -11.723 14.362 1.00 84.06 808 THR A N 1
ATOM 6092 C CA . THR A 1 808 ? -6.370 -10.744 15.214 1.00 84.06 808 THR A CA 1
ATOM 6093 C C . THR A 1 808 ? -7.256 -10.164 16.323 1.00 84.06 808 THR A C 1
ATOM 6095 O O . THR A 1 808 ? -6.762 -9.770 17.381 1.00 84.06 808 THR A O 1
ATOM 6098 N N . TYR A 1 809 ? -8.574 -10.119 16.114 1.00 89.69 809 TYR A N 1
ATOM 6099 C CA . TYR A 1 809 ? -9.532 -9.455 17.005 1.00 89.69 809 TYR A CA 1
ATOM 6100 C C . TYR A 1 809 ? -10.787 -10.302 17.227 1.00 89.69 809 TYR A C 1
ATOM 6102 O O . TYR A 1 809 ? -11.295 -10.901 16.280 1.00 89.69 809 TYR A O 1
ATOM 6110 N N . VAL A 1 810 ? -11.334 -10.274 18.445 1.00 94.44 810 VAL A N 1
ATOM 6111 C CA . VAL A 1 810 ? -12.709 -10.706 18.750 1.00 94.44 810 VAL A CA 1
ATOM 6112 C C . VAL A 1 810 ? -13.519 -9.462 19.113 1.00 94.44 810 VAL A C 1
ATOM 6114 O O . VAL A 1 810 ? -13.387 -8.945 20.221 1.00 94.44 810 VAL A O 1
ATOM 6117 N N . TRP A 1 811 ? -14.310 -8.950 18.167 1.00 93.69 811 TRP A N 1
ATOM 6118 C CA . TRP A 1 811 ? -15.049 -7.687 18.317 1.00 93.69 811 TRP A CA 1
ATOM 6119 C C . TRP A 1 811 ? -16.399 -7.860 18.997 1.00 93.69 811 TRP A C 1
ATOM 6121 O O . TRP A 1 811 ? -16.841 -6.971 19.716 1.00 93.69 811 TRP A O 1
ATOM 6131 N N . SER A 1 812 ? -17.043 -9.003 18.776 1.00 96.00 812 SER A N 1
ATOM 6132 C CA . SER A 1 812 ? -18.371 -9.308 19.297 1.00 96.00 812 SER A CA 1
ATOM 6133 C C . SER A 1 812 ? -18.415 -10.720 19.874 1.00 96.00 812 SER A C 1
ATOM 6135 O O . SER A 1 812 ? -17.789 -11.647 19.356 1.00 96.00 812 SER A O 1
ATOM 6137 N N . LEU A 1 813 ? -19.160 -10.878 20.967 1.00 96.19 813 LEU A N 1
ATOM 6138 C CA . LEU A 1 813 ? -19.466 -12.159 21.594 1.00 96.19 813 LEU A CA 1
ATOM 6139 C C . LEU A 1 813 ? -20.970 -12.245 21.835 1.00 96.19 813 LEU A C 1
ATOM 6141 O O . LEU A 1 813 ? -21.587 -11.257 22.223 1.00 96.19 813 LEU A O 1
ATOM 6145 N N . LEU A 1 814 ? -21.529 -13.439 21.666 1.00 95.12 814 LEU A N 1
ATOM 6146 C CA . LEU A 1 814 ? -22.911 -13.744 22.009 1.00 95.12 814 LEU A CA 1
ATOM 6147 C C . LEU A 1 814 ? -22.978 -15.127 22.659 1.00 95.12 814 LEU A C 1
ATOM 6149 O O . LEU A 1 814 ? -22.555 -16.114 22.059 1.00 95.12 814 LEU A O 1
ATOM 6153 N N . ALA A 1 815 ? -23.494 -15.203 23.884 1.00 91.81 815 ALA A N 1
ATOM 6154 C CA . ALA A 1 815 ? -23.774 -16.473 24.544 1.00 91.81 815 ALA A CA 1
ATOM 6155 C C . ALA A 1 815 ? -25.180 -16.942 24.146 1.00 91.81 815 ALA A C 1
ATOM 6157 O O . ALA A 1 815 ? -26.169 -16.316 24.520 1.00 91.81 815 ALA A O 1
ATOM 6158 N N . ALA A 1 816 ? -25.257 -18.026 23.377 1.00 87.38 816 ALA A N 1
ATOM 6159 C CA . ALA A 1 816 ? -26.499 -18.714 23.053 1.00 87.38 816 ALA A CA 1
ATOM 6160 C C . ALA A 1 816 ? -26.653 -19.972 23.925 1.00 87.38 816 ALA A C 1
ATOM 6162 O O . ALA A 1 816 ? -25.723 -20.393 24.615 1.00 87.38 816 ALA A O 1
ATOM 6163 N N . LYS A 1 817 ? -27.825 -20.612 23.865 1.00 81.69 817 LYS A N 1
ATOM 6164 C CA . LYS A 1 817 ? -28.134 -21.823 24.652 1.00 81.69 817 LYS A CA 1
ATOM 6165 C C . LYS A 1 817 ? -27.303 -23.049 24.269 1.00 81.69 817 LYS A C 1
ATOM 6167 O O . LYS A 1 817 ? -27.161 -23.964 25.072 1.00 81.69 817 LYS A O 1
ATOM 6172 N N . ASP A 1 818 ? -26.778 -23.082 23.047 1.00 81.75 818 ASP A N 1
ATOM 6173 C CA . ASP A 1 818 ? -26.051 -24.217 22.475 1.00 81.75 818 ASP A CA 1
ATOM 6174 C C . ASP A 1 818 ? -24.523 -24.021 22.430 1.00 81.75 818 ASP A C 1
ATOM 6176 O O . ASP A 1 818 ? -23.776 -25.003 22.349 1.00 81.75 818 ASP A O 1
ATOM 6180 N N . ALA A 1 819 ? -24.065 -22.764 22.403 1.00 90.38 819 ALA A N 1
ATOM 6181 C CA . ALA A 1 819 ? -22.673 -22.373 22.207 1.00 90.38 819 ALA A CA 1
ATOM 6182 C C . ALA A 1 819 ? -22.442 -20.876 22.470 1.00 90.38 819 ALA A C 1
ATOM 6184 O O . ALA A 1 819 ? -23.359 -20.057 22.468 1.00 90.38 819 ALA A O 1
ATOM 6185 N N . LEU A 1 820 ? -21.170 -20.505 22.592 1.00 93.62 820 LEU A N 1
ATOM 6186 C CA . LEU A 1 820 ? -20.723 -19.124 22.463 1.00 93.62 820 LEU A CA 1
ATOM 6187 C C . LEU A 1 820 ? -20.393 -18.830 20.993 1.00 93.62 820 LEU A C 1
ATOM 6189 O O . LEU A 1 820 ? -19.645 -19.581 20.368 1.00 93.62 820 LEU A O 1
ATOM 6193 N N . TYR A 1 821 ? -20.877 -17.715 20.458 1.00 95.81 821 TYR A N 1
ATOM 6194 C CA . TYR A 1 821 ? -20.525 -17.221 19.128 1.00 95.81 821 TYR A CA 1
ATOM 6195 C C . TYR A 1 821 ? -19.583 -16.018 19.236 1.00 95.81 821 TYR A C 1
ATOM 6197 O O . TYR A 1 821 ? -19.769 -15.151 20.090 1.00 95.81 821 TYR A O 1
ATOM 6205 N N . ALA A 1 822 ? -18.560 -15.978 18.382 1.00 96.88 822 ALA A N 1
ATOM 6206 C CA . ALA A 1 822 ? -17.517 -14.956 18.384 1.00 96.88 822 ALA A CA 1
ATOM 6207 C C . ALA A 1 822 ? -17.324 -14.365 16.983 1.00 96.88 822 ALA A C 1
ATOM 6209 O O . ALA A 1 822 ? -16.894 -15.071 16.069 1.00 96.88 822 ALA A O 1
ATOM 6210 N N . GLY A 1 823 ? -17.642 -13.079 16.821 1.00 96.81 823 GLY A N 1
ATOM 6211 C CA . GLY A 1 823 ? -17.440 -12.323 15.586 1.00 96.81 823 GLY A CA 1
ATOM 6212 C C . GLY A 1 823 ? -16.050 -11.695 15.570 1.00 96.81 823 GLY A C 1
ATOM 6213 O O . GLY A 1 823 ? -15.671 -10.975 16.502 1.00 96.81 823 GLY A O 1
ATOM 6214 N N . THR A 1 824 ? -15.265 -12.006 14.539 1.00 94.50 824 THR A N 1
ATOM 6215 C CA . THR A 1 824 ? -13.837 -11.673 14.497 1.00 94.50 824 THR A CA 1
ATOM 6216 C C . THR A 1 824 ? -13.494 -10.606 13.468 1.00 94.50 824 THR A C 1
ATOM 6218 O O . THR A 1 824 ? -14.282 -10.260 12.581 1.00 94.50 824 THR A O 1
ATOM 6221 N N . GLY A 1 825 ? -12.271 -10.092 13.585 1.00 82.44 825 GLY A N 1
ATOM 6222 C CA . GLY A 1 825 ? -11.598 -9.449 12.465 1.00 82.44 825 GLY A CA 1
ATOM 6223 C C . GLY A 1 825 ? -11.051 -10.445 11.442 1.00 82.44 825 GLY A C 1
ATOM 6224 O O . GLY A 1 825 ? -11.144 -11.661 11.621 1.00 82.44 825 GLY A O 1
ATOM 6225 N N . ASP A 1 826 ? -10.467 -9.876 10.392 1.00 68.81 826 ASP A N 1
ATOM 6226 C CA . ASP A 1 826 ? -9.677 -10.506 9.330 1.00 68.81 826 ASP A CA 1
ATOM 6227 C C . ASP A 1 826 ? -10.437 -11.585 8.536 1.00 68.81 826 ASP A C 1
ATOM 6229 O O . ASP A 1 826 ? -10.362 -12.788 8.813 1.00 68.81 826 ASP A O 1
ATOM 6233 N N . ARG A 1 827 ? -11.122 -11.135 7.471 1.00 79.00 827 ARG A N 1
ATOM 6234 C CA . ARG A 1 827 ? -12.047 -11.907 6.604 1.00 79.00 827 ARG A CA 1
ATOM 6235 C C . ARG A 1 827 ? -13.451 -12.116 7.200 1.00 79.00 827 ARG A C 1
ATOM 6237 O O . ARG A 1 827 ? -14.215 -12.930 6.673 1.00 79.00 827 ARG A O 1
ATOM 6244 N N . GLY A 1 828 ? -13.789 -11.401 8.281 1.00 88.81 828 GLY A N 1
ATOM 6245 C CA . GLY A 1 828 ? -15.158 -11.294 8.798 1.00 88.81 828 GLY A CA 1
ATOM 6246 C C . GLY A 1 828 ? -15.794 -12.654 9.101 1.00 88.81 828 GLY A C 1
ATOM 6247 O O . GLY A 1 828 ? -16.827 -13.015 8.523 1.00 88.81 828 GLY A O 1
ATOM 6248 N N . ILE A 1 829 ? -15.142 -13.435 9.960 1.00 95.56 829 ILE A N 1
ATOM 6249 C CA . ILE A 1 829 ? -15.549 -14.797 10.316 1.00 95.56 829 ILE A CA 1
ATOM 6250 C C . ILE A 1 829 ? -16.369 -14.764 11.613 1.00 95.56 829 ILE A C 1
ATOM 6252 O O . ILE A 1 829 ? -16.104 -13.961 12.509 1.00 95.56 829 ILE A O 1
ATOM 6256 N N . VAL A 1 830 ? -17.356 -15.657 11.733 1.00 97.06 830 VAL A N 1
ATOM 6257 C CA . VAL A 1 830 ? -17.969 -15.989 13.028 1.00 97.06 830 VAL A CA 1
ATOM 6258 C C . VAL A 1 830 ? -17.599 -17.416 13.404 1.00 97.06 830 VAL A C 1
ATOM 6260 O O . VAL A 1 830 ? -17.835 -18.354 12.636 1.00 97.06 830 VAL A O 1
ATOM 6263 N N . TYR A 1 831 ? -17.027 -17.577 14.594 1.00 96.06 831 TYR A N 1
ATOM 6264 C CA . TYR A 1 831 ? -16.723 -18.876 15.186 1.00 96.06 831 TYR A CA 1
ATOM 6265 C C . TYR A 1 831 ? -17.823 -19.290 16.163 1.00 96.06 831 TYR A C 1
ATOM 6267 O O . TYR A 1 831 ? -18.229 -18.494 17.008 1.00 96.06 831 TYR A O 1
ATOM 6275 N N . ARG A 1 832 ? -18.252 -20.552 16.090 1.00 94.88 832 ARG A N 1
ATOM 6276 C CA . ARG A 1 832 ? -19.031 -21.226 17.133 1.00 94.88 832 ARG A CA 1
ATOM 6277 C C . ARG A 1 832 ? -18.063 -21.942 18.069 1.00 94.88 832 ARG A C 1
ATOM 6279 O O . ARG A 1 832 ? -17.210 -22.704 17.614 1.00 94.88 832 ARG A O 1
ATOM 6286 N N . ILE A 1 833 ? -18.189 -21.697 19.365 1.00 92.69 833 ILE A N 1
ATOM 6287 C CA . ILE A 1 833 ? -17.326 -22.231 20.418 1.00 92.69 833 ILE A CA 1
ATOM 6288 C C . ILE A 1 833 ? -18.191 -23.077 21.355 1.00 92.69 833 ILE A C 1
ATOM 6290 O O . ILE A 1 833 ? -19.049 -22.557 22.067 1.00 92.69 833 ILE A O 1
ATOM 6294 N N . ALA A 1 834 ? -17.963 -24.390 21.345 1.00 88.38 834 ALA A N 1
ATOM 6295 C CA . ALA A 1 834 ? -18.711 -25.368 22.130 1.00 88.38 834 ALA A CA 1
ATOM 6296 C C . ALA A 1 834 ? -17.749 -26.391 22.749 1.00 88.38 834 ALA A C 1
ATOM 6298 O O . ALA A 1 834 ? -17.047 -27.119 22.041 1.00 88.38 834 ALA A O 1
ATOM 6299 N N . GLY A 1 835 ? -17.695 -26.429 24.084 1.00 81.50 835 GLY A N 1
ATOM 6300 C CA . GLY A 1 835 ? -16.712 -27.226 24.820 1.00 81.50 835 GLY A CA 1
ATOM 6301 C C . GLY A 1 835 ? -15.280 -26.871 24.408 1.00 81.50 835 GLY A C 1
ATOM 6302 O O . GLY A 1 835 ? -14.887 -25.702 24.441 1.00 81.50 835 GLY A O 1
ATOM 6303 N N . GLU A 1 836 ? -14.510 -27.880 23.995 1.00 79.38 836 GLU A N 1
ATOM 6304 C CA . GLU A 1 836 ? -13.133 -27.725 23.499 1.00 79.38 836 GLU A CA 1
ATOM 6305 C C . GLU A 1 836 ? -13.028 -27.303 22.021 1.00 79.38 836 GLU A C 1
ATOM 6307 O O . GLU A 1 836 ? -11.944 -26.943 21.567 1.00 79.38 836 GLU A O 1
ATOM 6312 N N . SER A 1 837 ? -14.133 -27.302 21.266 1.00 85.50 837 SER A N 1
ATOM 6313 C CA . SER A 1 837 ? -14.130 -26.979 19.833 1.00 85.50 837 SER A CA 1
ATOM 6314 C C . SER A 1 837 ? -14.417 -25.503 19.560 1.00 85.50 837 SER A C 1
ATOM 6316 O O . SER A 1 837 ? -15.340 -24.928 20.133 1.00 85.50 837 SER A O 1
ATOM 6318 N N . ALA A 1 838 ? -13.674 -24.919 18.618 1.00 92.19 838 ALA A N 1
ATOM 6319 C CA . ALA A 1 838 ? -13.970 -23.631 17.996 1.00 92.19 838 ALA A CA 1
ATOM 6320 C C . ALA A 1 838 ? -13.969 -23.808 16.469 1.00 92.19 838 ALA A C 1
ATOM 6322 O O . ALA A 1 838 ? -12.943 -24.171 15.894 1.00 92.19 838 ALA A O 1
ATOM 6323 N N . THR A 1 839 ? -15.108 -23.588 15.809 1.00 93.88 839 THR A N 1
ATOM 6324 C CA . THR A 1 839 ? -15.279 -23.843 14.368 1.00 93.88 839 THR A CA 1
ATOM 6325 C C . THR A 1 839 ? -15.855 -22.625 13.639 1.00 93.88 839 THR A C 1
ATOM 6327 O O . THR A 1 839 ? -16.775 -21.991 14.152 1.00 93.88 839 THR A O 1
ATOM 6330 N N . PRO A 1 840 ? -15.346 -22.260 12.445 1.00 94.56 840 PRO A N 1
ATOM 6331 C CA . PRO A 1 840 ? -15.898 -21.156 11.665 1.00 94.56 840 PRO A CA 1
ATOM 6332 C C . PRO A 1 840 ? -17.232 -21.576 11.031 1.00 94.56 840 PRO A C 1
ATOM 6334 O O . PRO A 1 840 ? -17.253 -22.458 10.172 1.00 94.56 840 PRO A O 1
ATOM 6337 N N . VAL A 1 841 ? -18.332 -20.943 11.445 1.00 94.69 841 VAL A N 1
ATOM 6338 C CA . VAL A 1 841 ? -19.705 -21.261 10.995 1.00 94.69 841 VAL A CA 1
ATOM 6339 C C . VAL A 1 841 ? -20.266 -20.262 9.983 1.00 94.69 841 VAL A C 1
ATOM 6341 O O . VAL A 1 841 ? -21.154 -20.607 9.211 1.00 94.69 841 VAL A O 1
ATOM 6344 N N . LEU A 1 842 ? -19.717 -19.047 9.934 1.00 95.06 842 LEU A N 1
ATOM 6345 C CA . LEU A 1 842 ? -20.043 -18.036 8.931 1.00 95.06 842 LEU A CA 1
ATOM 6346 C C . LEU A 1 842 ? -18.752 -17.383 8.428 1.00 95.06 842 LEU A C 1
ATOM 6348 O O . LEU A 1 842 ? -17.852 -17.082 9.213 1.00 95.06 842 LEU A O 1
ATOM 6352 N N . LYS A 1 843 ? -18.670 -17.152 7.116 1.00 94.25 843 LYS A N 1
ATOM 6353 C CA . LYS A 1 843 ? -17.588 -16.415 6.453 1.00 94.25 843 LYS A CA 1
ATOM 6354 C C . LYS A 1 843 ? -18.231 -15.356 5.567 1.00 94.25 843 LYS A C 1
ATOM 6356 O O . LYS A 1 843 ? -18.775 -15.690 4.520 1.00 94.25 843 LYS A O 1
ATOM 6361 N N . THR A 1 844 ? -18.219 -14.105 6.011 1.00 91.81 844 THR A N 1
ATOM 6362 C CA . THR A 1 844 ? -18.943 -13.019 5.323 1.00 91.81 844 THR A CA 1
ATOM 6363 C C . THR A 1 844 ? -18.221 -12.532 4.063 1.00 91.81 844 THR A C 1
ATOM 6365 O O . THR A 1 844 ? -18.873 -12.123 3.104 1.00 91.81 844 THR A O 1
ATOM 6368 N N . GLY A 1 845 ? -16.882 -12.606 4.052 1.00 86.00 845 GLY A N 1
ATOM 6369 C CA . GLY A 1 845 ? -16.030 -11.983 3.031 1.00 86.00 845 GLY A CA 1
ATOM 6370 C C . GLY A 1 845 ? -15.729 -10.502 3.301 1.00 86.00 845 GLY A C 1
ATOM 6371 O O . GLY A 1 845 ? -14.983 -9.885 2.546 1.00 86.00 845 GLY A O 1
ATOM 6372 N N . GLU A 1 846 ? -16.284 -9.947 4.378 1.00 89.31 846 GLU A N 1
ATOM 6373 C CA . GLU A 1 846 ? -16.062 -8.579 4.851 1.00 89.31 846 GLU A CA 1
ATOM 6374 C C . GLU A 1 846 ? -14.782 -8.497 5.709 1.00 89.31 846 GLU A C 1
ATOM 6376 O O . GLU A 1 846 ? -14.151 -9.515 5.998 1.00 89.31 846 GLU A O 1
ATOM 6381 N N . LEU A 1 847 ? -14.375 -7.302 6.152 1.00 86.69 847 LEU A N 1
ATOM 6382 C CA . LEU A 1 847 ? -13.174 -7.160 6.986 1.00 86.69 847 LEU A CA 1
ATOM 6383 C C . LEU A 1 847 ? -13.416 -7.597 8.437 1.00 86.69 847 LEU A C 1
ATOM 6385 O O . LEU A 1 847 ? -12.576 -8.282 9.016 1.00 86.69 847 LEU A O 1
ATOM 6389 N N . GLN A 1 848 ? -14.540 -7.184 9.032 1.00 91.00 848 GLN A N 1
ATOM 6390 C CA . GLN A 1 848 ? -14.833 -7.359 10.462 1.00 91.00 848 GLN A CA 1
ATOM 6391 C C . GLN A 1 848 ? -16.305 -7.752 10.677 1.00 91.00 848 GLN A C 1
ATOM 6393 O O . GLN A 1 848 ? -17.177 -7.241 9.972 1.00 91.00 848 GLN A O 1
ATOM 6398 N N . VAL A 1 849 ? -16.591 -8.574 11.695 1.00 96.62 849 VAL A N 1
ATOM 6399 C CA . VAL A 1 849 ? -17.942 -8.742 12.270 1.00 96.62 849 VAL A CA 1
ATOM 6400 C C . VAL A 1 849 ? -18.004 -7.987 13.598 1.00 96.62 849 VAL A C 1
ATOM 6402 O O . VAL A 1 849 ? -17.503 -8.464 14.617 1.00 96.62 849 VAL A O 1
ATOM 6405 N N . LEU A 1 850 ? -18.582 -6.784 13.580 1.00 94.81 850 LEU A N 1
ATOM 6406 C CA . LEU A 1 850 ? -18.570 -5.867 14.726 1.00 94.81 850 LEU A CA 1
ATOM 6407 C C . LEU A 1 850 ? -19.718 -6.118 15.710 1.00 94.81 850 LEU A C 1
ATOM 6409 O O . LEU A 1 850 ? -19.558 -5.839 16.893 1.00 94.81 850 LEU A O 1
ATOM 6413 N N . ALA A 1 851 ? -20.836 -6.683 15.247 1.00 96.50 851 ALA A N 1
ATOM 6414 C CA . ALA A 1 851 ? -22.010 -6.952 16.073 1.00 96.50 851 ALA A CA 1
ATOM 6415 C C . ALA A 1 851 ? -22.589 -8.351 15.818 1.00 96.50 851 ALA A C 1
ATOM 6417 O O . ALA A 1 851 ? -22.638 -8.815 14.676 1.00 96.50 851 ALA A O 1
ATOM 6418 N N . LEU A 1 852 ? -23.081 -8.983 16.888 1.00 97.62 852 LEU A N 1
ATOM 6419 C CA . LEU A 1 852 ? -23.841 -10.233 16.865 1.00 97.62 852 LEU A CA 1
ATOM 6420 C C . LEU A 1 852 ? -25.151 -10.063 17.644 1.00 97.62 852 LEU A C 1
ATOM 6422 O O . LEU A 1 852 ? -25.162 -9.417 18.689 1.00 97.62 852 LEU A O 1
ATOM 6426 N N . ALA A 1 853 ? -26.224 -10.688 17.166 1.00 95.88 853 ALA A N 1
ATOM 6427 C CA . ALA A 1 853 ? -27.483 -10.856 17.895 1.00 95.88 853 ALA A CA 1
ATOM 6428 C C . ALA A 1 853 ? -28.150 -12.185 17.503 1.00 95.88 853 ALA A C 1
ATOM 6430 O O . ALA A 1 853 ? -27.816 -12.755 16.466 1.00 95.88 853 ALA A O 1
ATOM 6431 N N . GLN A 1 854 ? -29.094 -12.676 18.307 1.00 94.75 854 GLN A N 1
ATOM 6432 C CA . GLN A 1 854 ? -29.880 -13.878 18.011 1.00 94.75 854 GLN A CA 1
ATOM 6433 C C . GLN A 1 854 ? -31.364 -13.611 18.286 1.00 94.75 854 GLN A C 1
ATOM 6435 O O . GLN A 1 854 ? -31.690 -12.902 19.238 1.00 94.75 854 GLN A O 1
ATOM 6440 N N . ASP A 1 855 ? -32.251 -14.151 17.448 1.00 93.62 855 ASP A N 1
ATOM 6441 C CA . ASP A 1 855 ? -33.703 -14.084 17.664 1.00 93.62 855 ASP A CA 1
ATOM 6442 C C . ASP A 1 855 ? -34.244 -15.278 18.473 1.00 93.62 855 ASP A C 1
ATOM 6444 O O . ASP A 1 855 ? -33.547 -16.260 18.733 1.00 93.62 855 ASP A O 1
ATOM 6448 N N . ALA A 1 856 ? -35.517 -15.210 18.872 1.00 91.19 856 ALA A N 1
ATOM 6449 C CA . ALA A 1 856 ? -36.171 -16.259 19.657 1.00 91.19 856 ALA A CA 1
ATOM 6450 C C . ALA A 1 856 ? -36.336 -17.604 18.912 1.00 91.19 856 ALA A C 1
ATOM 6452 O O . ALA A 1 856 ? -36.620 -18.614 19.554 1.00 91.19 856 ALA A O 1
ATOM 6453 N N . ALA A 1 857 ? -36.148 -17.636 17.586 1.00 90.88 857 ALA A N 1
ATOM 6454 C CA . ALA A 1 857 ? -36.106 -18.863 16.787 1.00 90.88 857 ALA A CA 1
ATOM 6455 C C . ALA A 1 857 ? -34.679 -19.440 16.663 1.00 90.88 857 ALA A C 1
ATOM 6457 O O . ALA A 1 857 ? -34.496 -20.523 16.112 1.00 90.88 857 ALA A O 1
ATOM 6458 N N . GLY A 1 858 ? -33.670 -18.746 17.198 1.00 91.94 858 GLY A N 1
ATOM 6459 C CA . GLY A 1 858 ? -32.277 -19.177 17.220 1.00 91.94 858 GLY A CA 1
ATOM 6460 C C . GLY A 1 858 ? -31.438 -18.700 16.033 1.00 91.94 858 GLY A C 1
ATOM 6461 O O . GLY A 1 858 ? -30.254 -19.039 15.983 1.00 91.94 858 GLY A O 1
ATOM 6462 N N . ASN A 1 859 ? -31.978 -17.899 15.105 1.00 94.38 859 ASN A N 1
ATOM 6463 C CA . ASN A 1 859 ? -31.179 -17.378 13.992 1.00 94.38 859 ASN A CA 1
ATOM 6464 C C . ASN A 1 859 ? -30.135 -16.388 14.512 1.00 94.38 859 ASN A C 1
ATOM 6466 O O . ASN A 1 859 ? -30.471 -15.450 15.235 1.00 94.38 859 ASN A O 1
ATOM 6470 N N . LEU A 1 860 ? -28.881 -16.575 14.112 1.00 96.50 860 LEU A N 1
ATOM 6471 C CA . LEU A 1 860 ? -27.766 -15.692 14.433 1.00 96.50 860 LEU A CA 1
ATOM 6472 C C . LEU A 1 860 ? -27.609 -14.628 13.339 1.00 96.50 860 LEU A C 1
ATOM 6474 O O . LEU A 1 860 ? -27.511 -14.952 12.154 1.00 96.50 860 LEU A O 1
ATOM 6478 N N . TYR A 1 861 ? -27.523 -13.366 13.744 1.00 97.62 861 TYR A N 1
ATOM 6479 C CA . TYR A 1 861 ? -27.332 -12.208 12.876 1.00 97.62 861 TYR A CA 1
ATOM 6480 C C . TYR A 1 861 ? -25.945 -11.604 13.098 1.00 97.62 861 TYR A C 1
ATOM 6482 O O . TYR A 1 861 ? -25.546 -11.377 14.240 1.00 97.62 861 TYR A O 1
ATOM 6490 N N . ALA A 1 862 ? -25.220 -11.331 12.012 1.00 98.00 862 ALA A N 1
ATOM 6491 C CA . ALA A 1 862 ? -23.857 -10.803 12.028 1.00 98.00 862 ALA A CA 1
ATOM 6492 C C . ALA A 1 862 ? -23.755 -9.508 11.209 1.00 98.00 862 ALA A C 1
ATOM 6494 O O . ALA A 1 862 ? -23.936 -9.526 9.988 1.00 98.00 862 ALA A O 1
ATOM 6495 N N . GLY A 1 863 ? -23.474 -8.392 11.888 1.00 97.44 863 GLY A N 1
ATOM 6496 C CA . GLY A 1 863 ? -23.305 -7.063 11.293 1.00 97.44 863 GLY A CA 1
ATOM 6497 C C . GLY A 1 863 ? -21.842 -6.764 10.957 1.00 97.44 863 GLY A C 1
ATOM 6498 O O . GLY A 1 863 ? -20.957 -6.979 11.793 1.00 97.44 863 GLY A O 1
ATOM 6499 N N . THR A 1 864 ? -21.579 -6.290 9.735 1.00 95.31 864 THR A N 1
ATOM 6500 C CA . THR A 1 864 ? -20.217 -6.224 9.179 1.00 95.31 864 THR A CA 1
ATOM 6501 C C . THR A 1 864 ? -19.672 -4.817 8.938 1.00 95.31 864 THR A C 1
ATOM 6503 O O . THR A 1 864 ? -20.372 -3.801 9.010 1.00 95.31 864 THR A O 1
ATOM 6506 N N . ALA A 1 865 ? -18.375 -4.791 8.629 1.00 91.06 865 ALA A N 1
ATOM 6507 C CA . ALA A 1 865 ? -17.619 -3.639 8.164 1.00 91.06 865 ALA A CA 1
ATOM 6508 C C . ALA A 1 865 ? -16.716 -4.028 6.973 1.00 91.06 865 ALA A C 1
ATOM 6510 O O . ALA A 1 865 ? -16.077 -5.085 7.051 1.00 91.06 865 ALA A O 1
ATOM 6511 N N . PRO A 1 866 ? -16.551 -3.178 5.936 1.00 87.25 866 PRO A N 1
ATOM 6512 C CA . PRO A 1 866 ? -17.008 -1.790 5.819 1.00 87.25 866 PRO A CA 1
ATOM 6513 C C . PRO A 1 866 ? -18.139 -1.582 4.783 1.00 87.25 866 PRO A C 1
ATOM 6515 O O . PRO A 1 866 ? -18.323 -0.459 4.313 1.00 87.25 866 PRO A O 1
ATOM 6518 N N . ASN A 1 867 ? -18.880 -2.634 4.398 1.00 89.00 867 ASN A N 1
ATOM 6519 C CA . ASN A 1 867 ? -19.983 -2.535 3.428 1.00 89.00 867 ASN A CA 1
ATOM 6520 C C . ASN A 1 867 ? -21.379 -2.684 4.073 1.00 89.00 867 ASN A C 1
ATOM 6522 O O . ASN A 1 867 ? -22.314 -3.141 3.406 1.00 89.00 867 ASN A O 1
ATOM 6526 N N . GLY A 1 868 ? -21.512 -2.371 5.371 1.00 92.06 868 GLY A N 1
ATOM 6527 C CA . GLY A 1 868 ? -22.787 -2.285 6.103 1.00 92.06 868 GLY A CA 1
ATOM 6528 C C . GLY A 1 868 ? -23.727 -3.476 5.927 1.00 92.06 868 GLY A C 1
ATOM 6529 O O . GLY A 1 868 ? -24.944 -3.304 5.850 1.00 92.06 868 GLY A O 1
ATOM 6530 N N . SER A 1 869 ? -23.171 -4.674 5.759 1.00 95.62 869 SER A N 1
ATOM 6531 C CA . SER A 1 869 ? -23.926 -5.854 5.356 1.00 95.62 869 SER A CA 1
ATOM 6532 C C . SER A 1 869 ? -24.306 -6.690 6.577 1.00 95.62 869 SER A C 1
ATOM 6534 O O . SER A 1 869 ? -23.601 -6.727 7.586 1.00 95.62 869 SER A O 1
ATOM 6536 N N . LEU A 1 870 ? -25.465 -7.335 6.497 1.00 97.31 870 LEU A N 1
ATOM 6537 C CA . LEU A 1 870 ? -26.037 -8.137 7.564 1.00 97.31 870 LEU A CA 1
ATOM 6538 C C . LEU A 1 870 ? -26.261 -9.556 7.060 1.00 97.31 870 LEU A C 1
ATOM 6540 O O . LEU A 1 870 ? -27.022 -9.783 6.119 1.00 97.31 870 LEU A O 1
ATOM 6544 N N . TYR A 1 871 ? -25.633 -10.516 7.723 1.00 97.62 871 TYR A N 1
ATOM 6545 C CA . TYR A 1 871 ? -25.740 -11.928 7.383 1.00 97.62 871 TYR A CA 1
ATOM 6546 C C . TYR A 1 871 ? -26.592 -12.651 8.423 1.00 97.62 871 TYR A C 1
ATOM 6548 O O . TYR A 1 871 ? -26.454 -12.386 9.618 1.00 97.62 871 TYR A O 1
ATOM 6556 N N . ARG A 1 872 ? -27.445 -13.574 7.969 1.00 96.94 872 ARG A N 1
ATOM 6557 C CA . ARG A 1 872 ? -28.197 -14.505 8.821 1.00 96.94 872 ARG A CA 1
ATOM 6558 C C . ARG A 1 872 ? -27.577 -15.896 8.717 1.00 96.94 872 ARG A C 1
ATOM 6560 O O . ARG A 1 872 ? -27.209 -16.326 7.625 1.00 96.94 872 ARG A O 1
ATOM 6567 N N . LEU A 1 873 ? -27.490 -16.591 9.846 1.00 96.50 873 LEU A N 1
ATOM 6568 C CA . LEU A 1 873 ? -27.185 -18.015 9.967 1.00 96.50 873 LEU A CA 1
ATOM 6569 C C . LEU A 1 873 ? -28.335 -18.677 10.740 1.00 96.50 873 LEU A C 1
ATOM 6571 O O . LEU A 1 873 ? -28.584 -18.318 11.889 1.00 96.50 873 LEU A O 1
ATOM 6575 N N . THR A 1 874 ? -29.048 -19.609 10.112 1.00 94.25 874 THR A N 1
ATOM 6576 C CA . THR A 1 874 ? -30.169 -20.327 10.742 1.00 94.25 874 THR A CA 1
ATOM 6577 C C . THR A 1 874 ? -29.666 -21.492 11.613 1.00 94.25 874 THR A C 1
ATOM 6579 O O . THR A 1 874 ? -28.526 -21.937 11.422 1.00 94.25 874 THR A O 1
ATOM 6582 N N . PRO A 1 875 ? -30.476 -22.030 12.549 1.00 91.06 875 PRO A N 1
ATOM 6583 C CA . PRO A 1 875 ? -30.092 -23.177 13.384 1.00 91.06 875 PRO A CA 1
ATOM 6584 C C . PRO A 1 875 ? -29.667 -24.428 12.595 1.00 91.06 875 PRO A C 1
ATOM 6586 O O . PRO A 1 875 ? -28.843 -25.209 13.066 1.00 91.06 875 PRO A O 1
ATOM 6589 N N . GLU A 1 876 ? -30.176 -24.603 11.373 1.00 89.88 876 GLU A N 1
ATOM 6590 C CA . GLU A 1 876 ? -29.839 -25.706 10.460 1.00 89.88 876 GLU A CA 1
ATOM 6591 C C . GLU A 1 876 ? -28.485 -25.506 9.747 1.00 89.88 876 GLU A C 1
ATOM 6593 O O . GLU A 1 876 ? -28.068 -26.344 8.948 1.00 89.88 876 GLU A O 1
ATOM 6598 N N . GLY A 1 877 ? -27.796 -24.388 10.000 1.00 89.75 877 GLY A N 1
ATOM 6599 C CA . GLY A 1 877 ? -26.506 -24.051 9.398 1.00 89.75 877 GLY A CA 1
ATOM 6600 C C . GLY A 1 877 ? -26.588 -23.337 8.044 1.00 89.75 877 GLY A C 1
ATOM 6601 O O . GLY A 1 877 ? -25.548 -23.089 7.427 1.00 89.75 877 GLY A O 1
ATOM 6602 N N . LYS A 1 878 ? -27.786 -22.972 7.560 1.00 93.06 878 LYS A N 1
ATOM 6603 C CA . LYS A 1 878 ? -27.928 -22.189 6.323 1.00 93.06 878 LYS A CA 1
ATOM 6604 C C . LYS A 1 878 ? -27.478 -20.751 6.582 1.00 93.06 878 LYS A C 1
ATOM 6606 O O . LYS A 1 878 ? -28.014 -20.092 7.467 1.00 93.06 878 LYS A O 1
ATOM 6611 N N . SER A 1 879 ? -26.537 -20.246 5.785 1.00 93.88 879 SER A N 1
ATOM 6612 C CA . SER A 1 879 ? -26.090 -18.848 5.842 1.00 93.88 879 SER A CA 1
ATOM 6613 C C . SER A 1 879 ? -26.422 -18.073 4.567 1.00 93.88 879 SER A C 1
ATOM 6615 O O . SER A 1 879 ? -26.354 -18.611 3.463 1.00 93.88 879 SER A O 1
ATOM 6617 N N . GLU A 1 880 ? -26.790 -16.800 4.723 1.00 94.44 880 GLU A N 1
ATOM 6618 C CA . GLU A 1 880 ? -27.161 -15.901 3.624 1.00 94.44 880 GLU A CA 1
ATOM 6619 C C . GLU A 1 880 ? -26.900 -14.424 3.966 1.00 94.44 880 GLU A C 1
ATOM 6621 O O . GLU A 1 880 ? -26.883 -14.035 5.136 1.00 94.44 880 GLU A O 1
ATOM 6626 N N . LEU A 1 881 ? -26.716 -13.587 2.939 1.00 96.19 881 LEU A N 1
ATOM 6627 C CA . LEU A 1 881 ? -26.812 -12.132 3.077 1.00 96.19 881 LEU A CA 1
ATOM 6628 C C . LEU A 1 881 ? -28.297 -11.787 3.253 1.00 96.19 881 LEU A C 1
ATOM 6630 O O . LEU A 1 881 ? -29.076 -11.947 2.317 1.00 96.19 881 LEU A O 1
ATOM 6634 N N . PHE A 1 882 ? -28.677 -11.349 4.449 1.00 96.50 882 PHE A N 1
ATOM 6635 C CA . PHE A 1 882 ? -30.068 -11.111 4.832 1.00 96.50 882 PHE A CA 1
ATOM 6636 C C . PHE A 1 882 ? -30.510 -9.670 4.553 1.00 96.50 882 PHE A C 1
ATOM 6638 O O . PHE A 1 882 ? -31.628 -9.442 4.103 1.00 96.50 882 PHE A O 1
ATOM 6645 N N . TRP A 1 883 ? -29.616 -8.698 4.756 1.00 97.00 883 TRP A N 1
ATOM 6646 C CA . TRP A 1 883 ? -29.845 -7.294 4.410 1.00 97.00 883 TRP A CA 1
ATOM 6647 C C . TRP A 1 883 ? -28.524 -6.597 4.061 1.00 97.00 883 TRP A C 1
ATOM 6649 O O . TRP A 1 883 ? -27.446 -7.022 4.482 1.00 97.00 883 TRP A O 1
ATOM 6659 N N . ARG A 1 884 ? -28.594 -5.501 3.302 1.00 94.56 884 ARG A N 1
ATOM 6660 C CA . ARG A 1 884 ? -27.459 -4.606 3.042 1.00 94.56 884 ARG A CA 1
ATOM 6661 C C . ARG A 1 884 ? -27.890 -3.169 3.291 1.00 94.56 884 ARG A C 1
ATOM 6663 O O . ARG A 1 884 ? -28.785 -2.670 2.612 1.00 94.56 884 ARG A O 1
ATOM 6670 N N . GLY A 1 885 ? -27.246 -2.523 4.257 1.00 87.94 885 GLY A N 1
ATOM 6671 C CA . GLY A 1 885 ? -27.524 -1.141 4.612 1.00 87.94 885 GLY A CA 1
ATOM 6672 C C . GLY A 1 885 ? -26.932 -0.124 3.629 1.00 87.94 885 GLY A C 1
ATOM 6673 O O . GLY A 1 885 ? -26.032 -0.451 2.854 1.00 87.94 885 GLY A O 1
ATOM 6674 N N . PRO A 1 886 ? -27.413 1.131 3.671 1.00 89.69 886 PRO A N 1
ATOM 6675 C CA . PRO A 1 886 ? -26.864 2.247 2.896 1.00 89.69 886 PRO A CA 1
ATOM 6676 C C . PRO A 1 886 ? -25.687 2.960 3.596 1.00 89.69 886 PRO A C 1
ATOM 6678 O O . PRO A 1 886 ? -25.145 3.926 3.062 1.00 89.69 886 PRO A O 1
ATOM 6681 N N . GLU A 1 887 ? -25.313 2.530 4.804 1.00 91.62 887 GLU A N 1
ATOM 6682 C CA . GLU A 1 887 ? -24.199 3.069 5.596 1.00 91.62 887 GLU A CA 1
ATOM 6683 C C . GLU A 1 887 ? -23.050 2.040 5.687 1.00 91.62 887 GLU A C 1
ATOM 6685 O O . GLU A 1 887 ? -23.238 0.874 5.361 1.00 91.62 887 GLU A O 1
ATOM 6690 N N . GLN A 1 888 ? -21.835 2.457 6.063 1.00 90.38 888 GLN A N 1
ATOM 6691 C CA . GLN A 1 888 ? -20.617 1.630 5.925 1.00 90.38 888 GLN A CA 1
ATOM 6692 C C . GLN A 1 888 ? -20.478 0.554 7.009 1.00 90.38 888 GLN A C 1
ATOM 6694 O O . GLN A 1 888 ? -19.865 -0.491 6.792 1.00 90.38 888 GLN A O 1
ATOM 6699 N N . TYR A 1 889 ? -21.037 0.792 8.188 1.00 93.19 889 TYR A N 1
ATOM 6700 C CA . TYR A 1 889 ? -20.809 -0.054 9.352 1.00 93.19 889 TYR A CA 1
ATOM 6701 C C . TYR A 1 889 ? -22.130 -0.402 10.017 1.00 93.19 889 TYR A C 1
ATOM 6703 O O . TYR A 1 889 ? -22.933 0.494 10.267 1.00 93.19 889 TYR A O 1
ATOM 6711 N N . ILE A 1 890 ? -22.324 -1.676 10.363 1.00 96.69 890 ILE A N 1
ATOM 6712 C CA . ILE A 1 890 ? -23.274 -2.075 11.406 1.00 96.69 890 ILE A CA 1
ATOM 6713 C C . ILE A 1 890 ? -22.455 -2.233 12.688 1.00 96.69 890 ILE A C 1
ATOM 6715 O O . ILE A 1 890 ? -21.680 -3.178 12.820 1.00 96.69 890 ILE A O 1
ATOM 6719 N N . LEU A 1 891 ? -22.572 -1.262 13.594 1.00 94.81 891 LEU A N 1
ATOM 6720 C CA . LEU A 1 891 ? -21.805 -1.206 14.842 1.00 94.81 891 LEU A CA 1
ATOM 6721 C C . LEU A 1 891 ? -22.499 -1.950 15.986 1.00 94.81 891 LEU A C 1
ATOM 6723 O O . LEU A 1 891 ? -21.828 -2.458 16.878 1.00 94.81 891 LEU A O 1
ATOM 6727 N N . SER A 1 892 ? -23.831 -2.003 15.967 1.00 96.19 892 SER A N 1
ATOM 6728 C CA . SER A 1 892 ? -24.636 -2.607 17.027 1.00 96.19 892 SER A CA 1
ATOM 6729 C C . SER A 1 892 ? -25.916 -3.243 16.481 1.00 96.19 892 SER A C 1
ATOM 6731 O O . SER A 1 892 ? -26.439 -2.834 15.442 1.00 96.19 892 SER A O 1
ATOM 6733 N N . LEU A 1 893 ? -26.406 -4.268 17.183 1.00 97.56 893 LEU A N 1
ATOM 6734 C CA . LEU A 1 893 ? -27.617 -5.021 16.860 1.00 97.56 893 LEU A CA 1
ATOM 6735 C C . LEU A 1 893 ? -28.448 -5.242 18.132 1.00 97.56 893 LEU A C 1
ATOM 6737 O O . LEU A 1 893 ? -27.886 -5.538 19.184 1.00 97.56 893 LEU A O 1
ATOM 6741 N N . ALA A 1 894 ? -29.773 -5.157 18.024 1.00 95.62 894 ALA A N 1
ATOM 6742 C CA . ALA A 1 894 ? -30.726 -5.566 19.061 1.00 95.62 894 ALA A CA 1
ATOM 6743 C C . ALA A 1 894 ? -31.959 -6.224 18.417 1.00 95.62 894 ALA A C 1
ATOM 6745 O O . ALA A 1 894 ? -32.306 -5.873 17.295 1.00 95.62 894 ALA A O 1
ATOM 6746 N N . VAL A 1 895 ? -32.630 -7.157 19.099 1.00 94.56 895 VAL A N 1
ATOM 6747 C CA . VAL A 1 895 ? -33.824 -7.865 18.586 1.00 94.56 895 VAL A CA 1
ATOM 6748 C C . VAL A 1 895 ? -34.998 -7.652 19.543 1.00 94.56 895 VAL A C 1
ATOM 6750 O O . VAL A 1 895 ? -34.812 -7.748 20.756 1.00 94.56 895 VAL A O 1
ATOM 6753 N N . ASP A 1 896 ? -36.194 -7.357 19.022 1.00 92.00 896 ASP A N 1
ATOM 6754 C CA . ASP A 1 896 ? -37.423 -7.293 19.828 1.00 92.00 896 ASP A CA 1
ATOM 6755 C C . ASP A 1 896 ? -38.141 -8.650 19.956 1.00 92.00 896 ASP A C 1
ATOM 6757 O O . ASP A 1 896 ? -37.830 -9.628 19.275 1.00 92.00 896 ASP A O 1
ATOM 6761 N N . ALA A 1 897 ? -39.136 -8.719 20.845 1.00 89.12 897 ALA A N 1
ATOM 6762 C CA . ALA A 1 897 ? -39.904 -9.939 21.106 1.00 89.12 897 ALA A CA 1
ATOM 6763 C C . ALA A 1 897 ? -40.754 -10.415 19.906 1.00 89.12 897 ALA A C 1
ATOM 6765 O O . ALA A 1 897 ? -41.309 -11.511 19.945 1.00 89.12 897 ALA A O 1
ATOM 6766 N N . GLN A 1 898 ? -40.867 -9.602 18.853 1.00 88.81 898 GLN A N 1
ATOM 6767 C CA . GLN A 1 898 ? -41.556 -9.906 17.601 1.00 88.81 898 GLN A CA 1
ATOM 6768 C C . GLN A 1 898 ? -40.573 -10.329 16.491 1.00 88.81 898 GLN A C 1
ATOM 6770 O O . GLN A 1 898 ? -41.000 -10.604 15.371 1.00 88.81 898 GLN A O 1
ATOM 6775 N N . GLY A 1 899 ? -39.270 -10.399 16.789 1.00 90.69 899 GLY A N 1
ATOM 6776 C CA . GLY A 1 899 ? -38.224 -10.805 15.854 1.00 90.69 899 GLY A CA 1
ATOM 6777 C C . GLY A 1 899 ? -37.750 -9.703 14.904 1.00 90.69 899 GLY A C 1
ATOM 6778 O O . GLY A 1 899 ? -37.001 -10.006 13.977 1.00 90.69 899 GLY A O 1
ATOM 6779 N N . ASN A 1 900 ? -38.143 -8.438 15.101 1.00 93.56 900 ASN A N 1
ATOM 6780 C CA . ASN A 1 900 ? -37.539 -7.347 14.335 1.00 93.56 900 ASN A CA 1
ATOM 6781 C C . ASN A 1 900 ? -36.142 -7.059 14.887 1.00 93.56 900 ASN A C 1
ATOM 6783 O O . ASN A 1 900 ? -35.943 -6.944 16.098 1.00 93.56 900 ASN A O 1
ATOM 6787 N N . LEU A 1 901 ? -35.186 -6.899 13.981 1.00 96.44 901 LEU A N 1
ATOM 6788 C CA . LEU A 1 901 ? -33.803 -6.572 14.278 1.00 96.44 901 LEU A CA 1
ATOM 6789 C C . LEU A 1 901 ? -33.574 -5.071 14.068 1.00 96.44 901 LEU A C 1
ATOM 6791 O O . LEU A 1 901 ? -33.935 -4.511 13.036 1.00 96.44 901 LEU A O 1
ATOM 6795 N N . TYR A 1 902 ? -32.926 -4.423 15.025 1.00 96.81 902 TYR A N 1
ATOM 6796 C CA . TYR A 1 902 ? -32.550 -3.016 14.976 1.00 96.81 902 TYR A CA 1
ATOM 6797 C C . TYR A 1 902 ? -31.045 -2.932 14.751 1.00 96.81 902 TYR A C 1
ATOM 6799 O O . TYR A 1 902 ? -30.268 -3.400 15.583 1.00 96.81 902 TYR A O 1
ATOM 6807 N N . ALA A 1 903 ? -30.638 -2.363 13.617 1.00 98.00 903 ALA A N 1
ATOM 6808 C CA . ALA A 1 903 ? -29.241 -2.195 13.239 1.00 98.00 903 ALA A CA 1
ATOM 6809 C C . ALA A 1 903 ? -28.801 -0.746 13.456 1.00 98.00 903 ALA A C 1
ATOM 6811 O O . ALA A 1 903 ? -29.295 0.163 12.786 1.00 98.00 903 ALA A O 1
ATOM 6812 N N . GLY A 1 904 ? -27.872 -0.541 14.389 1.00 96.75 904 GLY A N 1
ATOM 6813 C CA . GLY A 1 904 ? -27.225 0.742 14.633 1.00 96.75 904 GLY A CA 1
ATOM 6814 C C . GLY A 1 904 ? -26.034 0.910 13.699 1.00 96.75 904 GLY A C 1
ATOM 6815 O O . GLY A 1 904 ? -25.103 0.098 13.726 1.00 96.75 904 GLY A O 1
ATOM 6816 N N . THR A 1 905 ? -26.065 1.944 12.857 1.00 95.56 905 THR A N 1
ATOM 6817 C CA . THR A 1 905 ? -25.092 2.128 11.779 1.00 95.56 905 THR A CA 1
ATOM 6818 C C . THR A 1 905 ? -24.202 3.351 11.952 1.00 95.56 905 THR A C 1
ATOM 6820 O O . THR A 1 905 ? -24.359 4.173 12.859 1.00 95.56 905 THR A O 1
ATOM 6823 N N . SER A 1 906 ? -23.214 3.453 11.067 1.00 91.69 906 SER A N 1
ATOM 6824 C CA . SER A 1 906 ? -22.408 4.654 10.889 1.00 91.69 906 SER A CA 1
ATOM 6825 C C . SER A 1 906 ? -21.855 4.726 9.451 1.00 91.69 906 SER A C 1
ATOM 6827 O O . SER A 1 906 ? -21.751 3.687 8.785 1.00 91.69 906 SER A O 1
ATOM 6829 N N . PRO A 1 907 ? -21.522 5.919 8.912 1.00 88.69 907 PRO A N 1
ATOM 6830 C CA . PRO A 1 907 ? -21.084 7.110 9.645 1.00 88.69 907 PRO A CA 1
ATOM 6831 C C . PRO A 1 907 ? -22.105 8.255 9.766 1.00 88.69 907 PRO A C 1
ATOM 6833 O O . PRO A 1 907 ? -21.693 9.400 9.966 1.00 88.69 907 PRO A O 1
ATOM 6836 N N . HIS A 1 908 ? -23.408 7.990 9.621 1.00 89.69 908 HIS A N 1
ATOM 6837 C CA . HIS A 1 908 ? -24.430 9.044 9.633 1.00 89.69 908 HIS A CA 1
ATOM 6838 C C . HIS A 1 908 ? -25.484 8.880 10.745 1.00 89.69 908 HIS A C 1
ATOM 6840 O O . HIS A 1 908 ? -26.560 9.469 10.654 1.00 89.69 908 HIS A O 1
ATOM 6846 N N . GLY A 1 909 ? -25.207 8.093 11.790 1.00 91.19 909 GLY A N 1
ATOM 6847 C CA . GLY A 1 909 ? -26.094 7.960 12.953 1.00 91.19 909 GLY A CA 1
ATOM 6848 C C . GLY A 1 909 ? -27.432 7.265 12.678 1.00 91.19 909 GLY A C 1
ATOM 6849 O O . GLY A 1 909 ? -28.381 7.448 13.444 1.00 91.19 909 GLY A O 1
ATOM 6850 N N . GLY A 1 910 ? -27.553 6.528 11.571 1.00 94.12 910 GLY A N 1
ATOM 6851 C CA . GLY A 1 910 ? -28.764 5.784 11.237 1.00 94.12 910 GLY A CA 1
ATOM 6852 C C . GLY A 1 910 ? -29.026 4.625 12.201 1.00 94.12 910 GLY A C 1
ATOM 6853 O O . GLY A 1 910 ? -28.113 3.921 12.626 1.00 94.12 910 GLY A O 1
ATOM 6854 N N . ILE A 1 911 ? -30.295 4.400 12.532 1.00 96.56 911 ILE A N 1
ATOM 6855 C CA . ILE A 1 911 ? -30.757 3.156 13.143 1.00 96.56 911 ILE A CA 1
ATOM 6856 C C . ILE A 1 911 ? -31.955 2.630 12.355 1.00 96.56 911 ILE A C 1
ATOM 6858 O O . ILE A 1 911 ? -32.965 3.313 12.169 1.00 96.56 911 ILE A O 1
ATOM 6862 N N . TYR A 1 912 ? -31.794 1.414 11.839 1.00 96.62 912 TYR A N 1
ATOM 6863 C CA . TYR A 1 912 ? -32.693 0.777 10.883 1.00 96.62 912 TYR A CA 1
ATOM 6864 C C . TYR A 1 912 ? -33.464 -0.354 11.555 1.00 96.62 912 TYR A C 1
ATOM 6866 O O . TYR A 1 912 ? -32.859 -1.178 12.236 1.00 96.62 912 TYR A O 1
ATOM 6874 N N . ARG A 1 913 ? -34.781 -0.417 11.342 1.00 95.94 913 ARG A N 1
ATOM 6875 C CA . ARG A 1 913 ? -35.622 -1.550 11.742 1.00 95.94 913 ARG A CA 1
ATOM 6876 C C . ARG A 1 913 ? -35.729 -2.512 10.565 1.00 95.94 913 ARG A C 1
ATOM 6878 O O . ARG A 1 913 ? -36.150 -2.116 9.483 1.00 95.94 913 ARG A O 1
ATOM 6885 N N . ILE A 1 914 ? -35.347 -3.760 10.785 1.00 96.88 914 ILE A N 1
ATOM 6886 C CA . ILE A 1 914 ? -35.308 -4.836 9.799 1.00 96.88 914 ILE A CA 1
ATOM 6887 C C . ILE A 1 914 ? -36.295 -5.907 10.258 1.00 96.88 914 ILE A C 1
ATOM 6889 O O . ILE A 1 914 ? -36.210 -6.418 11.374 1.00 96.88 914 ILE A O 1
ATOM 6893 N N . THR A 1 915 ? -37.267 -6.204 9.411 1.00 95.19 915 THR A N 1
ATOM 6894 C CA . THR A 1 915 ? -38.316 -7.204 9.656 1.00 95.19 915 THR A CA 1
ATOM 6895 C C . THR A 1 915 ? -37.797 -8.641 9.462 1.00 95.19 915 THR A C 1
ATOM 6897 O O . THR A 1 915 ? -36.761 -8.826 8.816 1.00 95.19 915 THR A O 1
ATOM 6900 N N . PRO A 1 916 ? -38.483 -9.683 9.981 1.00 93.25 916 PRO A N 1
ATOM 6901 C CA . PRO A 1 916 ? -38.052 -11.086 9.844 1.00 93.25 916 PRO A CA 1
ATOM 6902 C C . PRO A 1 916 ? -37.883 -11.599 8.396 1.00 93.25 916 PRO A C 1
ATOM 6904 O O . PRO A 1 916 ? -37.135 -12.555 8.157 1.00 93.25 916 PRO A O 1
ATOM 6907 N N . ASP A 1 917 ? -38.544 -10.962 7.425 1.00 90.69 917 ASP A N 1
ATOM 6908 C CA . ASP A 1 917 ? -38.426 -11.213 5.982 1.00 90.69 917 ASP A CA 1
ATOM 6909 C C . ASP A 1 917 ? -37.331 -10.375 5.283 1.00 90.69 917 ASP A C 1
ATOM 6911 O O . ASP A 1 917 ? -37.098 -10.543 4.088 1.00 90.69 917 ASP A O 1
ATOM 6915 N N . GLY A 1 918 ? -36.606 -9.528 6.025 1.00 91.94 918 GLY A N 1
ATOM 6916 C CA . GLY A 1 918 ? -35.406 -8.817 5.563 1.00 91.94 918 GLY A CA 1
ATOM 6917 C C . GLY A 1 918 ? -35.628 -7.378 5.087 1.00 91.94 918 GLY A C 1
ATOM 6918 O O . GLY A 1 918 ? -34.678 -6.732 4.639 1.00 91.94 918 GLY A O 1
ATOM 6919 N N . GLN A 1 919 ? -36.846 -6.832 5.194 1.00 93.88 919 GLN A N 1
ATOM 6920 C CA . GLN A 1 919 ? -37.119 -5.449 4.783 1.00 93.88 919 GLN A CA 1
ATOM 6921 C C . GLN A 1 919 ? -36.618 -4.469 5.848 1.00 93.88 919 GLN A C 1
ATOM 6923 O O . GLN A 1 919 ? -37.226 -4.321 6.911 1.00 93.88 919 GLN A O 1
ATOM 6928 N N . GLY A 1 920 ? -35.500 -3.802 5.556 1.00 93.94 920 GLY A N 1
ATOM 6929 C CA . GLY A 1 920 ? -34.915 -2.766 6.406 1.00 93.94 920 GLY A CA 1
ATOM 6930 C C . GLY A 1 920 ? -35.392 -1.360 6.052 1.00 93.94 920 GLY A C 1
ATOM 6931 O O . GLY A 1 920 ? -35.174 -0.890 4.935 1.00 93.94 920 GLY A O 1
ATOM 6932 N N . THR A 1 921 ? -35.978 -0.661 7.021 1.00 94.75 921 THR A N 1
ATOM 6933 C CA . THR A 1 921 ? -36.396 0.745 6.929 1.00 94.75 921 THR A CA 1
ATOM 6934 C C . THR A 1 921 ? -35.629 1.604 7.935 1.00 94.75 921 THR A C 1
ATOM 6936 O O . THR A 1 921 ? -35.224 1.128 8.994 1.00 94.75 921 THR A O 1
ATOM 6939 N N . LEU A 1 922 ? -35.384 2.879 7.613 1.00 95.38 922 LEU A N 1
ATOM 6940 C CA . LEU A 1 922 ? -34.788 3.819 8.569 1.00 95.38 922 LEU A CA 1
ATOM 6941 C C . LEU A 1 922 ? -35.834 4.140 9.644 1.00 95.38 922 LEU A C 1
ATOM 6943 O O . LEU A 1 922 ? -36.827 4.793 9.335 1.00 95.38 922 LEU A O 1
ATOM 6947 N N . LEU A 1 923 ? -35.604 3.695 10.882 1.00 94.12 923 LEU A N 1
ATOM 6948 C CA . LEU A 1 923 ? -36.465 4.036 12.015 1.00 94.12 923 LEU A CA 1
ATOM 6949 C C . LEU A 1 923 ? -36.173 5.470 12.454 1.00 94.12 923 LEU A C 1
ATOM 6951 O O . LEU A 1 923 ? -37.054 6.317 12.472 1.00 94.12 923 LEU A O 1
ATOM 6955 N N . ALA A 1 924 ? -34.915 5.758 12.782 1.00 93.94 924 ALA A N 1
ATOM 6956 C CA . ALA A 1 924 ? -34.509 7.065 13.275 1.00 93.94 924 ALA A CA 1
ATOM 6957 C C . ALA A 1 924 ? -33.054 7.378 12.908 1.00 93.94 924 ALA A C 1
ATOM 6959 O O . ALA A 1 924 ? -32.280 6.498 12.533 1.00 93.94 924 ALA A O 1
ATOM 6960 N N . ARG A 1 925 ? -32.668 8.647 13.057 1.00 92.06 925 ARG A N 1
ATOM 6961 C CA . ARG A 1 925 ? -31.276 9.096 12.967 1.00 92.06 925 ARG A CA 1
ATOM 6962 C C . ARG A 1 925 ? -30.918 9.894 14.213 1.00 92.06 925 ARG A C 1
ATOM 6964 O O . ARG A 1 925 ? -31.578 10.891 14.509 1.00 92.06 925 ARG A O 1
ATOM 6971 N N . ILE A 1 926 ? -29.888 9.464 14.938 1.00 89.50 926 ILE A N 1
ATOM 6972 C CA . ILE A 1 926 ? -29.368 10.217 16.084 1.00 89.50 926 ILE A CA 1
ATOM 6973 C C . ILE A 1 926 ? -28.408 11.332 15.610 1.00 89.50 926 ILE A C 1
ATOM 6975 O O . ILE A 1 926 ? -27.843 11.232 14.522 1.00 89.50 926 ILE A O 1
ATOM 6979 N N . PRO A 1 927 ? -28.200 12.410 16.393 1.00 84.38 927 PRO A N 1
ATOM 6980 C CA . PRO A 1 927 ? -27.256 13.483 16.044 1.00 84.38 927 PRO A CA 1
ATOM 6981 C C . PRO A 1 927 ? -25.767 13.085 16.028 1.00 84.38 927 PRO A C 1
ATOM 6983 O O . PRO A 1 927 ? -24.939 13.841 15.513 1.00 84.38 927 PRO A O 1
ATOM 6986 N N . ASP A 1 928 ? -25.418 11.946 16.627 1.00 86.50 928 ASP A N 1
ATOM 6987 C CA . ASP A 1 928 ? -24.063 11.394 16.646 1.00 86.50 928 ASP A CA 1
ATOM 6988 C C . ASP A 1 928 ? -23.819 10.522 15.396 1.00 86.50 928 ASP A C 1
ATOM 6990 O O . ASP A 1 928 ? -24.674 9.703 15.068 1.00 86.50 928 ASP A O 1
ATOM 6994 N N . PRO A 1 929 ? -22.682 10.649 14.687 1.00 88.50 929 PRO A N 1
ATOM 6995 C CA . PRO A 1 929 ? -22.388 9.831 13.506 1.00 88.50 929 PRO A CA 1
ATOM 6996 C C . PRO A 1 929 ? -22.317 8.314 13.767 1.00 88.50 929 PRO A C 1
ATOM 6998 O O . PRO A 1 929 ? -22.420 7.550 12.805 1.00 88.50 929 PRO A O 1
ATOM 7001 N N . TYR A 1 930 ? -22.129 7.864 15.014 1.00 91.12 930 TYR A N 1
ATOM 7002 C CA . TYR A 1 930 ? -21.855 6.465 15.360 1.00 91.12 930 TYR A CA 1
ATOM 7003 C C . TYR A 1 930 ? -22.900 5.885 16.327 1.00 91.12 930 TYR A C 1
ATOM 7005 O O . TYR A 1 930 ? -22.866 6.209 17.509 1.00 91.12 930 TYR A O 1
ATOM 7013 N N . VAL A 1 931 ? -23.770 4.963 15.889 1.00 94.12 931 VAL A N 1
ATOM 7014 C CA . VAL A 1 931 ? -24.657 4.213 16.810 1.00 94.12 931 VAL A CA 1
ATOM 7015 C C . VAL A 1 931 ? -23.897 3.032 17.433 1.00 94.12 931 VAL A C 1
ATOM 7017 O O . VAL A 1 931 ? -23.997 1.890 16.982 1.00 94.12 931 VAL A O 1
ATOM 7020 N N . VAL A 1 932 ? -23.075 3.313 18.446 1.00 92.38 932 VAL A N 1
ATOM 7021 C CA . VAL A 1 932 ? -22.093 2.362 19.009 1.00 92.38 932 VAL A CA 1
ATOM 7022 C C . VAL A 1 932 ? -22.751 1.215 19.784 1.00 92.38 932 VAL A C 1
ATOM 7024 O O . VAL A 1 932 ? -22.216 0.110 19.805 1.00 92.38 932 VAL A O 1
ATOM 7027 N N . SER A 1 933 ? -23.913 1.440 20.400 1.00 94.19 933 SER A N 1
ATOM 7028 C CA . SER A 1 933 ? -24.653 0.410 21.136 1.00 94.19 933 SER A CA 1
ATOM 7029 C C . SER A 1 933 ? -26.160 0.668 21.082 1.00 94.19 933 SER A C 1
ATOM 7031 O O . SER A 1 933 ? -26.595 1.823 21.057 1.00 94.19 933 SER A O 1
ATOM 7033 N N . LEU A 1 934 ? -26.942 -0.414 21.073 1.00 96.06 934 LEU A N 1
ATOM 7034 C CA . LEU A 1 934 ? -28.404 -0.423 21.116 1.00 96.06 934 LEU A CA 1
ATOM 7035 C C . LEU A 1 934 ? -28.877 -1.342 22.247 1.00 96.06 934 LEU A C 1
ATOM 7037 O O . LEU A 1 934 ? -28.299 -2.405 22.463 1.00 96.06 934 LEU A O 1
ATOM 7041 N N . ALA A 1 935 ? -29.956 -0.961 22.929 1.00 94.50 935 ALA A N 1
ATOM 7042 C CA . ALA A 1 935 ? -30.636 -1.807 23.909 1.00 94.50 935 ALA A CA 1
ATOM 7043 C C . ALA A 1 935 ? -32.148 -1.540 23.904 1.00 94.50 935 ALA A C 1
ATOM 7045 O O . ALA A 1 935 ? -32.579 -0.423 23.629 1.00 94.50 935 ALA A O 1
ATOM 7046 N N . ILE A 1 936 ? -32.958 -2.549 24.231 1.00 92.69 936 ILE A N 1
ATOM 7047 C CA . ILE A 1 936 ? -34.426 -2.455 24.252 1.00 92.69 936 ILE A CA 1
ATOM 7048 C C . ILE A 1 936 ? -34.915 -2.718 25.679 1.00 92.69 936 ILE A C 1
ATOM 7050 O O . ILE A 1 936 ? -34.544 -3.719 26.285 1.00 92.69 936 ILE A O 1
ATOM 7054 N N . SER A 1 937 ? -35.755 -1.838 26.230 1.00 90.44 937 SER A N 1
ATOM 7055 C CA . SER A 1 937 ? -36.436 -2.073 27.514 1.00 90.44 937 SER A CA 1
ATOM 7056 C C . SER A 1 937 ? -37.764 -1.328 27.580 1.00 90.44 937 SER A C 1
ATOM 7058 O O . SER A 1 937 ? -37.865 -0.178 27.160 1.00 90.44 937 SER A O 1
ATOM 7060 N N . GLY A 1 938 ? -38.798 -1.981 28.121 1.00 82.00 938 GLY A N 1
ATOM 7061 C CA . GLY A 1 938 ? -40.104 -1.361 28.367 1.00 82.00 938 GLY A CA 1
ATOM 7062 C C . GLY A 1 938 ? -40.733 -0.721 27.123 1.00 82.00 938 GLY A C 1
ATOM 7063 O O . GLY A 1 938 ? -41.247 0.390 27.218 1.00 82.00 938 GLY A O 1
ATOM 7064 N N . GLY A 1 939 ? -40.617 -1.372 25.959 1.00 80.19 939 GLY A N 1
ATOM 7065 C CA . GLY A 1 939 ? -41.117 -0.859 24.675 1.00 80.19 939 GLY A CA 1
ATOM 7066 C C . GLY A 1 939 ? -40.334 0.326 24.095 1.00 80.19 939 GLY A C 1
ATOM 7067 O O . GLY A 1 939 ? -40.778 0.926 23.132 1.00 80.19 939 GLY A O 1
ATOM 7068 N N . ASN A 1 940 ? -39.188 0.698 24.671 1.00 88.00 940 ASN A N 1
ATOM 7069 C CA . ASN A 1 940 ? -38.349 1.786 24.171 1.00 88.00 940 ASN A CA 1
ATOM 7070 C C . ASN A 1 940 ? -37.032 1.229 23.622 1.00 88.00 940 ASN A C 1
ATOM 7072 O O . ASN A 1 940 ? -36.427 0.341 24.233 1.00 88.00 940 ASN A O 1
ATOM 7076 N N . LEU A 1 941 ? -36.567 1.796 22.506 1.00 94.38 941 LEU A N 1
ATOM 7077 C CA . LEU A 1 941 ? -35.225 1.573 21.981 1.00 94.38 941 LEU A CA 1
ATOM 7078 C C . LEU A 1 941 ? -34.293 2.663 22.524 1.00 94.38 941 LEU A C 1
ATOM 7080 O O . LEU A 1 941 ? -34.605 3.854 22.488 1.00 94.38 941 LEU A O 1
ATOM 7084 N N . TYR A 1 942 ? -33.133 2.258 23.018 1.00 95.12 942 TYR A N 1
ATOM 7085 C CA . TYR A 1 942 ? -32.089 3.140 23.521 1.00 95.12 942 TYR A CA 1
ATOM 7086 C C . TYR A 1 942 ? -30.848 3.021 22.639 1.00 95.12 942 TYR A C 1
ATOM 7088 O O . TYR A 1 942 ? -30.563 1.939 22.126 1.00 95.12 942 TYR A O 1
ATOM 7096 N N . ALA A 1 943 ? -30.112 4.121 22.477 1.00 94.62 943 ALA A N 1
ATOM 7097 C CA . ALA A 1 943 ? -28.909 4.188 21.648 1.00 94.62 943 ALA A CA 1
ATOM 7098 C C . ALA A 1 943 ? -27.806 5.035 22.302 1.00 94.62 943 ALA A C 1
ATOM 7100 O O . ALA A 1 943 ? -28.105 6.071 22.899 1.00 94.62 943 ALA A O 1
ATOM 7101 N N . SER A 1 944 ? -26.539 4.644 22.143 1.00 91.62 944 SER A N 1
ATOM 7102 C CA . SER A 1 944 ? -25.373 5.473 22.493 1.00 91.62 944 SER A CA 1
ATOM 7103 C C . SER A 1 944 ? -24.581 5.915 21.259 1.00 91.62 944 SER A C 1
ATOM 7105 O O . SER A 1 944 ? -24.501 5.202 20.256 1.00 91.62 944 SER A O 1
ATOM 7107 N N . GLY A 1 945 ? -24.007 7.116 21.347 1.00 85.50 945 GLY A N 1
ATOM 7108 C CA . GLY A 1 945 ? -23.146 7.704 20.320 1.00 85.50 945 GLY A CA 1
ATOM 7109 C C . GLY A 1 945 ? -21.670 7.275 20.409 1.00 85.50 945 GLY A C 1
ATOM 7110 O O . GLY A 1 945 ? -21.283 6.485 21.270 1.00 85.50 945 GLY A O 1
ATOM 7111 N N . GLY A 1 946 ? -20.812 7.870 19.572 1.00 75.81 946 GLY A N 1
ATOM 7112 C CA . GLY A 1 946 ? -19.350 7.735 19.636 1.00 75.81 946 GLY A CA 1
ATOM 7113 C C . GLY A 1 946 ? -18.552 9.051 19.673 1.00 75.81 946 GLY A C 1
ATOM 7114 O O . GLY A 1 946 ? -17.328 8.994 19.788 1.00 75.81 946 GLY A O 1
ATOM 7115 N N . MET A 1 947 ? -19.188 10.226 19.578 1.00 72.81 947 MET A N 1
ATOM 7116 C CA . MET A 1 947 ? -18.545 11.546 19.429 1.00 72.81 947 MET A CA 1
ATOM 7117 C C . MET A 1 947 ? -19.201 12.622 20.313 1.00 72.81 947 MET A C 1
ATOM 7119 O O . MET A 1 947 ? -20.099 13.353 19.889 1.00 72.81 947 MET A O 1
ATOM 7123 N N . GLY A 1 948 ? -18.700 12.765 21.547 1.00 67.88 948 GLY A N 1
ATOM 7124 C CA . GLY A 1 948 ? -19.309 13.653 22.553 1.00 67.88 948 GLY A CA 1
ATOM 7125 C C . GLY A 1 948 ? -20.643 13.107 23.076 1.00 67.88 948 GLY A C 1
ATOM 7126 O O . GLY A 1 948 ? -21.569 13.870 23.328 1.00 67.88 948 GLY A O 1
ATOM 7127 N N . ALA A 1 949 ? -20.754 11.779 23.124 1.00 68.38 949 ALA A N 1
ATOM 7128 C CA . ALA A 1 949 ? -22.015 11.059 23.145 1.00 68.38 949 ALA A CA 1
ATOM 7129 C C . ALA A 1 949 ? -22.796 11.127 24.463 1.00 68.38 949 ALA A C 1
ATOM 7131 O O . ALA A 1 949 ? -22.254 10.927 25.554 1.00 68.38 949 ALA A O 1
ATOM 7132 N N . VAL A 1 950 ? -24.107 11.276 24.297 1.00 84.56 950 VAL A N 1
ATOM 7133 C CA . VAL A 1 950 ? -25.159 11.076 25.300 1.00 84.56 950 VAL A CA 1
ATOM 7134 C C . VAL A 1 950 ? -25.899 9.761 25.011 1.00 84.56 950 VAL A C 1
ATOM 7136 O O . VAL A 1 950 ? -25.710 9.158 23.951 1.00 84.56 950 VAL A O 1
ATOM 7139 N N . VAL A 1 951 ? -26.767 9.320 25.924 1.00 90.88 951 VAL A N 1
ATOM 7140 C CA . VAL A 1 951 ? -27.734 8.246 25.641 1.00 90.88 951 VAL A CA 1
ATOM 7141 C C . VAL A 1 951 ? -29.018 8.849 25.086 1.00 90.88 951 VAL A C 1
ATOM 7143 O O . VAL A 1 951 ? -29.594 9.764 25.682 1.00 90.88 951 VAL A O 1
ATOM 7146 N N . TYR A 1 952 ? -29.493 8.301 23.973 1.00 91.88 952 TYR A N 1
ATOM 7147 C CA . TYR A 1 952 ? -30.763 8.646 23.345 1.00 91.88 952 TYR A CA 1
ATOM 7148 C C . TYR A 1 952 ? -31.838 7.604 23.666 1.00 91.88 952 TYR A C 1
ATOM 7150 O O . TYR A 1 952 ? -31.558 6.407 23.737 1.00 91.88 952 TYR A O 1
ATOM 7158 N N . ARG A 1 953 ? -33.084 8.061 23.801 1.00 93.31 953 ARG A N 1
ATOM 7159 C CA . ARG A 1 953 ? -34.301 7.242 23.779 1.00 93.31 953 ARG A CA 1
ATOM 7160 C C . ARG A 1 953 ? -35.050 7.509 22.477 1.00 93.31 953 ARG A C 1
ATOM 7162 O O . ARG A 1 953 ? -35.272 8.671 22.124 1.00 93.31 953 ARG A O 1
ATOM 7169 N N . ILE A 1 954 ? -35.447 6.434 21.809 1.00 93.06 954 ILE A N 1
ATOM 7170 C CA . ILE A 1 954 ? -36.245 6.408 20.588 1.00 93.06 954 ILE A CA 1
ATOM 7171 C C . ILE A 1 954 ? -37.547 5.666 20.912 1.00 93.06 954 ILE A C 1
ATOM 7173 O O . ILE A 1 954 ? -37.521 4.527 21.383 1.00 93.06 954 ILE A O 1
ATOM 7177 N N . THR A 1 955 ? -38.675 6.336 20.704 1.00 85.19 955 THR A N 1
ATOM 7178 C CA . THR A 1 955 ? -40.028 5.781 20.867 1.00 85.19 955 THR A CA 1
ATOM 7179 C C . THR A 1 955 ? -40.585 5.255 19.539 1.00 85.19 955 THR A C 1
ATOM 7181 O O . THR A 1 955 ? -40.036 5.546 18.475 1.00 85.19 955 THR A O 1
ATOM 7184 N N . ASP A 1 956 ? -41.675 4.480 19.585 1.00 76.06 956 ASP A N 1
ATOM 7185 C CA . ASP A 1 956 ? -42.287 3.834 18.405 1.00 76.06 956 ASP A CA 1
ATOM 7186 C C . ASP A 1 956 ? -42.741 4.823 17.308 1.00 76.06 956 ASP A C 1
ATOM 7188 O O . ASP A 1 956 ? -42.811 4.469 16.132 1.00 76.06 956 ASP A O 1
ATOM 7192 N N . ASP A 1 957 ? -42.984 6.088 17.668 1.00 79.56 957 ASP A N 1
ATOM 7193 C CA . ASP A 1 957 ? -43.242 7.214 16.756 1.00 79.56 957 ASP A CA 1
ATOM 7194 C C . ASP A 1 957 ? -41.962 7.763 16.081 1.00 79.56 957 ASP A C 1
ATOM 7196 O O . ASP A 1 957 ? -41.975 8.846 15.497 1.00 79.56 957 ASP A O 1
ATOM 7200 N N . SER A 1 958 ? -40.843 7.032 16.168 1.00 85.31 958 SER A N 1
ATOM 7201 C CA . SER A 1 958 ? -39.504 7.400 15.673 1.00 85.31 958 SER A CA 1
ATOM 7202 C C . SER A 1 958 ? -38.885 8.652 16.316 1.00 85.31 958 SER A C 1
ATOM 7204 O O . SER A 1 958 ? -37.855 9.158 15.858 1.00 85.31 958 SER A O 1
ATOM 7206 N N . LYS A 1 959 ? -39.467 9.166 17.405 1.00 88.50 959 LYS A N 1
ATOM 7207 C CA . LYS A 1 959 ? -39.010 10.397 18.057 1.00 88.50 959 LYS A CA 1
ATOM 7208 C C . LYS A 1 959 ? -37.750 10.164 18.892 1.00 88.50 959 LYS A C 1
ATOM 7210 O O . LYS A 1 959 ? -37.774 9.519 19.938 1.00 88.50 959 LYS A O 1
ATOM 7215 N N . VAL A 1 960 ? -36.645 10.764 18.454 1.00 90.81 960 VAL A N 1
ATOM 7216 C CA . VAL A 1 960 ? -35.368 10.774 19.187 1.00 90.81 960 VAL A CA 1
ATOM 7217 C C . VAL A 1 960 ? -35.389 11.843 20.283 1.00 90.81 960 VAL A C 1
ATOM 7219 O O . VAL A 1 960 ? -35.763 12.991 20.043 1.00 90.81 960 VAL A O 1
ATOM 7222 N N . SER A 1 961 ? -34.940 11.483 21.484 1.00 89.88 961 SER A N 1
ATOM 7223 C CA . SER A 1 961 ? -34.774 12.395 22.624 1.00 89.88 961 SER A CA 1
ATOM 7224 C C . SER A 1 961 ? -33.530 12.035 23.441 1.00 89.88 961 SER A C 1
ATOM 7226 O O . SER A 1 961 ? -33.206 10.858 23.576 1.00 89.88 961 SER A O 1
ATOM 7228 N N . THR A 1 962 ? -32.816 13.022 23.989 1.00 90.50 962 THR A N 1
ATOM 7229 C CA . THR A 1 962 ? -31.720 12.763 24.940 1.00 90.50 962 THR A CA 1
ATOM 7230 C C . THR A 1 962 ? -32.300 12.277 26.268 1.00 90.50 962 THR A C 1
ATOM 7232 O O . THR A 1 962 ? -33.191 12.920 26.818 1.00 90.50 962 THR A O 1
ATOM 7235 N N . LEU A 1 963 ? -31.788 11.156 26.777 1.00 90.88 963 LEU A N 1
ATOM 7236 C CA . LEU A 1 963 ? -32.161 10.576 28.070 1.00 90.88 963 LEU A CA 1
ATOM 7237 C C . LEU A 1 963 ? -31.160 10.948 29.171 1.00 90.88 963 LEU A C 1
ATOM 7239 O O . LEU A 1 963 ? -31.569 11.293 30.273 1.00 90.88 963 LEU A O 1
ATOM 7243 N N . PHE A 1 964 ? -29.859 10.842 28.885 1.00 89.62 964 PHE A N 1
ATOM 7244 C CA . PHE A 1 964 ? -28.799 10.987 29.885 1.00 89.62 964 PHE A CA 1
ATOM 7245 C C . PHE A 1 964 ? -27.496 11.506 29.262 1.00 89.62 964 PHE A C 1
ATOM 7247 O O . PHE A 1 964 ? -27.033 10.970 28.255 1.00 89.62 964 PHE A O 1
ATOM 7254 N N . ASP A 1 965 ? -26.894 12.509 29.901 1.00 88.75 965 ASP A N 1
ATOM 7255 C CA . ASP A 1 965 ? -25.583 13.081 29.577 1.00 88.75 965 ASP A CA 1
ATOM 7256 C C . ASP A 1 965 ? -24.635 12.876 30.784 1.00 88.75 965 ASP A C 1
ATOM 7258 O O . ASP A 1 965 ? -24.960 13.339 31.882 1.00 88.75 965 ASP A O 1
ATOM 7262 N N . PRO A 1 966 ? -23.490 12.175 30.631 1.00 79.12 966 PRO A N 1
ATOM 7263 C CA . PRO A 1 966 ? -22.533 11.945 31.719 1.00 79.12 966 PRO A CA 1
ATOM 7264 C C . PRO A 1 966 ? -21.652 13.162 32.067 1.00 79.12 966 PRO A C 1
ATOM 7266 O O . PRO A 1 966 ? -20.938 13.110 33.070 1.00 79.12 966 PRO A O 1
ATOM 7269 N N . ALA A 1 967 ? -21.717 14.243 31.280 1.00 71.75 967 ALA A N 1
ATOM 7270 C CA . ALA A 1 967 ? -21.018 15.518 31.451 1.00 71.75 967 ALA A CA 1
ATOM 7271 C C . ALA A 1 967 ? -19.466 15.487 31.406 1.00 71.75 967 ALA A C 1
ATOM 7273 O O . ALA A 1 967 ? -18.807 14.454 31.299 1.00 71.75 967 ALA A O 1
ATOM 7274 N N . GLN A 1 968 ? -18.874 16.690 31.445 1.00 61.53 968 GLN A N 1
ATOM 7275 C CA . GLN A 1 968 ? -17.433 16.977 31.592 1.00 61.53 968 GLN A CA 1
ATOM 7276 C C . GLN A 1 968 ? -16.468 16.150 30.709 1.00 61.53 968 GLN A C 1
ATOM 7278 O O . GLN A 1 968 ? -15.459 15.631 31.181 1.00 61.53 968 GLN A O 1
ATOM 7283 N N . GLY A 1 969 ? -16.740 16.058 29.403 1.00 63.72 969 GLY A N 1
ATOM 7284 C CA . GLY A 1 969 ? -15.815 15.438 28.436 1.00 63.72 969 GLY A CA 1
ATOM 7285 C C . GLY A 1 969 ? -15.730 13.908 28.513 1.00 63.72 969 GLY A C 1
ATOM 7286 O O . GLY A 1 969 ? -14.924 13.299 27.811 1.00 63.72 969 GLY A O 1
ATOM 7287 N N . ASN A 1 970 ? -16.571 13.292 29.339 1.00 75.94 970 ASN A N 1
ATOM 7288 C CA . ASN A 1 970 ? -16.861 11.868 29.345 1.00 75.94 970 ASN A CA 1
ATOM 7289 C C . ASN A 1 970 ? -17.990 11.596 28.329 1.00 75.94 970 ASN A C 1
ATOM 7291 O O . ASN A 1 970 ? -18.864 12.441 28.153 1.00 75.94 970 ASN A O 1
ATOM 7295 N N . THR A 1 971 ? -17.998 10.447 27.654 1.00 81.50 971 THR A N 1
ATOM 7296 C CA . THR A 1 971 ? -19.023 10.101 26.652 1.00 81.50 971 THR A CA 1
ATOM 7297 C C . THR A 1 971 ? -19.675 8.766 26.977 1.00 81.50 971 THR A C 1
ATOM 7299 O O . THR A 1 971 ? -18.993 7.814 27.355 1.00 81.50 971 THR A O 1
ATOM 7302 N N . ALA A 1 972 ? -20.996 8.671 26.833 1.00 81.81 972 ALA A N 1
ATOM 7303 C CA . ALA A 1 972 ? -21.711 7.405 26.946 1.00 81.81 972 ALA A CA 1
ATOM 7304 C C . ALA A 1 972 ? -21.357 6.530 25.734 1.00 81.81 972 ALA A C 1
ATOM 7306 O O . ALA A 1 972 ? -21.820 6.801 24.630 1.00 81.81 972 ALA A O 1
ATOM 7307 N N . SER A 1 973 ? -20.507 5.517 25.926 1.00 83.31 973 SER A N 1
ATOM 7308 C CA . SER A 1 973 ? -20.021 4.664 24.835 1.00 83.31 973 SER A CA 1
ATOM 7309 C C . SER A 1 973 ? -20.907 3.443 24.626 1.00 83.31 973 SER A C 1
ATOM 7311 O O . SER A 1 973 ? -21.174 3.068 23.487 1.00 83.31 973 SER A O 1
ATOM 7313 N N . LEU A 1 974 ? -21.378 2.827 25.713 1.00 90.50 974 LEU A N 1
ATOM 7314 C CA . LEU A 1 974 ? -22.072 1.541 25.688 1.00 90.50 974 LEU A CA 1
ATOM 7315 C C . LEU A 1 974 ? -23.267 1.534 26.630 1.00 90.50 974 LEU A C 1
ATOM 7317 O O . LEU A 1 974 ? -23.221 2.127 27.710 1.00 90.50 974 LEU A O 1
ATOM 7321 N N . ILE A 1 975 ? -24.298 0.792 26.242 1.00 94.31 975 ILE A N 1
ATOM 7322 C CA . ILE A 1 975 ? -25.488 0.554 27.050 1.00 94.31 975 ILE A CA 1
ATOM 7323 C C . ILE A 1 975 ? -25.780 -0.942 27.146 1.00 94.31 975 ILE A C 1
ATOM 7325 O O . ILE A 1 975 ? -25.457 -1.716 26.250 1.00 94.31 975 ILE A O 1
ATOM 7329 N N . THR A 1 976 ? -26.387 -1.354 28.252 1.00 93.94 976 THR A N 1
ATOM 7330 C CA . THR A 1 976 ? -26.923 -2.709 28.418 1.00 93.94 976 THR A CA 1
ATOM 7331 C C . THR A 1 976 ? -28.159 -2.669 29.310 1.00 93.94 976 THR A C 1
ATOM 7333 O O . THR A 1 976 ? -28.388 -1.680 30.014 1.00 93.94 976 THR A O 1
ATOM 7336 N N . VAL A 1 977 ? -28.955 -3.733 29.280 1.00 92.56 977 VAL A N 1
ATOM 7337 C CA . VAL A 1 977 ? -30.139 -3.901 30.130 1.00 92.56 977 VAL A CA 1
ATOM 7338 C C . VAL A 1 977 ? -30.039 -5.204 30.914 1.00 92.56 977 VAL A C 1
ATOM 7340 O O . VAL A 1 977 ? -29.537 -6.200 30.398 1.00 92.56 977 VAL A O 1
ATOM 7343 N N . ASP A 1 978 ? -30.492 -5.193 32.165 1.00 89.81 978 ASP A N 1
ATOM 7344 C CA . ASP A 1 978 ? -30.593 -6.407 32.980 1.00 89.81 978 ASP A CA 1
ATOM 7345 C C . ASP A 1 978 ? -31.927 -7.158 32.746 1.00 89.81 978 ASP A C 1
ATOM 7347 O O . ASP A 1 978 ? -32.815 -6.644 32.054 1.00 89.81 978 ASP A O 1
ATOM 7351 N N . PRO A 1 979 ? -32.120 -8.359 33.329 1.00 86.50 979 PRO A N 1
ATOM 7352 C CA . PRO A 1 979 ? -33.377 -9.106 33.211 1.00 86.50 979 PRO A CA 1
ATOM 7353 C C . PRO A 1 979 ? -34.621 -8.411 33.800 1.00 86.50 979 PRO A C 1
ATOM 7355 O O . PRO A 1 979 ? -35.737 -8.842 33.520 1.00 86.50 979 PRO A O 1
ATOM 7358 N N . ALA A 1 980 ? -34.464 -7.349 34.600 1.00 87.50 980 ALA A N 1
ATOM 7359 C CA . ALA A 1 980 ? -35.564 -6.507 35.082 1.00 87.50 980 ALA A CA 1
ATOM 7360 C C . ALA A 1 980 ? -35.857 -5.316 34.139 1.00 87.50 980 ALA A C 1
ATOM 7362 O O . ALA A 1 980 ? -36.795 -4.545 34.365 1.00 87.50 980 ALA A O 1
ATOM 7363 N N . GLY A 1 981 ? -35.073 -5.157 33.067 1.00 88.50 981 GLY A N 1
ATOM 7364 C CA . GLY A 1 981 ? -35.160 -4.050 32.120 1.00 88.50 981 GLY A CA 1
ATOM 7365 C C . GLY A 1 981 ? -34.513 -2.757 32.624 1.00 88.50 981 GLY A C 1
ATOM 7366 O O . GLY A 1 981 ? -34.818 -1.685 32.092 1.00 88.50 981 GLY A O 1
ATOM 7367 N N . GLN A 1 982 ? -33.648 -2.819 33.637 1.00 91.50 982 GLN A N 1
ATOM 7368 C CA . GLN A 1 982 ? -32.884 -1.672 34.111 1.00 91.50 982 GLN A CA 1
ATOM 7369 C C . GLN A 1 982 ? -31.779 -1.319 33.112 1.00 91.50 982 GLN A C 1
ATOM 7371 O O . GLN A 1 982 ? -30.934 -2.152 32.799 1.00 91.50 982 GLN A O 1
ATOM 7376 N N . LEU A 1 983 ? -31.747 -0.065 32.654 1.00 93.50 983 LEU A N 1
ATOM 7377 C CA . LEU A 1 983 ? -30.695 0.452 31.780 1.00 93.50 983 LEU A CA 1
ATOM 7378 C C . LEU A 1 983 ? -29.428 0.794 32.582 1.00 93.50 983 LEU A C 1
ATOM 7380 O O . LEU A 1 983 ? -29.493 1.476 33.614 1.00 93.50 983 LEU A O 1
ATOM 7384 N N . TYR A 1 984 ? -28.279 0.366 32.064 1.00 94.50 984 TYR A N 1
ATOM 7385 C CA . TYR A 1 984 ? -26.944 0.707 32.552 1.00 94.50 984 TYR A CA 1
ATOM 7386 C C . TYR A 1 984 ? -26.100 1.311 31.428 1.00 94.50 984 TYR A C 1
ATOM 7388 O O . TYR A 1 984 ? -26.245 0.934 30.265 1.00 94.50 984 TYR A O 1
ATOM 7396 N N . VAL A 1 985 ? -25.210 2.239 31.783 1.00 94.25 985 VAL A N 1
ATOM 7397 C CA . VAL A 1 985 ? -24.389 3.012 30.839 1.00 94.25 985 VAL A CA 1
ATOM 7398 C C . VAL A 1 985 ? -22.922 2.946 31.252 1.00 94.25 985 VAL A C 1
ATOM 7400 O O . VAL A 1 985 ? -22.584 3.291 32.385 1.00 94.25 985 VAL A O 1
ATOM 7403 N N . GLY A 1 986 ? -22.057 2.531 30.328 1.00 93.12 986 GLY A N 1
ATOM 7404 C CA . GLY A 1 986 ? -20.601 2.607 30.449 1.00 93.12 986 GLY A CA 1
ATOM 7405 C C . GLY A 1 986 ? -20.046 3.768 29.623 1.00 93.12 986 GLY A C 1
ATOM 7406 O O . GLY A 1 986 ? -20.590 4.088 28.563 1.00 93.12 986 GLY A O 1
ATOM 7407 N N . THR A 1 987 ? -18.974 4.409 30.099 1.00 91.31 987 THR A N 1
ATOM 7408 C CA . THR A 1 987 ? -18.411 5.600 29.439 1.00 91.31 987 THR A CA 1
ATOM 7409 C C . THR A 1 987 ? -16.975 5.449 28.940 1.00 91.31 987 THR A C 1
ATOM 7411 O O . THR A 1 987 ? -16.214 4.578 29.368 1.00 91.31 987 THR A O 1
ATOM 7414 N N . SER A 1 988 ? -16.570 6.367 28.063 1.00 86.94 988 SER A N 1
ATOM 7415 C CA . SER A 1 988 ? -15.199 6.540 27.579 1.00 86.94 988 SER A CA 1
ATOM 7416 C C . SER A 1 988 ? -14.826 8.035 27.586 1.00 86.94 988 SER A C 1
ATOM 7418 O O . SER A 1 988 ? -15.701 8.862 27.352 1.00 86.94 988 SER A O 1
ATOM 7420 N N . PRO A 1 989 ? -13.573 8.440 27.866 1.00 84.44 989 PRO A N 1
ATOM 7421 C CA . PRO A 1 989 ? -12.412 7.616 28.204 1.00 84.44 989 PRO A CA 1
ATOM 7422 C C . PRO A 1 989 ? -12.291 7.276 29.700 1.00 84.44 989 PRO A C 1
ATOM 7424 O O . PRO A 1 989 ? -11.392 6.523 30.062 1.00 84.44 989 PRO A O 1
ATOM 7427 N N . LEU A 1 990 ? -13.148 7.822 30.576 1.00 87.00 990 LEU A N 1
ATOM 7428 C CA . LEU A 1 990 ? -12.994 7.661 32.032 1.00 87.00 990 LEU A CA 1
ATOM 7429 C C . LEU A 1 990 ? -13.394 6.273 32.556 1.00 87.00 990 LEU A C 1
ATOM 7431 O O . LEU A 1 990 ? -12.926 5.870 33.618 1.00 87.00 990 LEU A O 1
ATOM 7435 N N . GLY A 1 991 ? -14.258 5.542 31.846 1.00 90.56 991 GLY A N 1
ATOM 7436 C CA . GLY A 1 991 ? -14.740 4.244 32.319 1.00 90.56 991 GLY A CA 1
ATOM 7437 C C . GLY A 1 991 ? -15.638 4.350 33.552 1.00 90.56 991 GLY A C 1
ATOM 7438 O O . GLY A 1 991 ? -15.529 3.533 34.468 1.00 90.56 991 GLY A O 1
ATOM 7439 N N . ALA A 1 992 ? -16.484 5.380 33.589 1.00 92.38 992 ALA A N 1
ATOM 7440 C CA . ALA A 1 992 ? -17.539 5.506 34.583 1.00 92.38 992 ALA A CA 1
ATOM 7441 C C . ALA A 1 992 ? -18.688 4.539 34.253 1.00 92.38 992 ALA A C 1
ATOM 7443 O O . ALA A 1 992 ? -18.883 4.154 33.095 1.00 92.38 992 ALA A O 1
ATOM 7444 N N . ILE A 1 993 ? -19.455 4.158 35.275 1.00 94.00 993 ILE A N 1
ATOM 7445 C CA . ILE A 1 993 ? -20.606 3.259 35.154 1.00 94.00 993 ILE A CA 1
ATOM 7446 C C . ILE A 1 993 ? -21.797 3.873 35.890 1.00 94.00 993 ILE A C 1
ATOM 7448 O O . ILE A 1 993 ? -21.706 4.175 37.083 1.00 94.00 993 ILE A O 1
ATOM 7452 N N . TYR A 1 994 ? -22.923 4.012 35.191 1.00 93.44 994 TYR A N 1
ATOM 7453 C CA . TYR A 1 994 ? -24.172 4.567 35.714 1.00 93.44 994 TYR A CA 1
ATOM 7454 C C . TYR A 1 994 ? -25.323 3.562 35.593 1.00 93.44 994 TYR A C 1
ATOM 7456 O O . TYR A 1 994 ? -25.404 2.809 34.622 1.00 93.44 994 TYR A O 1
ATOM 7464 N N . ARG A 1 995 ? -26.259 3.608 36.544 1.00 93.94 995 ARG A N 1
ATOM 7465 C CA . ARG A 1 995 ? -27.627 3.086 36.399 1.00 93.94 995 ARG A CA 1
ATOM 7466 C C . ARG A 1 995 ? -28.525 4.254 35.995 1.00 93.94 995 ARG A C 1
ATOM 7468 O O . ARG A 1 995 ? -28.470 5.284 36.662 1.00 93.94 995 ARG A O 1
ATOM 7475 N N . VAL A 1 996 ? -29.324 4.119 34.937 1.00 92.88 996 VAL A N 1
ATOM 7476 C CA . VAL A 1 996 ? -30.162 5.212 34.404 1.00 92.88 996 VAL A CA 1
ATOM 7477 C C . VAL A 1 996 ? -31.635 4.812 34.420 1.00 92.88 996 VAL A C 1
ATOM 7479 O O . VAL A 1 996 ? -32.030 3.808 33.834 1.00 92.88 996 VAL A O 1
ATOM 7482 N N . GLU A 1 997 ? -32.453 5.590 35.119 1.00 90.75 997 GLU A N 1
ATOM 7483 C CA . GLU A 1 997 ? -33.901 5.410 35.207 1.00 90.75 997 GLU A CA 1
ATOM 7484 C C . GLU A 1 997 ? -34.599 5.788 33.888 1.00 90.75 997 GLU A C 1
ATOM 7486 O O . GLU A 1 997 ? -34.080 6.555 33.075 1.00 90.75 997 GLU A O 1
ATOM 7491 N N . ARG A 1 998 ? -35.833 5.306 33.683 1.00 84.56 998 ARG A N 1
ATOM 7492 C CA . ARG A 1 998 ? -36.626 5.582 32.461 1.00 84.56 998 ARG A CA 1
ATOM 7493 C C . ARG A 1 998 ? -36.966 7.068 32.240 1.00 84.56 998 ARG A C 1
ATOM 7495 O O . ARG A 1 998 ? -37.365 7.438 31.135 1.00 84.56 998 ARG A O 1
ATOM 7502 N N . ASP A 1 999 ? -36.811 7.895 33.273 1.00 85.12 999 ASP A N 1
ATOM 7503 C CA . ASP A 1 999 ? -36.988 9.353 33.250 1.00 85.12 999 ASP A CA 1
ATOM 7504 C C . ASP A 1 999 ? -35.677 10.145 33.054 1.00 85.12 999 ASP A C 1
ATOM 7506 O O . ASP A 1 999 ? -35.718 11.371 32.979 1.00 85.12 999 ASP A O 1
ATOM 7510 N N . GLY A 1 1000 ? -34.531 9.463 32.937 1.00 86.62 1000 GLY A N 1
ATOM 7511 C CA . GLY A 1 1000 ? -33.214 10.074 32.737 1.00 86.62 1000 GLY A CA 1
ATOM 7512 C C . GLY A 1 1000 ? -32.416 10.340 34.017 1.00 86.62 1000 GLY A C 1
ATOM 7513 O O . GLY A 1 1000 ? -31.235 10.680 33.931 1.00 86.62 1000 GLY A O 1
ATOM 7514 N N . ARG A 1 1001 ? -32.991 10.143 35.215 1.00 90.75 1001 ARG A N 1
ATOM 7515 C CA . ARG A 1 1001 ? -32.222 10.223 36.470 1.00 90.75 1001 ARG A CA 1
ATOM 7516 C C . ARG A 1 1001 ? -31.150 9.134 36.503 1.00 90.75 1001 ARG A C 1
ATOM 7518 O O . ARG A 1 1001 ? -31.442 7.963 36.279 1.00 90.75 1001 ARG A O 1
ATOM 7525 N N . ALA A 1 1002 ? -29.915 9.513 36.822 1.00 91.69 1002 ALA A N 1
ATOM 7526 C CA . ALA A 1 1002 ? -28.775 8.604 36.841 1.00 91.69 1002 ALA A CA 1
ATOM 7527 C C . ALA A 1 1002 ? -28.173 8.459 38.245 1.00 91.69 1002 ALA A C 1
ATOM 7529 O O . ALA A 1 1002 ? -27.995 9.439 38.966 1.00 91.69 1002 ALA A O 1
ATOM 7530 N N . THR A 1 1003 ? -27.803 7.233 38.611 1.00 92.44 1003 THR A N 1
ATOM 7531 C CA . THR A 1 1003 ? -27.003 6.920 39.802 1.00 92.44 1003 THR A CA 1
ATOM 7532 C C . THR A 1 1003 ? -25.612 6.485 39.357 1.00 92.44 1003 THR A C 1
ATOM 7534 O O . THR A 1 1003 ? -25.479 5.507 38.620 1.00 92.44 1003 THR A O 1
ATOM 7537 N N . LEU A 1 1004 ? -24.573 7.193 39.805 1.00 91.69 1004 LEU A N 1
ATOM 7538 C CA . LEU A 1 1004 ? -23.184 6.792 39.584 1.00 91.69 1004 LEU A CA 1
ATOM 7539 C C . LEU A 1 1004 ? -22.871 5.551 40.433 1.00 91.69 1004 LEU A C 1
ATOM 7541 O O . LEU A 1 1004 ? -22.960 5.603 41.657 1.00 91.69 1004 LEU A O 1
ATOM 7545 N N . LEU A 1 1005 ? -22.493 4.447 39.790 1.00 91.88 1005 LEU A N 1
ATOM 7546 C CA . LEU A 1 1005 ? -22.090 3.209 40.467 1.00 91.88 1005 LEU A CA 1
ATOM 7547 C C . LEU A 1 1005 ? -20.567 3.089 40.593 1.00 91.88 1005 LEU A C 1
ATOM 7549 O O . LEU A 1 1005 ? -20.062 2.482 41.536 1.00 91.88 1005 LEU A O 1
ATOM 7553 N N . HIS A 1 1006 ? -19.840 3.650 39.625 1.00 91.31 1006 HIS A N 1
ATOM 7554 C CA . HIS A 1 1006 ? -18.384 3.650 39.576 1.00 91.31 1006 HIS A CA 1
ATOM 7555 C C . HIS A 1 1006 ? -17.884 4.893 38.835 1.00 91.31 1006 HIS A C 1
ATOM 7557 O O . HIS A 1 1006 ? -18.336 5.164 37.726 1.00 91.31 1006 HIS A O 1
ATOM 7563 N N . GLU A 1 1007 ? -16.962 5.642 39.439 1.00 89.06 1007 GLU A N 1
ATOM 7564 C CA . GLU A 1 1007 ? -16.484 6.926 38.906 1.00 89.06 1007 GLU A CA 1
ATOM 7565 C C . GLU A 1 1007 ? -15.466 6.775 37.766 1.00 89.06 1007 GLU A C 1
ATOM 7567 O O . GLU A 1 1007 ? -15.522 7.525 36.793 1.00 89.06 1007 GLU A O 1
ATOM 7572 N N . LYS A 1 1008 ? -14.527 5.824 37.877 1.00 89.75 1008 LYS A N 1
ATOM 7573 C CA . LYS A 1 1008 ? -13.384 5.732 36.962 1.00 89.75 1008 LYS A CA 1
ATOM 7574 C C . LYS A 1 1008 ? -12.725 4.351 36.949 1.00 89.75 1008 LYS A C 1
ATOM 7576 O O . LYS A 1 1008 ? -12.179 3.917 37.964 1.00 89.75 1008 LYS A O 1
ATOM 7581 N N . SER A 1 1009 ? -12.672 3.740 35.767 1.00 90.19 1009 SER A N 1
ATOM 7582 C CA . SER A 1 1009 ? -11.954 2.485 35.508 1.00 90.19 1009 SER A CA 1
ATOM 7583 C C . SER A 1 1009 ? -10.513 2.727 35.017 1.00 90.19 1009 SER A C 1
ATOM 7585 O O . SER A 1 1009 ? -10.056 3.860 34.856 1.00 90.19 1009 SER A O 1
ATOM 7587 N N . SER A 1 1010 ? -9.777 1.644 34.754 1.00 87.19 1010 SER A N 1
ATOM 7588 C CA . SER A 1 1010 ? -8.437 1.640 34.140 1.00 87.19 1010 SER A CA 1
ATOM 7589 C C . SER A 1 1010 ? -8.390 2.242 32.725 1.00 87.19 1010 SER A C 1
ATOM 7591 O O . SER A 1 1010 ? -7.345 2.735 32.303 1.00 87.19 1010 SER A O 1
ATOM 7593 N N . ALA A 1 1011 ? -9.509 2.200 31.998 1.00 89.12 1011 ALA A N 1
ATOM 7594 C CA . ALA A 1 1011 ? -9.725 2.800 30.683 1.00 89.12 1011 ALA A CA 1
ATOM 7595 C C . ALA A 1 1011 ? -11.236 3.010 30.451 1.00 89.12 1011 ALA A C 1
ATOM 7597 O O . ALA A 1 1011 ? -12.049 2.605 31.282 1.00 89.12 1011 ALA A O 1
ATOM 7598 N N . GLY A 1 1012 ? -11.622 3.564 29.298 1.00 89.50 1012 GLY A N 1
ATOM 7599 C CA . GLY A 1 1012 ? -13.018 3.556 28.850 1.00 89.50 1012 GLY A CA 1
ATOM 7600 C C . GLY A 1 1012 ? -13.586 2.135 28.733 1.00 89.50 1012 GLY A C 1
ATOM 7601 O O . GLY A 1 1012 ? -12.850 1.184 28.447 1.00 89.50 1012 GLY A O 1
ATOM 7602 N N . ILE A 1 1013 ? -14.896 1.992 28.955 1.00 91.94 1013 ILE A N 1
ATOM 7603 C CA . ILE A 1 1013 ? -15.576 0.694 28.871 1.00 91.94 1013 ILE A CA 1
ATOM 7604 C C . ILE A 1 1013 ? -15.644 0.256 27.398 1.00 91.94 1013 ILE A C 1
ATOM 7606 O O . ILE A 1 1013 ? -16.198 0.976 26.565 1.00 91.94 1013 ILE A O 1
ATOM 7610 N N . ASN A 1 1014 ? -15.084 -0.922 27.094 1.00 90.62 1014 ASN A N 1
ATOM 7611 C CA . ASN A 1 1014 ? -15.096 -1.546 25.762 1.00 90.62 1014 ASN A CA 1
ATOM 7612 C C . ASN A 1 1014 ? -16.242 -2.560 25.597 1.00 90.62 1014 ASN A C 1
ATOM 7614 O O . ASN A 1 1014 ? -16.713 -2.752 24.484 1.00 90.62 1014 ASN A O 1
ATOM 7618 N N . ALA A 1 1015 ? -16.699 -3.188 26.687 1.00 93.62 1015 ALA A N 1
ATOM 7619 C CA . ALA A 1 1015 ? -17.858 -4.084 26.690 1.00 93.62 1015 ALA A CA 1
ATOM 7620 C C . ALA A 1 1015 ? -18.593 -4.048 28.039 1.00 93.62 1015 ALA A C 1
ATOM 7622 O O . ALA A 1 1015 ? -17.965 -3.819 29.076 1.00 93.62 1015 ALA A O 1
ATOM 7623 N N . LEU A 1 1016 ? -19.908 -4.280 28.023 1.00 94.19 1016 LEU A N 1
ATOM 7624 C CA . LEU A 1 1016 ? -20.795 -4.165 29.183 1.00 94.19 1016 LEU A CA 1
ATOM 7625 C C . LEU A 1 1016 ? -21.967 -5.157 29.059 1.00 94.19 1016 LEU A C 1
ATOM 7627 O O . LEU A 1 1016 ? -22.677 -5.119 28.057 1.00 94.19 1016 LEU A O 1
ATOM 7631 N N . ALA A 1 1017 ? -22.195 -6.006 30.065 1.00 93.44 1017 ALA A N 1
ATOM 7632 C CA . ALA A 1 1017 ? -23.358 -6.903 30.123 1.00 93.44 1017 ALA A CA 1
ATOM 7633 C C . ALA A 1 1017 ? -23.809 -7.157 31.570 1.00 93.44 1017 ALA A C 1
ATOM 7635 O O . ALA A 1 1017 ? -22.998 -7.103 32.497 1.00 93.44 1017 ALA A O 1
ATOM 7636 N N . ALA A 1 1018 ? -25.092 -7.456 31.770 1.00 90.00 1018 ALA A N 1
ATOM 7637 C CA . ALA A 1 1018 ? -25.631 -7.923 33.046 1.00 90.00 1018 ALA A CA 1
ATOM 7638 C C . ALA A 1 1018 ? -25.779 -9.454 33.043 1.00 90.00 1018 ALA A C 1
ATOM 7640 O O . ALA A 1 1018 ? -26.169 -10.037 32.032 1.00 90.00 1018 ALA A O 1
ATOM 7641 N N . ASP A 1 1019 ? -25.490 -10.107 34.170 1.00 85.38 1019 ASP A N 1
ATOM 7642 C CA . ASP A 1 1019 ? -25.767 -11.536 34.339 1.00 85.38 1019 ASP A CA 1
ATOM 7643 C C . ASP A 1 1019 ? -27.219 -11.806 34.775 1.00 85.38 1019 ASP A C 1
ATOM 7645 O O . ASP A 1 1019 ? -27.931 -10.924 35.264 1.00 85.38 1019 ASP A O 1
ATOM 7649 N N . GLY A 1 1020 ? -27.658 -13.063 34.638 1.00 76.94 1020 GLY A N 1
ATOM 7650 C CA . GLY A 1 1020 ? -28.997 -13.519 35.037 1.00 76.94 1020 GLY A CA 1
ATOM 7651 C C . GLY A 1 1020 ? -29.317 -13.393 36.537 1.00 76.94 1020 GLY A C 1
ATOM 7652 O O . GLY A 1 1020 ? -30.402 -13.780 36.962 1.00 76.94 1020 GLY A O 1
ATOM 7653 N N . ARG A 1 1021 ? -28.385 -12.880 37.353 1.00 75.69 1021 ARG A N 1
ATOM 7654 C CA . ARG A 1 1021 ? -28.520 -12.667 38.802 1.00 75.69 1021 ARG A CA 1
ATOM 7655 C C . ARG A 1 1021 ? -28.496 -11.175 39.171 1.00 75.69 1021 ARG A C 1
ATOM 7657 O O . ARG A 1 1021 ? -28.508 -10.850 40.358 1.00 75.69 1021 ARG A O 1
ATOM 7664 N N . GLY A 1 1022 ? -28.466 -10.279 38.179 1.00 76.69 1022 GLY A N 1
ATOM 7665 C CA . GLY A 1 1022 ? -28.497 -8.827 38.364 1.00 76.69 1022 GLY A CA 1
ATOM 7666 C C . GLY A 1 1022 ? -27.155 -8.193 38.746 1.00 76.69 1022 GLY A C 1
ATOM 7667 O O . GLY A 1 1022 ? -27.140 -7.048 39.197 1.00 76.69 1022 GLY A O 1
ATOM 7668 N N . ALA A 1 1023 ? -26.024 -8.895 38.592 1.00 85.69 1023 ALA A N 1
ATOM 7669 C CA . ALA A 1 1023 ? -24.708 -8.260 38.687 1.00 85.69 1023 ALA A CA 1
ATOM 7670 C C . ALA A 1 1023 ? -24.235 -7.791 37.301 1.00 85.69 1023 ALA A C 1
ATOM 7672 O O . ALA A 1 1023 ? -24.420 -8.469 36.290 1.00 85.69 1023 ALA A O 1
ATOM 7673 N N . LEU A 1 1024 ? -23.616 -6.613 37.260 1.00 92.62 1024 LEU A N 1
ATOM 7674 C CA . LEU A 1 1024 ? -23.183 -5.955 36.029 1.00 92.62 1024 LEU A CA 1
ATOM 7675 C C . LEU A 1 1024 ? -21.675 -6.141 35.836 1.00 92.62 1024 LEU A C 1
ATOM 7677 O O . LEU A 1 1024 ? -20.888 -5.907 36.755 1.00 92.62 1024 LEU A O 1
ATOM 7681 N N . TRP A 1 1025 ? -21.272 -6.517 34.628 1.00 94.12 1025 TRP A N 1
ATOM 7682 C CA . TRP A 1 1025 ? -19.896 -6.822 34.259 1.00 94.12 1025 TRP A CA 1
ATOM 7683 C C . TRP A 1 1025 ? -19.420 -5.884 33.150 1.00 94.12 1025 TRP A C 1
ATOM 7685 O O . TRP A 1 1025 ? -20.052 -5.777 32.099 1.00 94.12 1025 TRP A O 1
ATOM 7695 N N . ALA A 1 1026 ? -18.294 -5.210 33.379 1.00 95.06 1026 ALA A N 1
ATOM 7696 C CA . ALA A 1 1026 ? -17.713 -4.237 32.459 1.00 95.06 1026 ALA A CA 1
ATOM 7697 C C . ALA A 1 1026 ? -16.246 -4.574 32.154 1.00 95.06 1026 ALA A C 1
ATOM 7699 O O . ALA A 1 1026 ? -15.468 -4.870 33.061 1.00 95.06 1026 ALA A O 1
ATOM 7700 N N . ALA A 1 1027 ? -15.850 -4.498 30.885 1.00 93.88 1027 ALA A N 1
ATOM 7701 C CA . ALA A 1 1027 ? -14.473 -4.697 30.443 1.00 93.88 1027 ALA A CA 1
ATOM 7702 C C . ALA A 1 1027 ? -13.814 -3.350 30.113 1.00 93.88 1027 ALA A C 1
ATOM 7704 O O . ALA A 1 1027 ? -14.283 -2.624 29.233 1.00 93.88 1027 ALA A O 1
ATOM 7705 N N . ALA A 1 1028 ? -12.707 -3.033 30.788 1.00 92.12 1028 ALA A N 1
ATOM 7706 C CA . ALA A 1 1028 ? -11.950 -1.797 30.613 1.00 92.12 1028 ALA A CA 1
ATOM 7707 C C . ALA A 1 1028 ? -10.447 -2.107 30.549 1.00 92.12 1028 ALA A C 1
ATOM 7709 O O . ALA A 1 1028 ? -9.842 -2.593 31.505 1.00 92.12 1028 ALA A O 1
ATOM 7710 N N . GLY A 1 1029 ? -9.831 -1.849 29.393 1.00 88.69 1029 GLY A N 1
ATOM 7711 C CA . GLY A 1 1029 ? -8.433 -2.215 29.157 1.00 88.69 1029 GLY A CA 1
ATOM 7712 C C . GLY A 1 1029 ? -8.212 -3.729 29.271 1.00 88.69 1029 GLY A C 1
ATOM 7713 O O . GLY A 1 1029 ? -8.843 -4.499 28.554 1.00 88.69 1029 GLY A O 1
ATOM 7714 N N . ASP A 1 1030 ? -7.308 -4.134 30.159 1.00 87.62 1030 ASP A N 1
ATOM 7715 C CA . ASP A 1 1030 ? -6.961 -5.515 30.541 1.00 87.62 1030 ASP A CA 1
ATOM 7716 C C . ASP A 1 1030 ? -7.731 -6.022 31.784 1.00 87.62 1030 ASP A C 1
ATOM 7718 O O . ASP A 1 1030 ? -7.447 -7.098 32.316 1.00 87.62 1030 ASP A O 1
ATOM 7722 N N . THR A 1 1031 ? -8.655 -5.207 32.297 1.00 89.69 1031 THR A N 1
ATOM 7723 C CA . THR A 1 1031 ? -9.292 -5.361 33.606 1.00 89.69 1031 THR A CA 1
ATOM 7724 C C . THR A 1 1031 ? -10.797 -5.563 33.438 1.00 89.69 1031 THR A C 1
ATOM 7726 O O . THR A 1 1031 ? -11.431 -4.986 32.550 1.00 89.69 1031 THR A O 1
ATOM 7729 N N . ILE A 1 1032 ? -11.382 -6.383 34.308 1.00 92.12 1032 ILE A N 1
ATOM 7730 C CA . ILE A 1 1032 ? -12.818 -6.647 34.364 1.00 92.12 1032 ILE A CA 1
ATOM 7731 C C . ILE A 1 1032 ? -13.350 -6.135 35.701 1.00 92.12 1032 ILE A C 1
ATOM 7733 O O . ILE A 1 1032 ? -12.799 -6.421 36.763 1.00 92.12 1032 ILE A O 1
ATOM 7737 N N . TYR A 1 1033 ? -14.423 -5.362 35.637 1.00 92.44 1033 TYR A N 1
ATOM 7738 C CA . TYR A 1 1033 ? -15.095 -4.762 36.777 1.00 92.44 1033 TYR A CA 1
ATOM 7739 C C . TYR A 1 1033 ? -16.439 -5.451 36.978 1.00 92.44 1033 TYR A C 1
ATOM 7741 O O . TYR A 1 1033 ? -17.204 -5.615 36.027 1.00 92.44 1033 TYR A O 1
ATOM 7749 N N . ARG A 1 1034 ? -16.733 -5.837 38.219 1.00 92.31 1034 ARG A N 1
ATOM 7750 C CA . ARG A 1 1034 ? -18.012 -6.434 38.608 1.00 92.31 1034 ARG A CA 1
ATOM 7751 C C . ARG A 1 1034 ? -18.724 -5.515 39.588 1.00 92.31 1034 ARG A C 1
ATOM 7753 O O . ARG A 1 1034 ? -18.238 -5.317 40.698 1.00 92.31 1034 ARG A O 1
ATOM 7760 N N . VAL A 1 1035 ? -19.875 -4.981 39.199 1.00 92.19 1035 VAL A N 1
ATOM 7761 C CA . VAL A 1 1035 ? -20.710 -4.103 40.025 1.00 92.19 1035 VAL A CA 1
ATOM 7762 C C . VAL A 1 1035 ? -21.868 -4.906 40.617 1.00 92.19 1035 VAL A C 1
ATOM 7764 O O . VAL A 1 1035 ? -22.551 -5.651 39.916 1.00 92.19 1035 VAL A O 1
ATOM 7767 N N . SER A 1 1036 ? -22.082 -4.767 41.924 1.00 86.56 1036 SER A N 1
ATOM 7768 C CA . SER A 1 1036 ? -23.103 -5.491 42.689 1.00 86.56 1036 SER A CA 1
ATOM 7769 C C . SER A 1 1036 ? -23.591 -4.680 43.900 1.00 86.56 1036 SER A C 1
ATOM 7771 O O . SER A 1 1036 ? -23.023 -3.637 44.225 1.00 86.56 1036 SER A O 1
ATOM 7773 N N . GLY A 1 1037 ? -24.632 -5.156 44.590 1.00 83.19 1037 GLY A N 1
ATOM 7774 C CA . GLY A 1 1037 ? -25.251 -4.449 45.720 1.00 83.19 1037 GLY A CA 1
ATOM 7775 C C . GLY A 1 1037 ? -26.327 -3.443 45.292 1.00 83.19 1037 GLY A C 1
ATOM 7776 O O . GLY A 1 1037 ? -26.705 -3.383 44.125 1.00 83.19 1037 GLY A O 1
ATOM 7777 N N . SER A 1 1038 ? -26.858 -2.672 46.246 1.00 80.94 1038 SER A N 1
ATOM 7778 C CA . SER A 1 1038 ? -27.897 -1.673 45.962 1.00 80.94 1038 SER A CA 1
ATOM 7779 C C . SER A 1 1038 ? -27.316 -0.415 45.291 1.00 80.94 1038 SER A C 1
ATOM 7781 O O . SER A 1 1038 ? -26.167 -0.064 45.571 1.00 80.94 1038 SER A O 1
ATOM 7783 N N . PRO A 1 1039 ? -28.093 0.323 44.468 1.00 78.44 1039 PRO A N 1
ATOM 7784 C CA . PRO A 1 1039 ? -27.617 1.542 43.800 1.00 78.44 1039 PRO A CA 1
ATOM 7785 C C . PRO A 1 1039 ? -27.104 2.634 44.752 1.00 78.44 1039 PRO A C 1
ATOM 7787 O O . PRO A 1 1039 ? -26.205 3.382 44.391 1.00 78.44 1039 PRO A O 1
ATOM 7790 N N . GLU A 1 1040 ? -27.630 2.704 45.978 1.00 82.88 1040 GLU A N 1
ATOM 7791 C CA . GLU A 1 1040 ? -27.163 3.629 47.025 1.00 82.88 1040 GLU A CA 1
ATOM 7792 C C . GLU A 1 1040 ? -25.811 3.235 47.643 1.00 82.88 1040 GLU A C 1
ATOM 7794 O O . GLU A 1 1040 ? -25.150 4.055 48.281 1.00 82.88 1040 GLU A O 1
ATOM 7799 N N . ARG A 1 1041 ? -25.425 1.957 47.544 1.00 83.69 1041 ARG A N 1
ATOM 7800 C CA . ARG A 1 1041 ? -24.236 1.388 48.197 1.00 83.69 1041 ARG A CA 1
ATOM 7801 C C . ARG A 1 1041 ? -23.558 0.345 47.295 1.00 83.69 1041 ARG A C 1
ATOM 7803 O O . ARG A 1 1041 ? -23.402 -0.803 47.731 1.00 83.69 1041 ARG A O 1
ATOM 7810 N N . PRO A 1 1042 ? -23.129 0.708 46.073 1.00 87.75 1042 PRO A N 1
ATOM 7811 C CA . PRO A 1 1042 ? -22.505 -0.233 45.152 1.00 87.75 1042 PRO A CA 1
ATOM 7812 C C . PRO A 1 1042 ? -21.246 -0.875 45.754 1.00 87.75 1042 PRO A C 1
ATOM 7814 O O . PRO A 1 1042 ? -20.539 -0.299 46.588 1.00 87.75 1042 PRO A O 1
ATOM 7817 N N . VAL A 1 1043 ? -20.968 -2.098 45.315 1.00 87.25 1043 VAL A N 1
ATOM 7818 C CA . VAL A 1 1043 ? -19.720 -2.830 45.530 1.00 87.25 1043 VAL A CA 1
ATOM 7819 C C . VAL A 1 1043 ? -19.158 -3.134 44.153 1.00 87.25 1043 VAL A C 1
ATOM 7821 O O . VAL A 1 1043 ? -19.757 -3.902 43.399 1.00 87.25 1043 VAL A O 1
ATOM 7824 N N . VAL A 1 1044 ? -18.022 -2.522 43.829 1.00 90.31 1044 VAL A N 1
ATOM 7825 C CA . VAL A 1 1044 ? -17.313 -2.759 42.570 1.00 90.31 1044 VAL A CA 1
ATOM 7826 C C . VAL A 1 1044 ? -16.076 -3.591 42.883 1.00 90.31 1044 VAL A C 1
ATOM 7828 O O . VAL A 1 1044 ? -15.166 -3.082 43.532 1.00 90.31 1044 VAL A O 1
ATOM 7831 N N . GLU A 1 1045 ? -16.054 -4.860 42.474 1.00 88.31 1045 GLU A N 1
ATOM 7832 C CA . GLU A 1 1045 ? -14.877 -5.736 42.564 1.00 88.31 1045 GLU A CA 1
ATOM 7833 C C . GLU A 1 1045 ? -14.014 -5.558 41.301 1.00 88.31 1045 GLU A C 1
ATOM 7835 O O . GLU A 1 1045 ? -14.502 -5.744 40.181 1.00 88.31 1045 GLU A O 1
ATOM 7840 N N . LYS A 1 1046 ? -12.730 -5.214 41.470 1.00 88.38 1046 LYS A N 1
ATOM 7841 C CA . LYS A 1 1046 ? -11.748 -5.121 40.378 1.00 88.38 1046 LYS A CA 1
ATOM 7842 C C . LYS A 1 1046 ? -11.042 -6.465 40.179 1.00 88.38 1046 LYS A C 1
ATOM 7844 O O . LYS A 1 1046 ? -10.405 -6.971 41.103 1.00 88.38 1046 LYS A O 1
ATOM 7849 N N . ILE A 1 1047 ? -11.125 -7.025 38.972 1.00 87.00 1047 ILE A N 1
ATOM 7850 C CA . ILE A 1 1047 ? -10.556 -8.327 38.598 1.00 87.00 1047 ILE A CA 1
ATOM 7851 C C . ILE A 1 1047 ? -9.581 -8.114 37.434 1.00 87.00 1047 ILE A C 1
ATOM 7853 O O . ILE A 1 1047 ? -9.984 -7.828 36.309 1.00 87.00 1047 ILE A O 1
ATOM 7857 N N . GLN A 1 1048 ? -8.283 -8.257 37.695 1.00 80.06 1048 GLN A N 1
ATOM 7858 C CA . GLN A 1 1048 ? -7.216 -8.074 36.706 1.00 80.06 1048 GLN A CA 1
ATOM 7859 C C . GLN A 1 1048 ? -6.368 -9.347 36.616 1.00 80.06 1048 GLN A C 1
ATOM 7861 O O . GLN A 1 1048 ? -6.161 -10.037 37.614 1.00 80.06 1048 GLN A O 1
ATOM 7866 N N . HIS A 1 1049 ? -5.858 -9.661 35.424 1.00 73.81 1049 HIS A N 1
ATOM 7867 C CA . HIS A 1 1049 ? -4.932 -10.773 35.208 1.00 73.81 1049 HIS A CA 1
ATOM 7868 C C . HIS A 1 1049 ? -3.576 -10.214 34.729 1.00 73.81 1049 HIS A C 1
ATOM 7870 O O . HIS A 1 1049 ? -3.560 -9.564 33.683 1.00 73.81 1049 HIS A O 1
ATOM 7876 N N . PRO A 1 1050 ? -2.437 -10.471 35.417 1.00 67.00 1050 PRO A N 1
ATOM 7877 C CA . PRO A 1 1050 ? -1.150 -9.775 35.193 1.00 67.00 1050 PRO A CA 1
ATOM 7878 C C . PRO A 1 1050 ? -0.507 -9.883 33.799 1.00 67.00 1050 PRO A C 1
ATOM 7880 O O . PRO A 1 1050 ? 0.584 -9.366 33.569 1.00 67.00 1050 PRO A O 1
ATOM 7883 N N . SER A 1 1051 ? -1.116 -10.614 32.869 1.00 74.06 1051 SER A N 1
ATOM 7884 C CA . SER A 1 1051 ? -0.674 -10.731 31.473 1.00 74.06 1051 SER A CA 1
ATOM 7885 C C . SER A 1 1051 ? -1.863 -10.863 30.513 1.00 74.06 1051 SER A C 1
ATOM 7887 O O . SER A 1 1051 ? -1.795 -11.596 29.528 1.00 74.06 1051 SER A O 1
ATOM 7889 N N . ALA A 1 1052 ? -2.996 -10.229 30.835 1.00 74.31 1052 ALA A N 1
ATOM 7890 C CA . ALA A 1 1052 ? -4.148 -10.183 29.940 1.00 74.31 1052 ALA A CA 1
ATOM 7891 C C . ALA A 1 1052 ? -3.915 -9.207 28.765 1.00 74.31 1052 ALA A C 1
ATOM 7893 O O . ALA A 1 1052 ? -3.277 -8.167 28.938 1.00 74.31 1052 ALA A O 1
ATOM 7894 N N . PRO A 1 1053 ? -4.425 -9.517 27.561 1.00 84.25 1053 PRO A N 1
ATOM 7895 C CA . PRO A 1 1053 ? -4.570 -8.545 26.482 1.00 84.25 1053 PRO A CA 1
ATOM 7896 C C . PRO A 1 1053 ? -5.714 -7.563 26.785 1.00 84.25 1053 PRO A C 1
ATOM 7898 O O . PRO A 1 1053 ? -6.525 -7.795 27.680 1.00 84.25 1053 PRO A O 1
ATOM 7901 N N . ARG A 1 1054 ? -5.840 -6.494 25.984 1.00 89.62 1054 ARG A N 1
ATOM 7902 C CA . ARG A 1 1054 ? -7.032 -5.630 26.023 1.00 89.62 1054 ARG A CA 1
ATOM 7903 C C . ARG A 1 1054 ? -8.274 -6.443 25.644 1.00 89.62 1054 ARG A C 1
ATOM 7905 O O . ARG A 1 1054 ? -8.293 -7.064 24.578 1.00 89.62 1054 ARG A O 1
ATOM 7912 N N . PHE A 1 1055 ? -9.300 -6.393 26.485 1.00 92.44 1055 PHE A N 1
ATOM 7913 C CA . PHE A 1 1055 ? -10.620 -6.956 26.220 1.00 92.44 1055 PHE A CA 1
ATOM 7914 C C . PHE A 1 1055 ? -11.473 -5.983 25.398 1.00 92.44 1055 PHE A C 1
ATOM 7916 O O . PHE A 1 1055 ? -11.406 -4.765 25.591 1.00 92.44 1055 PHE A O 1
ATOM 7923 N N . LEU A 1 1056 ? -12.251 -6.542 24.472 1.00 92.25 1056 LEU A N 1
ATOM 7924 C CA . LEU A 1 1056 ? -13.042 -5.834 23.462 1.00 92.25 1056 LEU A CA 1
ATOM 7925 C C . LEU A 1 1056 ? -14.527 -6.194 23.515 1.00 92.25 1056 LEU A C 1
ATOM 7927 O O . LEU A 1 1056 ? -15.358 -5.319 23.336 1.00 92.25 1056 LEU A O 1
ATOM 7931 N N . ALA A 1 1057 ? -14.841 -7.460 23.789 1.00 94.38 1057 ALA A N 1
ATOM 7932 C CA . ALA A 1 1057 ? -16.199 -7.990 23.860 1.00 94.38 1057 ALA A CA 1
ATOM 7933 C C . ALA A 1 1057 ? -16.421 -8.708 25.196 1.00 94.38 1057 ALA A C 1
ATOM 7935 O O . ALA A 1 1057 ? -15.470 -9.247 25.767 1.00 94.38 1057 ALA A O 1
ATOM 7936 N N . LEU A 1 1058 ? -17.666 -8.755 25.672 1.00 94.50 1058 LEU A N 1
ATOM 7937 C CA . LEU A 1 1058 ? -18.081 -9.466 26.882 1.00 94.50 1058 LEU A CA 1
ATOM 7938 C C . LEU A 1 1058 ? -19.476 -10.056 26.660 1.00 94.50 1058 LEU A C 1
ATOM 7940 O O . LEU A 1 1058 ? -20.345 -9.373 26.128 1.00 94.50 1058 LEU A O 1
ATOM 7944 N N . ALA A 1 1059 ? -19.677 -11.302 27.078 1.00 93.38 1059 ALA A N 1
ATOM 7945 C CA . ALA A 1 1059 ? -20.971 -11.973 27.103 1.00 93.38 1059 ALA A CA 1
ATOM 7946 C C . ALA A 1 1059 ? -21.153 -12.755 28.415 1.00 93.38 1059 ALA A C 1
ATOM 7948 O O . ALA A 1 1059 ? -20.181 -13.134 29.074 1.00 93.38 1059 ALA A O 1
ATOM 7949 N N . THR A 1 1060 ? -22.409 -13.005 28.768 1.00 90.44 1060 THR A N 1
ATOM 7950 C CA . THR A 1 1060 ? -22.858 -13.735 29.959 1.00 90.44 1060 THR A CA 1
ATOM 7951 C C . THR A 1 1060 ? -23.926 -14.740 29.546 1.00 90.44 1060 THR A C 1
ATOM 7953 O O . THR A 1 1060 ? -24.848 -14.374 28.822 1.00 90.44 1060 THR A O 1
ATOM 7956 N N . ASP A 1 1061 ? -23.809 -15.994 29.983 1.00 82.00 1061 ASP A N 1
ATOM 7957 C CA . ASP A 1 1061 ? -24.837 -17.018 29.748 1.00 82.00 1061 ASP A CA 1
ATOM 7958 C C . ASP A 1 1061 ? -25.927 -17.034 30.843 1.00 82.00 1061 ASP A C 1
ATOM 7960 O O . ASP A 1 1061 ? -25.847 -16.310 31.841 1.00 82.00 1061 ASP A O 1
ATOM 7964 N N . GLU A 1 1062 ? -26.951 -17.881 30.672 1.00 74.25 1062 GLU A N 1
ATOM 7965 C CA . GLU A 1 1062 ? -28.051 -18.046 31.641 1.00 74.25 1062 GLU A CA 1
ATOM 7966 C C . GLU A 1 1062 ? -27.573 -18.559 33.019 1.00 74.25 1062 GLU A C 1
ATOM 7968 O O . GLU A 1 1062 ? -28.238 -18.322 34.028 1.00 74.25 1062 GLU A O 1
ATOM 7973 N N . ALA A 1 1063 ? -26.406 -19.212 33.103 1.00 71.75 1063 ALA A N 1
ATOM 7974 C CA . ALA A 1 1063 ? -25.809 -19.636 34.371 1.00 71.75 1063 ALA A CA 1
ATOM 7975 C C . ALA A 1 1063 ? -25.046 -18.497 35.082 1.00 71.75 1063 ALA A C 1
ATOM 7977 O O . ALA A 1 1063 ? -24.819 -18.569 36.296 1.00 71.75 1063 ALA A O 1
ATOM 7978 N N . GLY A 1 1064 ? -24.675 -17.434 34.362 1.00 73.62 1064 GLY A N 1
ATOM 7979 C CA . GLY A 1 1064 ? -23.844 -16.327 34.839 1.00 73.62 1064 GLY A CA 1
ATOM 7980 C C . GLY A 1 1064 ? -22.343 -16.518 34.586 1.00 73.62 1064 GLY A C 1
ATOM 7981 O O . GLY A 1 1064 ? -21.528 -15.841 35.215 1.00 73.62 1064 GLY A O 1
ATOM 7982 N N . GLN A 1 1065 ? -21.949 -17.424 33.686 1.00 84.38 1065 GLN A N 1
ATOM 7983 C CA . GLN A 1 1065 ? -20.564 -17.557 33.242 1.00 84.38 1065 GLN A CA 1
ATOM 7984 C C . GLN A 1 1065 ? -20.206 -16.376 32.332 1.00 84.38 1065 GLN A C 1
ATOM 7986 O O . GLN A 1 1065 ? -20.698 -16.245 31.213 1.00 84.38 1065 GLN A O 1
ATOM 7991 N N . VAL A 1 1066 ? -19.298 -15.522 32.806 1.00 90.19 1066 VAL A N 1
ATOM 7992 C CA . VAL A 1 1066 ? -18.765 -14.392 32.033 1.00 90.19 1066 VAL A CA 1
ATOM 7993 C C . VAL A 1 1066 ? -17.674 -14.877 31.080 1.00 90.19 1066 VAL A C 1
ATOM 7995 O O . VAL A 1 1066 ? -16.766 -15.613 31.491 1.00 90.19 1066 VAL A O 1
ATOM 7998 N N . VAL A 1 1067 ? -17.723 -14.426 29.829 1.00 92.62 1067 VAL A N 1
ATOM 7999 C CA . VAL A 1 1067 ? -16.712 -14.677 28.796 1.00 92.62 1067 VAL A CA 1
ATOM 8000 C C . VAL A 1 1067 ? -16.343 -13.364 28.105 1.00 92.62 1067 VAL A C 1
ATOM 8002 O O . VAL A 1 1067 ? -17.215 -12.540 27.845 1.00 92.62 1067 VAL A O 1
ATOM 8005 N N . VAL A 1 1068 ? -15.059 -13.158 27.799 1.00 94.19 1068 VAL A N 1
ATOM 8006 C CA . VAL A 1 1068 ? -14.538 -11.950 27.138 1.00 94.19 1068 VAL A CA 1
ATOM 8007 C C . VAL A 1 1068 ? -13.652 -12.268 25.933 1.00 94.19 1068 VAL A C 1
ATOM 8009 O O . VAL A 1 1068 ? -12.898 -13.242 25.935 1.00 94.19 1068 VAL A O 1
ATOM 8012 N N . GLY A 1 1069 ? -13.743 -11.430 24.901 1.00 94.19 1069 GLY A N 1
ATOM 8013 C CA . GLY A 1 1069 ? -12.945 -11.495 23.672 1.00 94.19 1069 GLY A CA 1
ATOM 8014 C C . GLY A 1 1069 ? -11.852 -10.427 23.660 1.00 94.19 1069 GLY A C 1
ATOM 8015 O O . GLY A 1 1069 ? -12.045 -9.346 24.221 1.00 94.19 1069 GLY A O 1
ATOM 8016 N N . SER A 1 1070 ? -10.697 -10.715 23.055 1.00 92.50 1070 SER A N 1
ATOM 8017 C CA . SER A 1 1070 ? -9.523 -9.835 23.098 1.00 92.50 1070 SER A CA 1
ATOM 8018 C C . SER A 1 1070 ? -9.134 -9.179 21.769 1.00 92.50 1070 SER A C 1
ATOM 8020 O O . SER A 1 1070 ? -9.481 -9.626 20.674 1.00 92.50 1070 SER A O 1
ATOM 8022 N N . ALA A 1 1071 ? -8.263 -8.175 21.883 1.00 88.69 1071 ALA A N 1
ATOM 8023 C CA . ALA A 1 1071 ? -7.469 -7.608 20.791 1.00 88.69 1071 ALA A CA 1
ATOM 8024 C C . ALA A 1 1071 ? -6.269 -8.490 20.354 1.00 88.69 1071 ALA A C 1
ATOM 8026 O O . ALA A 1 1071 ? -5.249 -7.960 19.912 1.00 88.69 1071 ALA A O 1
ATOM 8027 N N . THR A 1 1072 ? -6.351 -9.811 20.560 1.00 87.12 1072 THR A N 1
ATOM 8028 C CA . THR A 1 1072 ? -5.334 -10.818 20.184 1.00 87.12 1072 THR A CA 1
ATOM 8029 C C . THR A 1 1072 ? -5.948 -12.115 19.636 1.00 87.12 1072 THR A C 1
ATOM 8031 O O . THR A 1 1072 ? -5.297 -13.156 19.677 1.00 87.12 1072 THR A O 1
ATOM 8034 N N . GLY A 1 1073 ? -7.211 -12.090 19.194 1.00 89.06 1073 GLY A N 1
ATOM 8035 C CA . GLY A 1 1073 ? -7.917 -13.283 18.699 1.00 89.06 1073 GLY A CA 1
ATOM 8036 C C . GLY A 1 1073 ? -8.275 -14.316 19.771 1.00 89.06 1073 GLY A C 1
ATOM 8037 O O . GLY A 1 1073 ? -8.671 -15.436 19.452 1.00 89.06 1073 GLY A O 1
ATOM 8038 N N . ASP A 1 1074 ? -8.113 -13.973 21.047 1.00 91.50 1074 ASP A N 1
ATOM 8039 C CA . ASP A 1 1074 ? -8.297 -14.888 22.165 1.00 91.50 1074 ASP A CA 1
ATOM 8040 C C . ASP A 1 1074 ? -9.659 -14.701 22.838 1.00 91.50 1074 ASP A C 1
ATOM 8042 O O . ASP A 1 1074 ? -10.203 -13.597 22.914 1.00 91.50 1074 ASP A O 1
ATOM 8046 N N . VAL A 1 1075 ? -10.173 -15.794 23.400 1.00 93.12 1075 VAL A N 1
ATOM 8047 C CA . VAL A 1 1075 ? -11.396 -15.824 24.208 1.00 93.12 1075 VAL A CA 1
ATOM 8048 C C . VAL A 1 1075 ? -11.048 -16.332 25.605 1.00 93.12 1075 VAL A C 1
ATOM 8050 O O . VAL A 1 1075 ? -10.412 -17.380 25.750 1.00 93.12 1075 VAL A O 1
ATOM 8053 N N . TYR A 1 1076 ? -11.467 -15.603 26.639 1.00 91.62 1076 TYR A N 1
ATOM 8054 C CA . TYR A 1 1076 ? -11.196 -15.893 28.050 1.00 91.62 1076 TYR A CA 1
ATOM 8055 C C . TYR A 1 1076 ? -12.497 -16.051 28.839 1.00 91.62 1076 TYR A C 1
ATOM 8057 O O . TYR A 1 1076 ? -13.443 -15.305 28.617 1.00 91.62 1076 TYR A O 1
ATOM 8065 N N . ARG A 1 1077 ? -12.530 -16.965 29.811 1.00 89.62 1077 ARG A N 1
ATOM 8066 C CA . ARG A 1 1077 ? -13.653 -17.165 30.746 1.00 89.62 1077 ARG A CA 1
ATOM 8067 C C . ARG A 1 1077 ? -13.263 -16.753 32.164 1.00 89.62 1077 ARG A C 1
ATOM 8069 O O . ARG A 1 1077 ? -12.106 -16.925 32.548 1.00 89.62 1077 ARG A O 1
ATOM 8076 N N . LEU A 1 1078 ? -14.217 -16.278 32.961 1.00 87.06 1078 LEU A N 1
ATOM 8077 C CA . LEU A 1 1078 ? -14.020 -16.049 34.397 1.00 87.06 1078 LEU A CA 1
ATOM 8078 C C . LEU A 1 1078 ? -14.435 -17.307 35.161 1.00 87.06 1078 LEU A C 1
ATOM 8080 O O . LEU A 1 1078 ? -15.614 -17.495 35.445 1.00 87.06 1078 LEU A O 1
ATOM 8084 N N . ALA A 1 1079 ? -13.487 -18.182 35.484 1.00 76.38 1079 ALA A N 1
ATOM 8085 C CA . ALA A 1 1079 ? -13.785 -19.419 36.196 1.00 76.38 1079 ALA A CA 1
ATOM 8086 C C . ALA A 1 1079 ? -14.027 -19.142 37.691 1.00 76.38 1079 ALA A C 1
ATOM 8088 O O . ALA A 1 1079 ? -13.083 -18.899 38.454 1.00 76.38 1079 ALA A O 1
ATOM 8089 N N . THR A 1 1080 ? -15.290 -19.215 38.111 1.00 62.75 1080 THR A N 1
ATOM 8090 C CA . THR A 1 1080 ? -15.747 -19.018 39.498 1.00 62.75 1080 THR A CA 1
ATOM 8091 C C . THR A 1 1080 ? -15.233 -20.083 40.462 1.00 62.75 1080 THR A C 1
ATOM 8093 O O . THR A 1 1080 ? -14.902 -19.773 41.603 1.00 62.75 1080 THR A O 1
ATOM 8096 N N . ASP A 1 1081 ? -15.098 -21.321 39.994 1.00 56.06 1081 ASP A N 1
ATOM 8097 C CA . ASP A 1 1081 ? -15.005 -22.509 40.860 1.00 56.06 1081 ASP A CA 1
ATOM 8098 C C . ASP A 1 1081 ? -13.558 -22.848 41.270 1.00 56.06 1081 ASP A C 1
ATOM 8100 O O . ASP A 1 1081 ? -13.276 -23.888 41.865 1.00 56.06 1081 ASP A O 1
ATOM 8104 N N . SER A 1 1082 ? -12.609 -21.992 40.880 1.00 51.88 1082 SER A N 1
ATOM 8105 C CA . SER A 1 1082 ? -11.212 -22.382 40.649 1.00 51.88 1082 SER A CA 1
ATOM 8106 C C . SER A 1 1082 ? -10.195 -21.866 41.671 1.00 51.88 1082 SER A C 1
ATOM 8108 O O . SER A 1 1082 ? -9.093 -22.410 41.752 1.00 51.88 1082 SER A O 1
ATOM 8110 N N . LEU A 1 1083 ? -10.528 -20.845 42.470 1.00 61.22 1083 LEU A N 1
ATOM 8111 C CA . LEU A 1 1083 ? -9.577 -20.197 43.379 1.00 61.22 1083 LEU A CA 1
ATOM 8112 C C . LEU A 1 1083 ? -9.839 -20.538 44.849 1.00 61.22 1083 LEU A C 1
ATOM 8114 O O . LEU A 1 1083 ? -10.377 -19.751 45.620 1.00 61.22 1083 LEU A O 1
ATOM 8118 N N . ARG A 1 1084 ? -9.322 -21.703 45.261 1.00 75.81 1084 ARG A N 1
ATOM 8119 C CA . ARG A 1 1084 ? -9.146 -22.084 46.678 1.00 75.81 1084 ARG A CA 1
ATOM 8120 C C . ARG A 1 1084 ? -8.094 -21.239 47.415 1.00 75.81 1084 ARG A C 1
ATOM 8122 O O . ARG A 1 1084 ? -7.931 -21.389 48.624 1.00 75.81 1084 ARG A O 1
ATOM 8129 N N . ARG A 1 1085 ? -7.335 -20.389 46.711 1.00 87.56 1085 ARG A N 1
ATOM 8130 C CA . ARG A 1 1085 ? -6.244 -19.572 47.263 1.00 87.56 1085 ARG A CA 1
ATOM 8131 C C . ARG A 1 1085 ? -6.013 -18.307 46.440 1.00 87.56 1085 ARG A C 1
ATOM 8133 O O . ARG A 1 1085 ? -5.947 -18.393 45.221 1.00 87.56 1085 ARG A O 1
ATOM 8140 N N . GLY A 1 1086 ? -5.774 -17.186 47.115 1.00 89.25 1086 GLY A N 1
ATOM 8141 C CA . GLY A 1 1086 ? -5.332 -15.921 46.526 1.00 89.25 1086 GLY A CA 1
ATOM 8142 C C . GLY A 1 1086 ? -4.299 -15.218 47.415 1.00 89.25 1086 GLY A C 1
ATOM 8143 O O . GLY A 1 1086 ? -4.176 -15.530 48.602 1.00 89.25 1086 GLY A O 1
ATOM 8144 N N . VAL A 1 1087 ? -3.523 -14.299 46.840 1.00 92.25 1087 VAL A N 1
ATOM 8145 C CA . VAL A 1 1087 ? -2.437 -13.563 47.500 1.00 92.25 1087 VAL A CA 1
ATOM 8146 C C . VAL A 1 1087 ? -2.476 -12.078 47.127 1.00 92.25 1087 VAL A C 1
ATOM 8148 O O . VAL A 1 1087 ? -2.459 -11.722 45.953 1.00 92.25 1087 VAL A O 1
ATOM 8151 N N . LEU A 1 1088 ? -2.440 -11.212 48.139 1.00 93.62 1088 LEU A N 1
ATOM 8152 C CA . LEU A 1 1088 ? -1.999 -9.821 48.011 1.00 93.62 1088 LEU A CA 1
ATOM 8153 C C . LEU A 1 1088 ? -0.553 -9.746 48.509 1.00 93.62 1088 LEU A C 1
ATOM 8155 O O . LEU A 1 1088 ? -0.310 -10.086 49.663 1.00 93.62 1088 LEU A O 1
ATOM 8159 N N . GLU A 1 1089 ? 0.390 -9.256 47.705 1.00 95.50 1089 GLU A N 1
ATOM 8160 C CA . GLU A 1 1089 ? 1.678 -8.749 48.205 1.00 95.50 1089 GLU A CA 1
ATOM 8161 C C . GLU A 1 1089 ? 1.585 -7.220 48.309 1.00 95.50 1089 GLU A C 1
ATOM 8163 O O . GLU A 1 1089 ? 1.274 -6.556 47.325 1.00 95.50 1089 GLU A O 1
ATOM 8168 N N . SER A 1 1090 ? 1.817 -6.639 49.488 1.00 95.56 1090 SER A N 1
ATOM 8169 C CA . SER A 1 1090 ? 1.616 -5.203 49.722 1.00 95.56 1090 SER A CA 1
ATOM 8170 C C . SER A 1 1090 ? 2.545 -4.333 48.867 1.00 95.56 1090 SER A C 1
ATOM 8172 O O . SER A 1 1090 ? 3.597 -4.783 48.413 1.00 95.56 1090 SER A O 1
ATOM 8174 N N . ALA A 1 1091 ? 2.230 -3.043 48.736 1.00 94.06 1091 ALA A N 1
ATOM 8175 C CA . ALA A 1 1091 ? 3.246 -2.055 48.370 1.00 94.06 1091 ALA A CA 1
ATOM 8176 C C . ALA A 1 1091 ? 4.442 -2.128 49.345 1.00 94.06 1091 ALA A C 1
ATOM 8178 O O . ALA A 1 1091 ? 4.277 -2.515 50.510 1.00 94.06 1091 ALA A O 1
ATOM 8179 N N . VAL A 1 1092 ? 5.635 -1.738 48.893 1.00 95.44 1092 VAL A N 1
ATOM 8180 C CA . VAL A 1 1092 ? 6.796 -1.577 49.781 1.00 95.44 1092 VAL A CA 1
ATOM 8181 C C . VAL A 1 1092 ? 6.612 -0.323 50.637 1.00 95.44 1092 VAL A C 1
ATOM 8183 O O . VAL A 1 1092 ? 6.389 0.771 50.120 1.00 95.44 1092 VAL A O 1
ATOM 8186 N N . ARG A 1 1093 ? 6.738 -0.469 51.959 1.00 95.25 1093 ARG A N 1
ATOM 8187 C CA . ARG A 1 1093 ? 6.713 0.643 52.912 1.00 95.25 1093 ARG A CA 1
ATOM 8188 C C . ARG A 1 1093 ? 8.128 1.025 53.329 1.00 95.25 1093 ARG A C 1
ATOM 8190 O O . ARG A 1 1093 ? 8.807 0.238 53.980 1.00 95.25 1093 ARG A O 1
ATOM 8197 N N . ASP A 1 1094 ? 8.528 2.255 53.023 1.00 94.56 1094 ASP A N 1
ATOM 8198 C CA . ASP A 1 1094 ? 9.730 2.888 53.576 1.00 94.56 1094 ASP A CA 1
ATOM 8199 C C . ASP A 1 1094 ? 9.448 3.485 54.971 1.00 94.56 1094 ASP A C 1
ATOM 8201 O O . ASP A 1 1094 ? 8.442 4.173 55.173 1.00 94.56 1094 ASP A O 1
ATOM 8205 N N . ALA A 1 1095 ? 10.338 3.240 55.935 1.00 90.56 1095 ALA A N 1
ATOM 8206 C CA . ALA A 1 1095 ? 10.342 3.875 57.256 1.00 90.56 1095 ALA A CA 1
ATOM 8207 C C . ALA A 1 1095 ? 11.290 5.094 57.361 1.00 90.56 1095 ALA A C 1
ATOM 8209 O O . ALA A 1 1095 ? 11.380 5.716 58.421 1.00 90.56 1095 ALA A O 1
ATOM 8210 N N . GLY A 1 1096 ? 12.020 5.433 56.294 1.00 89.81 1096 GLY A N 1
ATOM 8211 C CA . GLY A 1 1096 ? 12.990 6.534 56.206 1.00 89.81 1096 GLY A CA 1
ATOM 8212 C C . GLY A 1 1096 ? 14.361 6.221 56.823 1.00 89.81 1096 GLY A C 1
ATOM 8213 O O . GLY A 1 1096 ? 15.388 6.688 56.333 1.00 89.81 1096 GLY A O 1
ATOM 8214 N N . SER A 1 1097 ? 14.406 5.382 57.859 1.00 88.56 1097 SER A N 1
ATOM 8215 C CA . SER A 1 1097 ? 15.622 4.752 58.390 1.00 88.56 1097 SER A CA 1
ATOM 8216 C C . SER A 1 1097 ? 15.335 3.297 58.780 1.00 88.56 1097 SER A C 1
ATOM 8218 O O . SER A 1 1097 ? 14.184 2.863 58.762 1.00 88.56 1097 SER A O 1
ATOM 8220 N N . VAL A 1 1098 ? 16.374 2.520 59.114 1.00 90.12 1098 VAL A N 1
ATOM 8221 C CA . VAL A 1 1098 ? 16.221 1.123 59.561 1.00 90.12 1098 VAL A CA 1
ATOM 8222 C C . VAL A 1 1098 ? 15.272 1.063 60.759 1.00 90.12 1098 VAL A C 1
ATOM 8224 O O . VAL A 1 1098 ? 15.566 1.633 61.811 1.00 90.12 1098 VAL A O 1
ATOM 8227 N N . ALA A 1 1099 ? 14.148 0.364 60.624 1.00 91.38 1099 ALA A N 1
ATOM 8228 C CA . ALA A 1 1099 ? 13.116 0.282 61.648 1.00 91.38 1099 ALA A CA 1
ATOM 8229 C C . ALA A 1 1099 ? 13.042 -1.105 62.291 1.00 91.38 1099 ALA A C 1
ATOM 8231 O O . ALA A 1 1099 ? 13.306 -2.129 61.658 1.00 91.38 1099 ALA A O 1
ATOM 8232 N N . ARG A 1 1100 ? 12.645 -1.131 63.566 1.00 91.38 1100 ARG A N 1
ATOM 8233 C CA . ARG A 1 1100 ? 12.119 -2.331 64.220 1.00 91.38 1100 ARG A CA 1
ATOM 8234 C C . ARG A 1 1100 ? 10.623 -2.386 63.940 1.00 91.38 1100 ARG A C 1
ATOM 8236 O O . ARG A 1 1100 ? 9.885 -1.488 64.345 1.00 91.38 1100 ARG A O 1
ATOM 8243 N N . TRP A 1 1101 ? 10.194 -3.421 63.235 1.00 93.19 1101 TRP A N 1
ATOM 8244 C CA . TRP A 1 1101 ? 8.789 -3.666 62.926 1.00 93.19 1101 TRP A CA 1
ATOM 8245 C C . TRP A 1 1101 ? 8.175 -4.443 64.095 1.00 93.19 1101 TRP A C 1
ATOM 8247 O O . TRP A 1 1101 ? 8.761 -5.404 64.587 1.00 93.19 1101 TRP A O 1
ATOM 8257 N N . GLY A 1 1102 ? 7.067 -3.931 64.620 1.00 91.62 1102 GLY A N 1
ATOM 8258 C CA . GLY A 1 1102 ? 6.466 -4.325 65.890 1.00 91.62 1102 GLY A CA 1
ATOM 8259 C C . GLY A 1 1102 ? 5.240 -5.204 65.690 1.00 91.62 1102 GLY A C 1
ATOM 8260 O O . GLY A 1 1102 ? 5.331 -6.282 65.114 1.00 91.62 1102 GLY A O 1
ATOM 8261 N N . ARG A 1 1103 ? 4.084 -4.771 66.198 1.00 93.75 1103 ARG A N 1
ATOM 8262 C CA . ARG A 1 1103 ? 2.836 -5.541 66.122 1.00 93.75 1103 ARG A CA 1
ATOM 8263 C C . ARG A 1 1103 ? 2.206 -5.435 64.729 1.00 93.75 1103 ARG A C 1
ATOM 8265 O O . ARG A 1 1103 ? 2.034 -4.323 64.235 1.00 93.75 1103 ARG A O 1
ATOM 8272 N N . LEU A 1 1104 ? 1.835 -6.571 64.140 1.00 95.38 1104 LEU A N 1
ATOM 8273 C CA . LEU A 1 1104 ? 1.039 -6.685 62.918 1.00 95.38 1104 LEU A CA 1
ATOM 8274 C C . LEU A 1 1104 ? -0.401 -7.061 63.287 1.00 95.38 1104 LEU A C 1
ATOM 8276 O O . LEU A 1 1104 ? -0.647 -8.089 63.916 1.00 95.38 1104 LEU A O 1
ATOM 8280 N N . THR A 1 1105 ? -1.358 -6.233 62.891 1.00 96.12 1105 THR A N 1
ATOM 8281 C CA . THR A 1 1105 ? -2.797 -6.407 63.125 1.00 96.12 1105 THR A CA 1
ATOM 8282 C C . THR A 1 1105 ? -3.549 -6.363 61.806 1.00 96.12 1105 THR A C 1
ATOM 8284 O O . THR A 1 1105 ? -3.224 -5.569 60.930 1.00 96.12 1105 THR A O 1
ATOM 8287 N N . TRP A 1 1106 ? -4.578 -7.188 61.671 1.00 96.12 1106 TRP A N 1
ATOM 8288 C CA . TRP A 1 1106 ? -5.507 -7.154 60.547 1.00 96.12 1106 TRP A CA 1
ATOM 8289 C C . TRP A 1 1106 ? -6.949 -7.402 60.996 1.00 96.12 1106 TRP A C 1
ATOM 8291 O O . TRP A 1 1106 ? -7.181 -8.058 62.019 1.00 96.12 1106 TRP A O 1
ATOM 8301 N N . GLN A 1 1107 ? -7.905 -6.896 60.217 1.00 96.00 1107 GLN A N 1
ATOM 8302 C CA . GLN A 1 1107 ? -9.333 -7.194 60.353 1.00 96.00 1107 GLN A CA 1
ATOM 8303 C C . GLN A 1 1107 ? -9.770 -8.106 59.207 1.00 96.00 1107 GLN A C 1
ATOM 8305 O O . GLN A 1 1107 ? -9.597 -7.754 58.041 1.00 96.00 1107 GLN A O 1
ATOM 8310 N N . ALA A 1 1108 ? -10.332 -9.274 59.525 1.00 94.06 1108 ALA A N 1
ATOM 8311 C CA . ALA A 1 1108 ? -10.818 -10.215 58.521 1.00 94.06 1108 ALA A CA 1
ATOM 8312 C C . ALA A 1 1108 ? -12.084 -10.957 58.971 1.00 94.06 1108 ALA A C 1
ATOM 8314 O O . ALA A 1 1108 ? -12.207 -11.366 60.126 1.00 94.06 1108 ALA A O 1
ATOM 8315 N N . ARG A 1 1109 ? -12.996 -11.178 58.022 1.00 94.06 1109 ARG A N 1
ATOM 8316 C CA . ARG A 1 1109 ? -14.154 -12.069 58.130 1.00 94.06 1109 ARG A CA 1
ATOM 8317 C C . ARG A 1 1109 ? -13.727 -13.431 57.586 1.00 94.06 1109 ARG A C 1
ATOM 8319 O O . ARG A 1 1109 ? -13.358 -13.531 56.418 1.00 94.06 1109 ARG A O 1
ATOM 8326 N N . VAL A 1 1110 ? -13.757 -14.462 58.426 1.00 92.19 1110 VAL A N 1
ATOM 8327 C CA . VAL A 1 1110 ? -13.251 -15.805 58.095 1.00 92.19 1110 VAL A CA 1
ATOM 8328 C C . VAL A 1 1110 ? -14.368 -16.831 58.327 1.00 92.19 1110 VAL A C 1
ATOM 8330 O O . VAL A 1 1110 ? -14.489 -17.347 59.437 1.00 92.19 1110 VAL A O 1
ATOM 8333 N N . PRO A 1 1111 ? -15.242 -17.084 57.330 1.00 89.88 1111 PRO A N 1
ATOM 8334 C CA . PRO A 1 1111 ? -16.241 -18.151 57.404 1.00 89.88 1111 PRO A CA 1
ATOM 8335 C C . PRO A 1 1111 ? -15.620 -19.543 57.605 1.00 89.88 1111 PRO A C 1
ATOM 8337 O O . PRO A 1 1111 ? -14.441 -19.760 57.311 1.00 89.88 1111 PRO A O 1
ATOM 8340 N N . THR A 1 1112 ? -16.429 -20.504 58.054 1.00 88.88 1112 THR A N 1
ATOM 8341 C CA . THR A 1 1112 ? -16.059 -21.927 58.134 1.00 88.88 1112 THR A CA 1
ATOM 8342 C C . THR A 1 1112 ? -15.505 -22.426 56.794 1.00 88.88 1112 THR A C 1
ATOM 8344 O O . THR A 1 1112 ? -16.022 -22.062 55.742 1.00 88.88 1112 THR A O 1
ATOM 8347 N N . GLY A 1 1113 ? -14.435 -23.227 56.825 1.00 86.31 1113 GLY A N 1
ATOM 8348 C CA . GLY A 1 1113 ? -13.738 -23.690 55.615 1.00 86.31 1113 GLY A CA 1
ATOM 8349 C C . GLY A 1 1113 ? -12.824 -22.646 54.955 1.00 86.31 1113 GLY A C 1
ATOM 8350 O O . GLY A 1 1113 ? -12.218 -22.938 53.928 1.00 86.31 1113 GLY A O 1
ATOM 8351 N N . THR A 1 1114 ? -12.683 -21.441 55.524 1.00 91.81 1114 THR A N 1
ATOM 8352 C CA . THR A 1 1114 ? -11.793 -20.386 55.003 1.00 91.81 1114 THR A CA 1
ATOM 8353 C C . THR A 1 1114 ? -10.642 -20.063 55.961 1.00 91.81 1114 THR A C 1
ATOM 8355 O O . THR A 1 1114 ? -10.677 -20.392 57.147 1.00 91.81 1114 THR A O 1
ATOM 8358 N N . ARG A 1 1115 ? -9.595 -19.401 55.454 1.00 93.31 1115 ARG A N 1
ATOM 8359 C CA . ARG A 1 1115 ? -8.430 -18.962 56.240 1.00 93.31 1115 ARG A CA 1
ATOM 8360 C C . ARG A 1 1115 ? -7.879 -17.651 55.680 1.00 93.31 1115 ARG A C 1
ATOM 8362 O O . ARG A 1 1115 ? -7.885 -17.435 54.469 1.00 93.31 1115 ARG A O 1
ATOM 8369 N N . VAL A 1 1116 ? -7.349 -16.804 56.560 1.00 94.75 1116 VAL A N 1
ATOM 8370 C CA . VAL A 1 1116 ? -6.543 -15.627 56.199 1.00 94.75 1116 VAL A CA 1
ATOM 8371 C C . VAL A 1 1116 ? -5.270 -15.653 57.037 1.00 94.75 1116 VAL A C 1
ATOM 8373 O O . VAL A 1 1116 ? -5.347 -15.728 58.263 1.00 94.75 1116 VAL A O 1
ATOM 8376 N N . VAL A 1 1117 ? -4.106 -15.604 56.389 1.00 95.56 1117 VAL A N 1
ATOM 8377 C CA . VAL A 1 1117 ? -2.795 -15.529 57.058 1.00 95.56 1117 VAL A CA 1
ATOM 8378 C C . VAL A 1 1117 ? -1.925 -14.449 56.444 1.00 95.56 1117 VAL A C 1
ATOM 8380 O O . VAL A 1 1117 ? -2.004 -14.194 55.243 1.00 95.56 1117 VAL A O 1
ATOM 8383 N N . LEU A 1 1118 ? -1.067 -13.832 57.254 1.00 96.31 1118 LEU A N 1
ATOM 8384 C CA . LEU A 1 1118 ? -0.082 -12.862 56.780 1.00 96.31 1118 LEU A CA 1
ATOM 8385 C C . LEU A 1 1118 ? 1.342 -13.401 56.955 1.00 96.31 1118 LEU A C 1
ATOM 8387 O O . LEU A 1 1118 ? 1.649 -14.105 57.914 1.00 96.31 1118 LEU A O 1
ATOM 8391 N N . GLN A 1 1119 ? 2.230 -13.054 56.029 1.00 97.06 1119 GLN A N 1
ATOM 8392 C CA . GLN A 1 1119 ? 3.677 -13.263 56.131 1.00 97.06 1119 GLN A CA 1
ATOM 8393 C C . GLN A 1 1119 ? 4.386 -11.944 55.838 1.00 97.06 1119 GLN A C 1
ATOM 8395 O O . GLN A 1 1119 ? 3.880 -11.132 55.070 1.00 97.06 1119 GLN A O 1
ATOM 8400 N N . THR A 1 1120 ? 5.554 -11.718 56.428 1.00 96.69 1120 THR A N 1
ATOM 8401 C CA . THR A 1 1120 ? 6.279 -10.442 56.333 1.00 96.69 1120 THR A CA 1
ATOM 8402 C C . THR A 1 1120 ? 7.698 -10.627 55.816 1.00 96.69 1120 THR A C 1
ATOM 8404 O O . THR A 1 1120 ? 8.315 -11.671 56.040 1.00 96.69 1120 THR A O 1
ATOM 8407 N N . ARG A 1 1121 ? 8.241 -9.603 55.155 1.00 97.12 1121 ARG A N 1
ATOM 8408 C CA . ARG A 1 1121 ? 9.674 -9.477 54.864 1.00 97.12 1121 ARG A CA 1
ATOM 8409 C C . ARG A 1 1121 ? 10.143 -8.033 54.980 1.00 97.12 1121 ARG A C 1
ATOM 8411 O O . ARG A 1 1121 ? 9.346 -7.100 54.874 1.00 97.12 1121 ARG A O 1
ATOM 8418 N N . THR A 1 1122 ? 11.440 -7.864 55.188 1.00 96.75 1122 THR A N 1
ATOM 8419 C CA . THR A 1 1122 ? 12.095 -6.559 55.330 1.00 96.75 1122 THR A CA 1
ATOM 8420 C C . THR A 1 1122 ? 13.357 -6.480 54.480 1.00 96.75 1122 THR A C 1
ATOM 8422 O O . THR A 1 1122 ? 13.941 -7.503 54.129 1.00 96.75 1122 THR A O 1
ATOM 8425 N N . GLY A 1 1123 ? 13.788 -5.266 54.148 1.00 94.81 1123 GLY A N 1
ATOM 8426 C CA . GLY A 1 1123 ? 14.989 -5.022 53.351 1.00 94.81 1123 GLY A CA 1
ATOM 8427 C C . GLY A 1 1123 ? 15.569 -3.629 53.569 1.00 94.81 1123 GLY A C 1
ATOM 8428 O O . GLY A 1 1123 ? 15.043 -2.833 54.351 1.00 94.81 1123 GLY A O 1
ATOM 8429 N N . ASN A 1 1124 ? 16.676 -3.334 52.885 1.00 90.31 1124 ASN A N 1
ATOM 8430 C CA . ASN A 1 1124 ? 17.371 -2.041 52.969 1.00 90.31 1124 ASN A CA 1
ATOM 8431 C C . ASN A 1 1124 ? 17.518 -1.324 51.611 1.00 90.31 1124 ASN A C 1
ATOM 8433 O O . ASN A 1 1124 ? 17.980 -0.183 51.577 1.00 90.31 1124 ASN A O 1
ATOM 8437 N N . SER A 1 1125 ? 17.049 -1.944 50.527 1.00 90.25 1125 SER A N 1
ATOM 8438 C CA . SER A 1 1125 ? 16.835 -1.365 49.197 1.00 90.25 1125 SER A CA 1
ATOM 8439 C C . SER A 1 1125 ? 15.343 -1.111 48.936 1.00 90.25 1125 SER A C 1
ATOM 8441 O O . SER A 1 1125 ? 14.484 -1.759 49.533 1.00 90.25 1125 SER A O 1
ATOM 8443 N N . GLY A 1 1126 ? 15.031 -0.142 48.066 1.00 87.06 1126 GLY A N 1
ATOM 8444 C CA . GLY A 1 1126 ? 13.652 0.312 47.825 1.00 87.06 1126 GLY A CA 1
ATOM 8445 C C . GLY A 1 1126 ? 12.762 -0.675 47.064 1.00 87.06 1126 GLY A C 1
ATOM 8446 O O . GLY A 1 1126 ? 11.542 -0.603 47.190 1.00 87.06 1126 GLY A O 1
ATOM 8447 N N . GLU A 1 1127 ? 13.358 -1.618 46.334 1.00 89.81 1127 GLU A N 1
ATOM 8448 C CA . GLU A 1 1127 ? 12.659 -2.709 45.649 1.00 89.81 1127 GLU A CA 1
ATOM 8449 C C . GLU A 1 1127 ? 13.133 -4.072 46.189 1.00 89.81 1127 GLU A C 1
ATOM 8451 O O . GLU A 1 1127 ? 14.282 -4.174 46.628 1.00 89.81 1127 GLU A O 1
ATOM 8456 N N . PRO A 1 1128 ? 12.294 -5.131 46.180 1.00 89.75 1128 PRO A N 1
ATOM 8457 C CA . PRO A 1 1128 ? 12.673 -6.436 46.723 1.00 89.75 1128 PRO A CA 1
ATOM 8458 C C . PRO A 1 1128 ? 13.715 -7.192 45.881 1.00 89.75 1128 PRO A C 1
ATOM 8460 O O . PRO A 1 1128 ? 13.378 -7.903 44.935 1.00 89.75 1128 PRO A O 1
ATOM 8463 N N . ASP A 1 1129 ? 14.980 -7.087 46.285 1.00 89.62 1129 ASP A N 1
ATOM 8464 C CA . ASP A 1 1129 ? 16.129 -7.792 45.704 1.00 89.62 1129 ASP A CA 1
ATOM 8465 C C . ASP A 1 1129 ? 16.634 -8.959 46.590 1.00 89.62 1129 ASP A C 1
ATOM 8467 O O . ASP A 1 1129 ? 15.979 -9.383 47.544 1.00 89.62 1129 ASP A O 1
ATOM 8471 N N . SER A 1 1130 ? 17.818 -9.502 46.282 1.00 88.69 1130 SER A N 1
ATOM 8472 C CA . SER A 1 1130 ? 18.449 -10.601 47.032 1.00 88.69 1130 SER A CA 1
ATOM 8473 C C . SER A 1 1130 ? 19.014 -10.224 48.413 1.00 88.69 1130 SER A C 1
ATOM 8475 O O . SER A 1 1130 ? 19.549 -11.094 49.094 1.00 88.69 1130 SER A O 1
ATOM 8477 N N . THR A 1 1131 ? 18.938 -8.956 48.828 1.00 87.50 1131 THR A N 1
ATOM 8478 C CA . THR A 1 1131 ? 19.330 -8.475 50.170 1.00 87.50 1131 THR A CA 1
ATOM 8479 C C . THR A 1 1131 ? 18.157 -8.421 51.151 1.00 87.50 1131 THR A C 1
ATOM 8481 O O . THR A 1 1131 ? 18.360 -8.240 52.354 1.00 87.50 1131 THR A O 1
ATOM 8484 N N . TRP A 1 1132 ? 16.926 -8.584 50.659 1.00 96.00 1132 TRP A N 1
ATOM 8485 C CA . TRP A 1 1132 ? 15.731 -8.673 51.491 1.00 96.00 1132 TRP A CA 1
ATOM 8486 C C . TRP A 1 1132 ? 15.656 -10.006 52.240 1.00 96.00 1132 TRP A C 1
ATOM 8488 O O . TRP A 1 1132 ? 16.131 -11.042 51.774 1.00 96.00 1132 TRP A O 1
ATOM 8498 N N . SER A 1 1133 ? 14.996 -9.997 53.399 1.00 95.75 1133 SER A N 1
ATOM 8499 C CA . SER A 1 1133 ? 14.726 -11.217 54.150 1.00 95.75 1133 SER A CA 1
ATOM 8500 C C . SER A 1 1133 ? 13.844 -12.178 53.338 1.00 95.75 1133 SER A C 1
ATOM 8502 O O . SER A 1 1133 ? 12.978 -11.732 52.572 1.00 95.75 1133 SER A O 1
ATOM 8504 N N . PRO A 1 1134 ? 13.955 -13.500 53.564 1.00 95.19 1134 PRO A N 1
ATOM 8505 C CA . PRO A 1 1134 ? 12.887 -14.410 53.176 1.00 95.19 1134 PRO A CA 1
ATOM 8506 C C . PRO A 1 1134 ? 11.564 -13.995 53.842 1.00 95.19 1134 PRO A C 1
ATOM 8508 O O . PRO A 1 1134 ? 11.541 -13.281 54.853 1.00 95.19 1134 PRO A O 1
ATOM 8511 N N . TRP A 1 1135 ? 10.456 -14.459 53.269 1.00 96.25 1135 TRP A N 1
ATOM 8512 C CA . TRP A 1 1135 ? 9.135 -14.339 53.882 1.00 96.25 1135 TRP A CA 1
ATOM 8513 C C . TRP A 1 1135 ? 9.085 -15.112 55.209 1.00 96.25 1135 TRP A C 1
ATOM 8515 O O . TRP A 1 1135 ? 9.566 -16.242 55.287 1.00 96.25 1135 TRP A O 1
ATOM 8525 N N . SER A 1 1136 ? 8.485 -14.514 56.241 1.00 95.56 1136 SER A N 1
ATOM 8526 C CA . SER A 1 1136 ? 8.303 -15.136 57.558 1.00 95.56 1136 SER A CA 1
ATOM 8527 C C . SER A 1 1136 ? 7.454 -16.412 57.505 1.00 95.56 1136 SER A C 1
ATOM 8529 O O . SER A 1 1136 ? 6.734 -16.658 56.538 1.00 95.56 1136 SER A O 1
ATOM 8531 N N . ALA A 1 1137 ? 7.425 -17.176 58.601 1.00 92.50 1137 ALA A N 1
ATOM 8532 C CA . ALA A 1 1137 ? 6.358 -18.153 58.833 1.00 92.50 1137 ALA A CA 1
ATOM 8533 C C . ALA A 1 1137 ? 4.960 -17.488 58.799 1.00 92.50 1137 ALA A C 1
ATOM 8535 O O . ALA A 1 1137 ? 4.835 -16.278 59.020 1.00 92.50 1137 ALA A O 1
ATOM 8536 N N . GLU A 1 1138 ? 3.922 -18.276 58.502 1.00 94.12 1138 GLU A N 1
ATOM 8537 C CA . GLU A 1 1138 ? 2.529 -17.812 58.421 1.00 94.12 1138 GLU A CA 1
ATOM 8538 C C . GLU A 1 1138 ? 1.993 -17.361 59.785 1.00 94.12 1138 GLU A C 1
ATOM 8540 O O . GLU A 1 1138 ? 1.884 -18.150 60.723 1.00 94.12 1138 GLU A O 1
ATOM 8545 N N . GLN A 1 1139 ? 1.595 -16.093 59.883 1.00 92.19 1139 GLN A N 1
ATOM 8546 C CA . GLN A 1 1139 ? 0.896 -15.558 61.043 1.00 92.19 1139 GLN A CA 1
ATOM 8547 C C . GLN A 1 1139 ? -0.603 -15.839 60.906 1.00 92.19 1139 GLN A C 1
ATOM 8549 O O . GLN A 1 1139 ? -1.275 -15.306 60.024 1.00 92.19 1139 GLN A O 1
ATOM 8554 N N . THR A 1 1140 ? -1.125 -16.688 61.793 1.00 88.81 1140 THR A N 1
ATOM 8555 C CA . THR A 1 1140 ? -2.529 -17.142 61.818 1.00 88.81 1140 THR A CA 1
ATOM 8556 C C . THR A 1 1140 ? -3.424 -16.353 62.774 1.00 88.81 1140 THR A C 1
ATOM 8558 O O . THR A 1 1140 ? -4.627 -16.593 62.817 1.00 88.81 1140 THR A O 1
ATOM 8561 N N . ARG A 1 1141 ? -2.859 -15.435 63.569 1.00 87.62 1141 ARG A N 1
ATOM 8562 C CA . ARG A 1 1141 ? -3.577 -14.661 64.591 1.00 87.62 1141 ARG A CA 1
ATOM 8563 C C . ARG A 1 1141 ? -3.216 -13.183 64.490 1.00 87.62 1141 ARG A C 1
ATOM 8565 O O . ARG A 1 1141 ? -2.039 -12.834 64.563 1.00 87.62 1141 ARG A O 1
ATOM 8572 N N . SER A 1 1142 ? -4.236 -12.337 64.360 1.00 91.31 1142 SER A N 1
ATOM 8573 C CA . SER A 1 1142 ? -4.087 -10.880 64.332 1.00 91.31 1142 SER A CA 1
ATOM 8574 C C . SER A 1 1142 ? -3.477 -10.369 65.641 1.00 91.31 1142 SER A C 1
ATOM 8576 O O . SER A 1 1142 ? -3.837 -10.821 66.729 1.00 91.31 1142 SER A O 1
ATOM 8578 N N . GLY A 1 1143 ? -2.534 -9.431 65.547 1.00 88.94 1143 GLY A N 1
ATOM 8579 C CA . GLY A 1 1143 ? -1.856 -8.846 66.701 1.00 88.94 1143 GLY A CA 1
ATOM 8580 C C . GLY A 1 1143 ? -0.586 -9.571 67.152 1.00 88.94 1143 GLY A C 1
ATOM 8581 O O . GLY A 1 1143 ? -0.151 -9.329 68.280 1.00 88.94 1143 GLY A O 1
ATOM 8582 N N . ALA A 1 1144 ? 0.008 -10.426 66.317 1.00 87.94 1144 ALA A N 1
ATOM 8583 C CA . ALA A 1 1144 ? 1.340 -10.991 66.539 1.00 87.94 1144 ALA A CA 1
ATOM 8584 C C . ALA A 1 1144 ? 2.459 -9.958 66.270 1.00 87.94 1144 ALA A C 1
ATOM 8586 O O . ALA A 1 1144 ? 2.234 -8.918 65.651 1.00 87.94 1144 ALA A O 1
ATOM 8587 N N . THR A 1 1145 ? 3.680 -10.233 66.731 1.00 89.31 1145 THR A N 1
ATOM 8588 C CA . THR A 1 1145 ? 4.868 -9.427 66.391 1.00 89.31 1145 THR A CA 1
ATOM 8589 C C . THR A 1 1145 ? 5.399 -9.828 65.012 1.00 89.31 1145 THR A C 1
ATOM 8591 O O . THR A 1 1145 ? 5.396 -11.008 64.662 1.00 89.31 1145 THR A O 1
ATOM 8594 N N . VAL A 1 1146 ? 5.881 -8.867 64.223 1.00 92.31 1146 VAL A N 1
ATOM 8595 C CA . VAL A 1 1146 ? 6.600 -9.112 62.967 1.00 92.31 1146 VAL A CA 1
ATOM 8596 C C . VAL A 1 1146 ? 7.851 -9.947 63.249 1.00 92.31 1146 VAL A C 1
ATOM 8598 O O . VAL A 1 1146 ? 8.682 -9.579 64.073 1.00 92.31 1146 VAL A O 1
ATOM 8601 N N . ALA A 1 1147 ? 7.985 -11.075 62.549 1.00 87.00 1147 ALA A N 1
ATOM 8602 C CA . ALA A 1 1147 ? 9.111 -12.001 62.710 1.00 87.00 1147 ALA A CA 1
ATOM 8603 C C . ALA A 1 1147 ? 10.295 -11.697 61.766 1.00 87.00 1147 ALA A C 1
ATOM 8605 O O . ALA A 1 1147 ? 11.333 -12.352 61.838 1.00 87.00 1147 ALA A O 1
ATOM 8606 N N . SER A 1 1148 ? 10.141 -10.730 60.858 1.00 93.19 1148 SER A N 1
ATOM 8607 C CA . SER A 1 1148 ? 11.204 -10.271 59.956 1.00 93.19 1148 SER A CA 1
ATOM 8608 C C . SER A 1 1148 ? 12.243 -9.421 60.709 1.00 93.19 1148 SER A C 1
ATOM 8610 O O . SER A 1 1148 ? 11.873 -8.696 61.635 1.00 93.19 1148 SER A O 1
ATOM 8612 N N . PRO A 1 1149 ? 13.531 -9.457 60.318 1.00 93.00 1149 PRO A N 1
ATOM 8613 C CA . PRO A 1 1149 ? 14.580 -8.682 60.981 1.00 93.00 1149 PRO A CA 1
ATOM 8614 C C . PRO A 1 1149 ? 14.385 -7.161 60.809 1.00 93.00 1149 PRO A C 1
ATOM 8616 O O . PRO A 1 1149 ? 13.667 -6.726 59.904 1.00 93.00 1149 PRO A O 1
ATOM 8619 N N . PRO A 1 1150 ? 15.042 -6.319 61.630 1.00 92.94 1150 PRO A N 1
ATOM 8620 C CA . PRO A 1 1150 ? 15.027 -4.871 61.438 1.00 92.94 1150 PRO A CA 1
ATOM 8621 C C . PRO A 1 1150 ? 15.539 -4.469 60.047 1.00 92.94 1150 PRO A C 1
ATOM 8623 O O . PRO A 1 1150 ? 16.584 -4.939 59.602 1.00 92.94 1150 PRO A O 1
ATOM 8626 N N . GLY A 1 1151 ? 14.821 -3.570 59.379 1.00 92.38 1151 GLY A N 1
ATOM 8627 C CA . GLY A 1 1151 ? 15.118 -3.115 58.018 1.00 92.38 1151 GLY A CA 1
ATOM 8628 C C . GLY A 1 1151 ? 14.433 -1.783 57.729 1.00 92.38 1151 GLY A C 1
ATOM 8629 O O . GLY A 1 1151 ? 13.463 -1.427 58.405 1.00 92.38 1151 GLY A O 1
ATOM 8630 N N . ARG A 1 1152 ? 14.953 -1.007 56.773 1.00 94.19 1152 ARG A N 1
ATOM 8631 C CA . ARG A 1 1152 ? 14.351 0.282 56.376 1.00 94.19 1152 ARG A CA 1
ATOM 8632 C C . ARG A 1 1152 ? 13.015 0.096 55.655 1.00 94.19 1152 ARG A C 1
ATOM 8634 O O . ARG A 1 1152 ? 12.098 0.885 55.865 1.00 94.19 1152 ARG A O 1
ATOM 8641 N N . TYR A 1 1153 ? 12.922 -0.940 54.832 1.00 96.50 1153 TYR A N 1
ATOM 8642 C CA . TYR A 1 1153 ? 11.755 -1.249 54.021 1.00 96.50 1153 TYR A CA 1
ATOM 8643 C C . TYR A 1 1153 ? 11.048 -2.499 54.544 1.00 96.50 1153 TYR A C 1
ATOM 8645 O O . TYR A 1 1153 ? 11.689 -3.410 55.073 1.00 96.50 1153 TYR A O 1
ATOM 8653 N N . PHE A 1 1154 ? 9.727 -2.538 54.387 1.00 96.31 1154 PHE A N 1
ATOM 8654 C CA . PHE A 1 1154 ? 8.861 -3.633 54.820 1.00 96.31 1154 PHE A CA 1
ATOM 8655 C C . PHE A 1 1154 ? 7.799 -3.941 53.769 1.00 96.31 1154 PHE A C 1
ATOM 8657 O O . PHE A 1 1154 ? 7.317 -3.052 53.066 1.00 96.31 1154 PHE A O 1
ATOM 8664 N N . GLN A 1 1155 ? 7.416 -5.211 53.694 1.00 97.12 1155 GLN A N 1
ATOM 8665 C CA . GLN A 1 1155 ? 6.311 -5.701 52.882 1.00 97.12 1155 GLN A CA 1
ATOM 8666 C C . GLN A 1 1155 ? 5.620 -6.844 53.636 1.00 97.12 1155 GLN A C 1
ATOM 8668 O O . GLN A 1 1155 ? 6.295 -7.671 54.257 1.00 97.12 1155 GLN A O 1
ATOM 8673 N N . TYR A 1 1156 ? 4.294 -6.940 53.549 1.00 96.19 1156 TYR A N 1
ATOM 8674 C CA . TYR A 1 1156 ? 3.582 -8.170 53.904 1.00 96.19 1156 TYR A CA 1
ATOM 8675 C C . TYR A 1 1156 ? 3.005 -8.833 52.654 1.00 96.19 1156 TYR A C 1
ATOM 8677 O O . TYR A 1 1156 ? 2.805 -8.193 51.624 1.00 96.19 1156 TYR A O 1
ATOM 8685 N N . ARG A 1 1157 ? 2.705 -10.125 52.755 1.00 96.75 1157 ARG A N 1
ATOM 8686 C CA . ARG A 1 1157 ? 1.765 -10.797 51.868 1.00 96.75 1157 ARG A CA 1
ATOM 8687 C C . ARG A 1 1157 ? 0.627 -11.375 52.690 1.00 96.75 1157 ARG A C 1
ATOM 8689 O O . ARG A 1 1157 ? 0.877 -12.040 53.693 1.00 96.75 1157 ARG A O 1
ATOM 8696 N N . ALA A 1 1158 ? -0.602 -11.095 52.283 1.00 96.56 1158 ALA A N 1
ATOM 8697 C CA . ALA A 1 1158 ? -1.798 -11.707 52.834 1.00 96.56 1158 ALA A CA 1
ATOM 8698 C C . ALA A 1 1158 ? -2.224 -12.846 51.907 1.00 96.56 1158 ALA A C 1
ATOM 8700 O O . ALA A 1 1158 ? -2.334 -12.652 50.698 1.00 96.56 1158 ALA A O 1
ATOM 8701 N N . ILE A 1 1159 ? -2.440 -14.031 52.470 1.00 95.69 1159 ILE A N 1
ATOM 8702 C CA . ILE A 1 1159 ? -2.891 -15.222 51.756 1.00 95.69 1159 ILE A CA 1
ATOM 8703 C C . ILE A 1 1159 ? -4.296 -15.544 52.257 1.00 95.69 1159 ILE A C 1
ATOM 8705 O O . ILE A 1 1159 ? -4.496 -15.806 53.445 1.00 95.69 1159 ILE A O 1
ATOM 8709 N N . LEU A 1 1160 ? -5.256 -15.518 51.338 1.00 93.88 1160 LEU A N 1
ATOM 8710 C CA . LEU A 1 1160 ? -6.641 -15.922 51.550 1.00 93.88 1160 LEU A CA 1
ATOM 8711 C C . LEU A 1 1160 ? -6.790 -17.347 51.003 1.00 93.88 1160 LEU A C 1
ATOM 8713 O O . LEU A 1 1160 ? -6.286 -17.629 49.915 1.00 93.88 1160 LEU A O 1
ATOM 8717 N N . THR A 1 1161 ? -7.486 -18.242 51.705 1.00 92.25 1161 THR A N 1
ATOM 8718 C CA . THR A 1 1161 ? -7.859 -19.567 51.173 1.00 92.25 1161 THR A CA 1
ATOM 8719 C C . THR A 1 1161 ? -9.292 -19.946 51.519 1.00 92.25 1161 THR A C 1
ATOM 8721 O O . THR A 1 1161 ? -9.811 -19.523 52.552 1.00 92.25 1161 THR A O 1
ATOM 8724 N N . SER A 1 1162 ? -9.898 -20.793 50.686 1.00 89.06 1162 SER A N 1
ATOM 8725 C CA . SER A 1 1162 ? -11.158 -21.476 50.983 1.00 89.06 1162 SER A CA 1
ATOM 8726 C C . SER A 1 1162 ? -11.147 -22.923 50.491 1.00 89.06 1162 SER A C 1
ATOM 8728 O O . SER A 1 1162 ? -10.594 -23.235 49.435 1.00 89.06 1162 SER A O 1
ATOM 8730 N N . GLU A 1 1163 ? -11.778 -23.802 51.260 1.00 83.50 1163 GLU A N 1
ATOM 8731 C CA . GLU A 1 1163 ? -12.038 -25.200 50.921 1.00 83.50 1163 GLU A CA 1
ATOM 8732 C C . GLU A 1 1163 ? -13.381 -25.381 50.187 1.00 83.50 1163 GLU A C 1
ATOM 8734 O O . GLU A 1 1163 ? -13.532 -26.349 49.435 1.00 83.50 1163 GLU A O 1
ATOM 8739 N N . ASP A 1 1164 ? -14.295 -24.416 50.342 1.00 76.75 1164 ASP A N 1
ATOM 8740 C CA . ASP A 1 1164 ? -15.608 -24.310 49.695 1.00 76.75 1164 ASP A CA 1
ATOM 8741 C C . ASP A 1 1164 ? -15.671 -23.040 48.809 1.00 76.75 1164 ASP A C 1
ATOM 8743 O O . ASP A 1 1164 ? -15.552 -21.929 49.333 1.00 76.75 1164 ASP A O 1
ATOM 8747 N N . PRO A 1 1165 ? -15.879 -23.151 47.481 1.00 65.06 1165 PRO A N 1
ATOM 8748 C CA . PRO A 1 1165 ? -16.017 -21.995 46.587 1.00 65.06 1165 PRO A CA 1
ATOM 8749 C C . PRO A 1 1165 ? -17.151 -21.011 46.937 1.00 65.06 1165 PRO A C 1
ATOM 8751 O O . PRO A 1 1165 ? -17.079 -19.846 46.532 1.00 65.06 1165 PRO A O 1
ATOM 8754 N N . ALA A 1 1166 ? -18.184 -21.436 47.676 1.00 68.06 1166 ALA A N 1
ATOM 8755 C CA . ALA A 1 1166 ? -19.247 -20.546 48.148 1.00 68.06 1166 ALA A CA 1
ATOM 8756 C C . ALA A 1 1166 ? -18.812 -19.705 49.366 1.00 68.06 1166 ALA A C 1
ATOM 8758 O O . ALA A 1 1166 ? -19.202 -18.540 49.493 1.00 68.06 1166 ALA A O 1
ATOM 8759 N N . ALA A 1 1167 ? -17.960 -20.253 50.236 1.00 77.62 1167 ALA A N 1
ATOM 8760 C CA . ALA A 1 1167 ? -17.411 -19.556 51.393 1.00 77.62 1167 ALA A CA 1
ATOM 8761 C C . ALA A 1 1167 ? -16.260 -18.612 50.991 1.00 77.62 1167 ALA A C 1
ATOM 8763 O O . ALA A 1 1167 ? -15.187 -19.041 50.564 1.00 77.62 1167 ALA A O 1
ATOM 8764 N N . ARG A 1 1168 ? -16.454 -17.296 51.158 1.00 82.94 1168 ARG A N 1
ATOM 8765 C CA . ARG A 1 1168 ? -15.440 -16.278 50.825 1.00 82.94 1168 ARG A CA 1
ATOM 8766 C C . ARG A 1 1168 ? -14.844 -15.624 52.080 1.00 82.94 1168 ARG A C 1
ATOM 8768 O O . ARG A 1 1168 ? -15.581 -14.940 52.794 1.00 82.94 1168 ARG A O 1
ATOM 8775 N N . PRO A 1 1169 ? -13.529 -15.765 52.347 1.00 91.12 1169 PRO A N 1
ATOM 8776 C CA . PRO A 1 1169 ? -12.850 -14.927 53.327 1.00 91.12 1169 PRO A CA 1
ATOM 8777 C C . PRO A 1 1169 ? -12.771 -13.483 52.818 1.00 91.12 1169 PRO A C 1
ATOM 8779 O O . PRO A 1 1169 ? -12.650 -13.247 51.613 1.00 91.12 1169 PRO A O 1
ATOM 8782 N N . VAL A 1 1170 ? -12.804 -12.524 53.742 1.00 92.75 1170 VAL A N 1
ATOM 8783 C CA . VAL A 1 1170 ? -12.688 -11.090 53.441 1.00 92.75 1170 VAL A CA 1
ATOM 8784 C C . VAL A 1 1170 ? -11.666 -10.451 54.372 1.00 92.75 1170 VAL A C 1
ATOM 8786 O O . VAL A 1 1170 ? -11.743 -10.648 55.581 1.00 92.75 1170 VAL A O 1
ATOM 8789 N N . LEU A 1 1171 ? -10.731 -9.674 53.832 1.00 95.50 1171 LEU A N 1
ATOM 8790 C CA . LEU A 1 1171 ? -9.720 -8.914 54.579 1.00 95.50 1171 LEU A CA 1
ATOM 8791 C C . LEU A 1 1171 ? -9.949 -7.415 54.330 1.00 95.50 1171 LEU A C 1
ATOM 8793 O O . LEU A 1 1171 ? -10.004 -7.011 53.175 1.00 95.50 1171 LEU A O 1
ATOM 8797 N N . SER A 1 1172 ? -10.111 -6.605 55.382 1.00 94.50 1172 SER A N 1
ATOM 8798 C CA . SER A 1 1172 ? -10.538 -5.192 55.267 1.00 94.50 1172 SER A CA 1
ATOM 8799 C C . SER A 1 1172 ? -9.567 -4.164 55.861 1.00 94.50 1172 SER A C 1
ATOM 8801 O O . SER A 1 1172 ? -9.583 -3.007 55.457 1.00 94.50 1172 SER A O 1
ATOM 8803 N N . GLU A 1 1173 ? -8.696 -4.558 56.792 1.00 96.12 1173 GLU A N 1
ATOM 8804 C CA . GLU A 1 1173 ? -7.607 -3.711 57.305 1.00 96.12 1173 GLU A CA 1
ATOM 8805 C C . GLU A 1 1173 ? -6.338 -4.552 57.440 1.00 96.12 1173 GLU A C 1
ATOM 8807 O O . GLU A 1 1173 ? -6.399 -5.671 57.953 1.00 96.12 1173 GLU A O 1
ATOM 8812 N N . VAL A 1 1174 ? -5.184 -3.987 57.079 1.00 96.69 1174 VAL A N 1
ATOM 8813 C CA . VAL A 1 1174 ? -3.876 -4.421 57.591 1.00 96.69 1174 VAL A CA 1
ATOM 8814 C C . VAL A 1 1174 ? -3.136 -3.209 58.146 1.00 96.69 1174 VAL A C 1
ATOM 8816 O O . VAL A 1 1174 ? -2.987 -2.197 57.463 1.00 96.69 1174 VAL A O 1
ATOM 8819 N N . ALA A 1 1175 ? -2.637 -3.314 59.375 1.00 96.25 1175 ALA A N 1
ATOM 8820 C CA . ALA A 1 1175 ? -1.844 -2.284 60.029 1.00 96.25 1175 ALA A CA 1
ATOM 8821 C C . ALA A 1 1175 ? -0.621 -2.874 60.743 1.00 96.25 1175 ALA A C 1
ATOM 8823 O O . ALA A 1 1175 ? -0.698 -3.926 61.378 1.00 96.25 1175 ALA A O 1
ATOM 8824 N N . VAL A 1 1176 ? 0.513 -2.178 60.668 1.00 95.94 1176 VAL A N 1
ATOM 8825 C CA . VAL A 1 1176 ? 1.757 -2.541 61.356 1.00 95.94 1176 VAL A CA 1
ATOM 8826 C C . VAL A 1 1176 ? 2.314 -1.354 62.137 1.00 95.94 1176 VAL A C 1
ATOM 8828 O O . VAL A 1 1176 ? 2.446 -0.244 61.617 1.00 95.94 1176 VAL A O 1
ATOM 8831 N N . VAL A 1 1177 ? 2.659 -1.597 63.399 1.00 94.75 1177 VAL A N 1
ATOM 8832 C CA . VAL A 1 1177 ? 3.370 -0.639 64.255 1.00 94.75 1177 VAL A CA 1
ATOM 8833 C C . VAL A 1 1177 ? 4.871 -0.761 63.992 1.00 94.75 1177 VAL A C 1
ATOM 8835 O O . VAL A 1 1177 ? 5.381 -1.877 63.937 1.00 94.75 1177 VAL A O 1
ATOM 8838 N N . TYR A 1 1178 ? 5.608 0.342 63.866 1.00 93.38 1178 TYR A N 1
ATOM 8839 C CA . TYR A 1 1178 ? 7.060 0.321 63.666 1.00 93.38 1178 TYR A CA 1
ATOM 8840 C C . TYR A 1 1178 ? 7.785 1.472 64.371 1.00 93.38 1178 TYR A C 1
ATOM 8842 O O . TYR A 1 1178 ? 7.238 2.554 64.576 1.00 93.38 1178 TYR A O 1
ATOM 8850 N N . LEU A 1 1179 ? 9.046 1.235 64.737 1.00 89.94 1179 LEU A N 1
ATOM 8851 C CA . LEU A 1 1179 ? 9.924 2.213 65.374 1.00 89.94 1179 LEU A CA 1
ATOM 8852 C C . LEU A 1 1179 ? 11.212 2.366 64.558 1.00 89.94 1179 LEU A C 1
ATOM 8854 O O . LEU A 1 1179 ? 12.076 1.487 64.561 1.00 89.94 1179 LEU A O 1
ATOM 8858 N N . ALA A 1 1180 ? 11.334 3.488 63.853 1.00 83.19 1180 ALA A N 1
ATOM 8859 C CA . ALA A 1 1180 ? 12.544 3.871 63.129 1.00 83.19 1180 ALA A CA 1
ATOM 8860 C C . ALA A 1 1180 ? 13.696 4.159 64.112 1.00 83.19 1180 ALA A C 1
ATOM 8862 O O . ALA A 1 1180 ? 13.494 4.895 65.079 1.00 83.19 1180 ALA A O 1
ATOM 8863 N N . HIS A 1 1181 ? 14.901 3.623 63.873 1.00 76.81 1181 HIS A N 1
ATOM 8864 C CA . HIS A 1 1181 ? 16.053 3.925 64.732 1.00 76.81 1181 HIS A CA 1
ATOM 8865 C C . HIS A 1 1181 ? 16.375 5.424 64.695 1.00 76.81 1181 HIS A C 1
ATOM 8867 O O . HIS A 1 1181 ? 16.435 6.040 63.622 1.00 76.81 1181 HIS A O 1
ATOM 8873 N N . ASN A 1 1182 ? 16.638 5.987 65.878 1.00 62.88 1182 ASN A N 1
ATOM 8874 C CA . ASN A 1 1182 ? 17.208 7.321 66.016 1.00 62.88 1182 ASN A CA 1
ATOM 8875 C C . ASN A 1 1182 ? 18.602 7.339 65.378 1.00 62.88 1182 ASN A C 1
ATOM 8877 O O . ASN A 1 1182 ? 19.519 6.658 65.836 1.00 62.88 1182 ASN A O 1
ATOM 8881 N N . GLN A 1 1183 ? 18.761 8.144 64.331 1.00 58.44 1183 GLN A N 1
ATOM 8882 C CA . GLN A 1 1183 ? 20.078 8.590 63.885 1.00 58.44 1183 GLN A CA 1
ATOM 8883 C C . GLN A 1 1183 ? 20.609 9.620 64.895 1.00 58.44 1183 GLN A C 1
ATOM 8885 O O . GLN A 1 1183 ? 19.819 10.290 65.569 1.00 58.44 1183 GLN A O 1
ATOM 8890 N N . LYS A 1 1184 ? 21.937 9.767 65.004 1.00 50.94 1184 LYS A N 1
ATOM 8891 C CA . LYS A 1 1184 ? 22.510 10.947 65.672 1.00 50.94 1184 LYS A CA 1
ATOM 8892 C C . LYS A 1 1184 ? 22.003 12.219 64.962 1.00 50.94 1184 LYS A C 1
ATOM 8894 O O . LYS A 1 1184 ? 21.776 12.158 63.750 1.00 50.94 1184 LYS A O 1
ATOM 8899 N N . PRO A 1 1185 ? 21.837 13.349 65.676 1.00 51.19 1185 PRO A N 1
ATOM 8900 C CA . PRO A 1 1185 ? 21.650 14.645 65.032 1.00 51.19 1185 PRO A CA 1
ATOM 8901 C C . PRO A 1 1185 ? 22.736 14.895 63.975 1.00 51.19 1185 PRO A C 1
ATOM 8903 O O . PRO A 1 1185 ? 23.871 14.440 64.144 1.00 51.19 1185 PRO A O 1
ATOM 8906 N N . LYS A 1 1186 ? 22.358 15.585 62.896 1.00 40.53 1186 LYS A N 1
ATOM 8907 C CA . LYS A 1 1186 ? 23.303 16.201 61.959 1.00 40.53 1186 LYS A CA 1
ATOM 8908 C C . LYS A 1 1186 ? 23.744 17.556 62.494 1.00 40.53 1186 LYS A C 1
ATOM 8910 O O . LYS A 1 1186 ? 22.885 18.204 63.132 1.00 40.53 1186 LYS A O 1
#

Sequence (1186 aa):
MIHLSWRNTRRFLAIIAALPALAAASPATAAIKIDPKEIMRVEEVRPGMKGVGRTVFQGVKIEPFDVTVLGVLPKENLGRPLILVRMDGGPIVKREANIIGGMSGSPVYINGRLVGAVAYGQTFPREPIAMLTPIEDMLEALDPALPDKPSWASERHATAPGLLTSPLGPGERELESPVRIGDRTYERIAFRAQPYHVEKARRPRPGTLEMAPIATPAMVSGVSSRSLERLAETFAPFGVEPVSGPGAMKYDKPIPLVPGSAAGASLVVGDIDMTAVGTVTYRKGNQILAFGHPFLQMGAVDLPLTTAWVHDVFPSIQRSFKIASPVKIVGSVRQDRPWGISAHIGQQSDLIPLEATIKDYGAQRRKTIRARVVDNRFLTPQLIAMVANEAIFRIRSVPGDATARVRTRITTDRLGTIERENLYYDALGIDAAALGDLLMALGMLNNNPWERVGIRGVQIDVNIDNSRRTAVIERAVVDREKYQPGDTVQVDVTLRPWEREPVKRTLSVRIPEYAPNGRVTLRVHGGSASGLPMAAQAGAGGAMMRTAPSPLPPSTSLRQMVQHYVEKERNDELVATLSLPSFTANIDGQKMSAVPPTLLDVLRNPRNSGVRLQNDEVKASDVTPWVISGMAAVSLTIERKSYSEKGGTPSAPPVPQPQQPKPTPSPAPGGVQPAFDLDEPDAGILRNGVTGAPALSRPASMVRFAVVQSGAVSPNGEAKLPPTPAGEAVAESKQEQKSGADAKKAEAKKPEVDASKPVKAAGRSPMVWRQESAEAFERGRLDGVAVSTRGEITLAPSIQKARSLDATYVWSLLAAKDALYAGTGDRGIVYRIAGESATPVLKTGELQVLALAQDAAGNLYAGTAPNGSLYRLTPEGKSELFWRGPEQYILSLAVDAQGNLYAGTSPHGGIYRITPDGQGTLLARIPDPYVVSLAISGGNLYASGGMGAVVYRITDDSKVSTLFDPAQGNTASLITVDPAGQLYVGTSPLGAIYRVERDGRATLLHEKSSAGINALAADGRGALWAAAGDTIYRVSGSPERPVVEKIQHPSAPRFLALATDEAGQVVVGSATGDVYRLATDSLRRGVLESAVRDAGSVARWGRLTWQARVPTGTRVVLQTRTGNSGEPDSTWSPWSAEQTRSGATVASPPGRYFQYRAILTSEDPAARPVLSEVAVVYLAHNQKPK

Radius of gyration: 43.94 Å; chains: 1; bounding box: 107×107×130 Å

Secondary structure (DSSP, 8-state):
-----TTSHHHHHHHHTT-STTSS-----------TTTB--GGG--TT-EEEEEEEEEBTEEEEEEEEEEEEEEEEETTEEEEEEEE-SSTTGGGT--SEET-TTEEEEETTEEEEEEEEEESS-SS-EEEEEEHHHHGGGG-TTS-SS--HHHHHHTTSTTTTS-TT-S-EEEEEEEEEETTEEEEEEEE-SSSS--TTPPPPPTTEEEEEE--EEEEEES--HHHHHHHHHHHGGGTEEEEE--------S-----TT-EEEEEEEEESSEEEEEEEEEEEETTEEEE-SS-SS--EEEEEEEEEEEEEEEE--SS-EEEEEEEEEEEEEEEEEETTEEEEEESPPPPEEEEEEEEEETTTTEEEEEEEEEE--TTHHHHHHHHHHHHHHHTT--S-S-EEEEEEEEEEESSS-EEEEEEEEEESS-HHHHTTHHHHHHHHHHHH-SS----EEEEEEEEEEESS--EEEEEEEEES-SEE-TTPEEEEEEEEEETTS--EEEEEEEEPPTTPPSEEEEEEEEES-S--S-HHHHHHS-SSS----S-PPP--SSHHHHHHHHHHSPPTTEEEEEEEEEEEEEEETTEEE-S--HHHHHHHT-TT-TTEEEEEEEEEEEEE-SSEEE-EEEEEEEE-PPPGGG--SPPPPPPPPPPPPPPP-------------------------------------------------------------------------------------PPPP--S-------PPPPEEEEE-SHHHHHTSEEESEEEETTS-EEEPPEEEEEEE-SSS-EEEEEE-SS-EEEEEBSS-EEEEEETTEEEEEEE-SSSEEEEEEE-TT--EEEEEESS-EEEEE-TTS-EEEEEE-SSSEEEEEEE-TTS-EEEEEESS-EEEEE-TTS-EEEEEE-SSS---EEEEETTEEEEE-SSS--EEEE-TT--EEEEE---TT-EEEEEEE-TT--EEEEEESS--EEEE-TTS-EEEEES--SS-EEEEEE-TTS-EEEEETTEEEEEES-TTS-EEEEEE-TTPPPEEEEEE-TT--EEEEETTSEEEEEEGGG-SEEEEEPPPEEEEEEEEEEEEEEEEE--TTEEEEEEEEEESSSS--TTSPPPPPPB-STTEEP-SPPEEEEEEEEEEEESSTT---EEEEEEEEEEEPPPPP-